Protein AF-0000000084337781 (afdb_homodimer)

InterPro domains:
  IPR001567 Peptidase M3A/M3B catalytic domain [PF01432] (416-600)
  IPR042088 Oligoendopeptidase F, C-terminal domain [G3DSA:1.10.1370.20] (251-633)

pLDDT: mean 91.05, std 14.24, range [20.52, 98.62]

Sequence (1266 aa):
MPSLNISLKKLYIIAACLLCLVTNNYAQQQFDPFEGNAPAFHANMVRYFKSPADELNSRKLLLDSVKTFQNDSVWTMANLLPHLNRYEKLLISLQKHYQYHRLLAYINNKDTLARKASNQTDEIQGELNSRVDKILLQPQFASLTDQQFSQYGVSKYKYLLKNTQQNAAHNLSPHDEKLANQLTGNMIDQLTDRYDNLMNEIKVTEISIDGKTYNWASYKPELAKTTDAKAHAVGLKAYYNAYYDAYSSHAEVFAATLIDITRQKNALAKLQGFTSTPERIYQRRLQLSETGVKQMLQQMTNHAGVLKAYKQLLMEQTQHTTGLSKVYSWDITAPAGYTWQSHTYAQARQLILKALAPLGDEYERNFANLLDPANGRLEIAGGPNRVTEFTSIGYSGIPIGLYMKTYDGGLKSTLVLAHEGGHAIHEQLMSDHATVPSYSSGPSFLFEAYAMFNELLMLDEMRKQASTPQAKAFFTKQFLDKLSLEVFTSAEEGTFEQGLYDGVATGKINTRRDIDSLYTGIMNQYDIYFAGEPQRRSEWINKRLVFDDPLYNVNYLYAILVSCKLYNMQHAYPKGFAMKYNVLLKNGFDAPAEDLLKKQMGFGLDNNALLNGTLQIMKDKTEELRHLYEKMKMPSLNISLKKLYIIAACLLCLVTNNYAQQQFDPFEGNAPAFHANMVRYFKSPADELNSRKLLLDSVKTFQNDSVWTMANLLPHLNRYEKLLISLQKHYQYHRLLAYINNKDTLARKASNQTDEIQGELNSRVDKILLQPQFASLTDQQFSQYGVSKYKYLLKNTQQNAAHNLSPHDEKLANQLTGNMIDQLTDRYDNLMNEIKVTEISIDGKTYNWASYKPELAKTTDAKAHAVGLKAYYNAYYDAYSSHAEVFAATLIDITRQKNALAKLQGFTSTPERIYQRRLQLSETGVKQMLQQMTNHAGVLKAYKQLLMEQTQHTTGLSKVYSWDITAPAGYTWQSHTYAQARQLILKALAPLGDEYERNFANLLDPANGRLEIAGGPNRVTEFTSIGYSGIPIGLYMKTYDGGLKSTLVLAHEGGHAIHEQLMSDHATVPSYSSGPSFLFEAYAMFNELLMLDEMRKQASTPQAKAFFTKQFLDKLSLEVFTSAEEGTFEQGLYDGVATGKINTRRDIDSLYTGIMNQYDIYFAGEPQRRSEWINKRLVFDDPLYNVNYLYAILVSCKLYNMQHAYPKGFAMKYNVLLKNGFDAPAEDLLKKQMGFGLDNNALLNGTLQIMKDKTEELRHLYEKMK

Structure (mmCIF, N/CA/C/O backbone):
data_AF-0000000084337781-model_v1
#
loop_
_entity.id
_entity.type
_entity.pdbx_description
1 polymer 'Peptidase M3A/M3B catalytic domain-containing protein'
#
loop_
_atom_site.group_PDB
_atom_site.id
_atom_site.type_symbol
_atom_site.label_atom_id
_atom_site.label_alt_id
_atom_site.label_comp_id
_atom_site.label_asym_id
_atom_site.label_entity_id
_atom_site.label_seq_id
_atom_site.pdbx_PDB_ins_code
_atom_site.Cartn_x
_atom_site.Cartn_y
_atom_site.Cartn_z
_atom_site.occupancy
_atom_site.B_iso_or_equiv
_atom_site.auth_seq_id
_atom_site.auth_comp_id
_atom_site.auth_asym_id
_atom_site.auth_atom_id
_atom_site.pdbx_PDB_model_num
ATOM 1 N N . MET A 1 1 ? -21.688 -16.906 -6.742 1 20.75 1 MET A N 1
ATOM 2 C CA . MET A 1 1 ? -21.844 -15.727 -5.891 1 20.75 1 MET A CA 1
ATOM 3 C C . MET A 1 1 ? -20.766 -14.68 -6.195 1 20.75 1 MET A C 1
ATOM 5 O O . MET A 1 1 ? -19.609 -15.023 -6.449 1 20.75 1 MET A O 1
ATOM 9 N N . PRO A 1 2 ? -21.203 -13.477 -6.594 1 23.69 2 PRO A N 1
ATOM 10 C CA . PRO A 1 2 ? -20.328 -12.539 -7.293 1 23.69 2 PRO A CA 1
ATOM 11 C C . PRO A 1 2 ? -19.172 -12.055 -6.426 1 23.69 2 PRO A C 1
ATOM 13 O O . PRO A 1 2 ? -19.391 -11.391 -5.406 1 23.69 2 PRO A O 1
ATOM 16 N N . SER A 1 3 ? -18.266 -12.852 -6.098 1 23.77 3 SER A N 1
ATOM 17 C CA . SER A 1 3 ? -16.953 -12.656 -5.508 1 23.77 3 SER A CA 1
ATOM 18 C C . SER A 1 3 ? -16.281 -11.398 -6.047 1 23.77 3 SER A C 1
ATOM 20 O O . SER A 1 3 ? -16.609 -10.938 -7.141 1 23.77 3 SER A O 1
ATOM 22 N N . LEU A 1 4 ? -16.016 -10.453 -5.148 1 27.64 4 LEU A N 1
ATOM 23 C CA . LEU A 1 4 ? -15.18 -9.312 -5.512 1 27.64 4 LEU A CA 1
ATOM 24 C C . LEU A 1 4 ? -14.359 -9.609 -6.762 1 27.64 4 LEU A C 1
ATOM 26 O O . LEU A 1 4 ? -13.555 -10.539 -6.773 1 27.64 4 LEU A O 1
ATOM 30 N N . ASN A 1 5 ? -14.969 -9.406 -7.879 1 25.16 5 ASN A N 1
ATOM 31 C CA . ASN A 1 5 ? -14.414 -9.469 -9.227 1 25.16 5 ASN A CA 1
ATOM 32 C C . ASN A 1 5 ? -13.078 -8.742 -9.32 1 25.16 5 ASN A C 1
ATOM 34 O O . ASN A 1 5 ? -13.047 -7.527 -9.531 1 25.16 5 ASN A O 1
ATOM 38 N N . ILE A 1 6 ? -12.32 -8.867 -8.297 1 28.2 6 ILE A N 1
ATOM 39 C CA . ILE A 1 6 ? -10.945 -8.531 -8.656 1 28.2 6 ILE A CA 1
ATOM 40 C C . ILE A 1 6 ? -10.68 -8.914 -10.109 1 28.2 6 ILE A C 1
ATOM 42 O O . ILE A 1 6 ? -10.984 -10.039 -10.523 1 28.2 6 ILE A O 1
ATOM 46 N N . SER A 1 7 ? -10.961 -7.906 -10.984 1 26.59 7 SER A N 1
ATOM 47 C CA . SER A 1 7 ? -10.516 -8.211 -12.336 1 26.59 7 SER A CA 1
ATOM 48 C C . SER A 1 7 ? -9.461 -9.312 -12.336 1 26.59 7 SER A C 1
ATOM 50 O O . SER A 1 7 ? -8.453 -9.219 -11.625 1 26.59 7 SER A O 1
ATOM 52 N N . LEU A 1 8 ? -9.969 -10.453 -12.375 1 24.88 8 LEU A N 1
ATOM 53 C CA . LEU A 1 8 ? -9.055 -11.539 -12.688 1 24.88 8 LEU A CA 1
ATOM 54 C C . LEU A 1 8 ? -8.016 -11.094 -13.711 1 24.88 8 LEU A C 1
ATOM 56 O O . LEU A 1 8 ? -8.305 -11.016 -14.906 1 24.88 8 LEU A O 1
ATOM 60 N N . LYS A 1 9 ? -7.438 -9.945 -13.508 1 31.98 9 LYS A N 1
ATOM 61 C CA . LYS A 1 9 ? -6.242 -10.086 -14.336 1 31.98 9 LYS A CA 1
ATOM 62 C C . LYS A 1 9 ? -5.844 -11.547 -14.484 1 31.98 9 LYS A C 1
ATOM 64 O O . LYS A 1 9 ? -5.723 -12.273 -13.492 1 31.98 9 LYS A O 1
ATOM 69 N N . LYS A 1 10 ? -6.293 -12.117 -15.562 1 30.36 10 LYS A N 1
ATOM 70 C CA . LYS A 1 10 ? -6 -13.422 -16.156 1 30.36 10 LYS A CA 1
ATOM 71 C C . LYS A 1 10 ? -4.676 -13.977 -15.633 1 30.36 10 LYS A C 1
ATOM 73 O O . LYS A 1 10 ? -3.613 -13.422 -15.906 1 30.36 10 LYS A O 1
ATOM 78 N N . LEU A 1 11 ? -4.898 -14.516 -14.422 1 30.19 11 LEU A N 1
ATOM 79 C CA . LEU A 1 11 ? -3.719 -15.242 -13.961 1 30.19 11 LEU A CA 1
ATOM 80 C C . LEU A 1 11 ? -3.191 -16.172 -15.047 1 30.19 11 LEU A C 1
ATOM 82 O O . LEU A 1 11 ? -3.859 -17.141 -15.414 1 30.19 11 LEU A O 1
ATOM 86 N N . TYR A 1 12 ? -2.814 -15.555 -15.961 1 30.5 12 TYR A N 1
ATOM 87 C CA . TYR A 1 12 ? -1.896 -16.328 -16.781 1 30.5 12 TYR A CA 1
ATOM 88 C C . TYR A 1 12 ? -0.953 -17.156 -15.93 1 30.5 12 TYR A C 1
ATOM 90 O O . TYR A 1 12 ? -0.155 -16.609 -15.164 1 30.5 12 TYR A O 1
ATOM 98 N N . ILE A 1 13 ? -1.613 -18.078 -15.461 1 30.97 13 ILE A N 1
ATOM 99 C CA . ILE A 1 13 ? -0.735 -18.984 -14.734 1 30.97 13 ILE A CA 1
ATOM 100 C C . ILE A 1 13 ? 0.46 -19.359 -15.609 1 30.97 13 ILE A C 1
ATOM 102 O O . ILE A 1 13 ? 0.304 -20.031 -16.625 1 30.97 13 ILE A O 1
ATOM 106 N N . ILE A 1 14 ? 1.254 -18.5 -15.742 1 31.75 14 ILE A N 1
ATOM 107 C CA . ILE A 1 14 ? 2.535 -18.938 -16.297 1 31.75 14 ILE A CA 1
ATOM 108 C C . ILE A 1 14 ? 3.102 -20.078 -15.445 1 31.75 14 ILE A C 1
ATOM 110 O O . ILE A 1 14 ? 3.344 -19.906 -14.25 1 31.75 14 ILE A O 1
ATOM 114 N N . ALA A 1 15 ? 2.707 -21.219 -15.727 1 32.66 15 ALA A N 1
ATOM 115 C CA . ALA A 1 15 ? 3.564 -22.281 -15.219 1 32.66 15 ALA A CA 1
ATOM 116 C C . ALA A 1 15 ? 5.008 -21.812 -15.094 1 32.66 15 ALA A C 1
ATOM 118 O O . ALA A 1 15 ? 5.629 -21.422 -16.078 1 32.66 15 ALA A O 1
ATOM 119 N N . ALA A 1 16 ? 5.27 -21.25 -14.047 1 31.64 16 ALA A N 1
ATOM 120 C CA . ALA A 1 16 ? 6.648 -20.859 -13.75 1 31.64 16 ALA A CA 1
ATOM 121 C C . ALA A 1 16 ? 7.605 -22.016 -14 1 31.64 16 ALA A C 1
ATOM 123 O O . ALA A 1 16 ? 7.766 -22.891 -13.148 1 31.64 16 ALA A O 1
ATOM 124 N N . CYS A 1 17 ? 7.578 -22.5 -15.094 1 30.45 17 CYS A N 1
ATOM 125 C CA . CYS A 1 17 ? 8.82 -23.219 -15.32 1 30.45 17 CYS A CA 1
ATOM 126 C C . CYS A 1 17 ? 10.023 -22.406 -14.867 1 30.45 17 CYS A C 1
ATOM 128 O O . CYS A 1 17 ? 10.172 -21.25 -15.25 1 30.45 17 CYS A O 1
ATOM 130 N N . LEU A 1 18 ? 10.477 -22.594 -13.734 1 30.67 18 LEU A N 1
ATOM 131 C CA . LEU A 1 18 ? 11.797 -22.094 -13.391 1 30.67 18 LEU A CA 1
ATOM 132 C C . LEU A 1 18 ? 12.68 -21.984 -14.625 1 30.67 18 LEU A C 1
ATOM 134 O O . LEU A 1 18 ? 13.016 -23 -15.242 1 30.67 18 LEU A O 1
ATOM 138 N N . LEU A 1 19 ? 12.57 -20.906 -15.227 1 30.03 19 LEU A N 1
ATOM 139 C CA . LEU A 1 19 ? 13.562 -20.625 -16.266 1 30.03 19 LEU A CA 1
ATOM 140 C C . LEU A 1 19 ? 14.977 -20.859 -15.742 1 30.03 19 LEU A C 1
ATOM 142 O O . LEU A 1 19 ? 15.484 -20.062 -14.938 1 30.03 19 LEU A O 1
ATOM 146 N N . CYS A 1 20 ? 15.312 -22.047 -15.422 1 29.16 20 CYS A N 1
ATOM 147 C CA . CYS A 1 20 ? 16.75 -22.188 -15.594 1 29.16 20 CYS A CA 1
ATOM 148 C C . CYS A 1 20 ? 17.234 -21.5 -16.859 1 29.16 20 CYS A C 1
ATOM 150 O O . CYS A 1 20 ? 16.688 -21.734 -17.938 1 29.16 20 CYS A O 1
ATOM 152 N N . LEU A 1 21 ? 17.781 -20.391 -16.656 1 30.28 21 LEU A N 1
ATOM 153 C CA . LEU A 1 21 ? 18.516 -19.688 -17.703 1 30.28 21 LEU A CA 1
ATOM 154 C C . LEU A 1 21 ? 19.312 -20.688 -18.547 1 30.28 21 LEU A C 1
ATOM 156 O O . LEU A 1 21 ? 20.469 -20.969 -18.266 1 30.28 21 LEU A O 1
ATOM 160 N N . VAL A 1 22 ? 18.797 -21.766 -18.891 1 29.7 22 VAL A N 1
ATOM 161 C CA . VAL A 1 22 ? 19.609 -22.406 -19.922 1 29.7 22 VAL A CA 1
ATOM 162 C C . VAL A 1 22 ? 19.734 -21.484 -21.141 1 29.7 22 VAL A C 1
ATOM 164 O O . VAL A 1 22 ? 18.734 -21.094 -21.734 1 29.7 22 VAL A O 1
ATOM 167 N N . THR A 1 23 ? 20.797 -20.703 -21.109 1 30.34 23 THR A N 1
ATOM 168 C CA . THR A 1 23 ? 21.266 -19.984 -22.281 1 30.34 23 THR A CA 1
ATOM 169 C C . THR A 1 23 ? 21.359 -20.922 -23.484 1 30.34 23 THR A C 1
ATOM 171 O O . THR A 1 23 ? 22.172 -21.844 -23.5 1 30.34 23 THR A O 1
ATOM 174 N N . ASN A 1 24 ? 20.438 -21.375 -24.047 1 29.73 24 ASN A N 1
ATOM 175 C CA . ASN A 1 24 ? 20.719 -22 -25.328 1 29.73 24 ASN A CA 1
ATOM 176 C C . ASN A 1 24 ? 21.422 -21.047 -26.281 1 29.73 24 ASN A C 1
ATOM 178 O O . ASN A 1 24 ? 20.859 -20 -26.656 1 29.73 24 ASN A O 1
ATOM 182 N N . ASN A 1 25 ? 22.781 -20.984 -26.328 1 30.98 25 ASN A N 1
ATOM 183 C CA . ASN A 1 25 ? 23.734 -20.328 -27.219 1 30.98 25 ASN A CA 1
ATOM 184 C C . ASN A 1 25 ? 23.25 -20.328 -28.656 1 30.98 25 ASN A C 1
ATOM 186 O O . ASN A 1 25 ? 23.344 -19.312 -29.344 1 30.98 25 ASN A O 1
ATOM 190 N N . TYR A 1 26 ? 23.703 -21.578 -29.5 1 29.5 26 TYR A N 1
ATOM 191 C CA . TYR A 1 26 ? 24.344 -21.641 -30.797 1 29.5 26 TYR A CA 1
ATOM 192 C C . TYR A 1 26 ? 23.406 -21.172 -31.906 1 29.5 26 TYR A C 1
ATOM 194 O O . TYR A 1 26 ? 22.188 -21.328 -31.797 1 29.5 26 TYR A O 1
ATOM 202 N N . ALA A 1 27 ? 23.969 -20.484 -32.906 1 33.84 27 ALA A N 1
ATOM 203 C CA . ALA A 1 27 ? 23.484 -20.203 -34.25 1 33.84 27 ALA A CA 1
ATOM 204 C C . ALA A 1 27 ? 22.922 -21.469 -34.906 1 33.84 27 ALA A C 1
ATOM 206 O O . ALA A 1 27 ? 23.516 -22 -35.844 1 33.84 27 ALA A O 1
ATOM 207 N N . GLN A 1 28 ? 22.859 -22.578 -34.312 1 34.28 28 GLN A N 1
ATOM 208 C CA . GLN A 1 28 ? 22.469 -23.75 -35.062 1 34.28 28 GLN A CA 1
ATOM 209 C C . GLN A 1 28 ? 21.266 -23.453 -35.969 1 34.28 28 GLN A C 1
ATOM 211 O O . GLN A 1 28 ? 20.375 -22.688 -35.562 1 34.28 28 GLN A O 1
ATOM 216 N N . GLN A 1 29 ? 21.25 -23.766 -37.219 1 43.25 29 GLN A N 1
ATOM 217 C CA . GLN A 1 29 ? 20.141 -23.828 -38.156 1 43.25 29 GLN A CA 1
ATOM 218 C C . GLN A 1 29 ? 18.828 -24.094 -37.438 1 43.25 29 GLN A C 1
ATOM 220 O O . GLN A 1 29 ? 18.719 -25.016 -36.625 1 43.25 29 GLN A O 1
ATOM 225 N N . GLN A 1 30 ? 17.922 -23.047 -37.156 1 63.91 30 GLN A N 1
ATOM 226 C CA . GLN A 1 30 ? 16.641 -22.984 -36.469 1 63.91 30 GLN A CA 1
ATOM 227 C C . GLN A 1 30 ? 15.844 -24.281 -36.625 1 63.91 30 GLN A C 1
ATOM 229 O O . GLN A 1 30 ? 15.492 -24.641 -37.75 1 63.91 30 GLN A O 1
ATOM 234 N N . PHE A 1 31 ? 16.078 -25.328 -35.812 1 87 31 PHE A N 1
ATOM 235 C CA . PHE A 1 31 ? 15.32 -26.578 -35.844 1 87 31 PHE A CA 1
ATOM 236 C C . PHE A 1 31 ? 13.836 -26.297 -36.062 1 87 31 PHE A C 1
ATOM 238 O O . PHE A 1 31 ? 13.242 -25.469 -35.375 1 87 31 PHE A O 1
ATOM 245 N N . ASP A 1 32 ? 13.422 -26.75 -37.188 1 93.06 32 ASP A N 1
ATOM 246 C CA . ASP A 1 32 ? 12 -26.625 -37.5 1 93.06 32 ASP A CA 1
ATOM 247 C C . ASP A 1 32 ? 11.242 -27.875 -37.062 1 93.06 32 ASP A C 1
ATOM 249 O O . ASP A 1 32 ? 11.258 -28.891 -37.75 1 93.06 32 ASP A O 1
ATOM 253 N N . PRO A 1 33 ? 10.586 -27.812 -35.969 1 95.88 33 PRO A N 1
ATOM 254 C CA . PRO A 1 33 ? 9.922 -29.016 -35.438 1 95.88 33 PRO A CA 1
ATOM 255 C C . PRO A 1 33 ? 8.727 -29.438 -36.281 1 95.88 33 PRO A C 1
ATOM 257 O O . PRO A 1 33 ? 8.203 -30.547 -36.125 1 95.88 33 PRO A O 1
ATOM 260 N N . PHE A 1 34 ? 8.375 -28.625 -37.25 1 96.31 34 PHE A N 1
ATOM 261 C CA . PHE A 1 34 ? 7.168 -28.906 -38.031 1 96.31 34 PHE A CA 1
ATOM 262 C C . PHE A 1 34 ? 7.523 -29.375 -39.438 1 96.31 34 PHE A C 1
ATOM 264 O O . PHE A 1 34 ? 6.641 -29.562 -40.281 1 96.31 34 PHE A O 1
ATOM 271 N N . GLU A 1 35 ? 8.688 -29.516 -39.719 1 94.56 35 GLU A N 1
ATOM 272 C CA . GLU A 1 35 ? 9.195 -30.062 -40.969 1 94.56 35 GLU A CA 1
ATOM 273 C C . GLU A 1 35 ? 8.602 -29.344 -42.188 1 94.56 35 GLU A C 1
ATOM 275 O O . GLU A 1 35 ? 8.148 -29.984 -43.125 1 94.56 35 GLU A O 1
ATOM 280 N N . GLY A 1 36 ? 8.531 -28.078 -42.062 1 93.38 36 GLY A N 1
ATOM 281 C CA . GLY A 1 36 ? 8.094 -27.234 -43.156 1 93.38 36 GLY A CA 1
ATOM 282 C C . GLY A 1 36 ? 6.586 -27.062 -43.219 1 93.38 36 GLY A C 1
ATOM 283 O O . GLY A 1 36 ? 6.066 -26.375 -44.094 1 93.38 36 GLY A O 1
ATOM 284 N N . ASN A 1 37 ? 5.832 -27.594 -42.281 1 94.88 37 ASN A N 1
ATOM 285 C CA . ASN A 1 37 ? 4.375 -27.562 -42.344 1 94.88 37 ASN A CA 1
ATOM 286 C C . ASN A 1 37 ? 3.799 -26.828 -41.125 1 94.88 37 ASN A C 1
ATOM 288 O O . ASN A 1 37 ? 2.871 -27.328 -40.469 1 94.88 37 ASN A O 1
ATOM 292 N N . ALA A 1 38 ? 4.359 -25.719 -40.75 1 94.19 38 ALA A N 1
ATOM 293 C CA . ALA A 1 38 ? 3.947 -24.938 -39.594 1 94.19 38 ALA A CA 1
ATOM 294 C C . ALA A 1 38 ? 2.482 -24.516 -39.719 1 94.19 38 ALA A C 1
ATOM 296 O O . ALA A 1 38 ? 1.759 -24.516 -38.719 1 94.19 38 ALA A O 1
ATOM 297 N N . PRO A 1 39 ? 1.953 -24.281 -40.875 1 94 39 PRO A N 1
ATOM 298 C CA . PRO A 1 39 ? 0.571 -23.812 -41 1 94 39 PRO A CA 1
ATOM 299 C C . PRO A 1 39 ? -0.448 -24.859 -40.531 1 94 39 PRO A C 1
ATOM 301 O O . PRO A 1 39 ? -1.556 -24.5 -40.125 1 94 39 PRO A O 1
ATOM 304 N N . ALA A 1 40 ? -0.081 -26.078 -40.562 1 95.75 40 ALA A N 1
ATOM 305 C CA . ALA A 1 40 ? -0.993 -27.156 -40.156 1 95.75 40 ALA A CA 1
ATOM 306 C C . ALA A 1 40 ? -1.222 -27.156 -38.656 1 95.75 40 ALA A C 1
ATOM 308 O O . ALA A 1 40 ? -2.143 -27.812 -38.156 1 95.75 40 ALA A O 1
ATOM 309 N N . PHE A 1 41 ? -0.467 -26.328 -37.969 1 97.44 41 PHE A N 1
ATOM 310 C CA . PHE A 1 41 ? -0.5 -26.406 -36.531 1 97.44 41 PHE A CA 1
ATOM 311 C C . PHE A 1 41 ? -1.131 -25.156 -35.938 1 97.44 41 PHE A C 1
ATOM 313 O O . PHE A 1 41 ? -0.755 -24.719 -34.844 1 97.44 41 PHE A O 1
ATOM 320 N N . HIS A 1 42 ? -1.974 -24.562 -36.719 1 96.62 42 HIS A N 1
ATOM 321 C CA . HIS A 1 42 ? -2.863 -23.516 -36.25 1 96.62 42 HIS A CA 1
ATOM 322 C C . HIS A 1 42 ? -4.277 -24.047 -36 1 96.62 42 HIS A C 1
ATOM 324 O O . HIS A 1 42 ? -4.762 -24.875 -36.781 1 96.62 42 HIS A O 1
ATOM 330 N N . ALA A 1 43 ? -4.875 -23.547 -34.969 1 96.81 43 ALA A N 1
ATOM 331 C CA . ALA A 1 43 ? -6.23 -23.984 -34.625 1 96.81 43 ALA A CA 1
ATOM 332 C C . ALA A 1 43 ? -7.227 -23.547 -35.719 1 96.81 43 ALA A C 1
ATOM 334 O O . ALA A 1 43 ? -7.113 -22.438 -36.25 1 96.81 43 ALA A O 1
ATOM 335 N N . ASN A 1 44 ? -8.148 -24.406 -35.969 1 97 44 ASN A N 1
ATOM 336 C CA . ASN A 1 44 ? -9.258 -24.062 -36.875 1 97 44 ASN A CA 1
ATOM 337 C C . ASN A 1 44 ? -10.375 -23.328 -36.125 1 97 44 ASN A C 1
ATOM 339 O O . ASN A 1 44 ? -11.188 -23.969 -35.438 1 97 44 ASN A O 1
ATOM 343 N N . MET A 1 45 ? -10.484 -22.062 -36.375 1 96.38 45 MET A N 1
ATOM 344 C CA . MET A 1 45 ? -11.414 -21.234 -35.625 1 96.38 45 MET A CA 1
ATOM 345 C C . MET A 1 45 ? -12.859 -21.531 -36 1 96.38 45 MET A C 1
ATOM 347 O O . MET A 1 45 ? -13.781 -21.203 -35.281 1 96.38 45 MET A O 1
ATOM 351 N N . VAL A 1 46 ? -13.031 -22.188 -37.062 1 97.19 46 VAL A N 1
ATOM 352 C CA . VAL A 1 46 ? -14.375 -22.484 -37.562 1 97.19 46 VAL A CA 1
ATOM 353 C C . VAL A 1 46 ? -15.031 -23.531 -36.656 1 97.19 46 VAL A C 1
ATOM 355 O O . VAL A 1 46 ? -16.25 -23.672 -36.656 1 97.19 46 VAL A O 1
ATOM 358 N N . ARG A 1 47 ? -14.188 -24.203 -35.875 1 96.75 47 ARG A N 1
ATOM 359 C CA . ARG A 1 47 ? -14.711 -25.156 -34.906 1 96.75 47 ARG A CA 1
ATOM 360 C C . ARG A 1 47 ? -15.578 -24.469 -33.875 1 96.75 47 ARG A C 1
ATOM 362 O O . ARG A 1 47 ? -16.469 -25.094 -33.281 1 96.75 47 ARG A O 1
ATOM 369 N N . TYR A 1 48 ? -15.367 -23.156 -33.719 1 97.38 48 TYR A N 1
ATOM 370 C CA . TYR A 1 48 ? -16.109 -22.391 -32.719 1 97.38 48 TYR A CA 1
ATOM 371 C C . TYR A 1 48 ? -17.297 -21.672 -33.344 1 97.38 48 TYR A C 1
ATOM 373 O O . TYR A 1 48 ? -18.438 -21.797 -32.906 1 97.38 48 TYR A O 1
ATOM 381 N N . PHE A 1 49 ? -16.906 -20.953 -34.375 1 97.94 49 PHE A N 1
ATOM 382 C CA . PHE A 1 49 ? -17.891 -20.203 -35.125 1 97.94 49 PHE A CA 1
ATOM 383 C C . PHE A 1 49 ? -17.547 -20.188 -36.625 1 97.94 49 PHE A C 1
ATOM 385 O O . PHE A 1 49 ? -16.375 -20.094 -36.969 1 97.94 49 PHE A O 1
ATOM 392 N N . LYS A 1 50 ? -18.531 -20.094 -37.438 1 97.62 50 LYS A N 1
ATOM 393 C CA . LYS A 1 50 ? -18.344 -20.172 -38.875 1 97.62 50 LYS A CA 1
ATOM 394 C C . LYS A 1 50 ? -17.547 -18.984 -39.406 1 97.62 50 LYS A C 1
ATOM 396 O O . LYS A 1 50 ? -16.812 -19.094 -40.375 1 97.62 50 LYS A O 1
ATOM 401 N N . SER A 1 51 ? -17.828 -17.844 -38.812 1 96.25 51 SER A N 1
ATOM 402 C CA . SER A 1 51 ? -17.156 -16.594 -39.188 1 96.25 51 SER A CA 1
ATOM 403 C C . SER A 1 51 ? -17.188 -15.602 -38.031 1 96.25 51 SER A C 1
ATOM 405 O O . SER A 1 51 ? -17.969 -15.773 -37.094 1 96.25 51 SER A O 1
ATOM 407 N N . PRO A 1 52 ? -16.266 -14.586 -38.094 1 95.62 52 PRO A N 1
ATOM 408 C CA . PRO A 1 52 ? -16.359 -13.531 -37.062 1 95.62 52 PRO A CA 1
ATOM 409 C C . PRO A 1 52 ? -17.75 -12.891 -37 1 95.62 52 PRO A C 1
ATOM 411 O O . PRO A 1 52 ? -18.219 -12.523 -35.938 1 95.62 52 PRO A O 1
ATOM 414 N N . ALA A 1 53 ? -18.375 -12.758 -38.125 1 96.25 53 ALA A N 1
ATOM 415 C CA . ALA A 1 53 ? -19.719 -12.195 -38.188 1 96.25 53 ALA A CA 1
ATOM 416 C C . ALA A 1 53 ? -20.719 -13.109 -37.469 1 96.25 53 ALA A C 1
ATOM 418 O O . ALA A 1 53 ? -21.609 -12.641 -36.75 1 96.25 53 ALA A O 1
ATOM 419 N N . ASP A 1 54 ? -20.594 -14.383 -37.719 1 97.62 54 ASP A N 1
ATOM 420 C CA . ASP A 1 54 ? -21.422 -15.367 -37.031 1 97.62 54 ASP A CA 1
ATOM 421 C C . ASP A 1 54 ? -21.219 -15.289 -35.531 1 97.62 54 ASP A C 1
ATOM 423 O O . ASP A 1 54 ? -22.172 -15.367 -34.75 1 97.62 54 ASP A O 1
ATOM 427 N N . GLU A 1 55 ? -19.953 -15.195 -35.125 1 98.12 55 GLU A N 1
ATOM 428 C CA . GLU A 1 55 ? -19.625 -15.055 -33.719 1 98.12 55 GLU A CA 1
ATOM 429 C C . GLU A 1 55 ? -20.297 -13.812 -33.125 1 98.12 55 GLU A C 1
ATOM 431 O O . GLU A 1 55 ? -20.938 -13.891 -32.062 1 98.12 55 GLU A O 1
ATOM 436 N N . LEU A 1 56 ? -20.172 -12.664 -33.75 1 96.44 56 LEU A N 1
ATOM 437 C CA . LEU A 1 56 ? -20.703 -11.398 -33.281 1 96.44 56 LEU A CA 1
ATOM 438 C C . LEU A 1 56 ? -22.219 -11.477 -33.125 1 96.44 56 LEU A C 1
ATOM 440 O O . LEU A 1 56 ? -22.766 -11.039 -32.094 1 96.44 56 LEU A O 1
ATOM 444 N N . ASN A 1 57 ? -22.875 -12.055 -34.094 1 96.94 57 ASN A N 1
ATOM 445 C CA . ASN A 1 57 ? -24.328 -12.18 -34.062 1 96.94 57 ASN A CA 1
ATOM 446 C C . ASN A 1 57 ? -24.781 -13.125 -32.938 1 96.94 57 ASN A C 1
ATOM 448 O O . ASN A 1 57 ? -25.734 -12.828 -32.25 1 96.94 57 ASN A O 1
ATOM 452 N N . SER A 1 58 ? -24.094 -14.188 -32.906 1 97.69 58 SER A N 1
ATOM 453 C CA . SER A 1 58 ? -24.438 -15.164 -31.891 1 97.69 58 SER A CA 1
ATOM 454 C C . SER A 1 58 ? -24.203 -14.594 -30.484 1 97.69 58 SER A C 1
ATOM 456 O O . SER A 1 58 ? -24.969 -14.883 -29.562 1 97.69 58 SER A O 1
ATOM 458 N N . ARG A 1 59 ? -23.141 -13.836 -30.266 1 97.62 59 ARG A N 1
ATOM 459 C CA . ARG A 1 59 ? -22.828 -13.242 -28.969 1 97.62 59 ARG A CA 1
ATOM 460 C C . ARG A 1 59 ? -23.891 -12.234 -28.578 1 97.62 59 ARG A C 1
ATOM 462 O O . ARG A 1 59 ? -24.312 -12.18 -27.406 1 97.62 59 ARG A O 1
ATOM 469 N N . LYS A 1 60 ? -24.359 -11.445 -29.484 1 96.19 60 LYS A N 1
ATOM 470 C CA . LYS A 1 60 ? -25.422 -10.484 -29.203 1 96.19 60 LYS A CA 1
ATOM 471 C C . LYS A 1 60 ? -26.672 -11.188 -28.719 1 96.19 60 LYS A C 1
ATOM 473 O O . LYS A 1 60 ? -27.281 -10.766 -27.734 1 96.19 60 LYS A O 1
ATOM 478 N N . LEU A 1 61 ? -27.016 -12.227 -29.438 1 97.31 61 LEU A N 1
ATOM 479 C CA . LEU A 1 61 ? -28.203 -12.992 -29.062 1 97.31 61 LEU A CA 1
ATOM 480 C C . LEU A 1 61 ? -28.016 -13.625 -27.688 1 97.31 61 LEU A C 1
ATOM 482 O O . LEU A 1 61 ? -28.969 -13.672 -26.891 1 97.31 61 LEU A O 1
ATOM 486 N N . LEU A 1 62 ? -26.844 -14.117 -27.469 1 97.94 62 LEU A N 1
ATOM 487 C CA . LEU A 1 62 ? -26.547 -14.734 -26.188 1 97.94 62 LEU A CA 1
ATOM 488 C C . LEU A 1 62 ? -26.672 -13.719 -25.047 1 97.94 62 LEU A C 1
ATOM 490 O O . LEU A 1 62 ? -27.25 -14.016 -24 1 97.94 62 LEU A O 1
ATOM 494 N N . LEU A 1 63 ? -26.109 -12.531 -25.234 1 96.19 63 LEU A N 1
ATOM 495 C CA . LEU A 1 63 ? -26.141 -11.5 -24.203 1 96.19 63 LEU A CA 1
ATOM 496 C C . LEU A 1 63 ? -27.562 -11.086 -23.875 1 96.19 63 LEU A C 1
ATOM 498 O O . LEU A 1 63 ? -27.906 -10.852 -22.719 1 96.19 63 LEU A O 1
ATOM 502 N N . ASP A 1 64 ? -28.391 -11.086 -24.875 1 95.75 64 ASP A N 1
ATOM 503 C CA . ASP A 1 64 ? -29.812 -10.812 -24.656 1 95.75 64 ASP A CA 1
ATOM 504 C C . ASP A 1 64 ? -30.469 -11.93 -23.859 1 95.75 64 ASP A C 1
ATOM 506 O O . ASP A 1 64 ? -31.297 -11.68 -22.984 1 95.75 64 ASP A O 1
ATOM 510 N N . SER A 1 65 ? -30.125 -13.055 -24.219 1 97 65 SER A N 1
ATOM 511 C CA . SER A 1 65 ? -30.672 -14.211 -23.531 1 97 65 SER A CA 1
ATOM 512 C C . SER A 1 65 ? -30.25 -14.227 -22.062 1 97 65 SER A C 1
ATOM 514 O O . SER A 1 65 ? -31.047 -14.594 -21.188 1 97 65 SER A O 1
ATOM 516 N N . VAL A 1 66 ? -29 -13.93 -21.797 1 97.5 66 VAL A N 1
ATOM 517 C CA . VAL A 1 66 ? -28.484 -13.883 -20.422 1 97.5 66 VAL A CA 1
ATOM 518 C C . VAL A 1 66 ? -29.234 -12.805 -19.641 1 97.5 66 VAL A C 1
ATOM 520 O O . VAL A 1 66 ? -29.641 -13.031 -18.5 1 97.5 66 VAL A O 1
ATOM 523 N N . LYS A 1 67 ? -29.453 -11.656 -20.234 1 95.06 67 LYS A N 1
ATOM 524 C CA . LYS A 1 67 ? -30.188 -10.562 -19.594 1 95.06 67 LYS A CA 1
ATOM 525 C C . LYS A 1 67 ? -31.609 -10.984 -19.234 1 95.06 67 LYS A C 1
ATOM 527 O O . LYS A 1 67 ? -32.094 -10.695 -18.141 1 95.06 67 LYS A O 1
ATOM 532 N N . THR A 1 68 ? -32.219 -11.656 -20.141 1 96.12 68 THR A N 1
ATOM 533 C CA . THR A 1 68 ? -33.562 -12.156 -19.922 1 96.12 68 THR A CA 1
ATOM 534 C C . THR A 1 68 ? -33.594 -13.141 -18.75 1 96.12 68 THR A C 1
ATOM 536 O O . THR A 1 68 ? -34.5 -13.078 -17.906 1 96.12 68 THR A O 1
ATOM 539 N N . PHE A 1 69 ? -32.625 -13.969 -18.734 1 96.88 69 PHE A N 1
ATOM 540 C CA . PHE A 1 69 ? -32.531 -14.945 -17.656 1 96.88 69 PHE A CA 1
ATOM 541 C C . PHE A 1 69 ? -32.312 -14.258 -16.312 1 96.88 69 PHE A C 1
ATOM 543 O O . PHE A 1 69 ? -32.938 -14.617 -15.312 1 96.88 69 PHE A O 1
ATOM 550 N N . GLN A 1 70 ? -31.469 -13.273 -16.266 1 93.56 70 GLN A N 1
ATOM 551 C CA . GLN A 1 70 ? -31.125 -12.562 -15.039 1 93.56 70 GLN A CA 1
ATOM 552 C C . GLN A 1 70 ? -32.344 -11.789 -14.5 1 93.56 70 GLN A C 1
ATOM 554 O O . GLN A 1 70 ? -32.469 -11.609 -13.289 1 93.56 70 GLN A O 1
ATOM 559 N N . ASN A 1 71 ? -33.188 -11.391 -15.398 1 92.19 71 ASN A N 1
ATOM 560 C CA . ASN A 1 71 ? -34.344 -10.594 -15.016 1 92.19 71 ASN A CA 1
ATOM 561 C C . ASN A 1 71 ? -35.531 -11.477 -14.633 1 92.19 71 ASN A C 1
ATOM 563 O O . ASN A 1 71 ? -36.562 -10.977 -14.148 1 92.19 71 ASN A O 1
ATOM 567 N N . ASP A 1 72 ? -35.375 -12.703 -14.906 1 91.81 72 ASP A N 1
ATOM 568 C CA . ASP A 1 72 ? -36.406 -13.641 -14.523 1 91.81 72 ASP A CA 1
ATOM 569 C C . ASP A 1 72 ? -36.5 -13.781 -13 1 91.81 72 ASP A C 1
ATOM 571 O O . ASP A 1 72 ? -35.625 -14.391 -12.383 1 91.81 72 ASP A O 1
ATOM 575 N N . SER A 1 73 ? -37.531 -13.312 -12.391 1 86.19 73 SER A N 1
ATOM 576 C CA . SER A 1 73 ? -37.688 -13.305 -10.938 1 86.19 73 SER A CA 1
ATOM 577 C C . SER A 1 73 ? -38.594 -14.422 -10.469 1 86.19 73 SER A C 1
ATOM 579 O O . SER A 1 73 ? -38.844 -14.586 -9.266 1 86.19 73 SER A O 1
ATOM 581 N N . VAL A 1 74 ? -39.094 -15.203 -11.391 1 91.06 74 VAL A N 1
ATOM 582 C CA . VAL A 1 74 ? -40.062 -16.219 -11.023 1 91.06 74 VAL A CA 1
ATOM 583 C C . VAL A 1 74 ? -39.375 -17.578 -10.93 1 91.06 74 VAL A C 1
ATOM 585 O O . VAL A 1 74 ? -39.375 -18.344 -11.898 1 91.06 74 VAL A O 1
ATOM 588 N N . TRP A 1 75 ? -38.75 -17.953 -9.867 1 94.25 75 TRP A N 1
ATOM 589 C CA . TRP A 1 75 ? -38.125 -19.25 -9.586 1 94.25 75 TRP A CA 1
ATOM 590 C C . TRP A 1 75 ? -38.938 -20 -8.531 1 94.25 75 TRP A C 1
ATOM 592 O O . TRP A 1 75 ? -39.188 -19.5 -7.441 1 94.25 75 TRP A O 1
ATOM 602 N N . THR A 1 76 ? -39.438 -21.125 -8.938 1 92.88 76 THR A N 1
ATOM 603 C CA . THR A 1 76 ? -40.188 -22.031 -8.055 1 92.88 76 THR A CA 1
ATOM 604 C C . THR A 1 76 ? -39.562 -23.422 -8.078 1 92.88 76 THR A C 1
ATOM 606 O O . THR A 1 76 ? -38.688 -23.719 -8.906 1 92.88 76 THR A O 1
ATOM 609 N N . MET A 1 77 ? -40.062 -24.281 -7.195 1 91.81 77 MET A N 1
ATOM 610 C CA . MET A 1 77 ? -39.594 -25.656 -7.184 1 91.81 77 MET A CA 1
ATOM 611 C C . MET A 1 77 ? -39.938 -26.375 -8.484 1 91.81 77 MET A C 1
ATOM 613 O O . MET A 1 77 ? -39.156 -27.172 -9 1 91.81 77 MET A O 1
ATOM 617 N N . ALA A 1 78 ? -41 -26.016 -9.039 1 91.81 78 ALA A N 1
ATOM 618 C CA . ALA A 1 78 ? -41.5 -26.688 -10.234 1 91.81 78 ALA A CA 1
ATOM 619 C C . ALA A 1 78 ? -40.656 -26.344 -11.453 1 91.81 78 ALA A C 1
ATOM 621 O O . ALA A 1 78 ? -40.5 -27.156 -12.367 1 91.81 78 ALA A O 1
ATOM 622 N N . ASN A 1 79 ? -40.094 -25.234 -11.438 1 95.19 79 ASN A N 1
ATOM 623 C CA . ASN A 1 79 ? -39.312 -24.844 -12.617 1 95.19 79 ASN A CA 1
ATOM 624 C C . ASN A 1 79 ? -37.812 -24.766 -12.32 1 95.19 79 ASN A C 1
ATOM 626 O O . ASN A 1 79 ? -37.062 -24.188 -13.102 1 95.19 79 ASN A O 1
ATOM 630 N N . LEU A 1 80 ? -37.438 -25.328 -11.219 1 95.75 80 LEU A N 1
ATOM 631 C CA . LEU A 1 80 ? -36.031 -25.266 -10.844 1 95.75 80 LEU A CA 1
ATOM 632 C C . LEU A 1 80 ? -35.156 -26 -11.859 1 95.75 80 LEU A C 1
ATOM 634 O O . LEU A 1 80 ? -34.125 -25.484 -12.305 1 95.75 80 LEU A O 1
ATOM 638 N N . LEU A 1 81 ? -35.562 -27.125 -12.234 1 95.94 81 LEU A N 1
ATOM 639 C CA . LEU A 1 81 ? -34.781 -27.938 -13.164 1 95.94 81 LEU A CA 1
ATOM 640 C C . LEU A 1 81 ? -34.656 -27.234 -14.516 1 95.94 81 LEU A C 1
ATOM 642 O O . LEU A 1 81 ? -33.562 -27.078 -15.039 1 95.94 81 LEU A O 1
ATOM 646 N N . PRO A 1 82 ? -35.719 -26.75 -15.117 1 96.56 82 PRO A N 1
ATOM 647 C CA . PRO A 1 82 ? -35.562 -26.047 -16.391 1 96.56 82 PRO A CA 1
ATOM 648 C C . PRO A 1 82 ? -34.656 -24.797 -16.297 1 96.56 82 PRO A C 1
ATOM 650 O O . PRO A 1 82 ? -33.938 -24.484 -17.234 1 96.56 82 PRO A O 1
ATOM 653 N N . HIS A 1 83 ? -34.781 -24.141 -15.172 1 97.06 83 HIS A N 1
ATOM 654 C CA . HIS A 1 83 ? -33.938 -22.953 -14.992 1 97.06 83 HIS A CA 1
ATOM 655 C C . HIS A 1 83 ? -32.469 -23.328 -14.875 1 97.06 83 HIS A C 1
ATOM 657 O O . HIS A 1 83 ? -31.609 -22.672 -15.461 1 97.06 83 HIS A O 1
ATOM 663 N N . LEU A 1 84 ? -32.188 -24.406 -14.164 1 96.81 84 LEU A N 1
ATOM 664 C CA . LEU A 1 84 ? -30.812 -24.844 -14.023 1 96.81 84 LEU A CA 1
ATOM 665 C C . LEU A 1 84 ? -30.266 -25.375 -15.344 1 96.81 84 LEU A C 1
ATOM 667 O O . LEU A 1 84 ? -29.094 -25.141 -15.672 1 96.81 84 LEU A O 1
ATOM 671 N N . ASN A 1 85 ? -31.125 -26.031 -16.062 1 96.38 85 ASN A N 1
ATOM 672 C CA . ASN A 1 85 ? -30.734 -26.484 -17.406 1 96.38 85 ASN A CA 1
ATOM 673 C C . ASN A 1 85 ? -30.406 -25.297 -18.312 1 96.38 85 ASN A C 1
ATOM 675 O O . ASN A 1 85 ? -29.422 -25.344 -19.062 1 96.38 85 ASN A O 1
ATOM 679 N N . ARG A 1 86 ? -31.219 -24.344 -18.203 1 97.12 86 ARG A N 1
ATOM 680 C CA . ARG A 1 86 ? -30.984 -23.156 -19 1 97.12 86 ARG A CA 1
ATOM 681 C C . ARG A 1 86 ? -29.703 -22.438 -18.562 1 97.12 86 ARG A C 1
ATOM 683 O O . ARG A 1 86 ? -28.938 -21.969 -19.406 1 97.12 86 ARG A O 1
ATOM 690 N N . TYR A 1 87 ? -29.5 -22.375 -17.281 1 96.94 87 TYR A N 1
ATOM 691 C CA . TYR A 1 87 ? -28.281 -21.797 -16.734 1 96.94 87 TYR A CA 1
ATOM 692 C C . TYR A 1 87 ? -27.047 -22.484 -17.312 1 96.94 87 TYR A C 1
ATOM 694 O O . TYR A 1 87 ? -26.125 -21.828 -17.781 1 96.94 87 TYR A O 1
ATOM 702 N N . GLU A 1 88 ? -27.078 -23.75 -17.391 1 96.5 88 GLU A N 1
ATOM 703 C CA . GLU A 1 88 ? -25.969 -24.531 -17.906 1 96.5 88 GLU A CA 1
ATOM 704 C C . GLU A 1 88 ? -25.75 -24.266 -19.391 1 96.5 88 GLU A C 1
ATOM 706 O O . GLU A 1 88 ? -24.594 -24.188 -19.844 1 96.5 88 GLU A O 1
ATOM 711 N N . LYS A 1 89 ? -26.781 -24.172 -20.109 1 96.81 89 LYS A N 1
ATOM 712 C CA . LYS A 1 89 ? -26.672 -23.875 -21.531 1 96.81 89 LYS A CA 1
ATOM 713 C C . LYS A 1 89 ? -26.047 -22.516 -21.766 1 96.81 89 LYS A C 1
ATOM 715 O O . LYS A 1 89 ? -25.25 -22.328 -22.703 1 96.81 89 LYS A O 1
ATOM 720 N N . LEU A 1 90 ? -26.453 -21.594 -20.953 1 97.88 90 LEU A N 1
ATOM 721 C CA . LEU A 1 90 ? -25.891 -20.266 -21.047 1 97.88 90 LEU A CA 1
ATOM 722 C C . LEU A 1 90 ? -24.406 -20.281 -20.719 1 97.88 90 LEU A C 1
ATOM 724 O O . LEU A 1 90 ? -23.609 -19.609 -21.375 1 97.88 90 LEU A O 1
ATOM 728 N N . LEU A 1 91 ? -24.016 -21.047 -19.703 1 96.56 91 LEU A N 1
ATOM 729 C CA . LEU A 1 91 ? -22.609 -21.141 -19.312 1 96.56 91 LEU A CA 1
ATOM 730 C C . LEU A 1 91 ? -21.781 -21.703 -20.469 1 96.56 91 LEU A C 1
ATOM 732 O O . LEU A 1 91 ? -20.703 -21.172 -20.766 1 96.56 91 LEU A O 1
ATOM 736 N N . ILE A 1 92 ? -22.281 -22.688 -21.078 1 97 92 ILE A N 1
ATOM 737 C CA . ILE A 1 92 ? -21.578 -23.312 -22.172 1 97 92 ILE A CA 1
ATOM 738 C C . ILE A 1 92 ? -21.391 -22.312 -23.312 1 97 92 ILE A C 1
ATOM 740 O O . ILE A 1 92 ? -20.297 -22.188 -23.875 1 97 92 ILE A O 1
ATOM 744 N N . SER A 1 93 ? -22.438 -21.625 -23.594 1 97.81 93 SER A N 1
ATOM 745 C CA . SER A 1 93 ? -22.391 -20.656 -24.688 1 97.81 93 SER A CA 1
ATOM 746 C C . SER A 1 93 ? -21.422 -19.516 -24.359 1 97.81 93 SER A C 1
ATOM 748 O O . SER A 1 93 ? -20.672 -19.062 -25.219 1 97.81 93 SER A O 1
ATOM 750 N N . LEU A 1 94 ? -21.5 -19.031 -23.188 1 97.75 94 LEU A N 1
ATOM 751 C CA . LEU A 1 94 ? -20.578 -17.984 -22.766 1 97.75 94 LEU A CA 1
ATOM 752 C C . LEU A 1 94 ? -19.141 -18.438 -22.859 1 97.75 94 LEU A C 1
ATOM 754 O O . LEU A 1 94 ? -18.281 -17.703 -23.344 1 97.75 94 LEU A O 1
ATOM 758 N N . GLN A 1 95 ? -18.922 -19.641 -22.453 1 97 95 GLN A N 1
ATOM 759 C CA . GLN A 1 95 ? -17.562 -20.172 -22.453 1 97 95 GLN A CA 1
ATOM 760 C C . GLN A 1 95 ? -17.062 -20.375 -23.891 1 97 95 GLN A C 1
ATOM 762 O O . GLN A 1 95 ? -15.875 -20.219 -24.156 1 97 95 GLN A O 1
ATOM 767 N N . LYS A 1 96 ? -17.938 -20.734 -24.75 1 97.75 96 LYS A N 1
ATOM 768 C CA . LYS A 1 96 ? -17.547 -20.859 -26.156 1 97.75 96 LYS A CA 1
ATOM 769 C C . LYS A 1 96 ? -17.031 -19.531 -26.703 1 97.75 96 LYS A C 1
ATOM 771 O O . LYS A 1 96 ? -15.977 -19.5 -27.344 1 97.75 96 LYS A O 1
ATOM 776 N N . HIS A 1 97 ? -17.734 -18.484 -26.422 1 98.25 97 HIS A N 1
ATOM 777 C CA . HIS A 1 97 ? -17.312 -17.156 -26.844 1 98.25 97 HIS A CA 1
ATOM 778 C C . HIS A 1 97 ? -16.031 -16.734 -26.141 1 98.25 97 HIS A C 1
ATOM 780 O O . HIS A 1 97 ? -15.117 -16.172 -26.766 1 98.25 97 HIS A O 1
ATOM 786 N N . TYR A 1 98 ? -15.992 -16.953 -24.875 1 96.94 98 TYR A N 1
ATOM 787 C CA . TYR A 1 98 ? -14.82 -16.594 -24.094 1 96.94 98 TYR A CA 1
ATOM 788 C C . TYR A 1 98 ? -13.562 -17.25 -24.641 1 96.94 98 TYR A C 1
ATOM 790 O O . TYR A 1 98 ? -12.555 -16.594 -24.891 1 96.94 98 TYR A O 1
ATOM 798 N N . GLN A 1 99 ? -13.641 -18.531 -24.859 1 96.62 99 GLN A N 1
ATOM 799 C CA . GLN A 1 99 ? -12.477 -19.297 -25.328 1 96.62 99 GLN A CA 1
ATOM 800 C C . GLN A 1 99 ? -12.078 -18.891 -26.734 1 96.62 99 GLN A C 1
ATOM 802 O O . GLN A 1 99 ? -10.891 -18.828 -27.062 1 96.62 99 GLN A O 1
ATOM 807 N N . TYR A 1 100 ? -13.039 -18.625 -27.516 1 97.62 100 TYR A N 1
ATOM 808 C CA . TYR A 1 100 ? -12.781 -18.141 -28.875 1 97.62 100 TYR A CA 1
ATOM 809 C C . TYR A 1 100 ? -11.977 -16.859 -28.844 1 97.62 100 TYR A C 1
ATOM 811 O O . TYR A 1 100 ? -10.938 -16.75 -29.5 1 97.62 100 TYR A O 1
ATOM 819 N N . HIS A 1 101 ? -12.398 -15.945 -28.047 1 97.69 101 HIS A N 1
ATOM 820 C CA . HIS A 1 101 ? -11.742 -14.648 -28 1 97.69 101 HIS A CA 1
ATOM 821 C C . HIS A 1 101 ? -10.422 -14.719 -27.234 1 97.69 101 HIS A C 1
ATOM 823 O O . HIS A 1 101 ? -9.469 -14.008 -27.562 1 97.69 101 HIS A O 1
ATOM 829 N N . ARG A 1 102 ? -10.383 -15.523 -26.281 1 95.44 102 ARG A N 1
ATOM 830 C CA . ARG A 1 102 ? -9.117 -15.734 -25.578 1 95.44 102 ARG A CA 1
ATOM 831 C C . ARG A 1 102 ? -8.055 -16.266 -26.531 1 95.44 102 ARG A C 1
ATOM 833 O O . ARG A 1 102 ? -6.906 -15.812 -26.516 1 95.44 102 ARG A O 1
ATOM 840 N N . LEU A 1 103 ? -8.43 -17.203 -27.328 1 96.69 103 LEU A N 1
ATOM 841 C CA . LEU A 1 103 ? -7.492 -17.766 -28.281 1 96.69 103 LEU A CA 1
ATOM 842 C C . LEU A 1 103 ? -7.023 -16.719 -29.281 1 96.69 103 LEU A C 1
ATOM 844 O O . LEU A 1 103 ? -5.832 -16.625 -29.578 1 96.69 103 LEU A O 1
ATOM 848 N N . LEU A 1 104 ? -7.941 -15.914 -29.734 1 96.88 104 LEU A N 1
ATOM 849 C CA . LEU A 1 104 ? -7.586 -14.844 -30.641 1 96.88 104 LEU A CA 1
ATOM 850 C C . LEU A 1 104 ? -6.613 -13.867 -29.984 1 96.88 104 LEU A C 1
ATOM 852 O O . LEU A 1 104 ? -5.641 -13.438 -30.609 1 96.88 104 LEU A O 1
ATOM 856 N N . ALA A 1 105 ? -6.91 -13.602 -28.812 1 95.25 105 ALA A N 1
ATOM 857 C CA . ALA A 1 105 ? -6.047 -12.672 -28.094 1 95.25 105 ALA A CA 1
ATOM 858 C C . ALA A 1 105 ? -4.668 -13.281 -27.844 1 95.25 105 ALA A C 1
ATOM 860 O O . ALA A 1 105 ? -3.66 -12.57 -27.828 1 95.25 105 ALA A O 1
ATOM 861 N N . TYR A 1 106 ? -4.605 -14.555 -27.641 1 94.69 106 TYR A N 1
ATOM 862 C CA . TYR A 1 106 ? -3.342 -15.234 -27.391 1 94.69 106 TYR A CA 1
ATOM 863 C C . TYR A 1 106 ? -2.512 -15.328 -28.656 1 94.69 106 TYR A C 1
ATOM 865 O O . TYR A 1 106 ? -1.285 -15.203 -28.625 1 94.69 106 TYR A O 1
ATOM 873 N N . ILE A 1 107 ? -3.178 -15.469 -29.75 1 96.06 107 ILE A N 1
ATOM 874 C CA . ILE A 1 107 ? -2.521 -15.547 -31.062 1 96.06 107 ILE A CA 1
ATOM 875 C C . ILE A 1 107 ? -1.912 -14.188 -31.406 1 96.06 107 ILE A C 1
ATOM 877 O O . ILE A 1 107 ? -0.811 -14.117 -31.953 1 96.06 107 ILE A O 1
ATOM 881 N N . ASN A 1 108 ? -2.648 -13.188 -31.094 1 95.12 108 ASN A N 1
ATOM 882 C CA . ASN A 1 108 ? -2.189 -11.82 -31.297 1 95.12 108 ASN A CA 1
ATOM 883 C C . ASN A 1 108 ? -2.484 -10.945 -30.078 1 95.12 108 ASN A C 1
ATOM 885 O O . ASN A 1 108 ? -3.6 -10.445 -29.922 1 95.12 108 ASN A O 1
ATOM 889 N N . ASN A 1 109 ? -1.482 -10.68 -29.328 1 91.31 109 ASN A N 1
ATOM 890 C CA . ASN A 1 109 ? -1.666 -9.977 -28.062 1 91.31 109 ASN A CA 1
ATOM 891 C C . ASN A 1 109 ? -1.988 -8.5 -28.281 1 91.31 109 ASN A C 1
ATOM 893 O O . ASN A 1 109 ? -2.287 -7.777 -27.328 1 91.31 109 ASN A O 1
ATOM 897 N N . LYS A 1 110 ? -2.018 -7.988 -29.578 1 91.88 110 LYS A N 1
ATOM 898 C CA . LYS A 1 110 ? -2.377 -6.609 -29.891 1 91.88 110 LYS A CA 1
ATOM 899 C C . LYS A 1 110 ? -3.852 -6.504 -30.281 1 91.88 110 LYS A C 1
ATOM 901 O O . LYS A 1 110 ? -4.363 -5.402 -30.5 1 91.88 110 LYS A O 1
ATOM 906 N N . ASP A 1 111 ? -4.434 -7.664 -30.312 1 94.62 111 ASP A N 1
ATOM 907 C CA . ASP A 1 111 ? -5.859 -7.676 -30.625 1 94.62 111 ASP A CA 1
ATOM 908 C C . ASP A 1 111 ? -6.695 -7.223 -29.422 1 94.62 111 ASP A C 1
ATOM 910 O O . ASP A 1 111 ? -7.262 -8.055 -28.719 1 94.62 111 ASP A O 1
ATOM 914 N N . THR A 1 112 ? -6.883 -5.953 -29.266 1 91.44 112 THR A N 1
ATOM 915 C CA . THR A 1 112 ? -7.57 -5.363 -28.125 1 91.44 112 THR A CA 1
ATOM 916 C C . THR A 1 112 ? -9.062 -5.668 -28.172 1 91.44 112 THR A C 1
ATOM 918 O O . THR A 1 112 ? -9.719 -5.754 -27.125 1 91.44 112 THR A O 1
ATOM 921 N N . LEU A 1 113 ? -9.555 -5.789 -29.328 1 92.75 113 LEU A N 1
ATOM 922 C CA . LEU A 1 113 ? -10.977 -6.094 -29.453 1 92.75 113 LEU A CA 1
ATOM 923 C C . LEU A 1 113 ? -11.281 -7.492 -28.922 1 92.75 113 LEU A C 1
ATOM 925 O O . LEU A 1 113 ? -12.273 -7.688 -28.219 1 92.75 113 LEU A O 1
ATOM 929 N N . ALA A 1 114 ? -10.43 -8.453 -29.281 1 95.25 114 ALA A N 1
ATOM 930 C CA . ALA A 1 114 ? -10.594 -9.812 -28.766 1 95.25 114 ALA A CA 1
ATOM 931 C C . ALA A 1 114 ? -10.469 -9.844 -27.25 1 95.25 114 ALA A C 1
ATOM 933 O O . ALA A 1 114 ? -11.234 -10.523 -26.562 1 95.25 114 ALA A O 1
ATOM 934 N N . ARG A 1 115 ? -9.539 -9.188 -26.797 1 93.19 115 ARG A N 1
ATOM 935 C CA . ARG A 1 115 ? -9.344 -9.125 -25.359 1 93.19 115 ARG A CA 1
ATOM 936 C C . ARG A 1 115 ? -10.555 -8.516 -24.656 1 93.19 115 ARG A C 1
ATOM 938 O O . ARG A 1 115 ? -11 -9.016 -23.625 1 93.19 115 ARG A O 1
ATOM 945 N N . LYS A 1 116 ? -11.039 -7.426 -25.188 1 90.69 116 LYS A N 1
ATOM 946 C CA . LYS A 1 116 ? -12.219 -6.77 -24.625 1 90.69 116 LYS A CA 1
ATOM 947 C C . LYS A 1 116 ? -13.422 -7.703 -24.625 1 90.69 116 LYS A C 1
ATOM 949 O O . LYS A 1 116 ? -14.164 -7.766 -23.641 1 90.69 116 LYS A O 1
ATOM 954 N N . ALA A 1 117 ? -13.57 -8.352 -25.672 1 94 117 ALA A N 1
ATOM 955 C CA . ALA A 1 117 ? -14.695 -9.273 -25.781 1 94 117 ALA A CA 1
ATOM 956 C C . ALA A 1 117 ? -14.57 -10.422 -24.781 1 94 117 ALA A C 1
ATOM 958 O O . ALA A 1 117 ? -15.555 -10.828 -24.156 1 94 117 ALA A O 1
ATOM 959 N N . SER A 1 118 ? -13.406 -10.961 -24.703 1 94.44 118 SER A N 1
ATOM 960 C CA . SER A 1 118 ? -13.164 -12.039 -23.734 1 94.44 118 SER A CA 1
ATOM 961 C C . SER A 1 118 ? -13.445 -11.57 -22.312 1 94.44 118 SER A C 1
ATOM 963 O O . SER A 1 118 ? -14.117 -12.266 -21.547 1 94.44 118 SER A O 1
ATOM 965 N N . ASN A 1 119 ? -13 -10.438 -22.047 1 88.5 119 ASN A N 1
ATOM 966 C CA . ASN A 1 119 ? -13.219 -9.875 -20.703 1 88.5 119 ASN A CA 1
ATOM 967 C C . ASN A 1 119 ? -14.695 -9.633 -20.438 1 88.5 119 ASN A C 1
ATOM 969 O O . ASN A 1 119 ? -15.18 -9.914 -19.344 1 88.5 119 ASN A O 1
ATOM 973 N N . GLN A 1 120 ? -15.289 -9.07 -21.375 1 89.94 120 GLN A N 1
ATOM 974 C CA . GLN A 1 120 ? -16.719 -8.797 -21.219 1 89.94 120 GLN A CA 1
ATOM 975 C C . GLN A 1 120 ? -17.5 -10.086 -20.969 1 89.94 120 GLN A C 1
ATOM 977 O O . GLN A 1 120 ? -18.375 -10.125 -20.109 1 89.94 120 GLN A O 1
ATOM 982 N N . THR A 1 121 ? -17.188 -11.055 -21.703 1 94.38 121 THR A N 1
ATOM 983 C CA . THR A 1 121 ? -17.891 -12.328 -21.562 1 94.38 121 THR A CA 1
ATOM 984 C C . THR A 1 121 ? -17.609 -12.938 -20.188 1 94.38 121 THR A C 1
ATOM 986 O O . THR A 1 121 ? -18.5 -13.516 -19.562 1 94.38 121 THR A O 1
ATOM 989 N N . ASP A 1 122 ? -16.438 -12.836 -19.766 1 90.88 122 ASP A N 1
ATOM 990 C CA . ASP A 1 122 ? -16.062 -13.336 -18.453 1 90.88 122 ASP A CA 1
ATOM 991 C C . ASP A 1 122 ? -16.812 -12.602 -17.359 1 90.88 122 ASP A C 1
ATOM 993 O O . ASP A 1 122 ? -17.297 -13.219 -16.391 1 90.88 122 ASP A O 1
ATOM 997 N N . GLU A 1 123 ? -16.953 -11.336 -17.516 1 86.69 123 GLU A N 1
ATOM 998 C CA . GLU A 1 123 ? -17.688 -10.516 -16.562 1 86.69 123 GLU A CA 1
ATOM 999 C C . GLU A 1 123 ? -19.156 -10.898 -16.5 1 86.69 123 GLU A C 1
ATOM 1001 O O . GLU A 1 123 ? -19.734 -11.016 -15.422 1 86.69 123 GLU A O 1
ATOM 1006 N N . ILE A 1 124 ? -19.656 -11.062 -17.609 1 92.69 124 ILE A N 1
ATOM 1007 C CA . ILE A 1 124 ? -21.078 -11.414 -17.719 1 92.69 124 ILE A CA 1
ATOM 1008 C C . ILE A 1 124 ? -21.312 -12.781 -17.094 1 92.69 124 ILE A C 1
ATOM 1010 O O . ILE A 1 124 ? -22.328 -13 -16.422 1 92.69 124 ILE A O 1
ATOM 1014 N N . GLN A 1 125 ? -20.422 -13.688 -17.312 1 94.62 125 GLN A N 1
ATOM 1015 C CA . GLN A 1 125 ? -20.531 -15 -16.672 1 94.62 125 GLN A CA 1
ATOM 1016 C C . GLN A 1 125 ? -20.484 -14.875 -15.156 1 94.62 125 GLN A C 1
ATOM 1018 O O . GLN A 1 125 ? -21.25 -15.547 -14.453 1 94.62 125 GLN A O 1
ATOM 1023 N N . GLY A 1 126 ? -19.609 -14.094 -14.664 1 88.88 126 GLY A N 1
ATOM 1024 C CA . GLY A 1 126 ? -19.531 -13.852 -13.234 1 88.88 126 GLY A CA 1
ATOM 1025 C C . GLY A 1 126 ? -20.844 -13.328 -12.656 1 88.88 126 GLY A C 1
ATOM 1026 O O . GLY A 1 126 ? -21.297 -13.789 -11.609 1 88.88 126 GLY A O 1
ATOM 1027 N N . GLU A 1 127 ? -21.422 -12.414 -13.367 1 87.56 127 GLU A N 1
ATOM 1028 C CA . GLU A 1 127 ? -22.703 -11.852 -12.938 1 87.56 127 GLU A CA 1
ATOM 1029 C C . GLU A 1 127 ? -23.797 -12.906 -12.945 1 87.56 127 GLU A C 1
ATOM 1031 O O . GLU A 1 127 ? -24.625 -12.953 -12.031 1 87.56 127 GLU A O 1
ATOM 1036 N N . LEU A 1 128 ? -23.766 -13.625 -13.961 1 93.94 128 LEU A N 1
ATOM 1037 C CA . LEU A 1 128 ? -24.734 -14.703 -14.078 1 93.94 128 LEU A CA 1
ATOM 1038 C C . LEU A 1 128 ? -24.609 -15.68 -12.914 1 93.94 128 LEU A C 1
ATOM 1040 O O . LEU A 1 128 ? -25.609 -16.047 -12.297 1 93.94 128 LEU A O 1
ATOM 1044 N N . ASN A 1 129 ? -23.406 -16.109 -12.625 1 92.38 129 ASN A N 1
ATOM 1045 C CA . ASN A 1 129 ? -23.156 -17.016 -11.508 1 92.38 129 ASN A CA 1
ATOM 1046 C C . ASN A 1 129 ? -23.641 -16.406 -10.188 1 92.38 129 ASN A C 1
ATOM 1048 O O . ASN A 1 129 ? -24.281 -17.094 -9.391 1 92.38 129 ASN A O 1
ATOM 1052 N N . SER A 1 130 ? -23.359 -15.164 -10.031 1 87.62 130 SER A N 1
ATOM 1053 C CA . SER A 1 130 ? -23.766 -14.477 -8.805 1 87.62 130 SER A CA 1
ATOM 1054 C C . SER A 1 130 ? -25.281 -14.445 -8.664 1 87.62 130 SER A C 1
ATOM 1056 O O . SER A 1 130 ? -25.797 -14.633 -7.562 1 87.62 130 SER A O 1
ATOM 1058 N N . ARG A 1 131 ? -25.922 -14.18 -9.719 1 90.94 131 ARG A N 1
ATOM 1059 C CA . ARG A 1 131 ? -27.391 -14.141 -9.711 1 90.94 131 ARG A CA 1
ATOM 1060 C C . ARG A 1 131 ? -27.969 -15.492 -9.328 1 90.94 131 ARG A C 1
ATOM 1062 O O . ARG A 1 131 ? -28.875 -15.57 -8.492 1 90.94 131 ARG A O 1
ATOM 1069 N N . VAL A 1 132 ? -27.453 -16.453 -9.883 1 94.12 132 VAL A N 1
ATOM 1070 C CA . VAL A 1 132 ? -27.953 -17.797 -9.617 1 94.12 132 VAL A CA 1
ATOM 1071 C C . VAL A 1 132 ? -27.656 -18.203 -8.18 1 94.12 132 VAL A C 1
ATOM 1073 O O . VAL A 1 132 ? -28.5 -18.766 -7.488 1 94.12 132 VAL A O 1
ATOM 1076 N N . ASP A 1 133 ? -26.469 -17.953 -7.727 1 91.5 133 ASP A N 1
ATOM 1077 C CA . ASP A 1 133 ? -26.109 -18.219 -6.34 1 91.5 133 ASP A CA 1
ATOM 1078 C C . ASP A 1 133 ? -27.094 -17.562 -5.375 1 91.5 133 ASP A C 1
ATOM 1080 O O . ASP A 1 133 ? -27.547 -18.203 -4.418 1 91.5 133 ASP A O 1
ATOM 1084 N N . LYS A 1 134 ? -27.438 -16.344 -5.66 1 89.19 134 LYS A N 1
ATOM 1085 C CA . LYS A 1 134 ? -28.375 -15.625 -4.805 1 89.19 134 LYS A CA 1
ATOM 1086 C C . LYS A 1 134 ? -29.734 -16.297 -4.77 1 89.19 134 LYS A C 1
ATOM 1088 O O . LYS A 1 134 ? -30.375 -16.391 -3.717 1 89.19 134 LYS A O 1
ATOM 1093 N N . ILE A 1 135 ? -30.156 -16.734 -5.859 1 93.25 135 ILE A N 1
ATOM 1094 C CA . ILE A 1 135 ? -31.438 -17.406 -5.953 1 93.25 135 ILE A CA 1
ATOM 1095 C C . ILE A 1 135 ? -31.391 -18.719 -5.18 1 93.25 135 ILE A C 1
ATOM 1097 O O . ILE A 1 135 ? -32.281 -19.016 -4.391 1 93.25 135 ILE A O 1
ATOM 1101 N N . LEU A 1 136 ? -30.297 -19.438 -5.375 1 94.06 136 LEU A N 1
ATOM 1102 C CA . LEU A 1 136 ? -30.172 -20.766 -4.766 1 94.06 136 LEU A CA 1
ATOM 1103 C C . LEU A 1 136 ? -30.047 -20.656 -3.252 1 94.06 136 LEU A C 1
ATOM 1105 O O . LEU A 1 136 ? -30.266 -21.625 -2.533 1 94.06 136 LEU A O 1
ATOM 1109 N N . LEU A 1 137 ? -29.734 -19.516 -2.744 1 92.69 137 LEU A N 1
ATOM 1110 C CA . LEU A 1 137 ? -29.578 -19.297 -1.31 1 92.69 137 LEU A CA 1
ATOM 1111 C C . LEU A 1 137 ? -30.922 -18.984 -0.657 1 92.69 137 LEU A C 1
ATOM 1113 O O . LEU A 1 137 ? -31.031 -18.953 0.571 1 92.69 137 LEU A O 1
ATOM 1117 N N . GLN A 1 138 ? -31.922 -18.766 -1.456 1 91.75 138 GLN A N 1
ATOM 1118 C CA . GLN A 1 138 ? -33.25 -18.547 -0.893 1 91.75 138 GLN A CA 1
ATOM 1119 C C . GLN A 1 138 ? -33.719 -19.766 -0.102 1 91.75 138 GLN A C 1
ATOM 1121 O O . GLN A 1 138 ? -33.438 -20.906 -0.48 1 91.75 138 GLN A O 1
ATOM 1126 N N . PRO A 1 139 ? -34.531 -19.562 0.973 1 90.19 139 PRO A N 1
ATOM 1127 C CA . PRO A 1 139 ? -34.906 -20.641 1.897 1 90.19 139 PRO A CA 1
ATOM 1128 C C . PRO A 1 139 ? -35.562 -21.812 1.193 1 90.19 139 PRO A C 1
ATOM 1130 O O . PRO A 1 139 ? -35.344 -22.969 1.552 1 90.19 139 PRO A O 1
ATOM 1133 N N . GLN A 1 140 ? -36.281 -21.531 0.186 1 90.62 140 GLN A N 1
ATOM 1134 C CA . GLN A 1 140 ? -37.031 -22.594 -0.488 1 90.62 140 GLN A CA 1
ATOM 1135 C C . GLN A 1 140 ? -36.094 -23.547 -1.22 1 90.62 140 GLN A C 1
ATOM 1137 O O . GLN A 1 140 ? -36.406 -24.719 -1.414 1 90.62 140 GLN A O 1
ATOM 1142 N N . PHE A 1 141 ? -34.938 -23.094 -1.63 1 92.31 141 PHE A N 1
ATOM 1143 C CA . PHE A 1 141 ? -33.969 -23.922 -2.354 1 92.31 141 PHE A CA 1
ATOM 1144 C C . PHE A 1 141 ? -32.875 -24.406 -1.428 1 92.31 141 PHE A C 1
ATOM 1146 O O . PHE A 1 141 ? -32.375 -25.516 -1.581 1 92.31 141 PHE A O 1
ATOM 1153 N N . ALA A 1 142 ? -32.531 -23.625 -0.428 1 88.12 142 ALA A N 1
ATOM 1154 C CA . ALA A 1 142 ? -31.438 -23.906 0.477 1 88.12 142 ALA A CA 1
ATOM 1155 C C . ALA A 1 142 ? -31.766 -25.078 1.399 1 88.12 142 ALA A C 1
ATOM 1157 O O . ALA A 1 142 ? -30.859 -25.734 1.914 1 88.12 142 ALA A O 1
ATOM 1158 N N . SER A 1 143 ? -33.031 -25.359 1.508 1 88.69 143 SER A N 1
ATOM 1159 C CA . SER A 1 143 ? -33.438 -26.375 2.484 1 88.69 143 SER A CA 1
ATOM 1160 C C . SER A 1 143 ? -33.938 -27.641 1.799 1 88.69 143 SER A C 1
ATOM 1162 O O . SER A 1 143 ? -34.688 -28.422 2.398 1 88.69 143 SER A O 1
ATOM 1164 N N . LEU A 1 144 ? -33.469 -27.812 0.61 1 91.62 144 LEU A N 1
ATOM 1165 C CA . LEU A 1 144 ? -33.938 -28.984 -0.128 1 91.62 144 LEU A CA 1
ATOM 1166 C C . LEU A 1 144 ? -33.438 -30.266 0.506 1 91.62 144 LEU A C 1
ATOM 1168 O O . LEU A 1 144 ? -32.25 -30.359 0.841 1 91.62 144 LEU A O 1
ATOM 1172 N N . THR A 1 145 ? -34.312 -31.266 0.657 1 91.12 145 THR A N 1
ATOM 1173 C CA . THR A 1 145 ? -33.969 -32.594 1.154 1 91.12 145 THR A CA 1
ATOM 1174 C C . THR A 1 145 ? -33.562 -33.5 0.003 1 91.12 145 THR A C 1
ATOM 1176 O O . THR A 1 145 ? -33.844 -33.219 -1.16 1 91.12 145 THR A O 1
ATOM 1179 N N . ASP A 1 146 ? -32.969 -34.594 0.312 1 90.81 146 ASP A N 1
ATOM 1180 C CA . ASP A 1 146 ? -32.594 -35.594 -0.702 1 90.81 146 ASP A CA 1
ATOM 1181 C C . ASP A 1 146 ? -33.844 -36.062 -1.478 1 90.81 146 ASP A C 1
ATOM 1183 O O . ASP A 1 146 ? -33.781 -36.281 -2.691 1 90.81 146 ASP A O 1
ATOM 1187 N N . GLN A 1 147 ? -34.844 -36.188 -0.758 1 92.56 147 GLN A N 1
ATOM 1188 C CA . GLN A 1 147 ? -36.094 -36.625 -1.388 1 92.56 147 GLN A CA 1
ATOM 1189 C C . GLN A 1 147 ? -36.594 -35.562 -2.377 1 92.56 147 GLN A C 1
ATOM 1191 O O . GLN A 1 147 ? -37.062 -35.906 -3.469 1 92.56 147 GLN A O 1
ATOM 1196 N N . GLN A 1 148 ? -36.469 -34.375 -2.008 1 91.81 148 GLN A N 1
ATOM 1197 C CA . GLN A 1 148 ? -36.938 -33.312 -2.861 1 91.81 148 GLN A CA 1
ATOM 1198 C C . GLN A 1 148 ? -36.062 -33.156 -4.102 1 91.81 148 GLN A C 1
ATOM 1200 O O . GLN A 1 148 ? -36.562 -32.844 -5.188 1 91.81 148 GLN A O 1
ATOM 1205 N N . PHE A 1 149 ? -34.781 -33.375 -3.938 1 93.19 149 PHE A N 1
ATOM 1206 C CA . PHE A 1 149 ? -33.875 -33.344 -5.09 1 93.19 149 PHE A CA 1
ATOM 1207 C C . PHE A 1 149 ? -34.312 -34.375 -6.141 1 93.19 149 PHE A C 1
ATOM 1209 O O . PHE A 1 149 ? -34.344 -34.062 -7.332 1 93.19 149 PHE A O 1
ATOM 1216 N N . SER A 1 150 ? -34.656 -35.469 -5.637 1 93.75 150 SER A N 1
ATOM 1217 C CA . SER A 1 150 ? -35.094 -36.562 -6.523 1 93.75 150 SER A CA 1
ATOM 1218 C C . SER A 1 150 ? -36.469 -36.25 -7.102 1 93.75 150 SER A C 1
ATOM 1220 O O . SER A 1 150 ? -36.688 -36.469 -8.289 1 93.75 150 SER A O 1
ATOM 1222 N N . GLN A 1 151 ? -37.281 -35.781 -6.281 1 93.69 151 GLN A N 1
ATOM 1223 C CA . GLN A 1 151 ? -38.656 -35.5 -6.668 1 93.69 151 GLN A CA 1
ATOM 1224 C C . GLN A 1 151 ? -38.719 -34.5 -7.797 1 93.69 151 GLN A C 1
ATOM 1226 O O . GLN A 1 151 ? -39.531 -34.625 -8.719 1 93.69 151 GLN A O 1
ATOM 1231 N N . TYR A 1 152 ? -37.906 -33.562 -7.727 1 93.5 152 TYR A N 1
ATOM 1232 C CA . TYR A 1 152 ? -38 -32.469 -8.688 1 93.5 152 TYR A CA 1
ATOM 1233 C C . TYR A 1 152 ? -36.938 -32.656 -9.789 1 93.5 152 TYR A C 1
ATOM 1235 O O . TYR A 1 152 ? -36.75 -31.766 -10.625 1 93.5 152 TYR A O 1
ATOM 1243 N N . GLY A 1 153 ? -36.188 -33.781 -9.766 1 93.25 153 GLY A N 1
ATOM 1244 C CA . GLY A 1 153 ? -35.25 -34.125 -10.828 1 93.25 153 GLY A CA 1
ATOM 1245 C C . GLY A 1 153 ? -34 -33.281 -10.82 1 93.25 153 GLY A C 1
ATOM 1246 O O . GLY A 1 153 ? -33.375 -33.094 -11.859 1 93.25 153 GLY A O 1
ATOM 1247 N N . VAL A 1 154 ? -33.625 -32.75 -9.703 1 95.12 154 VAL A N 1
ATOM 1248 C CA . VAL A 1 154 ? -32.5 -31.828 -9.656 1 95.12 154 VAL A CA 1
ATOM 1249 C C . VAL A 1 154 ? -31.344 -32.469 -8.867 1 95.12 154 VAL A C 1
ATOM 1251 O O . VAL A 1 154 ? -30.484 -31.781 -8.328 1 95.12 154 VAL A O 1
ATOM 1254 N N . SER A 1 155 ? -31.25 -33.781 -8.859 1 94.31 155 SER A N 1
ATOM 1255 C CA . SER A 1 155 ? -30.25 -34.531 -8.07 1 94.31 155 SER A CA 1
ATOM 1256 C C . SER A 1 155 ? -28.844 -34.219 -8.555 1 94.31 155 SER A C 1
ATOM 1258 O O . SER A 1 155 ? -27.906 -34.156 -7.758 1 94.31 155 SER A O 1
ATOM 1260 N N . LYS A 1 156 ? -28.656 -34.031 -9.812 1 93.81 156 LYS A N 1
ATOM 1261 C CA . LYS A 1 156 ? -27.328 -33.812 -10.359 1 93.81 156 LYS A CA 1
ATOM 1262 C C . LYS A 1 156 ? -26.766 -32.469 -9.914 1 93.81 156 LYS A C 1
ATOM 1264 O O . LYS A 1 156 ? -25.562 -32.219 -10.047 1 93.81 156 LYS A O 1
ATOM 1269 N N . TYR A 1 157 ? -27.609 -31.625 -9.32 1 95.38 157 TYR A N 1
ATOM 1270 C CA . TYR A 1 157 ? -27.172 -30.281 -8.914 1 95.38 157 TYR A CA 1
ATOM 1271 C C . TYR A 1 157 ? -26.984 -30.219 -7.406 1 95.38 157 TYR A C 1
ATOM 1273 O O . TYR A 1 157 ? -26.812 -29.125 -6.848 1 95.38 157 TYR A O 1
ATOM 1281 N N . LYS A 1 158 ? -27.031 -31.328 -6.762 1 94.19 158 LYS A N 1
ATOM 1282 C CA . LYS A 1 158 ? -26.938 -31.359 -5.305 1 94.19 158 LYS A CA 1
ATOM 1283 C C . LYS A 1 158 ? -25.641 -30.688 -4.836 1 94.19 158 LYS A C 1
ATOM 1285 O O . LYS A 1 158 ? -25.656 -29.891 -3.891 1 94.19 158 LYS A O 1
ATOM 1290 N N . TYR A 1 159 ? -24.531 -31 -5.438 1 94.12 159 TYR A N 1
ATOM 1291 C CA . TYR A 1 159 ? -23.25 -30.438 -5.023 1 94.12 159 TYR A CA 1
ATOM 1292 C C . TYR A 1 159 ? -23.188 -28.938 -5.305 1 94.12 159 TYR A C 1
ATOM 1294 O O . TYR A 1 159 ? -22.594 -28.188 -4.539 1 94.12 159 TYR A O 1
ATOM 1302 N N . LEU A 1 160 ? -23.781 -28.5 -6.379 1 94.25 160 LEU A N 1
ATOM 1303 C CA . LEU A 1 160 ? -23.828 -27.078 -6.695 1 94.25 160 LEU A CA 1
ATOM 1304 C C . LEU A 1 160 ? -24.531 -26.297 -5.582 1 94.25 160 LEU A C 1
ATOM 1306 O O . LEU A 1 160 ? -24.031 -25.266 -5.148 1 94.25 160 LEU A O 1
ATOM 1310 N N . LEU A 1 161 ? -25.656 -26.797 -5.18 1 93.12 161 LEU A N 1
ATOM 1311 C CA . LEU A 1 161 ? -26.406 -26.141 -4.117 1 93.12 161 LEU A CA 1
ATOM 1312 C C . LEU A 1 161 ? -25.625 -26.156 -2.809 1 93.12 161 LEU A C 1
ATOM 1314 O O . LEU A 1 161 ? -25.562 -25.156 -2.098 1 93.12 161 LEU A O 1
ATOM 1318 N N . LYS A 1 162 ? -25.062 -27.312 -2.523 1 90.5 162 LYS A N 1
ATOM 1319 C CA . LYS A 1 162 ? -24.281 -27.422 -1.297 1 90.5 162 LYS A CA 1
ATOM 1320 C C . LYS A 1 162 ? -23.109 -26.453 -1.292 1 90.5 162 LYS A C 1
ATOM 1322 O O . LYS A 1 162 ? -22.844 -25.797 -0.285 1 90.5 162 LYS A O 1
ATOM 1327 N N . ASN A 1 163 ? -22.406 -26.422 -2.326 1 90.56 163 ASN A N 1
ATOM 1328 C CA . ASN A 1 163 ? -21.266 -25.531 -2.453 1 90.56 163 ASN A CA 1
ATOM 1329 C C . ASN A 1 163 ? -21.672 -24.062 -2.342 1 90.56 163 ASN A C 1
ATOM 1331 O O . ASN A 1 163 ? -20.969 -23.266 -1.731 1 90.56 163 ASN A O 1
ATOM 1335 N N . THR A 1 164 ? -22.75 -23.703 -2.957 1 91.44 164 THR A N 1
ATOM 1336 C CA . THR A 1 164 ? -23.281 -22.344 -2.885 1 91.44 164 THR A CA 1
ATOM 1337 C C . THR A 1 164 ? -23.578 -21.953 -1.439 1 91.44 164 THR A C 1
ATOM 1339 O O . THR A 1 164 ? -23.234 -20.844 -1.01 1 91.44 164 THR A O 1
ATOM 1342 N N . GLN A 1 165 ? -24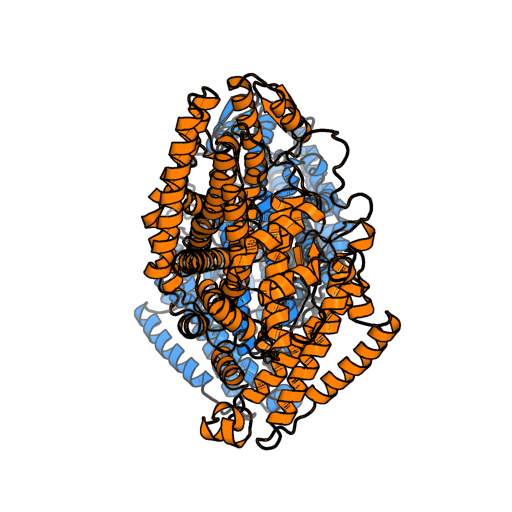.141 -22.828 -0.74 1 89.62 165 GLN A N 1
ATOM 1343 C CA . GLN A 1 165 ? -24.484 -22.578 0.658 1 89.62 165 GLN A CA 1
ATOM 1344 C C . GLN A 1 165 ? -23.219 -22.406 1.506 1 89.62 165 GLN A C 1
ATOM 1346 O O . GLN A 1 165 ? -23.156 -21.516 2.348 1 89.62 165 GLN A O 1
ATOM 1351 N N . GLN A 1 166 ? -22.281 -23.234 1.254 1 87.38 166 GLN A N 1
ATOM 1352 C CA . GLN A 1 166 ? -21.047 -23.203 2.021 1 87.38 166 GLN A CA 1
ATOM 1353 C C . GLN A 1 166 ? -20.281 -21.906 1.768 1 87.38 166 GLN A C 1
ATOM 1355 O O . GLN A 1 166 ? -19.703 -21.328 2.689 1 87.38 166 GLN A O 1
ATOM 1360 N N . ASN A 1 167 ? -20.359 -21.438 0.625 1 89.25 167 ASN A N 1
ATOM 1361 C CA . ASN A 1 167 ? -19.594 -20.25 0.243 1 89.25 167 ASN A CA 1
ATOM 1362 C C . ASN A 1 167 ? -20.312 -18.969 0.661 1 89.25 167 ASN A C 1
ATOM 1364 O O . ASN A 1 167 ? -19.672 -17.922 0.771 1 89.25 167 ASN A O 1
ATOM 1368 N N . ALA A 1 168 ? -21.578 -19.047 0.879 1 88.62 168 ALA A N 1
ATOM 1369 C CA . ALA A 1 168 ? -22.391 -17.875 1.161 1 88.62 168 ALA A CA 1
ATOM 1370 C C . ALA A 1 168 ? -21.938 -17.172 2.439 1 88.62 168 ALA A C 1
ATOM 1372 O O . ALA A 1 168 ? -22 -15.945 2.545 1 88.62 168 ALA A O 1
ATOM 1373 N N . ALA A 1 169 ? -21.469 -17.969 3.334 1 88 169 ALA A N 1
ATOM 1374 C CA . ALA A 1 169 ? -21.062 -17.422 4.625 1 88 169 ALA A CA 1
ATOM 1375 C C . ALA A 1 169 ? -19.859 -16.5 4.465 1 88 169 ALA A C 1
ATOM 1377 O O . ALA A 1 169 ? -19.578 -15.672 5.34 1 88 169 ALA A O 1
ATOM 1378 N N . HIS A 1 170 ? -19.188 -16.578 3.389 1 92.5 170 HIS A N 1
ATOM 1379 C CA . HIS A 1 170 ? -17.953 -15.828 3.197 1 92.5 170 HIS A CA 1
ATOM 1380 C C . HIS A 1 170 ? -18.109 -14.805 2.076 1 92.5 170 HIS A C 1
ATOM 1382 O O . HIS A 1 170 ? -17.125 -14.172 1.672 1 92.5 170 HIS A O 1
ATOM 1388 N N . ASN A 1 171 ? -19.281 -14.711 1.567 1 89.5 171 ASN A N 1
ATOM 1389 C CA . ASN A 1 171 ? -19.5 -13.758 0.485 1 89.5 171 ASN A CA 1
ATOM 1390 C C . ASN A 1 171 ? -19.922 -12.391 1.019 1 89.5 171 ASN A C 1
ATOM 1392 O O . ASN A 1 171 ? -20.688 -12.305 1.985 1 89.5 171 ASN A O 1
ATOM 1396 N N . LEU A 1 172 ? -19.422 -11.336 0.397 1 88.94 172 LEU A N 1
ATOM 1397 C CA . LEU A 1 172 ? -19.859 -9.977 0.708 1 88.94 172 LEU A CA 1
ATOM 1398 C C . LEU A 1 172 ? -21.125 -9.617 -0.048 1 88.94 172 LEU A C 1
ATOM 1400 O O . LEU A 1 172 ? -21.422 -10.195 -1.098 1 88.94 172 LEU A O 1
ATOM 1404 N N . SER A 1 173 ? -21.906 -8.688 0.579 1 86.25 173 SER A N 1
ATOM 1405 C CA . SER A 1 173 ? -23 -8.117 -0.194 1 86.25 173 SER A CA 1
ATOM 1406 C C . SER A 1 173 ? -22.484 -7.402 -1.44 1 86.25 173 SER A C 1
ATOM 1408 O O . SER A 1 173 ? -21.328 -7.012 -1.499 1 86.25 173 SER A O 1
ATOM 1410 N N . PRO A 1 174 ? -23.312 -7.352 -2.438 1 82.5 174 PRO A N 1
ATOM 1411 C CA . PRO A 1 174 ? -22.875 -6.637 -3.639 1 82.5 174 PRO A CA 1
ATOM 1412 C C . PRO A 1 174 ? -22.359 -5.23 -3.332 1 82.5 174 PRO A C 1
ATOM 1414 O O . PRO A 1 174 ? -21.375 -4.789 -3.932 1 82.5 174 PRO A O 1
ATOM 1417 N N . HIS A 1 175 ? -23.016 -4.633 -2.418 1 88.69 175 HIS A N 1
ATOM 1418 C CA . HIS A 1 175 ? -22.609 -3.295 -2.008 1 88.69 175 HIS A CA 1
ATOM 1419 C C . HIS A 1 175 ? -21.219 -3.32 -1.38 1 88.69 175 HIS A C 1
ATOM 1421 O O . HIS A 1 175 ? -20.344 -2.525 -1.75 1 88.69 175 HIS A O 1
ATOM 1427 N N . ASP A 1 176 ? -21.031 -4.246 -0.48 1 90.81 176 ASP A N 1
ATOM 1428 C CA . ASP A 1 176 ? -19.734 -4.34 0.204 1 90.81 176 ASP A CA 1
ATOM 1429 C C . ASP A 1 176 ? -18.641 -4.746 -0.763 1 90.81 176 ASP A C 1
ATOM 1431 O O . ASP A 1 176 ? -17.5 -4.293 -0.636 1 90.81 176 ASP A O 1
ATOM 1435 N N . GLU A 1 177 ? -18.984 -5.539 -1.711 1 89.38 177 GLU A N 1
ATOM 1436 C CA . GLU A 1 177 ? -18.016 -5.949 -2.725 1 89.38 177 GLU A CA 1
ATOM 1437 C C . GLU A 1 177 ? -17.562 -4.758 -3.561 1 89.38 177 GLU A C 1
ATOM 1439 O O . GLU A 1 177 ? -16.375 -4.617 -3.852 1 89.38 177 GLU A O 1
ATOM 1444 N N . LYS A 1 178 ? -18.5 -4.031 -3.936 1 88.31 178 LYS A N 1
ATOM 1445 C CA . LYS A 1 178 ? -18.188 -2.84 -4.719 1 88.31 178 LYS A CA 1
ATOM 1446 C C . LYS A 1 178 ? -17.281 -1.896 -3.934 1 88.31 178 LYS A C 1
ATOM 1448 O O . LYS A 1 178 ? -16.281 -1.388 -4.469 1 88.31 178 LYS A O 1
ATOM 1453 N N . LEU A 1 179 ? -17.641 -1.703 -2.691 1 92.31 179 LEU A N 1
ATOM 1454 C CA . LEU A 1 179 ? -16.844 -0.828 -1.836 1 92.31 179 LEU A CA 1
ATOM 1455 C C . LEU A 1 179 ? -15.438 -1.391 -1.636 1 92.31 179 LEU A C 1
ATOM 1457 O O . LEU A 1 179 ? -14.445 -0.658 -1.733 1 92.31 179 LEU A O 1
ATOM 1461 N N . ALA A 1 180 ? -15.328 -2.639 -1.391 1 92.69 180 ALA A N 1
ATOM 1462 C CA . ALA A 1 180 ? -14.039 -3.295 -1.192 1 92.69 180 ALA A CA 1
ATOM 1463 C C . ALA A 1 180 ? -13.172 -3.184 -2.441 1 92.69 180 ALA A C 1
ATOM 1465 O O . ALA A 1 180 ? -11.961 -2.955 -2.346 1 92.69 180 ALA A O 1
ATOM 1466 N N . ASN A 1 181 ? -13.742 -3.336 -3.572 1 89.69 181 ASN A N 1
ATOM 1467 C CA . ASN A 1 181 ? -13 -3.229 -4.824 1 89.69 181 ASN A CA 1
ATOM 1468 C C . ASN A 1 181 ? -12.477 -1.813 -5.043 1 89.69 181 ASN A C 1
ATOM 1470 O O . ASN A 1 181 ? -11.352 -1.631 -5.52 1 89.69 181 ASN A O 1
ATOM 1474 N N . GLN A 1 182 ? -13.25 -0.888 -4.707 1 89.12 182 GLN A N 1
ATOM 1475 C CA . GLN A 1 182 ? -12.867 0.51 -4.879 1 89.12 182 GLN A CA 1
ATOM 1476 C C . GLN A 1 182 ? -11.711 0.883 -3.949 1 89.12 182 GLN A C 1
ATOM 1478 O O . GLN A 1 182 ? -10.828 1.654 -4.328 1 89.12 182 GLN A O 1
ATOM 1483 N N . LEU A 1 183 ? -11.711 0.327 -2.795 1 92.06 183 LEU A N 1
ATOM 1484 C CA . LEU A 1 183 ? -10.75 0.735 -1.776 1 92.06 183 LEU A CA 1
ATOM 1485 C C . LEU A 1 183 ? -9.508 -0.148 -1.815 1 92.06 183 LEU A C 1
ATOM 1487 O O . LEU A 1 183 ? -8.391 0.341 -1.651 1 92.06 183 LEU A O 1
ATOM 1491 N N . THR A 1 184 ? -9.688 -1.434 -2.023 1 89.25 184 THR A N 1
ATOM 1492 C CA . THR A 1 184 ? -8.594 -2.383 -1.853 1 89.25 184 THR A CA 1
ATOM 1493 C C . THR A 1 184 ? -8.242 -3.049 -3.18 1 89.25 184 THR A C 1
ATOM 1495 O O . THR A 1 184 ? -7.07 -3.27 -3.48 1 89.25 184 THR A O 1
ATOM 1498 N N . GLY A 1 185 ? -9.203 -3.381 -4.02 1 83.56 185 GLY A N 1
ATOM 1499 C CA . GLY A 1 185 ? -8.938 -4.047 -5.285 1 83.56 185 GLY A CA 1
ATOM 1500 C C . GLY A 1 185 ? -8.031 -3.25 -6.203 1 83.56 185 GLY A C 1
ATOM 1501 O O . GLY A 1 185 ? -7.027 -3.771 -6.699 1 83.56 185 GLY A O 1
ATOM 1502 N N . ASN A 1 186 ? -8.297 -2.096 -6.344 1 84.12 186 ASN A N 1
ATOM 1503 C CA . ASN A 1 186 ? -7.492 -1.202 -7.172 1 84.12 186 ASN A CA 1
ATOM 1504 C C . ASN A 1 186 ? -6.082 -1.037 -6.609 1 84.12 186 ASN A C 1
ATOM 1506 O O . ASN A 1 186 ? -5.109 -0.987 -7.367 1 84.12 186 ASN A O 1
ATOM 1510 N N . MET A 1 187 ? -6.031 -1.011 -5.316 1 91.5 187 MET A N 1
ATOM 1511 C CA . MET A 1 187 ? -4.73 -0.863 -4.668 1 91.5 187 MET A CA 1
ATOM 1512 C C . MET A 1 187 ? -3.857 -2.09 -4.914 1 91.5 187 MET A C 1
ATOM 1514 O O . MET A 1 187 ? -2.682 -1.96 -5.254 1 91.5 187 MET A O 1
ATOM 1518 N N . ILE A 1 188 ? -4.379 -3.254 -4.781 1 93.5 188 ILE A N 1
ATOM 1519 C CA . ILE A 1 188 ? -3.633 -4.488 -5 1 93.5 188 ILE A CA 1
ATOM 1520 C C . ILE A 1 188 ? -3.133 -4.539 -6.441 1 93.5 188 ILE A C 1
ATOM 1522 O O . ILE A 1 188 ? -1.979 -4.895 -6.691 1 93.5 188 ILE A O 1
ATOM 1526 N N . ASP A 1 189 ? -3.957 -4.156 -7.379 1 90.31 189 ASP A N 1
ATOM 1527 C CA . ASP A 1 189 ? -3.568 -4.121 -8.789 1 90.31 189 ASP A CA 1
ATOM 1528 C C . ASP A 1 189 ? -2.391 -3.176 -9.008 1 90.31 189 ASP A C 1
ATOM 1530 O O . ASP A 1 189 ? -1.443 -3.512 -9.719 1 90.31 189 ASP A O 1
ATOM 1534 N N . GLN A 1 190 ? -2.461 -2.102 -8.398 1 91.31 190 GLN A N 1
ATOM 1535 C CA . GLN A 1 190 ? -1.405 -1.106 -8.562 1 91.31 190 GLN A CA 1
ATOM 1536 C C . GLN A 1 190 ? -0.097 -1.588 -7.938 1 91.31 190 GLN A C 1
ATOM 1538 O O . GLN A 1 190 ? 0.984 -1.315 -8.469 1 91.31 190 GLN A O 1
ATOM 1543 N N . LEU A 1 191 ? -0.191 -2.213 -6.797 1 96.06 191 LEU A N 1
ATOM 1544 C CA . LEU A 1 191 ? 0.997 -2.773 -6.164 1 96.06 191 LEU A CA 1
ATOM 1545 C C . LEU A 1 191 ? 1.623 -3.854 -7.039 1 96.06 191 LEU A C 1
ATOM 1547 O O . LEU A 1 191 ? 2.846 -3.896 -7.199 1 96.06 191 LEU A O 1
ATOM 1551 N N . THR A 1 192 ? 0.823 -4.66 -7.637 1 94.56 192 THR A N 1
ATOM 1552 C CA . THR A 1 192 ? 1.308 -5.688 -8.547 1 94.56 192 THR A CA 1
ATOM 1553 C C . THR A 1 192 ? 1.929 -5.062 -9.789 1 94.56 192 THR A C 1
ATOM 1555 O O . THR A 1 192 ? 2.973 -5.516 -10.266 1 94.56 192 THR A O 1
ATOM 1558 N N . ASP A 1 193 ? 1.334 -4.008 -10.305 1 91.94 193 ASP A N 1
ATOM 1559 C CA . ASP A 1 193 ? 1.894 -3.271 -11.43 1 91.94 193 ASP A CA 1
ATOM 1560 C C . ASP A 1 193 ? 3.264 -2.691 -11.086 1 91.94 193 ASP A C 1
ATOM 1562 O O . ASP A 1 193 ? 4.176 -2.701 -11.914 1 91.94 193 ASP A O 1
ATOM 1566 N N . ARG A 1 194 ? 3.346 -2.162 -9.898 1 94.88 194 ARG A N 1
ATOM 1567 C CA . ARG A 1 194 ? 4.641 -1.643 -9.461 1 94.88 194 ARG A CA 1
ATOM 1568 C C . ARG A 1 194 ? 5.715 -2.723 -9.531 1 94.88 194 ARG A C 1
ATOM 1570 O O . ARG A 1 194 ? 6.816 -2.479 -10.031 1 94.88 194 ARG A O 1
ATOM 1577 N N . TYR A 1 195 ? 5.375 -3.883 -9 1 96.94 195 TYR A N 1
ATOM 1578 C CA . TYR A 1 195 ? 6.309 -5.004 -9.07 1 96.94 195 TYR A CA 1
ATOM 1579 C C . TYR A 1 195 ? 6.715 -5.277 -10.516 1 96.94 195 TYR A C 1
ATOM 1581 O O . TYR A 1 195 ? 7.902 -5.32 -10.836 1 96.94 195 TYR A O 1
ATOM 1589 N N . ASP A 1 196 ? 5.781 -5.41 -11.375 1 93.06 196 ASP A N 1
ATOM 1590 C CA . ASP A 1 196 ? 6.043 -5.746 -12.773 1 93.06 196 ASP A CA 1
ATOM 1591 C C . ASP A 1 196 ? 6.887 -4.668 -13.453 1 93.06 196 ASP A C 1
ATOM 1593 O O . ASP A 1 196 ? 7.844 -4.977 -14.164 1 93.06 196 ASP A O 1
ATOM 1597 N N . ASN A 1 197 ? 6.516 -3.451 -13.172 1 91.5 197 ASN A N 1
ATOM 1598 C CA . ASN A 1 197 ? 7.234 -2.344 -13.789 1 91.5 197 ASN A CA 1
ATOM 1599 C C . ASN A 1 197 ? 8.688 -2.287 -13.32 1 91.5 197 ASN A C 1
ATOM 1601 O O . ASN A 1 197 ? 9.594 -2.078 -14.125 1 91.5 197 ASN A O 1
ATOM 1605 N N . LEU A 1 198 ? 8.852 -2.479 -12.039 1 93.94 198 LEU A N 1
ATOM 1606 C CA . LEU A 1 198 ? 10.203 -2.441 -11.5 1 93.94 198 LEU A CA 1
ATOM 1607 C C . LEU A 1 198 ? 11.031 -3.609 -12.023 1 93.94 198 LEU A C 1
ATOM 1609 O O . LEU A 1 198 ? 12.203 -3.438 -12.375 1 93.94 198 LEU A O 1
ATOM 1613 N N . MET A 1 199 ? 10.438 -4.781 -12.086 1 93.62 199 MET A N 1
ATOM 1614 C CA . MET A 1 199 ? 11.117 -5.949 -12.648 1 93.62 199 MET A CA 1
ATOM 1615 C C . MET A 1 199 ? 11.547 -5.688 -14.086 1 93.62 199 MET A C 1
ATOM 1617 O O . MET A 1 199 ? 12.641 -6.086 -14.492 1 93.62 199 MET A O 1
ATOM 1621 N N . ASN A 1 200 ? 10.766 -5.008 -14.805 1 89.69 200 ASN A N 1
ATOM 1622 C CA . ASN A 1 200 ? 11.062 -4.707 -16.203 1 89.69 200 ASN A CA 1
ATOM 1623 C C . ASN A 1 200 ? 12.148 -3.643 -16.328 1 89.69 200 ASN A C 1
ATOM 1625 O O . ASN A 1 200 ? 12.891 -3.623 -17.312 1 89.69 200 ASN A O 1
ATOM 1629 N N . GLU A 1 201 ? 12.203 -2.828 -15.367 1 90.25 201 GLU A N 1
ATOM 1630 C CA . GLU A 1 201 ? 13.148 -1.716 -15.414 1 90.25 201 GLU A CA 1
ATOM 1631 C C . GLU A 1 201 ? 14.547 -2.16 -15 1 90.25 201 GLU A C 1
ATOM 1633 O O . GLU A 1 201 ? 15.547 -1.601 -15.461 1 90.25 201 GLU A O 1
ATOM 1638 N N . ILE A 1 202 ? 14.633 -3.062 -14.133 1 91.88 202 ILE A N 1
ATOM 1639 C CA . ILE A 1 202 ? 15.93 -3.531 -13.641 1 91.88 202 ILE A CA 1
ATOM 1640 C C . ILE A 1 202 ? 16.703 -4.191 -14.781 1 91.88 202 ILE A C 1
ATOM 1642 O O . ILE A 1 202 ? 16.188 -5.078 -15.461 1 91.88 202 ILE A O 1
ATOM 1646 N N . LYS A 1 203 ? 17.875 -3.633 -15.023 1 88 203 LYS A N 1
ATOM 1647 C CA . LYS A 1 203 ? 18.781 -4.176 -16.031 1 88 203 LYS A CA 1
ATOM 1648 C C . LYS A 1 203 ? 20.172 -4.434 -15.453 1 88 203 LYS A C 1
ATOM 1650 O O . LYS A 1 203 ? 20.688 -3.625 -14.68 1 88 203 LYS A O 1
ATOM 1655 N N . VAL A 1 204 ? 20.531 -5.637 -15.609 1 88.38 204 VAL A N 1
ATOM 1656 C CA . VAL A 1 204 ? 21.922 -5.93 -15.312 1 88.38 204 VAL A CA 1
ATOM 1657 C C . VAL A 1 204 ? 22.781 -5.641 -16.547 1 88.38 204 VAL A C 1
ATOM 1659 O O . VAL A 1 204 ? 22.656 -6.312 -17.562 1 88.38 204 VAL A O 1
ATOM 1662 N N . THR A 1 205 ? 23.641 -4.656 -16.438 1 84.75 205 THR A N 1
ATOM 1663 C CA . THR A 1 205 ? 24.328 -4.234 -17.656 1 84.75 205 THR A CA 1
ATOM 1664 C C . THR A 1 205 ? 25.797 -4.602 -17.609 1 84.75 205 THR A C 1
ATOM 1666 O O . THR A 1 205 ? 26.422 -4.812 -18.656 1 84.75 205 THR A O 1
ATOM 1669 N N . GLU A 1 206 ? 26.281 -4.68 -16.391 1 90.44 206 GLU A N 1
ATOM 1670 C CA . GLU A 1 206 ? 27.719 -4.871 -16.312 1 90.44 206 GLU A CA 1
ATOM 1671 C C . GLU A 1 206 ? 28.094 -5.891 -15.242 1 90.44 206 GLU A C 1
ATOM 1673 O O . GLU A 1 206 ? 27.328 -6.121 -14.305 1 90.44 206 GLU A O 1
ATOM 1678 N N . ILE A 1 207 ? 29.125 -6.559 -15.547 1 91.38 207 ILE A N 1
ATOM 1679 C CA . ILE A 1 207 ? 29.766 -7.492 -14.625 1 91.38 207 ILE A CA 1
ATOM 1680 C C . ILE A 1 207 ? 31.219 -7.074 -14.391 1 91.38 207 ILE A C 1
ATOM 1682 O O . ILE A 1 207 ? 31.906 -6.641 -15.32 1 91.38 207 ILE A O 1
ATOM 1686 N N . SER A 1 208 ? 31.609 -7.078 -13.203 1 87.94 208 SER A N 1
ATOM 1687 C CA . SER A 1 208 ? 33 -6.758 -12.883 1 87.94 208 SER A CA 1
ATOM 1688 C C . SER A 1 208 ? 33.75 -7.996 -12.422 1 87.94 208 SER A C 1
ATOM 1690 O O . SER A 1 208 ? 33.375 -8.656 -11.461 1 87.94 208 SER A O 1
ATOM 1692 N N . ILE A 1 209 ? 34.781 -8.383 -13.094 1 88.38 209 ILE A N 1
ATOM 1693 C CA . ILE A 1 209 ? 35.656 -9.492 -12.75 1 88.38 209 ILE A CA 1
ATOM 1694 C C . ILE A 1 209 ? 37.094 -9 -12.672 1 88.38 209 ILE A C 1
ATOM 1696 O O . ILE A 1 209 ? 37.688 -8.578 -13.68 1 88.38 209 ILE A O 1
ATOM 1700 N N . ASP A 1 210 ? 37.688 -9.078 -11.492 1 83.25 210 ASP A N 1
ATOM 1701 C CA . ASP A 1 210 ? 39.062 -8.68 -11.25 1 83.25 210 ASP A CA 1
ATOM 1702 C C . ASP A 1 210 ? 39.344 -7.277 -11.781 1 83.25 210 ASP A C 1
ATOM 1704 O O . ASP A 1 210 ? 40.281 -7.066 -12.523 1 83.25 210 ASP A O 1
ATOM 1708 N N . GLY A 1 211 ? 38.438 -6.379 -11.547 1 83.38 211 GLY A N 1
ATOM 1709 C CA . GLY A 1 211 ? 38.594 -4.977 -11.891 1 83.38 211 GLY A CA 1
ATOM 1710 C C . GLY A 1 211 ? 38.219 -4.652 -13.32 1 83.38 211 GLY A C 1
ATOM 1711 O O . GLY A 1 211 ? 38.219 -3.488 -13.719 1 83.38 211 GLY A O 1
ATOM 1712 N N . LYS A 1 212 ? 37.969 -5.656 -14.148 1 89.06 212 LYS A N 1
ATOM 1713 C CA . LYS A 1 212 ? 37.531 -5.449 -15.523 1 89.06 212 LYS A CA 1
ATOM 1714 C C . LYS A 1 212 ? 36 -5.566 -15.633 1 89.06 212 LYS A C 1
ATOM 1716 O O . LYS A 1 212 ? 35.375 -6.422 -14.992 1 89.06 212 LYS A O 1
ATOM 1721 N N . THR A 1 213 ? 35.406 -4.656 -16.453 1 91.88 213 THR A N 1
ATOM 1722 C CA . THR A 1 213 ? 33.969 -4.609 -16.641 1 91.88 213 THR A CA 1
ATOM 1723 C C . THR A 1 213 ? 33.562 -5.293 -17.938 1 91.88 213 THR A C 1
ATOM 1725 O O . THR A 1 213 ? 34.188 -5.047 -18.984 1 91.88 213 THR A O 1
ATOM 1728 N N . TYR A 1 214 ? 32.656 -6.234 -17.875 1 91.62 214 TYR A N 1
ATOM 1729 C CA . TYR A 1 214 ? 32.094 -6.926 -19.031 1 91.62 214 TYR A CA 1
ATOM 1730 C C . TYR A 1 214 ? 30.625 -6.613 -19.188 1 91.62 214 TYR A C 1
ATOM 1732 O O . TYR A 1 214 ? 29.953 -6.258 -18.234 1 91.62 214 TYR A O 1
ATOM 1740 N N . ASN A 1 215 ? 30.266 -6.73 -20.438 1 91.69 215 ASN A N 1
ATOM 1741 C CA . ASN A 1 215 ? 28.844 -6.625 -20.688 1 91.69 215 ASN A CA 1
ATOM 1742 C C . ASN A 1 215 ? 28.094 -7.879 -20.234 1 91.69 215 ASN A C 1
ATOM 1744 O O . ASN A 1 215 ? 28.484 -9 -20.594 1 91.69 215 ASN A O 1
ATOM 1748 N N . TRP A 1 216 ? 27.047 -7.73 -19.5 1 89.88 216 TRP A N 1
ATOM 1749 C CA . TRP A 1 216 ? 26.297 -8.828 -18.891 1 89.88 216 TRP A CA 1
ATOM 1750 C C . TRP A 1 216 ? 25.719 -9.75 -19.969 1 89.88 216 TRP A C 1
ATOM 1752 O O . TRP A 1 216 ? 25.891 -10.977 -19.891 1 89.88 216 TRP A O 1
ATOM 1762 N N . ALA A 1 217 ? 25.109 -9.25 -20.984 1 83.69 217 ALA A N 1
ATOM 1763 C CA . ALA A 1 217 ? 24.391 -10.031 -21.984 1 83.69 217 ALA A CA 1
ATOM 1764 C C . ALA A 1 217 ? 25.359 -10.852 -22.844 1 83.69 217 ALA A C 1
ATOM 1766 O O . ALA A 1 217 ? 25.047 -11.984 -23.219 1 83.69 217 ALA A O 1
ATOM 1767 N N . SER A 1 218 ? 26.547 -10.328 -23.047 1 86 218 SER A N 1
ATOM 1768 C CA . SER A 1 218 ? 27.469 -11 -23.938 1 86 218 SER A CA 1
ATOM 1769 C C . SER A 1 218 ? 28.422 -11.922 -23.172 1 86 218 SER A C 1
ATOM 1771 O O . SER A 1 218 ? 29.109 -12.75 -23.766 1 86 218 SER A O 1
ATOM 1773 N N . TYR A 1 219 ? 28.344 -11.781 -21.891 1 86.44 219 TYR A N 1
ATOM 1774 C CA . TYR A 1 219 ? 29.359 -12.508 -21.125 1 86.44 219 TYR A CA 1
ATOM 1775 C C . TYR A 1 219 ? 28.984 -13.977 -21 1 86.44 219 TYR A C 1
ATOM 1777 O O . TYR A 1 219 ? 29.875 -14.844 -21.031 1 86.44 219 TYR A O 1
ATOM 1785 N N . LYS A 1 220 ? 27.781 -14.344 -20.859 1 82.38 220 LYS A N 1
ATOM 1786 C CA . LYS A 1 220 ? 27.391 -15.734 -20.625 1 82.38 220 LYS A CA 1
ATOM 1787 C C . LYS A 1 220 ? 27.766 -16.609 -21.812 1 82.38 220 LYS A C 1
ATOM 1789 O O . LYS A 1 220 ? 28.375 -17.656 -21.641 1 82.38 220 LYS A O 1
ATOM 1794 N N . PRO A 1 221 ? 27.453 -16.109 -23.016 1 80.12 221 PRO A N 1
ATOM 1795 C CA . PRO A 1 221 ? 27.938 -16.875 -24.156 1 80.12 221 PRO A CA 1
ATOM 1796 C C . PRO A 1 221 ? 29.469 -17.031 -24.172 1 80.12 221 PRO A C 1
ATOM 1798 O O . PRO A 1 221 ? 29.984 -18.062 -24.562 1 80.12 221 PRO A O 1
ATOM 1801 N N . GLU A 1 222 ? 30.094 -16.031 -23.766 1 82.56 222 GLU A N 1
ATOM 1802 C CA . GLU A 1 222 ? 31.547 -16.094 -23.688 1 82.56 222 GLU A CA 1
ATOM 1803 C C . GLU A 1 222 ? 32 -17.094 -22.641 1 82.56 222 GLU A C 1
ATOM 1805 O O . GLU A 1 222 ? 32.969 -17.828 -22.859 1 82.56 222 GLU A O 1
ATOM 1810 N N . LEU A 1 223 ? 31.328 -17.109 -21.609 1 85.56 223 LEU A N 1
ATOM 1811 C CA . LEU A 1 223 ? 31.641 -18.031 -20.531 1 85.56 223 LEU A CA 1
ATOM 1812 C C . LEU A 1 223 ? 31.469 -19.484 -21 1 85.56 223 LEU A C 1
ATOM 1814 O O . LEU A 1 223 ? 32.219 -20.359 -20.594 1 85.56 223 LEU A O 1
ATOM 1818 N N . ALA A 1 224 ? 30.484 -19.734 -21.766 1 79.25 224 ALA A N 1
ATOM 1819 C CA . ALA A 1 224 ? 30.188 -21.078 -22.266 1 79.25 224 ALA A CA 1
ATOM 1820 C C . ALA A 1 224 ? 31.344 -21.625 -23.094 1 79.25 224 ALA A C 1
ATOM 1822 O O . ALA A 1 224 ? 31.484 -22.844 -23.25 1 79.25 224 ALA A O 1
ATOM 1823 N N . LYS A 1 225 ? 32.219 -20.766 -23.547 1 80.31 225 LYS A N 1
ATOM 1824 C CA . LYS A 1 225 ? 33.344 -21.172 -24.422 1 80.31 225 LYS A CA 1
ATOM 1825 C C . LYS A 1 225 ? 34.562 -21.5 -23.594 1 80.31 225 LYS A C 1
ATOM 1827 O O . LYS A 1 225 ? 35.5 -22.125 -24.094 1 80.31 225 LYS A O 1
ATOM 1832 N N . THR A 1 226 ? 34.469 -21.156 -22.422 1 84.44 226 THR A N 1
ATOM 1833 C CA . THR A 1 226 ? 35.625 -21.375 -21.578 1 84.44 226 THR A CA 1
ATOM 1834 C C . THR A 1 226 ? 35.781 -22.859 -21.25 1 84.44 226 THR A C 1
ATOM 1836 O O . THR A 1 226 ? 34.844 -23.516 -20.781 1 84.44 226 THR A O 1
ATOM 1839 N N . THR A 1 227 ? 37.031 -23.375 -21.469 1 81.5 227 THR A N 1
ATOM 1840 C CA . THR A 1 227 ? 37.312 -24.781 -21.203 1 81.5 227 THR A CA 1
ATOM 1841 C C . THR A 1 227 ? 38 -24.969 -19.859 1 81.5 227 THR A C 1
ATOM 1843 O O . THR A 1 227 ? 38.062 -26.078 -19.328 1 81.5 227 THR A O 1
ATOM 1846 N N . ASP A 1 228 ? 38.406 -23.891 -19.344 1 85 228 ASP A N 1
ATOM 1847 C CA . ASP A 1 228 ? 39.031 -23.922 -18.016 1 85 228 ASP A CA 1
ATOM 1848 C C . ASP A 1 228 ? 37.938 -23.891 -16.922 1 85 228 ASP A C 1
ATOM 1850 O O . ASP A 1 228 ? 37.281 -22.875 -16.734 1 85 228 ASP A O 1
ATOM 1854 N N . ALA A 1 229 ? 37.938 -24.984 -16.203 1 83.31 229 ALA A N 1
ATOM 1855 C CA . ALA A 1 229 ? 36.844 -25.141 -15.219 1 83.31 229 ALA A CA 1
ATOM 1856 C C . ALA A 1 229 ? 36.938 -24.078 -14.133 1 83.31 229 ALA A C 1
ATOM 1858 O O . ALA A 1 229 ? 35.906 -23.578 -13.664 1 83.31 229 ALA A O 1
ATOM 1859 N N . LYS A 1 230 ? 38.094 -23.688 -13.719 1 84.62 230 LYS A N 1
ATOM 1860 C CA . LYS A 1 230 ? 38.25 -22.688 -12.672 1 84.62 230 LYS A CA 1
ATOM 1861 C C . LYS A 1 230 ? 37.844 -21.297 -13.156 1 84.62 230 LYS A C 1
ATOM 1863 O O . LYS A 1 230 ? 37.156 -20.562 -12.453 1 84.62 230 LYS A O 1
ATOM 1868 N N . ALA A 1 231 ? 38.281 -21.047 -14.328 1 87.12 231 ALA A N 1
ATOM 1869 C CA . ALA A 1 231 ? 37.906 -19.75 -14.922 1 87.12 231 ALA A CA 1
ATOM 1870 C C . ALA A 1 231 ? 36.406 -19.672 -15.164 1 87.12 231 ALA A C 1
ATOM 1872 O O . ALA A 1 231 ? 35.812 -18.609 -14.969 1 87.12 231 ALA A O 1
ATOM 1873 N N . HIS A 1 232 ? 35.875 -20.766 -15.555 1 87.56 232 HIS A N 1
ATOM 1874 C CA . HIS A 1 232 ? 34.438 -20.828 -15.781 1 87.56 232 HIS A CA 1
ATOM 1875 C C . HIS A 1 232 ? 33.656 -20.578 -14.484 1 87.56 232 HIS A C 1
ATOM 1877 O O . HIS A 1 232 ? 32.688 -19.812 -14.469 1 87.56 232 HIS A O 1
ATOM 1883 N N . ALA A 1 233 ? 34.219 -21.094 -13.453 1 88.69 233 ALA A N 1
ATOM 1884 C CA . ALA A 1 233 ? 33.562 -20.969 -12.156 1 88.69 233 ALA A CA 1
ATOM 1885 C C . ALA A 1 233 ? 33.625 -19.547 -11.641 1 88.69 233 ALA A C 1
ATOM 1887 O O . ALA A 1 233 ? 32.656 -19.031 -11.086 1 88.69 233 ALA A O 1
ATOM 1888 N N . VAL A 1 234 ? 34.719 -18.922 -11.789 1 90 234 VAL A N 1
ATOM 1889 C CA . VAL A 1 234 ? 34.875 -17.547 -11.367 1 90 234 VAL A CA 1
ATOM 1890 C C . VAL A 1 234 ? 33.938 -16.641 -12.164 1 90 234 VAL A C 1
ATOM 1892 O O . VAL A 1 234 ? 33.312 -15.75 -11.602 1 90 234 VAL A O 1
ATOM 1895 N N . GLY A 1 235 ? 33.906 -16.891 -13.414 1 90.69 235 GLY A N 1
ATOM 1896 C CA . GLY A 1 235 ? 33 -16.125 -14.273 1 90.69 235 GLY A CA 1
ATOM 1897 C C . GLY A 1 235 ? 31.547 -16.297 -13.914 1 90.69 235 GLY A C 1
ATOM 1898 O O . GLY A 1 235 ? 30.781 -15.32 -13.875 1 90.69 235 GLY A O 1
ATOM 1899 N N . LEU A 1 236 ? 31.141 -17.516 -13.664 1 90.94 236 LEU A N 1
ATOM 1900 C CA . LEU A 1 236 ? 29.766 -17.812 -13.312 1 90.94 236 LEU A CA 1
ATOM 1901 C C . LEU A 1 236 ? 29.375 -17.125 -12.008 1 90.94 236 LEU A C 1
ATOM 1903 O O . LEU A 1 236 ? 28.281 -16.562 -11.891 1 90.94 236 LEU A O 1
ATOM 1907 N N . LYS A 1 237 ? 30.281 -17.156 -11.109 1 91.62 237 LYS A N 1
ATOM 1908 C CA . LYS A 1 237 ? 30.031 -16.5 -9.828 1 91.62 237 LYS A CA 1
ATOM 1909 C C . LYS A 1 237 ? 29.828 -14.992 -10.008 1 91.62 237 LYS A C 1
ATOM 1911 O O . LYS A 1 237 ? 28.891 -14.414 -9.453 1 91.62 237 LYS A O 1
ATOM 1916 N N . ALA A 1 238 ? 30.672 -14.383 -10.773 1 92.5 238 ALA A N 1
ATOM 1917 C CA . ALA A 1 238 ? 30.562 -12.953 -11.039 1 92.5 238 ALA A CA 1
ATOM 1918 C C . ALA A 1 238 ? 29.25 -12.641 -11.75 1 92.5 238 ALA A C 1
ATOM 1920 O O . ALA A 1 238 ? 28.594 -11.625 -11.453 1 92.5 238 ALA A O 1
ATOM 1921 N N . TYR A 1 239 ? 28.953 -13.516 -12.617 1 92.25 239 TYR A N 1
ATOM 1922 C CA . TYR A 1 239 ? 27.734 -13.352 -13.391 1 92.25 239 TYR A CA 1
ATOM 1923 C C . TYR A 1 239 ? 26.5 -13.375 -12.477 1 92.25 239 TYR A C 1
ATOM 1925 O O . TYR A 1 239 ? 25.672 -12.469 -12.523 1 92.25 239 TYR A O 1
ATOM 1933 N N . TYR A 1 240 ? 26.438 -14.312 -11.633 1 92 240 TYR A N 1
ATOM 1934 C CA . TYR A 1 240 ? 25.266 -14.469 -10.781 1 92 240 TYR A CA 1
ATOM 1935 C C . TYR A 1 240 ? 25.25 -13.445 -9.656 1 92 240 TYR A C 1
ATOM 1937 O O . TYR A 1 240 ? 24.203 -12.984 -9.227 1 92 240 TYR A O 1
ATOM 1945 N N . ASN A 1 241 ? 26.406 -13.055 -9.211 1 92.5 241 ASN A N 1
ATOM 1946 C CA . ASN A 1 241 ? 26.484 -11.977 -8.234 1 92.5 241 ASN A CA 1
ATOM 1947 C C . ASN A 1 241 ? 25.906 -10.672 -8.789 1 92.5 241 ASN A C 1
ATOM 1949 O O . ASN A 1 241 ? 25.141 -9.984 -8.109 1 92.5 241 ASN A O 1
ATOM 1953 N N . ALA A 1 242 ? 26.312 -10.375 -10 1 93.44 242 ALA A N 1
ATOM 1954 C CA . ALA A 1 242 ? 25.797 -9.172 -10.648 1 93.44 242 ALA A CA 1
ATOM 1955 C C . ALA A 1 242 ? 24.266 -9.242 -10.781 1 93.44 242 ALA A C 1
ATOM 1957 O O . ALA A 1 242 ? 23.578 -8.242 -10.562 1 93.44 242 ALA A O 1
ATOM 1958 N N . TYR A 1 243 ? 23.781 -10.422 -11.086 1 92.62 243 TYR A N 1
ATOM 1959 C CA . TYR A 1 243 ? 22.359 -10.664 -11.234 1 92.62 243 TYR A CA 1
ATOM 1960 C C . TYR A 1 243 ? 21.625 -10.414 -9.922 1 92.62 243 TYR A C 1
ATOM 1962 O O . TYR A 1 243 ? 20.672 -9.625 -9.875 1 92.62 243 TYR A O 1
ATOM 1970 N N . TYR A 1 244 ? 22.047 -10.984 -8.852 1 94 244 TYR A N 1
ATOM 1971 C CA . TYR A 1 244 ? 21.375 -10.852 -7.562 1 94 244 TYR A CA 1
ATOM 1972 C C . TYR A 1 244 ? 21.516 -9.438 -7.016 1 94 244 TYR A C 1
ATOM 1974 O O . TYR A 1 244 ? 20.578 -8.914 -6.406 1 94 244 TYR A O 1
ATOM 1982 N N . ASP A 1 245 ? 22.625 -8.828 -7.289 1 93.31 245 ASP A N 1
ATOM 1983 C CA . ASP A 1 245 ? 22.875 -7.477 -6.801 1 93.31 245 ASP A CA 1
ATOM 1984 C C . ASP A 1 245 ? 21.922 -6.473 -7.457 1 93.31 245 ASP A C 1
ATOM 1986 O O . ASP A 1 245 ? 21.469 -5.523 -6.812 1 93.31 245 ASP A O 1
ATOM 1990 N N . ALA A 1 246 ? 21.688 -6.68 -8.695 1 93.69 246 ALA A N 1
ATOM 1991 C CA . ALA A 1 246 ? 20.812 -5.77 -9.422 1 93.69 246 ALA A CA 1
ATOM 1992 C C . ALA A 1 246 ? 19.422 -5.727 -8.789 1 93.69 246 ALA A C 1
ATOM 1994 O O . ALA A 1 246 ? 18.844 -4.652 -8.617 1 93.69 246 ALA A O 1
ATOM 1995 N N . TYR A 1 247 ? 18.922 -6.824 -8.367 1 94.19 247 TYR A N 1
ATOM 1996 C CA . TYR A 1 247 ? 17.594 -6.875 -7.762 1 94.19 247 TYR A CA 1
ATOM 1997 C C . TYR A 1 247 ? 17.641 -6.43 -6.305 1 94.19 247 TYR A C 1
ATOM 1999 O O . TYR A 1 247 ? 16.734 -5.734 -5.832 1 94.19 247 TYR A O 1
ATOM 2007 N N . SER A 1 248 ? 18.719 -6.734 -5.629 1 94.06 248 SER A N 1
ATOM 2008 C CA . SER A 1 248 ? 18.859 -6.41 -4.215 1 94.06 248 SER A CA 1
ATOM 2009 C C . SER A 1 248 ? 18.906 -4.898 -3.998 1 94.06 248 SER A C 1
ATOM 2011 O O . SER A 1 248 ? 18.5 -4.406 -2.943 1 94.06 248 SER A O 1
ATOM 2013 N N . SER A 1 249 ? 19.344 -4.191 -5.023 1 93.5 249 SER A N 1
ATOM 2014 C CA . SER A 1 249 ? 19.422 -2.736 -4.93 1 93.5 249 SER A CA 1
ATOM 2015 C C . SER A 1 249 ? 18.031 -2.109 -4.828 1 93.5 249 SER A C 1
ATOM 2017 O O . SER A 1 249 ? 17.906 -0.947 -4.438 1 93.5 249 SER A O 1
ATOM 2019 N N . HIS A 1 250 ? 17.031 -2.857 -5.113 1 96 250 HIS A N 1
ATOM 2020 C CA . HIS A 1 250 ? 15.641 -2.395 -5.051 1 96 250 HIS A CA 1
ATOM 2021 C C . HIS A 1 250 ? 14.844 -3.18 -4.012 1 96 250 HIS A C 1
ATOM 2023 O O . HIS A 1 250 ? 13.609 -3.129 -4.004 1 96 250 HIS A O 1
ATOM 2029 N N . ALA A 1 251 ? 15.523 -3.906 -3.125 1 96.81 251 ALA A N 1
ATOM 2030 C CA . ALA A 1 251 ? 14.859 -4.879 -2.26 1 96.81 251 ALA A CA 1
ATOM 2031 C C . ALA A 1 251 ? 13.922 -4.188 -1.276 1 96.81 251 ALA A C 1
ATOM 2033 O O . ALA A 1 251 ? 12.891 -4.75 -0.895 1 96.81 251 ALA A O 1
ATOM 2034 N N . GLU A 1 252 ? 14.266 -2.945 -0.924 1 96.38 252 GLU A N 1
ATOM 2035 C CA . GLU A 1 252 ? 13.43 -2.242 0.049 1 96.38 252 GLU A CA 1
ATOM 2036 C C . GLU A 1 252 ? 12.039 -1.973 -0.509 1 96.38 252 GLU A C 1
ATOM 2038 O O . GLU A 1 252 ? 11.039 -2.188 0.177 1 96.38 252 GLU A O 1
ATOM 2043 N N . VAL A 1 253 ? 11.984 -1.538 -1.743 1 97.56 253 VAL A N 1
ATOM 2044 C CA . VAL A 1 253 ? 10.688 -1.211 -2.33 1 97.56 253 VAL A CA 1
ATOM 2045 C C . VAL A 1 253 ? 9.945 -2.496 -2.68 1 97.56 253 VAL A C 1
ATOM 2047 O O . VAL A 1 253 ? 8.719 -2.557 -2.57 1 97.56 253 VAL A O 1
ATOM 2050 N N . PHE A 1 254 ? 10.633 -3.582 -3.096 1 98.12 254 PHE A N 1
ATOM 2051 C CA . PHE A 1 254 ? 9.984 -4.867 -3.334 1 98.12 254 PHE A CA 1
ATOM 2052 C C . PHE A 1 254 ? 9.375 -5.414 -2.047 1 98.12 254 PHE A C 1
ATOM 2054 O O . PHE A 1 254 ? 8.25 -5.914 -2.049 1 98.12 254 PHE A O 1
ATOM 2061 N N . ALA A 1 255 ? 10.18 -5.289 -0.98 1 98.44 255 ALA A N 1
ATOM 2062 C CA . ALA A 1 255 ? 9.695 -5.77 0.31 1 98.44 255 ALA A CA 1
ATOM 2063 C C . ALA A 1 255 ? 8.461 -4.992 0.757 1 98.44 255 ALA A C 1
ATOM 2065 O O . ALA A 1 255 ? 7.465 -5.582 1.187 1 98.44 255 ALA A O 1
ATOM 2066 N N . ALA A 1 256 ? 8.531 -3.676 0.654 1 97.88 256 ALA A N 1
ATOM 2067 C CA . ALA A 1 256 ? 7.383 -2.844 1.013 1 97.88 256 ALA A CA 1
ATOM 2068 C C . ALA A 1 256 ? 6.156 -3.219 0.19 1 97.88 256 ALA A C 1
ATOM 2070 O O . ALA A 1 256 ? 5.051 -3.33 0.728 1 97.88 256 ALA A O 1
ATOM 2071 N N . THR A 1 257 ? 6.348 -3.416 -1.105 1 98.19 257 THR A N 1
ATOM 2072 C CA . THR A 1 257 ? 5.266 -3.787 -2.01 1 98.19 257 THR A CA 1
ATOM 2073 C C . THR A 1 257 ? 4.645 -5.117 -1.594 1 98.19 257 THR A C 1
ATOM 2075 O O . THR A 1 257 ? 3.422 -5.238 -1.511 1 98.19 257 THR A O 1
ATOM 2078 N N . LEU A 1 258 ? 5.473 -6.07 -1.331 1 98.56 258 LEU A N 1
ATOM 2079 C CA . LEU A 1 258 ? 5 -7.395 -0.95 1 98.56 258 LEU A CA 1
ATOM 2080 C C . LEU A 1 258 ? 4.254 -7.348 0.378 1 98.56 258 LEU A C 1
ATOM 2082 O O . LEU A 1 258 ? 3.193 -7.961 0.522 1 98.56 258 LEU A O 1
ATOM 2086 N N . ILE A 1 259 ? 4.766 -6.629 1.343 1 98.19 259 ILE A N 1
ATOM 2087 C CA . ILE A 1 259 ? 4.133 -6.473 2.646 1 98.19 259 ILE A CA 1
ATOM 2088 C C . ILE A 1 259 ? 2.76 -5.82 2.479 1 98.19 259 ILE A C 1
ATOM 2090 O O . ILE A 1 259 ? 1.78 -6.258 3.088 1 98.19 259 ILE A O 1
ATOM 2094 N N . ASP A 1 260 ? 2.709 -4.832 1.646 1 97.62 260 ASP A N 1
ATOM 2095 C CA . ASP A 1 260 ? 1.453 -4.113 1.447 1 97.62 260 ASP A CA 1
ATOM 2096 C C . ASP A 1 260 ? 0.423 -4.988 0.742 1 97.62 260 ASP A C 1
ATOM 2098 O O . ASP A 1 260 ? -0.763 -4.957 1.077 1 97.62 260 ASP A O 1
ATOM 2102 N N . ILE A 1 261 ? 0.833 -5.777 -0.261 1 97.62 261 ILE A N 1
ATOM 2103 C CA . ILE A 1 261 ? -0.062 -6.742 -0.89 1 97.62 261 ILE A CA 1
ATOM 2104 C C . ILE A 1 261 ? -0.611 -7.699 0.166 1 97.62 261 ILE A C 1
ATOM 2106 O O . ILE A 1 261 ? -1.819 -7.938 0.226 1 97.62 261 ILE A O 1
ATOM 2110 N N . THR A 1 262 ? 0.274 -8.188 1 1 97.88 262 THR A N 1
ATOM 2111 C CA . THR A 1 262 ? -0.087 -9.148 2.033 1 97.88 262 THR A CA 1
ATOM 2112 C C . THR A 1 262 ? -1.092 -8.547 3.01 1 97.88 262 THR A C 1
ATOM 2114 O O . THR A 1 262 ? -2.092 -9.18 3.352 1 97.88 262 THR A O 1
ATOM 2117 N N . ARG A 1 263 ? -0.877 -7.301 3.402 1 96.19 263 ARG A N 1
ATOM 2118 C CA . ARG A 1 263 ? -1.768 -6.621 4.336 1 96.19 263 ARG A CA 1
ATOM 2119 C C . ARG A 1 263 ? -3.15 -6.418 3.727 1 96.19 263 ARG A C 1
ATOM 2121 O O . ARG A 1 263 ? -4.164 -6.672 4.379 1 96.19 263 ARG A O 1
ATOM 2128 N N . GLN A 1 264 ? -3.15 -5.973 2.486 1 96.06 264 GLN A N 1
ATOM 2129 C CA . GLN A 1 264 ? -4.414 -5.711 1.805 1 96.06 264 GLN A CA 1
ATOM 2130 C C . GLN A 1 264 ? -5.211 -6.996 1.613 1 96.06 264 GLN A C 1
ATOM 2132 O O . GLN A 1 264 ? -6.426 -7.02 1.837 1 96.06 264 GLN A O 1
ATOM 2137 N N . LYS A 1 265 ? -4.539 -8 1.243 1 96.44 265 LYS A N 1
ATOM 2138 C CA . LYS A 1 265 ? -5.223 -9.266 1.029 1 96.44 265 LYS A CA 1
ATOM 2139 C C . LYS A 1 265 ? -5.746 -9.844 2.346 1 96.44 265 LYS A C 1
ATOM 2141 O O . LYS A 1 265 ? -6.844 -10.398 2.395 1 96.44 265 LYS A O 1
ATOM 2146 N N . ASN A 1 266 ? -4.984 -9.695 3.436 1 96.25 266 ASN A N 1
ATOM 2147 C CA . ASN A 1 266 ? -5.461 -10.133 4.746 1 96.25 266 ASN A CA 1
ATOM 2148 C C . ASN A 1 266 ? -6.684 -9.344 5.191 1 96.25 266 ASN A C 1
ATOM 2150 O O . ASN A 1 266 ? -7.621 -9.906 5.758 1 96.25 266 ASN A O 1
ATOM 2154 N N . ALA A 1 267 ? -6.672 -8.055 4.949 1 94.44 267 ALA A N 1
ATOM 2155 C CA . ALA A 1 267 ? -7.82 -7.23 5.309 1 94.44 267 ALA A CA 1
ATOM 2156 C C . ALA A 1 267 ? -9.07 -7.68 4.555 1 94.44 267 ALA A C 1
ATOM 2158 O O . ALA A 1 267 ? -10.148 -7.785 5.145 1 94.44 267 ALA A O 1
ATOM 2159 N N . LEU A 1 268 ? -8.945 -7.961 3.309 1 94.25 268 LEU A N 1
ATOM 2160 C CA . LEU A 1 268 ? -10.062 -8.422 2.492 1 94.25 268 LEU A CA 1
ATOM 2161 C C . LEU A 1 268 ? -10.555 -9.781 2.965 1 94.25 268 LEU A C 1
ATOM 2163 O O . LEU A 1 268 ? -11.766 -10.016 3.051 1 94.25 268 LEU A O 1
ATOM 2167 N N . ALA A 1 269 ? -9.578 -10.688 3.229 1 96.25 269 ALA A N 1
ATOM 2168 C CA . ALA A 1 269 ? -9.953 -12.016 3.713 1 96.25 269 ALA A CA 1
ATOM 2169 C C . ALA A 1 269 ? -10.758 -11.922 5.012 1 96.25 269 ALA A C 1
ATOM 2171 O O . ALA A 1 269 ? -11.773 -12.602 5.172 1 96.25 269 ALA A O 1
ATOM 2172 N N . LYS A 1 270 ? -10.352 -11.047 5.844 1 95 270 LYS A N 1
ATOM 2173 C CA . LYS A 1 270 ? -11.047 -10.867 7.117 1 95 270 LYS A CA 1
ATOM 2174 C C . LYS A 1 270 ? -12.445 -10.289 6.91 1 95 270 LYS A C 1
ATOM 2176 O O . LYS A 1 270 ? -13.391 -10.688 7.582 1 95 270 LYS A O 1
ATOM 2181 N N . LEU A 1 271 ? -12.516 -9.352 6.008 1 93.5 271 LEU A N 1
ATOM 2182 C CA . LEU A 1 271 ? -13.82 -8.789 5.676 1 93.5 271 LEU A CA 1
ATOM 2183 C C . LEU A 1 271 ? -14.773 -9.867 5.18 1 93.5 271 LEU A C 1
ATOM 2185 O O . LEU A 1 271 ? -15.977 -9.805 5.426 1 93.5 271 LEU A O 1
ATOM 2189 N N . GLN A 1 272 ? -14.227 -10.898 4.551 1 94.44 272 GLN A N 1
ATOM 2190 C CA . GLN A 1 272 ? -15.016 -11.992 4 1 94.44 272 GLN A CA 1
ATOM 2191 C C . GLN A 1 272 ? -15.273 -13.07 5.051 1 94.44 272 GLN A C 1
ATOM 2193 O O . GLN A 1 272 ? -15.828 -14.125 4.742 1 94.44 272 GLN A O 1
ATOM 2198 N N . GLY A 1 273 ? -14.789 -12.867 6.266 1 94.62 273 GLY A N 1
ATOM 2199 C CA . GLY A 1 273 ? -15.086 -13.766 7.367 1 94.62 273 GLY A CA 1
ATOM 2200 C C . GLY A 1 273 ? -14.023 -14.828 7.574 1 94.62 273 GLY A C 1
ATOM 2201 O O . GLY A 1 273 ? -14.219 -15.766 8.344 1 94.62 273 GLY A O 1
ATOM 2202 N N . PHE A 1 274 ? -12.906 -14.695 6.836 1 96.69 274 PHE A N 1
ATOM 2203 C CA . PHE A 1 274 ? -11.781 -15.594 7.066 1 96.69 274 PHE A CA 1
ATOM 2204 C C . PHE A 1 274 ? -10.82 -15.008 8.094 1 96.69 274 PHE A C 1
ATOM 2206 O O . PHE A 1 274 ? -10.859 -13.805 8.367 1 96.69 274 PHE A O 1
ATOM 2213 N N . THR A 1 275 ? -9.992 -15.867 8.609 1 96.12 275 THR A N 1
ATOM 2214 C CA . THR A 1 275 ? -9.023 -15.383 9.586 1 96.12 275 THR A CA 1
ATOM 2215 C C . THR A 1 275 ? -7.77 -14.867 8.891 1 96.12 275 THR A C 1
ATOM 2217 O O . THR A 1 275 ? -7.027 -14.055 9.445 1 96.12 275 THR A O 1
ATOM 2220 N N . SER A 1 276 ? -7.52 -15.391 7.668 1 96.94 276 SER A N 1
ATOM 2221 C CA . SER A 1 276 ? -6.309 -15.047 6.93 1 96.94 276 SER A CA 1
ATOM 2222 C C . SER A 1 276 ? -6.484 -15.289 5.434 1 96.94 276 SER A C 1
ATOM 2224 O O . SER A 1 276 ? -7.422 -15.969 5.016 1 96.94 276 SER A O 1
ATOM 2226 N N . THR A 1 277 ? -5.617 -14.711 4.699 1 97.81 277 THR A N 1
ATOM 2227 C CA . THR A 1 277 ? -5.605 -14.961 3.26 1 97.81 277 THR A CA 1
ATOM 2228 C C . THR A 1 277 ? -5.305 -16.422 2.963 1 97.81 277 THR A C 1
ATOM 2230 O O . THR A 1 277 ? -5.957 -17.047 2.117 1 97.81 277 THR A O 1
ATOM 2233 N N . PRO A 1 278 ? -4.293 -17.031 3.658 1 98.31 278 PRO A N 1
ATOM 2234 C CA . PRO A 1 278 ? -4.066 -18.453 3.414 1 98.31 278 PRO A CA 1
ATOM 2235 C C . PRO A 1 278 ? -5.316 -19.297 3.662 1 98.31 278 PRO A C 1
ATOM 2237 O O . PRO A 1 278 ? -5.656 -20.156 2.842 1 98.31 278 PRO A O 1
ATOM 2240 N N . GLU A 1 279 ? -6.023 -19 4.707 1 97.88 279 GLU A N 1
ATOM 2241 C CA . GLU A 1 279 ? -7.25 -19.75 4.961 1 97.88 279 GLU A CA 1
ATOM 2242 C C . GLU A 1 279 ? -8.227 -19.609 3.799 1 97.88 279 GLU A C 1
ATOM 2244 O O . GLU A 1 279 ? -8.797 -20.594 3.334 1 97.88 279 GLU A O 1
ATOM 2249 N N . ARG A 1 280 ? -8.383 -18.406 3.35 1 97.12 280 ARG A N 1
ATOM 2250 C CA . ARG A 1 280 ? -9.297 -18.141 2.244 1 97.12 280 ARG A CA 1
ATOM 2251 C C . ARG A 1 280 ? -8.875 -18.906 0.991 1 97.12 280 ARG A C 1
ATOM 2253 O O . ARG A 1 280 ? -9.688 -19.594 0.372 1 97.12 280 ARG A O 1
ATOM 2260 N N . ILE A 1 281 ? -7.633 -18.844 0.631 1 97 281 ILE A N 1
ATOM 2261 C CA . ILE A 1 281 ? -7.133 -19.406 -0.623 1 97 281 ILE A CA 1
ATOM 2262 C C . ILE A 1 281 ? -7.156 -20.922 -0.556 1 97 281 ILE A C 1
ATOM 2264 O O . ILE A 1 281 ? -7.617 -21.594 -1.489 1 97 281 ILE A O 1
ATOM 2268 N N . TYR A 1 282 ? -6.688 -21.469 0.57 1 96.69 282 TYR A N 1
ATOM 2269 C CA . TYR A 1 282 ? -6.648 -22.922 0.702 1 96.69 282 TYR A CA 1
ATOM 2270 C C . TYR A 1 282 ? -8.055 -23.516 0.684 1 96.69 282 TYR A C 1
ATOM 2272 O O . TYR A 1 282 ? -8.289 -24.562 0.07 1 96.69 282 TYR A O 1
ATOM 2280 N N . GLN A 1 283 ? -8.93 -22.797 1.282 1 94.44 283 GLN A N 1
ATOM 2281 C CA . GLN A 1 283 ? -10.297 -23.281 1.31 1 94.44 283 GLN A CA 1
ATOM 2282 C C . GLN A 1 283 ? -10.969 -23.125 -0.053 1 94.44 283 GLN A C 1
ATOM 2284 O O . GLN A 1 283 ? -11.562 -24.078 -0.571 1 94.44 283 GLN A O 1
ATOM 2289 N N . ARG A 1 284 ? -10.82 -22.016 -0.623 1 91.56 284 ARG A N 1
ATOM 2290 C CA . ARG A 1 284 ? -11.586 -21.703 -1.823 1 91.56 284 ARG A CA 1
ATOM 2291 C C . ARG A 1 284 ? -10.961 -22.359 -3.057 1 91.56 284 ARG A C 1
ATOM 2293 O O . ARG A 1 284 ? -11.68 -22.828 -3.947 1 91.56 284 ARG A O 1
ATOM 2300 N N . ARG A 1 285 ? -9.703 -22.422 -3.094 1 91.12 285 ARG A N 1
ATOM 2301 C CA . ARG A 1 285 ? -9.031 -22.875 -4.309 1 91.12 285 ARG A CA 1
ATOM 2302 C C . ARG A 1 285 ? -8.656 -24.344 -4.215 1 91.12 285 ARG A C 1
ATOM 2304 O O . ARG A 1 285 ? -8.641 -25.047 -5.227 1 91.12 285 ARG A O 1
ATOM 2311 N N . LEU A 1 286 ? -8.383 -24.75 -2.959 1 94.38 286 LEU A N 1
ATOM 2312 C CA . LEU A 1 286 ? -7.797 -26.078 -2.826 1 94.38 286 LEU A CA 1
ATOM 2313 C C . LEU A 1 286 ? -8.719 -27 -2.033 1 94.38 286 LEU A C 1
ATOM 2315 O O . LEU A 1 286 ? -8.523 -28.219 -2.025 1 94.38 286 LEU A O 1
ATOM 2319 N N . GLN A 1 287 ? -9.719 -26.438 -1.38 1 94.19 287 GLN A N 1
ATOM 2320 C CA . GLN A 1 287 ? -10.602 -27.203 -0.505 1 94.19 287 GLN A CA 1
ATOM 2321 C C . GLN A 1 287 ? -9.812 -27.891 0.609 1 94.19 287 GLN A C 1
ATOM 2323 O O . GLN A 1 287 ? -10.078 -29.047 0.934 1 94.19 287 GLN A O 1
ATOM 2328 N N . LEU A 1 288 ? -8.812 -27.125 1.104 1 94.94 288 LEU A N 1
ATOM 2329 C CA . LEU A 1 288 ? -7.98 -27.594 2.209 1 94.94 288 LEU A CA 1
ATOM 2330 C C . LEU A 1 288 ? -8.047 -26.625 3.385 1 94.94 288 LEU A C 1
ATOM 2332 O O . LEU A 1 288 ? -8.336 -25.438 3.201 1 94.94 288 LEU A O 1
ATOM 2336 N N . SER A 1 289 ? -7.84 -27.188 4.59 1 95.19 289 SER A N 1
ATOM 2337 C CA . SER A 1 289 ? -7.75 -26.312 5.754 1 95.19 289 SER A CA 1
ATOM 2338 C C . SER A 1 289 ? -6.352 -25.719 5.898 1 95.19 289 SER A C 1
ATOM 2340 O O . SER A 1 289 ? -5.363 -26.359 5.535 1 95.19 289 SER A O 1
ATOM 2342 N N . GLU A 1 290 ? -6.285 -24.531 6.375 1 96.94 290 GLU A N 1
ATOM 2343 C CA . GLU A 1 290 ? -4.98 -23.922 6.625 1 96.94 290 GLU A CA 1
ATOM 2344 C C . GLU A 1 290 ? -4.152 -24.766 7.586 1 96.94 290 GLU A C 1
ATOM 2346 O O . GLU A 1 290 ? -2.943 -24.922 7.395 1 96.94 290 GLU A O 1
ATOM 2351 N N . THR A 1 291 ? -4.801 -25.312 8.594 1 96.62 291 THR A N 1
ATOM 2352 C CA . THR A 1 291 ? -4.117 -26.156 9.562 1 96.62 291 THR A CA 1
ATOM 2353 C C . THR A 1 291 ? -3.492 -27.359 8.867 1 96.62 291 THR A C 1
ATOM 2355 O O . THR A 1 291 ? -2.348 -27.734 9.156 1 96.62 291 THR A O 1
ATOM 2358 N N . GLY A 1 292 ? -4.27 -27.969 7.984 1 95.5 292 GLY A N 1
ATOM 2359 C CA . GLY A 1 292 ? -3.754 -29.109 7.246 1 95.5 292 GLY A CA 1
ATOM 2360 C C . GLY A 1 292 ? -2.561 -28.766 6.371 1 95.5 292 GLY A C 1
ATOM 2361 O O . GLY A 1 292 ? -1.58 -29.516 6.332 1 95.5 292 GLY A O 1
ATOM 2362 N N . VAL A 1 293 ? -2.59 -27.609 5.695 1 96.94 293 VAL A N 1
ATOM 2363 C CA . VAL A 1 293 ? -1.504 -27.188 4.82 1 96.94 293 VAL A CA 1
ATOM 2364 C C . VAL A 1 293 ? -0.262 -26.875 5.652 1 96.94 293 VAL A C 1
ATOM 2366 O O . VAL A 1 293 ? 0.85 -27.266 5.293 1 96.94 293 VAL A O 1
ATOM 2369 N N . LYS A 1 294 ? -0.455 -26.219 6.793 1 97.19 294 LYS A N 1
ATOM 2370 C CA . LYS A 1 294 ? 0.662 -25.906 7.684 1 97.19 294 LYS A CA 1
ATOM 2371 C C . LYS A 1 294 ? 1.348 -27.188 8.156 1 97.19 294 LYS A C 1
ATOM 2373 O O . LYS A 1 294 ? 2.576 -27.25 8.234 1 97.19 294 LYS A O 1
ATOM 2378 N N . GLN A 1 295 ? 0.588 -28.172 8.43 1 97 295 GLN A N 1
ATOM 2379 C CA . GLN A 1 295 ? 1.145 -29.453 8.844 1 97 295 GLN A CA 1
ATOM 2380 C C . GLN A 1 295 ? 1.944 -30.109 7.715 1 97 295 GLN A C 1
ATOM 2382 O O . GLN A 1 295 ? 3.02 -30.656 7.949 1 97 295 GLN A O 1
ATOM 2387 N N . MET A 1 296 ? 1.409 -30.062 6.531 1 96.81 296 MET A N 1
ATOM 2388 C CA . MET A 1 296 ? 2.121 -30.594 5.375 1 96.81 296 MET A CA 1
ATOM 2389 C C . MET A 1 296 ? 3.459 -29.891 5.188 1 96.81 296 MET A C 1
ATOM 2391 O O . MET A 1 296 ? 4.488 -30.531 4.988 1 96.81 296 MET A O 1
ATOM 2395 N N . LEU A 1 297 ? 3.453 -28.594 5.258 1 97.38 297 LEU A N 1
ATOM 2396 C CA . LEU A 1 297 ? 4.668 -27.797 5.066 1 97.38 297 LEU A CA 1
ATOM 2397 C C . LEU A 1 297 ? 5.695 -28.125 6.145 1 97.38 297 LEU A C 1
ATOM 2399 O O . LEU A 1 297 ? 6.891 -28.219 5.859 1 97.38 297 LEU A O 1
ATOM 2403 N N . GLN A 1 298 ? 5.25 -28.312 7.336 1 96.81 298 GLN A N 1
ATOM 2404 C CA . GLN A 1 298 ? 6.145 -28.688 8.422 1 96.81 298 GLN A CA 1
ATOM 2405 C C . GLN A 1 298 ? 6.746 -30.078 8.18 1 96.81 298 GLN A C 1
ATOM 2407 O O . GLN A 1 298 ? 7.938 -30.281 8.406 1 96.81 298 GLN A O 1
ATOM 2412 N N . GLN A 1 299 ? 5.934 -30.969 7.77 1 96.69 299 GLN A N 1
ATOM 2413 C CA . GLN A 1 299 ? 6.43 -32.312 7.453 1 96.69 299 GLN A CA 1
ATOM 2414 C C . GLN A 1 299 ? 7.465 -32.25 6.332 1 96.69 299 GLN A C 1
ATOM 2416 O O . GLN A 1 299 ? 8.477 -32.969 6.383 1 96.69 299 GLN A O 1
ATOM 2421 N N . MET A 1 300 ? 7.172 -31.469 5.375 1 96.94 300 MET A N 1
ATOM 2422 C CA . MET A 1 300 ? 8.109 -31.328 4.266 1 96.94 300 MET A CA 1
ATOM 2423 C C . MET A 1 300 ? 9.469 -30.828 4.762 1 96.94 300 MET A C 1
ATOM 2425 O O . MET A 1 300 ? 10.508 -31.297 4.297 1 96.94 300 MET A O 1
ATOM 2429 N N . THR A 1 301 ? 9.422 -29.891 5.676 1 96.44 301 THR A N 1
ATOM 2430 C CA . THR A 1 301 ? 10.664 -29.391 6.258 1 96.44 301 THR A CA 1
ATOM 2431 C C . THR A 1 301 ? 11.422 -30.5 6.965 1 96.44 301 THR A C 1
ATOM 2433 O O . THR A 1 301 ? 12.641 -30.594 6.848 1 96.44 301 THR A O 1
ATOM 2436 N N . ASN A 1 302 ? 10.727 -31.406 7.602 1 96.12 302 ASN A N 1
ATOM 2437 C CA . ASN A 1 302 ? 11.328 -32.531 8.312 1 96.12 302 ASN A CA 1
ATOM 2438 C C . ASN A 1 302 ? 11.977 -33.5 7.355 1 96.12 302 ASN A C 1
ATOM 2440 O O . ASN A 1 302 ? 12.914 -34.219 7.734 1 96.12 302 ASN A O 1
ATOM 2444 N N . HIS A 1 303 ? 11.484 -33.5 6.168 1 97.25 303 HIS A N 1
ATOM 2445 C CA . HIS A 1 303 ? 12 -34.469 5.195 1 97.25 303 HIS A CA 1
ATOM 2446 C C . HIS A 1 303 ? 12.93 -33.781 4.191 1 97.25 303 HIS A C 1
ATOM 2448 O O . HIS A 1 303 ? 13.188 -34.312 3.115 1 97.25 303 HIS A O 1
ATOM 2454 N N . ALA A 1 304 ? 13.414 -32.625 4.555 1 97.81 304 ALA A N 1
ATOM 2455 C CA . ALA A 1 304 ? 14.297 -31.875 3.672 1 97.81 304 ALA A CA 1
ATOM 2456 C C . ALA A 1 304 ? 15.547 -32.656 3.322 1 97.81 304 ALA A C 1
ATOM 2458 O O . ALA A 1 304 ? 16.203 -32.375 2.314 1 97.81 304 ALA A O 1
ATOM 2459 N N . GLY A 1 305 ? 15.875 -33.656 4.18 1 97.81 305 GLY A N 1
ATOM 2460 C CA . GLY A 1 305 ? 17.047 -34.5 3.949 1 97.81 305 GLY A CA 1
ATOM 2461 C C . GLY A 1 305 ? 16.984 -35.219 2.625 1 97.81 305 GLY A C 1
ATOM 2462 O O . GLY A 1 305 ? 18.031 -35.5 2.025 1 97.81 305 GLY A O 1
ATOM 2463 N N . VAL A 1 306 ? 15.805 -35.5 2.123 1 98.38 306 VAL A N 1
ATOM 2464 C CA . VAL A 1 306 ? 15.641 -36.219 0.85 1 98.38 306 VAL A CA 1
ATOM 2465 C C . VAL A 1 306 ? 16.141 -35.312 -0.29 1 98.38 306 VAL A C 1
ATOM 2467 O O . VAL A 1 306 ? 16.875 -35.781 -1.172 1 98.38 306 VAL A O 1
ATOM 2470 N N . LEU A 1 307 ? 15.758 -34.031 -0.312 1 98.25 307 LEU A N 1
ATOM 2471 C CA . LEU A 1 307 ? 16.25 -33.094 -1.303 1 98.25 307 LEU A CA 1
ATOM 2472 C C . LEU A 1 307 ? 17.766 -32.906 -1.171 1 98.25 307 LEU A C 1
ATOM 2474 O O . LEU A 1 307 ? 18.484 -32.875 -2.174 1 98.25 307 LEU A O 1
ATOM 2478 N N . LYS A 1 308 ? 18.234 -32.781 0.049 1 98.06 308 LYS A N 1
ATOM 2479 C CA . LYS A 1 308 ? 19.656 -32.562 0.301 1 98.06 308 LYS A CA 1
ATOM 2480 C C . LYS A 1 308 ? 20.5 -33.719 -0.225 1 98.06 308 LYS A C 1
ATOM 2482 O O . LYS A 1 308 ? 21.594 -33.5 -0.755 1 98.06 308 LYS A O 1
ATOM 2487 N N . ALA A 1 309 ? 20.031 -34.906 -0.069 1 98.25 309 ALA A N 1
ATOM 2488 C CA . ALA A 1 309 ? 20.75 -36.062 -0.584 1 98.25 309 ALA A CA 1
ATOM 2489 C C . ALA A 1 309 ? 20.891 -36 -2.102 1 98.25 309 ALA A C 1
ATOM 2491 O O . ALA A 1 309 ? 21.953 -36.281 -2.641 1 98.25 309 ALA A O 1
ATOM 2492 N N . TYR A 1 310 ? 19.875 -35.625 -2.773 1 97.38 310 TYR A N 1
ATOM 2493 C CA . TYR A 1 310 ? 19.938 -35.469 -4.223 1 97.38 310 TYR A CA 1
ATOM 2494 C C . TYR A 1 310 ? 20.906 -34.344 -4.613 1 97.38 310 TYR A C 1
ATOM 2496 O O . TYR A 1 310 ? 21.734 -34.531 -5.504 1 97.38 310 TYR A O 1
ATOM 2504 N N . LYS A 1 311 ? 20.812 -33.219 -3.887 1 96.38 311 LYS A N 1
ATOM 2505 C CA . LYS A 1 311 ? 21.703 -32.094 -4.176 1 96.38 311 LYS A CA 1
ATOM 2506 C C . LYS A 1 311 ? 23.156 -32.469 -3.898 1 96.38 311 LYS A C 1
ATOM 2508 O O . LYS A 1 311 ? 24.062 -32.031 -4.621 1 96.38 311 LYS A O 1
ATOM 2513 N N . GLN A 1 312 ? 23.391 -33.219 -2.893 1 96.44 312 GLN A N 1
ATOM 2514 C CA . GLN A 1 312 ? 24.734 -33.688 -2.58 1 96.44 312 GLN A CA 1
ATOM 2515 C C . GLN A 1 312 ? 25.281 -34.562 -3.701 1 96.44 312 GLN A C 1
ATOM 2517 O O . GLN A 1 312 ? 26.453 -34.469 -4.066 1 96.44 312 GLN A O 1
ATOM 2522 N N . LEU A 1 313 ? 24.438 -35.438 -4.188 1 96.19 313 LEU A N 1
ATOM 2523 C CA . LEU A 1 313 ? 24.844 -36.281 -5.309 1 96.19 313 LEU A CA 1
ATOM 2524 C C . LEU A 1 313 ? 25.266 -35.438 -6.5 1 96.19 313 LEU A C 1
ATOM 2526 O O . LEU A 1 313 ? 26.281 -35.688 -7.133 1 96.19 313 LEU A O 1
ATOM 2530 N N . LEU A 1 314 ? 24.5 -34.406 -6.809 1 94.81 314 LEU A N 1
ATOM 2531 C CA . LEU A 1 314 ? 24.812 -33.5 -7.922 1 94.81 314 LEU A CA 1
ATOM 2532 C C . LEU A 1 314 ? 26.125 -32.781 -7.672 1 94.81 314 LEU A C 1
ATOM 2534 O O . LEU A 1 314 ? 26.938 -32.594 -8.594 1 94.81 314 LEU A O 1
ATOM 2538 N N . MET A 1 315 ? 26.297 -32.344 -6.445 1 94.38 315 MET A N 1
ATOM 2539 C CA . MET A 1 315 ? 27.531 -31.656 -6.066 1 94.38 315 MET A CA 1
ATOM 2540 C C . MET A 1 315 ? 28.734 -32.562 -6.266 1 94.38 315 MET A C 1
ATOM 2542 O O . MET A 1 315 ? 29.734 -32.125 -6.844 1 94.38 315 MET A O 1
ATOM 2546 N N . GLU A 1 316 ? 28.656 -33.75 -5.844 1 93.44 316 GLU A N 1
ATOM 2547 C CA . GLU A 1 316 ? 29.75 -34.719 -5.969 1 93.44 316 GLU A CA 1
ATOM 2548 C C . GLU A 1 316 ? 30.047 -35.031 -7.434 1 93.44 316 GLU A C 1
ATOM 2550 O O . GLU A 1 316 ? 31.203 -35.094 -7.832 1 93.44 316 GLU A O 1
ATOM 2555 N N . GLN A 1 317 ? 29.016 -35.219 -8.141 1 92.12 317 GLN A N 1
ATOM 2556 C CA . GLN A 1 317 ? 29.203 -35.469 -9.562 1 92.12 317 GLN A CA 1
ATOM 2557 C C . GLN A 1 317 ? 29.859 -34.281 -10.258 1 92.12 317 GLN A C 1
ATOM 2559 O O . GLN A 1 317 ? 30.734 -34.469 -11.109 1 92.12 317 GLN A O 1
ATOM 2564 N N . THR A 1 318 ? 29.469 -33.094 -9.922 1 91.19 318 THR A N 1
ATOM 2565 C CA . THR A 1 318 ? 30.062 -31.875 -10.484 1 91.19 318 THR A CA 1
ATOM 2566 C C . THR A 1 318 ? 31.531 -31.75 -10.094 1 91.19 318 THR A C 1
ATOM 2568 O O . THR A 1 318 ? 32.375 -31.422 -10.93 1 91.19 318 THR A O 1
ATOM 2571 N N . GLN A 1 319 ? 31.797 -32.062 -8.859 1 91.06 319 GLN A N 1
ATOM 2572 C CA . GLN A 1 319 ? 33.188 -32.031 -8.406 1 91.06 319 GLN A CA 1
ATOM 2573 C C . GLN A 1 319 ? 34.031 -33.031 -9.195 1 91.06 319 GLN A C 1
ATOM 2575 O O . GLN A 1 319 ? 35.125 -32.719 -9.617 1 91.06 319 GLN A O 1
ATOM 2580 N N . HIS A 1 320 ? 33.469 -34.094 -9.359 1 88.75 320 HIS A N 1
ATOM 2581 C CA . HIS A 1 320 ? 34.188 -35.156 -10.055 1 88.75 320 HIS A CA 1
ATOM 2582 C C . HIS A 1 320 ? 34.469 -34.781 -11.508 1 88.75 320 HIS A C 1
ATOM 2584 O O . HIS A 1 320 ? 35.562 -35 -12.016 1 88.75 320 HIS A O 1
ATOM 2590 N N . THR A 1 321 ? 33.469 -34.219 -12.156 1 85.19 321 THR A N 1
ATOM 2591 C CA . THR A 1 321 ? 33.562 -34 -13.594 1 85.19 321 THR A CA 1
ATOM 2592 C C . THR A 1 321 ? 34.344 -32.688 -13.883 1 85.19 321 THR A C 1
ATOM 2594 O O . THR A 1 321 ? 34.969 -32.562 -14.938 1 85.19 321 THR A O 1
ATOM 2597 N N . THR A 1 322 ? 34.375 -31.719 -12.945 1 85.38 322 THR A N 1
ATOM 2598 C CA . THR A 1 322 ? 34.969 -30.422 -13.227 1 85.38 322 THR A CA 1
ATOM 2599 C C . THR A 1 322 ? 36.25 -30.234 -12.453 1 85.38 322 THR A C 1
ATOM 2601 O O . THR A 1 322 ? 37.062 -29.344 -12.781 1 85.38 322 THR A O 1
ATOM 2604 N N . GLY A 1 323 ? 36.438 -30.906 -11.375 1 88.06 323 GLY A N 1
ATOM 2605 C CA . GLY A 1 323 ? 37.594 -30.75 -10.523 1 88.06 323 GLY A CA 1
ATOM 2606 C C . GLY A 1 323 ? 37.5 -29.562 -9.578 1 88.06 323 GLY A C 1
ATOM 2607 O O . GLY A 1 323 ? 38.469 -29.234 -8.883 1 88.06 323 GLY A O 1
ATOM 2608 N N . LEU A 1 324 ? 36.344 -29.016 -9.477 1 91 324 LEU A N 1
ATOM 2609 C CA . LEU A 1 324 ? 36.156 -27.875 -8.594 1 91 324 LEU A CA 1
ATOM 2610 C C . LEU A 1 324 ? 36.219 -28.297 -7.129 1 91 324 LEU A C 1
ATOM 2612 O O . LEU A 1 324 ? 35.656 -29.344 -6.758 1 91 324 LEU A O 1
ATOM 2616 N N . SER A 1 325 ? 36.906 -27.438 -6.309 1 90.06 325 SER A N 1
ATOM 2617 C CA . SER A 1 325 ? 37 -27.734 -4.879 1 90.06 325 SER A CA 1
ATOM 2618 C C . SER A 1 325 ? 35.719 -27.281 -4.156 1 90.06 325 SER A C 1
ATOM 2620 O O . SER A 1 325 ? 35.344 -27.859 -3.143 1 90.06 325 SER A O 1
ATOM 2622 N N . LYS A 1 326 ? 35.094 -26.203 -4.625 1 90.25 326 LYS A N 1
ATOM 2623 C CA . LYS A 1 326 ? 33.844 -25.688 -4.098 1 90.25 326 LYS A CA 1
ATOM 2624 C C . LYS A 1 326 ? 32.812 -25.562 -5.199 1 90.25 326 LYS A C 1
ATOM 2626 O O . LYS A 1 326 ? 33.094 -25.016 -6.273 1 90.25 326 LYS A O 1
ATOM 2631 N N . VAL A 1 327 ? 31.672 -26.172 -4.961 1 92.62 327 VAL A N 1
ATOM 2632 C CA . VAL A 1 327 ? 30.578 -26.141 -5.938 1 92.62 327 VAL A CA 1
ATOM 2633 C C . VAL A 1 327 ? 29.438 -25.281 -5.406 1 92.62 327 VAL A C 1
ATOM 2635 O O . VAL A 1 327 ? 29 -25.469 -4.27 1 92.62 327 VAL A O 1
ATOM 2638 N N . TYR A 1 328 ? 29.047 -24.281 -6.242 1 93.25 328 TYR A N 1
ATOM 2639 C CA . TYR A 1 328 ? 27.875 -23.469 -5.941 1 93.25 328 TYR A CA 1
ATOM 2640 C C . TYR A 1 328 ? 26.656 -23.938 -6.75 1 93.25 328 TYR A C 1
ATOM 2642 O O . TYR A 1 328 ? 26.797 -24.766 -7.656 1 93.25 328 TYR A O 1
ATOM 2650 N N . SER A 1 329 ? 25.5 -23.406 -6.367 1 92.69 329 SER A N 1
ATOM 2651 C CA . SER A 1 329 ? 24.25 -23.828 -7.016 1 92.69 329 SER A CA 1
ATOM 2652 C C . SER A 1 329 ? 24.297 -23.562 -8.516 1 92.69 329 SER A C 1
ATOM 2654 O O . SER A 1 329 ? 23.719 -24.312 -9.305 1 92.69 329 SER A O 1
ATOM 2656 N N . TRP A 1 330 ? 25.016 -22.562 -8.938 1 89.75 330 TRP A N 1
ATOM 2657 C CA . TRP A 1 330 ? 25.031 -22.188 -10.344 1 89.75 330 TRP A CA 1
ATOM 2658 C C . TRP A 1 330 ? 26.047 -23.016 -11.125 1 89.75 330 TRP A C 1
ATOM 2660 O O . TRP A 1 330 ? 26.094 -22.969 -12.352 1 89.75 330 TRP A O 1
ATOM 2670 N N . ASP A 1 331 ? 26.812 -23.906 -10.469 1 89.31 331 ASP A N 1
ATOM 2671 C CA . ASP A 1 331 ? 27.797 -24.766 -11.117 1 89.31 331 ASP A CA 1
ATOM 2672 C C . ASP A 1 331 ? 27.172 -26.078 -11.57 1 89.31 331 ASP A C 1
ATOM 2674 O O . ASP A 1 331 ? 27.75 -26.828 -12.367 1 89.31 331 ASP A O 1
ATOM 2678 N N . ILE A 1 332 ? 25.938 -26.438 -11.023 1 84.75 332 ILE A N 1
ATOM 2679 C CA . ILE A 1 332 ? 25.328 -27.75 -11.188 1 84.75 332 ILE A CA 1
ATOM 2680 C C . ILE A 1 332 ? 24.719 -27.859 -12.586 1 84.75 332 ILE A C 1
ATOM 2682 O O . ILE A 1 332 ? 24.344 -28.953 -13.023 1 84.75 332 ILE A O 1
ATOM 2686 N N . THR A 1 333 ? 24.922 -27.078 -13.555 1 65.81 333 THR A N 1
ATOM 2687 C CA . THR A 1 333 ? 24.156 -27.031 -14.797 1 65.81 333 THR A CA 1
ATOM 2688 C C . THR A 1 333 ? 24.875 -27.797 -15.898 1 65.81 333 THR A C 1
ATOM 2690 O O . THR A 1 333 ? 24.328 -28 -16.984 1 65.81 333 THR A O 1
ATOM 2693 N N . ALA A 1 334 ? 25.938 -28.531 -15.688 1 58.28 334 ALA A N 1
ATOM 2694 C CA . ALA A 1 334 ? 26.703 -29.016 -16.828 1 58.28 334 ALA A CA 1
ATOM 2695 C C . ALA A 1 334 ? 26.219 -30.406 -17.266 1 58.28 334 ALA A C 1
ATOM 2697 O O . ALA A 1 334 ? 25.906 -31.25 -16.438 1 58.28 334 ALA A O 1
ATOM 2698 N N . PRO A 1 335 ? 25.969 -30.438 -18.641 1 60.22 335 PRO A N 1
ATOM 2699 C CA . PRO A 1 335 ? 25.516 -31.734 -19.172 1 60.22 335 PRO A CA 1
ATOM 2700 C C . PRO A 1 335 ? 26.516 -32.844 -18.906 1 60.22 335 PRO A C 1
ATOM 2702 O O . PRO A 1 335 ? 27.719 -32.625 -18.938 1 60.22 335 PRO A O 1
ATOM 2705 N N . ALA A 1 336 ? 26.016 -33.938 -18.328 1 62.97 336 ALA A N 1
ATOM 2706 C CA . ALA A 1 336 ? 26.828 -35.125 -18.016 1 62.97 336 ALA A CA 1
ATOM 2707 C C . ALA A 1 336 ? 27.047 -35.969 -19.266 1 62.97 336 ALA A C 1
ATOM 2709 O O . ALA A 1 336 ? 26.969 -37.188 -19.203 1 62.97 336 ALA A O 1
ATOM 2710 N N . GLY A 1 337 ? 27.203 -35.312 -20.406 1 74 337 GLY A N 1
ATOM 2711 C CA . GLY A 1 337 ? 27.578 -36.125 -21.562 1 74 337 GLY A CA 1
ATOM 2712 C C . GLY A 1 337 ? 26.406 -36.438 -22.469 1 74 337 GLY A C 1
ATOM 2713 O O . GLY A 1 337 ? 26.562 -37.156 -23.469 1 74 337 GLY A O 1
ATOM 2714 N N . TYR A 1 338 ? 25.188 -36.25 -22.141 1 84.69 338 TYR A N 1
ATOM 2715 C CA . TYR A 1 338 ? 24.016 -36.438 -22.984 1 84.69 338 TYR A CA 1
ATOM 2716 C C . TYR A 1 338 ? 23.234 -35.125 -23.141 1 84.69 338 TYR A C 1
ATOM 2718 O O . TYR A 1 338 ? 23.062 -34.375 -22.172 1 84.69 338 TYR A O 1
ATOM 2726 N N . THR A 1 339 ? 22.875 -34.906 -24.438 1 85.06 339 THR A N 1
ATOM 2727 C CA . THR A 1 339 ? 22.047 -33.75 -24.719 1 85.06 339 THR A CA 1
ATOM 2728 C C . THR A 1 339 ? 20.797 -34.156 -25.484 1 85.06 339 THR A C 1
ATOM 2730 O O . THR A 1 339 ? 20.859 -34.969 -26.406 1 85.06 339 THR A O 1
ATOM 2733 N N . TRP A 1 340 ? 19.672 -33.688 -25 1 89.12 340 TRP A N 1
ATOM 2734 C CA . TRP A 1 340 ? 18.422 -33.906 -25.703 1 89.12 340 TRP A CA 1
ATOM 2735 C C . TRP A 1 340 ? 18.5 -33.406 -27.141 1 89.12 340 TRP A C 1
ATOM 2737 O O . TRP A 1 340 ? 18.953 -32.312 -27.406 1 89.12 340 TRP A O 1
ATOM 2747 N N . GLN A 1 341 ? 18.203 -34.344 -28 1 88.44 341 GLN A N 1
ATOM 2748 C CA . GLN A 1 341 ? 18.078 -33.938 -29.391 1 88.44 341 GLN A CA 1
ATOM 2749 C C . GLN A 1 341 ? 16.641 -33.469 -29.703 1 88.44 341 GLN A C 1
ATOM 2751 O O . GLN A 1 341 ? 15.68 -34.156 -29.359 1 88.44 341 GLN A O 1
ATOM 2756 N N . SER A 1 342 ? 16.547 -32.312 -30.344 1 93.56 342 SER A N 1
ATOM 2757 C CA . SER A 1 342 ? 15.227 -31.75 -30.672 1 93.56 342 SER A CA 1
ATOM 2758 C C . SER A 1 342 ? 14.398 -32.75 -31.469 1 93.56 342 SER A C 1
ATOM 2760 O O . SER A 1 342 ? 14.906 -33.406 -32.375 1 93.56 342 SER A O 1
ATOM 2762 N N . HIS A 1 343 ? 13.148 -32.812 -31.062 1 94.44 343 HIS A N 1
ATOM 2763 C CA . HIS A 1 343 ? 12.211 -33.719 -31.734 1 94.44 343 HIS A CA 1
ATOM 2764 C C . HIS A 1 343 ? 11.312 -32.938 -32.688 1 94.44 343 HIS A C 1
ATOM 2766 O O . HIS A 1 343 ? 10.859 -31.844 -32.375 1 94.44 343 HIS A O 1
ATOM 2772 N N . THR A 1 344 ? 11.18 -33.562 -33.875 1 96.06 344 THR A N 1
ATOM 2773 C CA . THR A 1 344 ? 10.078 -33.094 -34.688 1 96.06 344 THR A CA 1
ATOM 2774 C C . THR A 1 344 ? 8.742 -33.344 -34 1 96.06 344 THR A C 1
ATOM 2776 O O . THR A 1 344 ? 8.664 -34.125 -33.031 1 96.06 344 THR A O 1
ATOM 2779 N N . TYR A 1 345 ? 7.793 -32.688 -34.5 1 97.12 345 TYR A N 1
ATOM 2780 C CA . TYR A 1 345 ? 6.473 -32.875 -33.938 1 97.12 345 TYR A CA 1
ATOM 2781 C C . TYR A 1 345 ? 6.035 -34.312 -34.031 1 97.12 345 TYR A C 1
ATOM 2783 O O . TYR A 1 345 ? 5.453 -34.875 -33.094 1 97.12 345 TYR A O 1
ATOM 2791 N N . ALA A 1 346 ? 6.348 -34.938 -35.125 1 96.88 346 ALA A N 1
ATOM 2792 C CA . ALA A 1 346 ? 5.965 -36.312 -35.344 1 96.88 346 ALA A CA 1
ATOM 2793 C C . ALA A 1 346 ? 6.625 -37.219 -34.312 1 96.88 346 ALA A C 1
ATOM 2795 O O . ALA A 1 346 ? 5.988 -38.156 -33.781 1 96.88 346 ALA A O 1
ATOM 2796 N N . GLN A 1 347 ? 7.844 -36.969 -34.062 1 96.31 347 GLN A N 1
ATOM 2797 C CA . GLN A 1 347 ? 8.57 -37.75 -33.062 1 96.31 347 GLN A CA 1
ATOM 2798 C C . GLN A 1 347 ? 7.996 -37.531 -31.656 1 96.31 347 GLN A C 1
ATOM 2800 O O . GLN A 1 347 ? 7.852 -38.469 -30.891 1 96.31 347 GLN A O 1
ATOM 2805 N N . ALA A 1 348 ? 7.707 -36.281 -31.391 1 97.5 348 ALA A N 1
ATOM 2806 C CA . ALA A 1 348 ? 7.133 -35.938 -30.094 1 97.5 348 ALA A CA 1
ATOM 2807 C C . ALA A 1 348 ? 5.773 -36.594 -29.906 1 97.5 348 ALA A C 1
ATOM 2809 O O . ALA A 1 348 ? 5.477 -37.125 -28.828 1 97.5 348 ALA A O 1
ATOM 2810 N N . ARG A 1 349 ? 4.984 -36.5 -30.938 1 97.88 349 ARG A N 1
ATOM 2811 C CA . ARG A 1 349 ? 3.668 -37.125 -30.906 1 97.88 349 ARG A CA 1
ATOM 2812 C C . ARG A 1 349 ? 3.783 -38.625 -30.594 1 97.88 349 ARG A C 1
ATOM 2814 O O . ARG A 1 349 ? 3.064 -39.125 -29.734 1 97.88 349 ARG A O 1
ATOM 2821 N N . GLN A 1 350 ? 4.668 -39.312 -31.219 1 97.69 350 GLN A N 1
ATOM 2822 C CA . GLN A 1 350 ? 4.863 -40.719 -31 1 97.69 350 GLN A CA 1
ATOM 2823 C C . GLN A 1 350 ? 5.32 -41 -29.578 1 97.69 350 GLN A C 1
ATOM 2825 O O . GLN A 1 350 ? 4.828 -41.938 -28.922 1 97.69 350 GLN A O 1
ATOM 2830 N N . LEU A 1 351 ? 6.203 -40.219 -29.156 1 97.44 351 LEU A N 1
ATOM 2831 C CA . LEU A 1 351 ? 6.734 -40.406 -27.812 1 97.44 351 LEU A CA 1
ATOM 2832 C C . LEU A 1 351 ? 5.637 -40.188 -26.766 1 97.44 351 LEU A C 1
ATOM 2834 O O . LEU A 1 351 ? 5.531 -40.969 -25.812 1 97.44 351 LEU A O 1
ATOM 2838 N N . ILE A 1 352 ? 4.82 -39.188 -26.953 1 98.56 352 ILE A N 1
ATOM 2839 C CA . ILE A 1 352 ? 3.752 -38.844 -26 1 98.56 352 ILE A CA 1
ATOM 2840 C C . ILE A 1 352 ? 2.742 -40 -25.969 1 98.56 352 ILE A C 1
ATOM 2842 O O . ILE A 1 352 ? 2.371 -40.469 -24.891 1 98.56 352 ILE A O 1
ATOM 2846 N N . LEU A 1 353 ? 2.365 -40.469 -27.125 1 98.5 353 LEU A N 1
ATOM 2847 C CA . LEU A 1 353 ? 1.355 -41.5 -27.172 1 98.5 353 LEU A CA 1
ATOM 2848 C C . LEU A 1 353 ? 1.881 -42.812 -26.562 1 98.5 353 LEU A C 1
ATOM 2850 O O . LEU A 1 353 ? 1.145 -43.5 -25.875 1 98.5 353 LEU A O 1
ATOM 2854 N N . LYS A 1 354 ? 3.117 -43.062 -26.812 1 98 354 LYS A N 1
ATOM 2855 C CA . LYS A 1 354 ? 3.721 -44.25 -26.203 1 98 354 LYS A CA 1
ATOM 2856 C C . LYS A 1 354 ? 3.762 -44.125 -24.672 1 98 354 LYS A C 1
ATOM 2858 O O . LYS A 1 354 ? 3.457 -45.094 -23.969 1 98 354 LYS A O 1
ATOM 2863 N N . ALA A 1 355 ? 4.117 -43 -24.219 1 98.19 355 ALA A N 1
ATOM 2864 C CA . ALA A 1 355 ? 4.254 -42.75 -22.781 1 98.19 355 ALA A CA 1
ATOM 2865 C C . ALA A 1 355 ? 2.9 -42.812 -22.078 1 98.19 355 ALA A C 1
ATOM 2867 O O . ALA A 1 355 ? 2.822 -43.188 -20.906 1 98.19 355 ALA A O 1
ATOM 2868 N N . LEU A 1 356 ? 1.792 -42.531 -22.781 1 98.25 356 LEU A N 1
ATOM 2869 C CA . LEU A 1 356 ? 0.476 -42.406 -22.156 1 98.25 356 LEU A CA 1
ATOM 2870 C C . LEU A 1 356 ? -0.337 -43.688 -22.391 1 98.25 356 LEU A C 1
ATOM 2872 O O . LEU A 1 356 ? -1.466 -43.781 -21.906 1 98.25 356 LEU A O 1
ATOM 2876 N N . ALA A 1 357 ? 0.253 -44.625 -23.031 1 96.62 357 ALA A N 1
ATOM 2877 C CA . ALA A 1 357 ? -0.414 -45.875 -23.344 1 96.62 357 ALA A CA 1
ATOM 2878 C C . ALA A 1 357 ? -0.947 -46.562 -22.062 1 96.62 357 ALA A C 1
ATOM 2880 O O . ALA A 1 357 ? -2.029 -47.156 -22.078 1 96.62 357 ALA A O 1
ATOM 2881 N N . PRO A 1 358 ? -0.283 -46.438 -20.969 1 96.75 358 PRO A N 1
ATOM 2882 C CA . PRO A 1 358 ? -0.765 -47.094 -19.734 1 96.75 358 PRO A CA 1
ATOM 2883 C C . PRO A 1 358 ? -2.08 -46.469 -19.234 1 96.75 358 PRO A C 1
ATOM 2885 O O . PRO A 1 358 ? -2.719 -47.031 -18.344 1 96.75 358 PRO A O 1
ATOM 2888 N N . LEU A 1 359 ? -2.527 -45.406 -19.812 1 97.94 359 LEU A N 1
ATOM 2889 C CA . LEU A 1 359 ? -3.75 -44.75 -19.359 1 97.94 359 LEU A CA 1
ATOM 2890 C C . LEU A 1 359 ? -4.961 -45.281 -20.109 1 97.94 359 LEU A C 1
ATOM 2892 O O . LEU A 1 359 ? -6.09 -44.844 -19.875 1 97.94 359 LEU A O 1
ATOM 2896 N N . GLY A 1 360 ? -4.73 -46.219 -21.047 1 96.69 360 GLY A N 1
ATOM 2897 C CA . GLY A 1 360 ? -5.816 -46.938 -21.688 1 96.69 360 GLY A CA 1
ATOM 2898 C C . GLY A 1 360 ? -6.117 -46.438 -23.078 1 96.69 360 GLY A C 1
ATOM 2899 O O . GLY A 1 360 ? -5.77 -45.312 -23.438 1 96.69 360 GLY A O 1
ATOM 2900 N N . ASP A 1 361 ? -6.887 -47.25 -23.781 1 96.06 361 ASP A N 1
ATOM 2901 C CA . ASP A 1 361 ? -7.152 -47.031 -25.203 1 96.06 361 ASP A CA 1
ATOM 2902 C C . ASP A 1 361 ? -7.953 -45.75 -25.422 1 96.06 361 ASP A C 1
ATOM 2904 O O . ASP A 1 361 ? -7.691 -45 -26.375 1 96.06 361 ASP A O 1
ATOM 2908 N N . GLU A 1 362 ? -8.805 -45.531 -24.578 1 95.94 362 GLU A N 1
ATOM 2909 C CA . GLU A 1 362 ? -9.641 -44.344 -24.766 1 95.94 362 GLU A CA 1
ATOM 2910 C C . GLU A 1 362 ? -8.828 -43.062 -24.609 1 95.94 362 GLU A C 1
ATOM 2912 O O . GLU A 1 362 ? -8.945 -42.156 -25.422 1 95.94 362 GLU A O 1
ATOM 2917 N N . TYR A 1 363 ? -8.039 -43.031 -23.516 1 97.75 363 TYR A N 1
ATOM 2918 C CA . TYR A 1 363 ? -7.203 -41.875 -23.281 1 97.75 363 TYR A CA 1
ATOM 2919 C C . TYR A 1 363 ? -6.23 -41.656 -24.422 1 97.75 363 TYR A C 1
ATOM 2921 O O . TYR A 1 363 ? -6.078 -40.531 -24.922 1 97.75 363 TYR A O 1
ATOM 2929 N N . GLU A 1 364 ? -5.617 -42.719 -24.859 1 97.19 364 GLU A N 1
ATOM 2930 C CA . GLU A 1 364 ? -4.645 -42.656 -25.953 1 97.19 364 GLU A CA 1
ATOM 2931 C C . GLU A 1 364 ? -5.297 -42.188 -27.25 1 97.19 364 GLU A C 1
ATOM 2933 O O . GLU A 1 364 ? -4.738 -41.344 -27.969 1 97.19 364 GLU A O 1
ATOM 2938 N N . ARG A 1 365 ? -6.441 -42.688 -27.531 1 97.31 365 ARG A N 1
ATOM 2939 C CA . ARG A 1 365 ? -7.145 -42.312 -28.75 1 97.31 365 ARG A CA 1
ATOM 2940 C C . ARG A 1 365 ? -7.516 -40.844 -28.766 1 97.31 365 ARG A C 1
ATOM 2942 O O . ARG A 1 365 ? -7.352 -40.156 -29.766 1 97.31 365 ARG A O 1
ATOM 2949 N N . ASN A 1 366 ? -8 -40.438 -27.688 1 97.69 366 ASN A N 1
ATOM 2950 C CA . ASN A 1 366 ? -8.367 -39.031 -27.594 1 97.69 366 ASN A CA 1
ATOM 2951 C C . ASN A 1 366 ? -7.137 -38.125 -27.703 1 97.69 366 ASN A C 1
ATOM 2953 O O . ASN A 1 366 ? -7.195 -37.094 -28.344 1 97.69 366 ASN A O 1
ATOM 2957 N N . PHE A 1 367 ? -6.062 -38.531 -27.031 1 98.5 367 PHE A N 1
ATOM 2958 C CA . PHE A 1 367 ? -4.836 -37.75 -27.109 1 98.5 367 PHE A CA 1
ATOM 2959 C C . PHE A 1 367 ? -4.285 -37.75 -28.531 1 98.5 367 PHE A C 1
ATOM 2961 O O . PHE A 1 367 ? -3.801 -36.719 -29 1 98.5 367 PHE A O 1
ATOM 2968 N N . ALA A 1 368 ? -4.395 -38.875 -29.188 1 98.44 368 ALA A N 1
ATOM 2969 C CA . ALA A 1 368 ? -3.961 -38.969 -30.578 1 98.44 368 ALA A CA 1
ATOM 2970 C C . ALA A 1 368 ? -4.766 -38.031 -31.469 1 98.44 368 ALA A C 1
ATOM 2972 O O . ALA A 1 368 ? -4.211 -37.375 -32.344 1 98.44 368 ALA A O 1
ATOM 2973 N N . ASN A 1 369 ? -5.996 -38 -31.219 1 98 369 ASN A N 1
ATOM 2974 C CA . ASN A 1 369 ? -6.863 -37.094 -31.969 1 98 369 ASN A CA 1
ATOM 2975 C C . ASN A 1 369 ? -6.52 -35.625 -31.719 1 98 369 ASN A C 1
ATOM 2977 O O . ASN A 1 369 ? -6.555 -34.812 -32.656 1 98 369 ASN A O 1
ATOM 2981 N N . LEU A 1 370 ? -6.227 -35.312 -30.469 1 98.25 370 LEU A N 1
ATOM 2982 C CA . LEU A 1 370 ? -5.828 -33.969 -30.109 1 98.25 370 LEU A CA 1
ATOM 2983 C C . LEU A 1 370 ? -4.551 -33.562 -30.844 1 98.25 370 LEU A C 1
ATOM 2985 O O . LEU A 1 370 ? -4.438 -32.438 -31.328 1 98.25 370 LEU A O 1
ATOM 2989 N N . LEU A 1 371 ? -3.613 -34.5 -30.984 1 98.31 371 LEU A N 1
ATOM 2990 C CA . LEU A 1 371 ? -2.285 -34.219 -31.5 1 98.31 371 LEU A CA 1
ATOM 2991 C C . LEU A 1 371 ? -2.264 -34.312 -33.031 1 98.31 371 LEU A C 1
ATOM 2993 O O . LEU A 1 371 ? -1.238 -34.031 -33.656 1 98.31 371 LEU A O 1
ATOM 2997 N N . ASP A 1 372 ? -3.324 -34.688 -33.625 1 98.06 372 ASP A N 1
ATOM 2998 C CA . ASP A 1 372 ? -3.4 -34.719 -35.062 1 98.06 372 ASP A CA 1
ATOM 2999 C C . ASP A 1 372 ? -3.686 -33.312 -35.625 1 98.06 372 ASP A C 1
ATOM 3001 O O . ASP A 1 372 ? -4.793 -32.812 -35.5 1 98.06 372 ASP A O 1
ATOM 3005 N N . PRO A 1 373 ? -2.707 -32.75 -36.344 1 97.06 373 PRO A N 1
ATOM 3006 C CA . PRO A 1 373 ? -2.893 -31.391 -36.812 1 97.06 373 PRO A CA 1
ATOM 3007 C C . PRO A 1 373 ? -4.086 -31.25 -37.75 1 97.06 373 PRO A C 1
ATOM 3009 O O . PRO A 1 373 ? -4.664 -30.172 -37.875 1 97.06 373 PRO A O 1
ATOM 3012 N N . ALA A 1 374 ? -4.477 -32.312 -38.344 1 96.81 374 ALA A N 1
ATOM 3013 C CA . ALA A 1 374 ? -5.598 -32.281 -39.281 1 96.81 374 ALA A CA 1
ATOM 3014 C C . ALA A 1 374 ? -6.902 -31.953 -38.562 1 96.81 374 ALA A C 1
ATOM 3016 O O . ALA A 1 374 ? -7.871 -31.516 -39.188 1 96.81 374 ALA A O 1
ATOM 3017 N N . ASN A 1 375 ? -6.941 -32.125 -37.312 1 97.44 375 ASN A N 1
ATOM 3018 C CA . ASN A 1 375 ? -8.172 -31.938 -36.562 1 97.44 375 ASN A CA 1
ATOM 3019 C C . ASN A 1 375 ? -8.328 -30.484 -36.125 1 97.44 375 ASN A C 1
ATOM 3021 O O . ASN A 1 375 ? -9.352 -30.094 -35.562 1 97.44 375 ASN A O 1
ATOM 3025 N N . GLY A 1 376 ? -7.332 -29.656 -36.281 1 97.38 376 GLY A N 1
ATOM 3026 C CA . GLY A 1 376 ? -7.438 -28.219 -36.062 1 97.38 376 GLY A CA 1
ATOM 3027 C C . GLY A 1 376 ? -7.531 -27.844 -34.594 1 97.38 376 GLY A C 1
ATOM 3028 O O . GLY A 1 376 ? -8.18 -26.844 -34.25 1 97.38 376 GLY A O 1
ATOM 3029 N N . ARG A 1 377 ? -6.895 -28.625 -33.688 1 97.94 377 ARG A N 1
ATOM 3030 C CA . ARG A 1 377 ? -7.055 -28.406 -32.25 1 97.94 377 ARG A CA 1
ATOM 3031 C C . ARG A 1 377 ? -5.793 -27.812 -31.656 1 97.94 377 ARG A C 1
ATOM 3033 O O . ARG A 1 377 ? -5.77 -27.484 -30.469 1 97.94 377 ARG A O 1
ATOM 3040 N N . LEU A 1 378 ? -4.742 -27.641 -32.5 1 98 378 LEU A N 1
ATOM 3041 C CA . LEU A 1 378 ? -3.445 -27.172 -32.031 1 98 378 LEU A CA 1
ATOM 3042 C C . LEU A 1 378 ? -3.174 -25.75 -32.5 1 98 378 LEU A C 1
ATOM 3044 O O . LEU A 1 378 ? -3.406 -25.406 -33.656 1 98 378 LEU A O 1
ATOM 3048 N N . GLU A 1 379 ? -2.826 -24.906 -31.594 1 97.94 379 GLU A N 1
ATOM 3049 C CA . GLU A 1 379 ? -2.256 -23.594 -31.859 1 97.94 379 GLU A CA 1
ATOM 3050 C C . GLU A 1 379 ? -0.861 -23.453 -31.266 1 97.94 379 GLU A C 1
ATOM 3052 O O . GLU A 1 379 ? -0.697 -22.859 -30.203 1 97.94 379 GLU A O 1
ATOM 3057 N N . ILE A 1 380 ? 0.21 -23.984 -32.062 1 97.38 380 ILE A N 1
ATOM 3058 C CA . ILE A 1 380 ? 1.499 -24.156 -31.391 1 97.38 380 ILE A CA 1
ATOM 3059 C C . ILE A 1 380 ? 2.621 -23.719 -32.344 1 97.38 380 ILE A C 1
ATOM 3061 O O . ILE A 1 380 ? 3.801 -23.812 -31.984 1 97.38 380 ILE A O 1
ATOM 3065 N N . ALA A 1 381 ? 2.385 -23.281 -33.625 1 93.69 381 ALA A N 1
ATOM 3066 C CA . ALA A 1 381 ? 3.389 -22.969 -34.656 1 93.69 381 ALA A CA 1
ATOM 3067 C C . ALA A 1 381 ? 4.023 -21.609 -34.406 1 93.69 381 ALA A C 1
ATOM 3069 O O . ALA A 1 381 ? 4.969 -21.219 -35.094 1 93.69 381 ALA A O 1
ATOM 3070 N N . GLY A 1 382 ? 3.703 -20.859 -33.406 1 88.44 382 GLY A N 1
ATOM 3071 C CA . GLY A 1 382 ? 4.301 -19.578 -33.094 1 88.44 382 GLY A CA 1
ATOM 3072 C C . GLY A 1 382 ? 3.779 -18.438 -33.969 1 88.44 382 GLY A C 1
ATOM 3073 O O . GLY A 1 382 ? 2.752 -18.594 -34.625 1 88.44 382 GLY A O 1
ATOM 3074 N N . GLY A 1 383 ? 4.438 -17.328 -33.938 1 87.56 383 GLY A N 1
ATOM 3075 C CA . GLY A 1 383 ? 4.047 -16.125 -34.656 1 87.56 383 GLY A CA 1
ATOM 3076 C C . GLY A 1 383 ? 4.367 -14.859 -33.875 1 87.56 383 GLY A C 1
ATOM 3077 O O . GLY A 1 383 ? 4.832 -14.914 -32.75 1 87.56 383 GLY A O 1
ATOM 3078 N N . PRO A 1 384 ? 4.215 -13.836 -34.625 1 90.75 384 PRO A N 1
ATOM 3079 C CA . PRO A 1 384 ? 4.504 -12.555 -33.969 1 90.75 384 PRO A CA 1
ATOM 3080 C C . PRO A 1 384 ? 3.443 -12.164 -32.969 1 90.75 384 PRO A C 1
ATOM 3082 O O . PRO A 1 384 ? 2.289 -12.586 -33.062 1 90.75 384 PRO A O 1
ATOM 3085 N N . ASN A 1 385 ? 3.791 -11.438 -32 1 92.19 385 ASN A N 1
ATOM 3086 C CA . ASN A 1 385 ? 2.91 -10.781 -31.031 1 92.19 385 ASN A CA 1
ATOM 3087 C C . ASN A 1 385 ? 2.051 -11.797 -30.281 1 92.19 385 ASN A C 1
ATOM 3089 O O . ASN A 1 385 ? 0.872 -11.547 -30.031 1 92.19 385 ASN A O 1
ATOM 3093 N N . ARG A 1 386 ? 2.498 -12.992 -30.047 1 93.5 386 ARG A N 1
ATOM 3094 C CA . ARG A 1 386 ? 1.762 -14.023 -29.328 1 93.5 386 ARG A CA 1
ATOM 3095 C C . ARG A 1 386 ? 1.9 -13.844 -27.828 1 93.5 386 ARG A C 1
ATOM 3097 O O . ARG A 1 386 ? 2.92 -13.344 -27.344 1 93.5 386 ARG A O 1
ATOM 3104 N N . VAL A 1 387 ? 0.88 -14.172 -27.141 1 90.06 387 VAL A N 1
ATOM 3105 C CA . VAL A 1 387 ? 0.971 -14.219 -25.688 1 90.06 387 VAL A CA 1
ATOM 3106 C C . VAL A 1 387 ? 1.913 -15.336 -25.266 1 90.06 387 VAL A C 1
ATOM 3108 O O . VAL A 1 387 ? 1.878 -16.438 -25.828 1 90.06 387 VAL A O 1
ATOM 3111 N N . THR A 1 388 ? 2.797 -15.039 -24.344 1 86.31 388 THR A N 1
ATOM 3112 C CA . THR A 1 388 ? 3.736 -16.031 -23.812 1 86.31 388 THR A CA 1
ATOM 3113 C C . THR A 1 388 ? 3.078 -16.891 -22.75 1 86.31 388 THR A C 1
ATOM 3115 O O . THR A 1 388 ? 3.244 -16.641 -21.547 1 86.31 388 THR A O 1
ATOM 3118 N N . GLU A 1 389 ? 2.318 -17.859 -23.156 1 87.31 389 GLU A N 1
ATOM 3119 C CA . GLU A 1 389 ? 1.591 -18.766 -22.266 1 87.31 389 GLU A CA 1
ATOM 3120 C C . GLU A 1 389 ? 1.434 -20.141 -22.906 1 87.31 389 GLU A C 1
ATOM 3122 O O . GLU A 1 389 ? 1.744 -20.328 -24.094 1 87.31 389 GLU A O 1
ATOM 3127 N N . PHE A 1 390 ? 1.136 -21.047 -22.125 1 93.31 390 PHE A N 1
ATOM 3128 C CA . PHE A 1 390 ? 0.704 -22.375 -22.516 1 93.31 390 PHE A CA 1
ATOM 3129 C C . PHE A 1 390 ? -0.578 -22.766 -21.781 1 93.31 390 PHE A C 1
ATOM 3131 O O . PHE A 1 390 ? -0.726 -22.5 -20.594 1 93.31 390 PHE A O 1
ATOM 3138 N N . THR A 1 391 ? -1.481 -23.188 -22.562 1 94.62 391 THR A N 1
ATOM 3139 C CA . THR A 1 391 ? -2.748 -23.5 -21.906 1 94.62 391 THR A CA 1
ATOM 3140 C C . THR A 1 391 ? -3.598 -24.406 -22.781 1 94.62 391 THR A C 1
ATOM 3142 O O . THR A 1 391 ? -3.383 -24.484 -24 1 94.62 391 THR A O 1
ATOM 3145 N N . SER A 1 392 ? -4.469 -25.141 -22.172 1 95.31 392 SER A N 1
ATOM 3146 C CA . SER A 1 392 ? -5.566 -25.766 -22.891 1 95.31 392 SER A CA 1
ATOM 3147 C C . SER A 1 392 ? -6.68 -24.766 -23.203 1 95.31 392 SER A C 1
ATOM 3149 O O . SER A 1 392 ? -6.777 -23.719 -22.547 1 95.31 392 SER A O 1
ATOM 3151 N N . ILE A 1 393 ? -7.363 -25.047 -24.203 1 92.69 393 ILE A N 1
ATOM 3152 C CA . ILE A 1 393 ? -8.555 -24.297 -24.594 1 92.69 393 ILE A CA 1
ATOM 3153 C C . ILE A 1 393 ? -9.773 -25.219 -24.562 1 92.69 393 ILE A C 1
ATOM 3155 O O . ILE A 1 393 ? -9.875 -26.156 -25.359 1 92.69 393 ILE A O 1
ATOM 3159 N N . GLY A 1 394 ? -10.602 -24.938 -23.594 1 90.25 394 GLY A N 1
ATOM 3160 C CA . GLY A 1 394 ? -11.75 -25.828 -23.594 1 90.25 394 GLY A CA 1
ATOM 3161 C C . GLY A 1 394 ? -12.648 -25.641 -22.375 1 90.25 394 GLY A C 1
ATOM 3162 O O . GLY A 1 394 ? -12.328 -24.859 -21.484 1 90.25 394 GLY A O 1
ATOM 3163 N N . TYR A 1 395 ? -13.695 -26.125 -22.453 1 91.81 395 TYR A N 1
ATOM 3164 C CA . TYR A 1 395 ? -14.789 -26.234 -21.5 1 91.81 395 TYR A CA 1
ATOM 3165 C C . TYR A 1 395 ? -15.789 -27.297 -21.922 1 91.81 395 TYR A C 1
ATOM 3167 O O . TYR A 1 395 ? -15.93 -27.594 -23.109 1 91.81 395 TYR A O 1
ATOM 3175 N N . SER A 1 396 ? -16.422 -27.938 -20.969 1 90.44 396 SER A N 1
ATOM 3176 C CA . SER A 1 396 ? -17.422 -28.938 -21.328 1 90.44 396 SER A CA 1
ATOM 3177 C C . SER A 1 396 ? -18.438 -28.375 -22.328 1 90.44 396 SER A C 1
ATOM 3179 O O . SER A 1 396 ? -19.031 -27.312 -22.078 1 90.44 396 SER A O 1
ATOM 3181 N N . GLY A 1 397 ? -18.562 -29.047 -23.406 1 92.69 397 GLY A N 1
ATOM 3182 C CA . GLY A 1 397 ? -19.594 -28.688 -24.375 1 92.69 397 GLY A CA 1
ATOM 3183 C C . GLY A 1 397 ? -19.062 -27.812 -25.5 1 92.69 397 GLY A C 1
ATOM 3184 O O . GLY A 1 397 ? -19.812 -27.453 -26.406 1 92.69 397 GLY A O 1
ATOM 3185 N N . ILE A 1 398 ? -17.844 -27.516 -25.453 1 95.19 398 ILE A N 1
ATOM 3186 C CA . ILE A 1 398 ? -17.312 -26.688 -26.531 1 95.19 398 ILE A CA 1
ATOM 3187 C C . ILE A 1 398 ? -16.078 -27.344 -27.125 1 95.19 398 ILE A C 1
ATOM 3189 O O . ILE A 1 398 ? -15.555 -28.312 -26.578 1 95.19 398 ILE A O 1
ATOM 3193 N N . PRO A 1 399 ? -15.594 -26.797 -28.266 1 95.5 399 PRO A N 1
ATOM 3194 C CA . PRO A 1 399 ? -14.406 -27.391 -28.875 1 95.5 399 PRO A CA 1
ATOM 3195 C C . PRO A 1 399 ? -13.172 -27.328 -27.984 1 95.5 399 PRO A C 1
ATOM 3197 O O . PRO A 1 399 ? -12.961 -26.312 -27.297 1 95.5 399 PRO A O 1
ATOM 3200 N N . ILE A 1 400 ? -12.43 -28.453 -28.062 1 96.25 400 ILE A N 1
ATOM 3201 C CA . ILE A 1 400 ? -11.258 -28.594 -27.203 1 96.25 400 ILE A CA 1
ATOM 3202 C C . ILE A 1 400 ? -9.992 -28.422 -28.047 1 96.25 400 ILE A C 1
ATOM 3204 O O . ILE A 1 400 ? -9.93 -28.859 -29.188 1 96.25 400 ILE A O 1
ATOM 3208 N N . GLY A 1 401 ? -9.047 -27.719 -27.484 1 96.56 401 GLY A N 1
ATOM 3209 C CA . GLY A 1 401 ? -7.742 -27.531 -28.109 1 96.56 401 GLY A CA 1
ATOM 3210 C C . GLY A 1 401 ? -6.668 -27.109 -27.125 1 96.56 401 GLY A C 1
ATOM 3211 O O . GLY A 1 401 ? -6.84 -27.25 -25.922 1 96.56 401 GLY A O 1
ATOM 3212 N N . LEU A 1 402 ? -5.496 -26.797 -27.672 1 96.88 402 LEU A N 1
ATOM 3213 C CA . LEU A 1 402 ? -4.434 -26.297 -26.797 1 96.88 402 LEU A CA 1
ATOM 3214 C C . LEU A 1 402 ? -3.623 -25.219 -27.516 1 96.88 402 LEU A C 1
ATOM 3216 O O . LEU A 1 402 ? -3.594 -25.156 -28.734 1 96.88 402 LEU A O 1
ATOM 3220 N N . TYR A 1 403 ? -3.107 -24.312 -26.766 1 97.56 403 TYR A N 1
ATOM 3221 C CA . TYR A 1 403 ? -2.289 -23.188 -27.203 1 97.56 403 TYR A CA 1
ATOM 3222 C C . TYR A 1 403 ? -0.912 -23.219 -26.547 1 97.56 403 TYR A C 1
ATOM 3224 O O . TYR A 1 403 ? -0.796 -23.438 -25.344 1 97.56 403 TYR A O 1
ATOM 3232 N N . MET A 1 404 ? 0.073 -23.141 -27.312 1 96.31 404 MET A N 1
ATOM 3233 C CA . MET A 1 404 ? 1.436 -22.859 -26.875 1 96.31 404 MET A CA 1
ATOM 3234 C C . MET A 1 404 ? 2.008 -21.656 -27.625 1 96.31 404 MET A C 1
ATOM 3236 O O . MET A 1 404 ? 1.785 -21.516 -28.828 1 96.31 404 MET A O 1
ATOM 3240 N N . LYS A 1 405 ? 2.705 -20.859 -26.906 1 94.12 405 LYS A N 1
ATOM 3241 C CA . LYS A 1 405 ? 3.367 -19.766 -27.641 1 94.12 405 LYS A CA 1
ATOM 3242 C C . LYS A 1 405 ? 4.094 -20.297 -28.875 1 94.12 405 LYS A C 1
ATOM 3244 O O . LYS A 1 405 ? 4.035 -19.688 -29.938 1 94.12 405 LYS A O 1
ATOM 3249 N N . THR A 1 406 ? 4.855 -21.359 -28.625 1 92.88 406 THR A N 1
ATOM 3250 C CA . THR A 1 406 ? 5.516 -22.078 -29.703 1 92.88 406 THR A CA 1
ATOM 3251 C C . THR A 1 406 ? 5.973 -23.469 -29.234 1 92.88 406 THR A C 1
ATOM 3253 O O . THR A 1 406 ? 6.184 -23.688 -28.047 1 92.88 406 THR A O 1
ATOM 3256 N N . TYR A 1 407 ? 5.902 -24.359 -30.094 1 95.75 407 TYR A N 1
ATOM 3257 C CA . TYR A 1 407 ? 6.602 -25.625 -29.906 1 95.75 407 TYR A CA 1
ATOM 3258 C C . TYR A 1 407 ? 7.953 -25.609 -30.609 1 95.75 407 TYR A C 1
ATOM 3260 O O . TYR A 1 407 ? 8.023 -25.406 -31.828 1 95.75 407 TYR A O 1
ATOM 3268 N N . ASP A 1 408 ? 9.062 -25.969 -29.922 1 93.75 408 ASP A N 1
ATOM 3269 C CA . ASP A 1 408 ? 10.383 -25.766 -30.5 1 93.75 408 ASP A CA 1
ATOM 3270 C C . ASP A 1 408 ? 11.148 -27.094 -30.578 1 93.75 408 ASP A C 1
ATOM 3272 O O . ASP A 1 408 ? 12.32 -27.109 -30.984 1 93.75 408 ASP A O 1
ATOM 3276 N N . GLY A 1 409 ? 10.562 -28.125 -30.125 1 95.38 409 GLY A N 1
ATOM 3277 C CA . GLY A 1 409 ? 11.203 -29.438 -30.219 1 95.38 409 GLY A CA 1
ATOM 3278 C C . GLY A 1 409 ? 12.047 -29.766 -29 1 95.38 409 GLY A C 1
ATOM 3279 O O . GLY A 1 409 ? 12.492 -30.906 -28.844 1 95.38 409 GLY A O 1
ATOM 3280 N N . GLY A 1 410 ? 12.188 -28.812 -28.141 1 94.5 410 GLY A N 1
ATOM 3281 C CA . GLY A 1 410 ? 12.961 -29.062 -26.938 1 94.5 410 GLY A CA 1
ATOM 3282 C C . GLY A 1 410 ? 12.234 -29.953 -25.938 1 94.5 410 GLY A C 1
ATOM 3283 O O . GLY A 1 410 ? 11.031 -30.188 -26.078 1 94.5 410 GLY A O 1
ATOM 3284 N N . LEU A 1 411 ? 12.945 -30.469 -24.984 1 94.75 411 LEU A N 1
ATOM 3285 C CA . LEU A 1 411 ? 12.375 -31.359 -23.969 1 94.75 411 LEU A CA 1
ATOM 3286 C C . LEU A 1 411 ? 11.266 -30.656 -23.203 1 94.75 411 LEU A C 1
ATOM 3288 O O . LEU A 1 411 ? 10.188 -31.219 -23 1 94.75 411 LEU A O 1
ATOM 3292 N N . LYS A 1 412 ? 11.57 -29.469 -22.828 1 94.06 412 LYS A N 1
ATOM 3293 C CA . LYS A 1 412 ? 10.578 -28.719 -22.062 1 94.06 412 LYS A CA 1
ATOM 3294 C C . LYS A 1 412 ? 9.297 -28.516 -22.875 1 94.06 412 LYS A C 1
ATOM 3296 O O . LYS A 1 412 ? 8.195 -28.688 -22.359 1 94.06 412 LYS A O 1
ATOM 3301 N N . SER A 1 413 ? 9.469 -28.125 -24.047 1 95.38 413 SER A N 1
ATOM 3302 C CA . SER A 1 413 ? 8.32 -27.906 -24.906 1 95.38 413 SER A CA 1
ATOM 3303 C C . SER A 1 413 ? 7.516 -29.188 -25.109 1 95.38 413 SER A C 1
ATOM 3305 O O . SER A 1 413 ? 6.289 -29.141 -25.188 1 95.38 413 SER A O 1
ATOM 3307 N N . THR A 1 414 ? 8.203 -30.266 -25.172 1 97.12 414 THR A N 1
ATOM 3308 C CA . THR A 1 414 ? 7.547 -31.562 -25.344 1 97.12 414 THR A CA 1
ATOM 3309 C C . THR A 1 414 ? 6.77 -31.938 -24.094 1 97.12 414 THR A C 1
ATOM 3311 O O . THR A 1 414 ? 5.645 -32.438 -24.188 1 97.12 414 THR A O 1
ATOM 3314 N N . LEU A 1 415 ? 7.359 -31.719 -23.016 1 97.69 415 LEU A N 1
ATOM 3315 C CA . LEU A 1 415 ? 6.668 -31.984 -21.75 1 97.69 415 LEU A CA 1
ATOM 3316 C C . LEU A 1 415 ? 5.449 -31.078 -21.594 1 97.69 415 LEU A C 1
ATOM 3318 O O . LEU A 1 415 ? 4.398 -31.531 -21.125 1 97.69 415 LEU A O 1
ATOM 3322 N N . VAL A 1 416 ? 5.582 -29.844 -22.016 1 97.38 416 VAL A N 1
ATOM 3323 C CA . VAL A 1 416 ? 4.484 -28.891 -21.938 1 97.38 416 VAL A CA 1
ATOM 3324 C C . VAL A 1 416 ? 3.346 -29.328 -22.859 1 97.38 416 VAL A C 1
ATOM 3326 O O . VAL A 1 416 ? 2.17 -29.219 -22.5 1 97.38 416 VAL A O 1
ATOM 3329 N N . LEU A 1 417 ? 3.703 -29.766 -23.969 1 97.88 417 LEU A N 1
ATOM 3330 C CA . LEU A 1 417 ? 2.701 -30.281 -24.891 1 97.88 417 LEU A CA 1
ATOM 3331 C C . LEU A 1 417 ? 1.894 -31.406 -24.266 1 97.88 417 LEU A C 1
ATOM 3333 O O . LEU A 1 417 ? 0.666 -31.422 -24.375 1 97.88 417 LEU A O 1
ATOM 3337 N N . ALA A 1 418 ? 2.574 -32.312 -23.641 1 98.38 418 ALA A N 1
ATOM 3338 C CA . ALA A 1 418 ? 1.904 -33.438 -22.953 1 98.38 418 ALA A CA 1
ATOM 3339 C C . ALA A 1 418 ? 1.065 -32.906 -21.781 1 98.38 418 ALA A C 1
ATOM 3341 O O . ALA A 1 418 ? -0.034 -33.406 -21.531 1 98.38 418 ALA A O 1
ATOM 3342 N N . HIS A 1 419 ? 1.548 -31.969 -21.078 1 98.31 419 HIS A N 1
ATOM 3343 C CA . HIS A 1 419 ? 0.875 -31.359 -19.938 1 98.31 419 HIS A CA 1
ATOM 3344 C C . HIS A 1 419 ? -0.415 -30.672 -20.359 1 98.31 419 HIS A C 1
ATOM 3346 O O . HIS A 1 419 ? -1.494 -30.984 -19.859 1 98.31 419 HIS A O 1
ATOM 3352 N N . GLU A 1 420 ? -0.306 -29.766 -21.328 1 98.12 420 GLU A N 1
ATOM 3353 C CA . GLU A 1 420 ? -1.476 -29.031 -21.797 1 98.12 420 GLU A CA 1
ATOM 3354 C C . GLU A 1 420 ? -2.471 -29.969 -22.484 1 98.12 420 GLU A C 1
ATOM 3356 O O . GLU A 1 420 ? -3.682 -29.75 -22.422 1 98.12 420 GLU A O 1
ATOM 3361 N N . GLY A 1 421 ? -1.896 -30.906 -23.172 1 98.25 421 GLY A N 1
ATOM 3362 C CA . GLY A 1 421 ? -2.777 -31.922 -23.719 1 98.25 421 GLY A CA 1
ATOM 3363 C C . GLY A 1 421 ? -3.557 -32.656 -22.641 1 98.25 421 GLY A C 1
ATOM 3364 O O . GLY A 1 421 ? -4.703 -33.062 -22.875 1 98.25 421 GLY A O 1
ATOM 3365 N N . GLY A 1 422 ? -2.928 -32.906 -21.531 1 98.06 422 GLY A N 1
ATOM 3366 C CA . GLY A 1 422 ? -3.621 -33.531 -20.406 1 98.06 422 GLY A CA 1
ATOM 3367 C C . GLY A 1 422 ? -4.824 -32.719 -19.938 1 98.06 422 GLY A C 1
ATOM 3368 O O . GLY A 1 422 ? -5.887 -33.281 -19.672 1 98.06 422 GLY A O 1
ATOM 3369 N N . HIS A 1 423 ? -4.676 -31.438 -19.812 1 97.44 423 HIS A N 1
ATOM 3370 C CA . HIS A 1 423 ? -5.809 -30.578 -19.5 1 97.44 423 HIS A CA 1
ATOM 3371 C C . HIS A 1 423 ? -6.91 -30.703 -20.547 1 97.44 423 HIS A C 1
ATOM 3373 O O . HIS A 1 423 ? -8.086 -30.844 -20.203 1 97.44 423 HIS A O 1
ATOM 3379 N N . ALA A 1 424 ? -6.52 -30.672 -21.766 1 97.69 424 ALA A N 1
ATOM 3380 C CA . ALA A 1 424 ? -7.469 -30.719 -22.875 1 97.69 424 ALA A CA 1
ATOM 3381 C C . ALA A 1 424 ? -8.258 -32.031 -22.859 1 97.69 424 ALA A C 1
ATOM 3383 O O . ALA A 1 424 ? -9.477 -32.031 -23.016 1 97.69 424 ALA A O 1
ATOM 3384 N N . ILE A 1 425 ? -7.559 -33.094 -22.703 1 97.69 425 ILE A N 1
ATOM 3385 C CA . ILE A 1 425 ? -8.211 -34.406 -22.719 1 97.69 425 ILE A CA 1
ATOM 3386 C C . ILE A 1 425 ? -9.141 -34.531 -21.516 1 97.69 425 ILE A C 1
ATOM 3388 O O . ILE A 1 425 ? -10.227 -35.094 -21.625 1 97.69 425 ILE A O 1
ATOM 3392 N N . HIS A 1 426 ? -8.695 -34.062 -20.344 1 97.12 426 HIS A N 1
ATOM 3393 C CA . HIS A 1 426 ? -9.578 -34.031 -19.188 1 97.12 426 HIS A CA 1
ATOM 3394 C C . HIS A 1 426 ? -10.875 -33.281 -19.484 1 97.12 426 HIS A C 1
ATOM 3396 O O . HIS A 1 426 ? -11.961 -33.781 -19.188 1 97.12 426 HIS A O 1
ATOM 3402 N N . GLU A 1 427 ? -10.797 -32.156 -20.109 1 96.5 427 GLU A N 1
ATOM 3403 C CA . GLU A 1 427 ? -11.961 -31.344 -20.484 1 96.5 427 GLU A CA 1
ATOM 3404 C C . GLU A 1 427 ? -12.828 -32.094 -21.5 1 96.5 427 GLU A C 1
ATOM 3406 O O . GLU A 1 427 ? -14.062 -32.062 -21.406 1 96.5 427 GLU A O 1
ATOM 3411 N N . GLN A 1 428 ? -12.188 -32.781 -22.406 1 96.19 428 GLN A N 1
ATOM 3412 C CA . GLN A 1 428 ? -12.898 -33.531 -23.406 1 96.19 428 GLN A CA 1
ATOM 3413 C C . GLN A 1 428 ? -13.672 -34.688 -22.766 1 96.19 428 GLN A C 1
ATOM 3415 O O . GLN A 1 428 ? -14.836 -34.938 -23.094 1 96.19 428 GLN A O 1
ATOM 3420 N N . LEU A 1 429 ? -13.008 -35.312 -21.891 1 96.88 429 LEU A N 1
ATOM 3421 C CA . LEU A 1 429 ? -13.633 -36.469 -21.234 1 96.88 429 LEU A CA 1
ATOM 3422 C C . LEU A 1 429 ? -14.836 -36.031 -20.406 1 96.88 429 LEU A C 1
ATOM 3424 O O . LEU A 1 429 ? -15.867 -36.688 -20.391 1 96.88 429 LEU A O 1
ATOM 3428 N N . MET A 1 430 ? -14.734 -34.969 -19.734 1 96.06 430 MET A N 1
ATOM 3429 C CA . MET A 1 430 ? -15.875 -34.406 -19.016 1 96.06 430 MET A CA 1
ATOM 3430 C C . MET A 1 430 ? -17 -34.062 -19.969 1 96.06 430 MET A C 1
ATOM 3432 O O . MET A 1 430 ? -18.172 -34.281 -19.672 1 96.06 430 MET A O 1
ATOM 3436 N N . SER A 1 431 ? -16.625 -33.469 -21.047 1 94.81 431 SER A N 1
ATOM 3437 C CA . SER A 1 431 ? -17.609 -33.062 -22.062 1 94.81 431 SER A CA 1
ATOM 3438 C C . SER A 1 431 ? -18.344 -34.312 -22.609 1 94.81 431 SER A C 1
ATOM 3440 O O . SER A 1 431 ? -19.578 -34.312 -22.703 1 94.81 431 SER A O 1
ATOM 3442 N N . ASP A 1 432 ? -17.609 -35.281 -22.953 1 94.62 432 ASP A N 1
ATOM 3443 C CA . ASP A 1 432 ? -18.172 -36.5 -23.531 1 94.62 432 ASP A CA 1
ATOM 3444 C C . ASP A 1 432 ? -19.094 -37.219 -22.547 1 94.62 432 ASP A C 1
ATOM 3446 O O . ASP A 1 432 ? -20.047 -37.875 -22.938 1 94.62 432 ASP A O 1
ATOM 3450 N N . HIS A 1 433 ? -18.766 -37.031 -21.328 1 93.56 433 HIS A N 1
ATOM 3451 C CA . HIS A 1 433 ? -19.562 -37.656 -20.297 1 93.56 433 HIS A CA 1
ATOM 3452 C C . HIS A 1 433 ? -20.734 -36.781 -19.891 1 93.56 433 HIS A C 1
ATOM 3454 O O . HIS A 1 433 ? -21.469 -37.094 -18.953 1 93.56 433 HIS A O 1
ATOM 3460 N N . ALA A 1 434 ? -20.891 -35.656 -20.531 1 87.94 434 ALA A N 1
ATOM 3461 C CA . ALA A 1 434 ? -21.969 -34.719 -20.297 1 87.94 434 ALA A CA 1
ATOM 3462 C C . ALA A 1 434 ? -22 -34.281 -18.828 1 87.94 434 ALA A C 1
ATOM 3464 O O . ALA A 1 434 ? -23.078 -34.25 -18.219 1 87.94 434 ALA A O 1
ATOM 3465 N N . THR A 1 435 ? -20.875 -34.094 -18.281 1 88.12 435 THR A N 1
ATOM 3466 C CA . THR A 1 435 ? -20.75 -33.531 -16.922 1 88.12 435 THR A CA 1
ATOM 3467 C C . THR A 1 435 ? -21.469 -32.188 -16.812 1 88.12 435 THR A C 1
ATOM 3469 O O . THR A 1 435 ? -21.453 -31.406 -17.75 1 88.12 435 THR A O 1
ATOM 3472 N N . VAL A 1 436 ? -22.094 -32.062 -15.641 1 90.44 436 VAL A N 1
ATOM 3473 C CA . VAL A 1 436 ? -22.688 -30.75 -15.375 1 90.44 436 VAL A CA 1
ATOM 3474 C C . VAL A 1 436 ? -21.641 -29.656 -15.57 1 90.44 436 VAL A C 1
ATOM 3476 O O . VAL A 1 436 ? -20.562 -29.703 -14.984 1 90.44 436 VAL A O 1
ATOM 3479 N N . PRO A 1 437 ? -21.938 -28.672 -16.375 1 91.44 437 PRO A N 1
ATOM 3480 C CA . PRO A 1 437 ? -20.953 -27.625 -16.703 1 91.44 437 PRO A CA 1
ATOM 3481 C C . PRO A 1 437 ? -20.375 -26.938 -15.469 1 91.44 437 PRO A C 1
ATOM 3483 O O . PRO A 1 437 ? -19.172 -26.641 -15.43 1 91.44 437 PRO A O 1
ATOM 3486 N N . SER A 1 438 ? -21.141 -26.828 -14.461 1 91.75 438 SER A N 1
ATOM 3487 C CA . SER A 1 438 ? -20.656 -26.203 -13.234 1 91.75 438 SER A CA 1
ATOM 3488 C C . SER A 1 438 ? -19.625 -27.062 -12.539 1 91.75 438 SER A C 1
ATOM 3490 O O . SER A 1 438 ? -18.906 -26.594 -11.648 1 91.75 438 SER A O 1
ATOM 3492 N N . TYR A 1 439 ? -19.547 -28.312 -12.977 1 93.5 439 TYR A N 1
ATOM 3493 C CA . TYR A 1 439 ? -18.594 -29.234 -12.367 1 93.5 439 TYR A CA 1
ATOM 3494 C C . TYR A 1 439 ? -17.375 -29.422 -13.242 1 93.5 439 TYR A C 1
ATOM 3496 O O . TYR A 1 439 ? -16.531 -30.281 -12.977 1 93.5 439 TYR A O 1
ATOM 3504 N N . SER A 1 440 ? -17.234 -28.547 -14.242 1 91.88 440 SER A N 1
ATOM 3505 C CA . SER A 1 440 ? -16.094 -28.625 -15.148 1 91.88 440 SER A CA 1
ATOM 3506 C C . SER A 1 4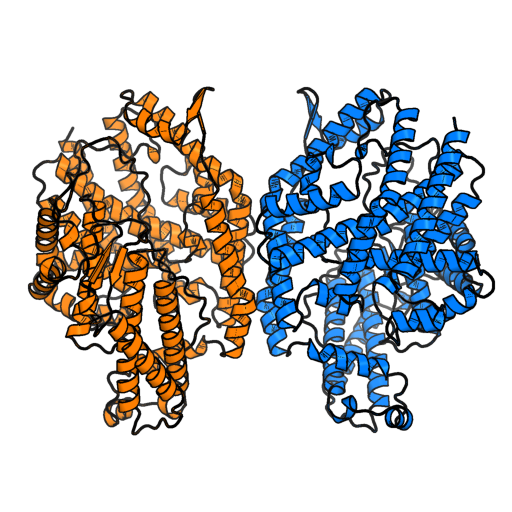40 ? -14.844 -28.031 -14.523 1 91.88 440 SER A C 1
ATOM 3508 O O . SER A 1 440 ? -13.734 -28.25 -15.008 1 91.88 440 SER A O 1
ATOM 3510 N N . SER A 1 441 ? -15.102 -27.344 -13.516 1 88.5 441 SER A N 1
ATOM 3511 C CA . SER A 1 441 ? -13.977 -26.766 -12.781 1 88.5 441 SER A CA 1
ATOM 3512 C C . SER A 1 441 ? -13.969 -27.25 -11.328 1 88.5 441 SER A C 1
ATOM 3514 O O . SER A 1 441 ? -15.031 -27.453 -10.734 1 88.5 441 SER A O 1
ATOM 3516 N N . GLY A 1 442 ? -12.867 -27.484 -10.844 1 89.88 442 GLY A N 1
ATOM 3517 C CA . GLY A 1 442 ? -12.648 -27.906 -9.469 1 89.88 442 GLY A CA 1
ATOM 3518 C C . GLY A 1 442 ? -11.367 -27.344 -8.875 1 89.88 442 GLY A C 1
ATOM 3519 O O . GLY A 1 442 ? -10.836 -26.328 -9.359 1 89.88 442 GLY A O 1
ATOM 3520 N N . PRO A 1 443 ? -10.953 -27.922 -7.777 1 92.88 443 PRO A N 1
ATOM 3521 C CA . PRO A 1 443 ? -9.703 -27.438 -7.195 1 92.88 443 PRO A CA 1
ATOM 3522 C C . PRO A 1 443 ? -8.539 -27.453 -8.188 1 92.88 443 PRO A C 1
ATOM 3524 O O . PRO A 1 443 ? -8.336 -28.453 -8.883 1 92.88 443 PRO A O 1
ATOM 3527 N N . SER A 1 444 ? -7.824 -26.469 -8.164 1 92.19 444 SER A N 1
ATOM 3528 C CA . SER A 1 444 ? -6.785 -26.25 -9.164 1 92.19 444 SER A CA 1
ATOM 3529 C C . SER A 1 444 ? -5.699 -27.328 -9.07 1 92.19 444 SER A C 1
ATOM 3531 O O . SER A 1 444 ? -5.148 -27.75 -10.094 1 92.19 444 SER A O 1
ATOM 3533 N N . PHE A 1 445 ? -5.41 -27.766 -7.848 1 96 445 PHE A N 1
ATOM 3534 C CA . PHE A 1 445 ? -4.316 -28.719 -7.711 1 96 445 PHE A CA 1
ATOM 3535 C C . PHE A 1 445 ? -4.672 -30.062 -8.352 1 96 445 PHE A C 1
ATOM 3537 O O . PHE A 1 445 ? -3.797 -30.766 -8.844 1 96 445 PHE A O 1
ATOM 3544 N N . LEU A 1 446 ? -5.965 -30.438 -8.383 1 95.94 446 LEU A N 1
ATOM 3545 C CA . LEU A 1 446 ? -6.355 -31.688 -9.008 1 95.94 446 LEU A CA 1
ATOM 3546 C C . LEU A 1 446 ? -6.27 -31.594 -10.523 1 95.94 446 LEU A C 1
ATOM 3548 O O . LEU A 1 446 ? -5.844 -32.531 -11.195 1 95.94 446 LEU A O 1
ATOM 3552 N N . PHE A 1 447 ? -6.699 -30.469 -10.961 1 93.44 447 PHE A N 1
ATOM 3553 C CA . PHE A 1 447 ? -6.578 -30.203 -12.391 1 93.44 447 PHE A CA 1
ATOM 3554 C C . PHE A 1 447 ? -5.117 -30.25 -12.828 1 93.44 447 PHE A C 1
ATOM 3556 O O . PHE A 1 447 ? -4.789 -30.859 -13.852 1 93.44 447 PHE A O 1
ATOM 3563 N N . GLU A 1 448 ? -4.215 -29.781 -12.055 1 96.44 448 GLU A N 1
ATOM 3564 C CA . GLU A 1 448 ? -2.779 -29.766 -12.312 1 96.44 448 GLU A CA 1
ATOM 3565 C C . GLU A 1 448 ? -2.18 -31.172 -12.141 1 96.44 448 GLU A C 1
ATOM 3567 O O . GLU A 1 448 ? -1.285 -31.562 -12.891 1 96.44 448 GLU A O 1
ATOM 3572 N N . ALA A 1 449 ? -2.715 -31.844 -11.195 1 97.81 449 ALA A N 1
ATOM 3573 C CA . ALA A 1 449 ? -2.178 -33.156 -10.883 1 97.81 449 ALA A CA 1
ATOM 3574 C C . ALA A 1 449 ? -2.283 -34.094 -12.086 1 97.81 449 ALA A C 1
ATOM 3576 O O . ALA A 1 449 ? -1.333 -34.812 -12.414 1 97.81 449 ALA A O 1
ATOM 3577 N N . TYR A 1 450 ? -3.422 -34.031 -12.719 1 97.88 450 TYR A N 1
ATOM 3578 C CA . TYR A 1 450 ? -3.668 -34.938 -13.844 1 97.88 450 TYR A CA 1
ATOM 3579 C C . TYR A 1 450 ? -2.729 -34.625 -15.008 1 97.88 450 TYR A C 1
ATOM 3581 O O . TYR A 1 450 ? -2.221 -35.531 -15.664 1 97.88 450 TYR A O 1
ATOM 3589 N N . ALA A 1 451 ? -2.449 -33.406 -15.203 1 97.88 451 ALA A N 1
ATOM 3590 C CA . ALA A 1 451 ? -1.543 -32.969 -16.266 1 97.88 451 ALA A CA 1
ATOM 3591 C C . ALA A 1 451 ? -0.095 -33.312 -15.914 1 97.88 451 ALA A C 1
ATOM 3593 O O . ALA A 1 451 ? 0.671 -33.75 -16.766 1 97.88 451 ALA A O 1
ATOM 3594 N N . MET A 1 452 ? 0.296 -33.094 -14.688 1 98.12 452 MET A N 1
ATOM 3595 C CA . MET A 1 452 ? 1.656 -33.375 -14.242 1 98.12 452 MET A CA 1
ATOM 3596 C C . MET A 1 452 ? 1.942 -34.875 -14.297 1 98.12 452 MET A C 1
ATOM 3598 O O . MET A 1 452 ? 3.076 -35.281 -14.547 1 98.12 452 MET A O 1
ATOM 3602 N N . PHE A 1 453 ? 0.906 -35.688 -14.07 1 98.44 453 PHE A N 1
ATOM 3603 C CA . PHE A 1 453 ? 1.043 -37.125 -14.172 1 98.44 453 PHE A CA 1
ATOM 3604 C C . PHE A 1 453 ? 1.527 -37.531 -15.562 1 98.44 453 PHE A C 1
ATOM 3606 O O . PHE A 1 453 ? 2.371 -38.406 -15.695 1 98.44 453 PHE A O 1
ATOM 3613 N N . ASN A 1 454 ? 1.052 -36.812 -16.609 1 98.62 454 ASN A N 1
ATOM 3614 C CA . ASN A 1 454 ? 1.535 -37.062 -17.969 1 98.62 454 ASN A CA 1
ATOM 3615 C C . ASN A 1 454 ? 3.037 -36.812 -18.078 1 98.62 454 ASN A C 1
ATOM 3617 O O . ASN A 1 454 ? 3.746 -37.562 -18.734 1 98.62 454 ASN A O 1
ATOM 3621 N N . GLU A 1 455 ? 3.508 -35.812 -17.453 1 98.5 455 GLU A N 1
ATOM 3622 C CA . GLU A 1 455 ? 4.93 -35.469 -17.516 1 98.5 455 GLU A CA 1
ATOM 3623 C C . GLU A 1 455 ? 5.77 -36.562 -16.859 1 98.5 455 GLU A C 1
ATOM 3625 O O . GLU A 1 455 ? 6.828 -36.938 -17.375 1 98.5 455 GLU A O 1
ATOM 3630 N N . LEU A 1 456 ? 5.289 -37.094 -15.742 1 98.31 456 LEU A N 1
ATOM 3631 C CA . LEU A 1 456 ? 6.016 -38.156 -15.062 1 98.31 456 LEU A CA 1
ATOM 3632 C C . LEU A 1 456 ? 6.078 -39.406 -15.922 1 98.31 456 LEU A C 1
ATOM 3634 O O . LEU A 1 456 ? 7.129 -40.031 -16.016 1 98.31 456 LEU A O 1
ATOM 3638 N N . LEU A 1 457 ? 4.984 -39.719 -16.547 1 98.44 457 LEU A N 1
ATOM 3639 C CA . LEU A 1 457 ? 4.953 -40.875 -17.422 1 98.44 457 LEU A CA 1
ATOM 3640 C C . LEU A 1 457 ? 5.887 -40.688 -18.609 1 98.44 457 LEU A C 1
ATOM 3642 O O . LEU A 1 457 ? 6.555 -41.656 -19.047 1 98.44 457 LEU A O 1
ATOM 3646 N N . MET A 1 458 ? 5.969 -39.5 -19.125 1 98.31 458 MET A N 1
ATOM 3647 C CA . MET A 1 458 ? 6.848 -39.219 -20.25 1 98.31 458 MET A CA 1
ATOM 3648 C C . MET A 1 458 ? 8.312 -39.406 -19.859 1 98.31 458 MET A C 1
ATOM 3650 O O . MET A 1 458 ? 9.078 -40.031 -20.578 1 98.31 458 MET A O 1
ATOM 3654 N N . LEU A 1 459 ? 8.672 -38.812 -18.766 1 97.62 459 LEU A N 1
ATOM 3655 C CA . LEU A 1 459 ? 10.055 -38.938 -18.312 1 97.62 459 LEU A CA 1
ATOM 3656 C C . LEU A 1 459 ? 10.43 -40.375 -18.031 1 97.62 459 LEU A C 1
ATOM 3658 O O . LEU A 1 459 ? 11.547 -40.812 -18.328 1 97.62 459 LEU A O 1
ATOM 3662 N N . ASP A 1 460 ? 9.492 -41.094 -17.453 1 96.25 460 ASP A N 1
ATOM 3663 C CA . ASP A 1 460 ? 9.695 -42.5 -17.188 1 96.25 460 ASP A CA 1
ATOM 3664 C C . ASP A 1 460 ? 9.906 -43.281 -18.484 1 96.25 460 ASP A C 1
ATOM 3666 O O . ASP A 1 460 ? 10.812 -44.094 -18.594 1 96.25 460 ASP A O 1
ATOM 3670 N N . GLU A 1 461 ? 9.109 -43.062 -19.469 1 96.88 461 GLU A N 1
ATOM 3671 C CA . GLU A 1 461 ? 9.195 -43.719 -20.766 1 96.88 461 GLU A CA 1
ATOM 3672 C C . GLU A 1 461 ? 10.508 -43.406 -21.469 1 96.88 461 GLU A C 1
ATOM 3674 O O . GLU A 1 461 ? 11.141 -44.281 -22.062 1 96.88 461 GLU A O 1
ATOM 3679 N N . MET A 1 462 ? 10.906 -42.188 -21.406 1 96.75 462 MET A N 1
ATOM 3680 C CA . MET A 1 462 ? 12.148 -41.781 -22.031 1 96.75 462 MET A CA 1
ATOM 3681 C C . MET A 1 462 ? 13.344 -42.469 -21.391 1 96.75 462 MET A C 1
ATOM 3683 O O . MET A 1 462 ? 14.273 -42.906 -22.078 1 96.75 462 MET A O 1
ATOM 3687 N N . ARG A 1 463 ? 13.32 -42.562 -20.109 1 96.38 463 ARG A N 1
ATOM 3688 C CA . ARG A 1 463 ? 14.383 -43.281 -19.422 1 96.38 463 ARG A CA 1
ATOM 3689 C C . ARG A 1 463 ? 14.414 -44.75 -19.828 1 96.38 463 ARG A C 1
ATOM 3691 O O . ARG A 1 463 ? 15.492 -45.312 -20.047 1 96.38 463 ARG A O 1
ATOM 3698 N N . LYS A 1 464 ? 13.273 -45.344 -19.953 1 95.5 464 LYS A N 1
ATOM 3699 C CA . LYS A 1 464 ? 13.156 -46.75 -20.328 1 95.5 464 LYS A CA 1
ATOM 3700 C C . LYS A 1 464 ? 13.711 -46.969 -21.734 1 95.5 464 LYS A C 1
ATOM 3702 O O . LYS A 1 464 ? 14.344 -48 -22 1 95.5 464 LYS A O 1
ATOM 3707 N N . GLN A 1 465 ? 13.547 -46.031 -22.562 1 94.69 465 GLN A N 1
ATOM 3708 C CA . GLN A 1 465 ? 13.945 -46.188 -23.953 1 94.69 465 GLN A CA 1
ATOM 3709 C C . GLN A 1 465 ? 15.43 -45.875 -24.141 1 94.69 465 GLN A C 1
ATOM 3711 O O . GLN A 1 465 ? 16.016 -46.219 -25.156 1 94.69 465 GLN A O 1
ATOM 3716 N N . ALA A 1 466 ? 15.961 -45.219 -23.156 1 94.88 466 ALA A N 1
ATOM 3717 C CA . ALA A 1 466 ? 17.375 -44.875 -23.266 1 94.88 466 ALA A CA 1
ATOM 3718 C C . ALA A 1 466 ? 18.266 -46.094 -23.266 1 94.88 466 ALA A C 1
ATOM 3720 O O . ALA A 1 466 ? 18.016 -47.062 -22.516 1 94.88 466 ALA A O 1
ATOM 3721 N N . SER A 1 467 ? 19.297 -46.062 -24.172 1 92.5 467 SER A N 1
ATOM 3722 C CA . SER A 1 467 ? 20.109 -47.25 -24.359 1 92.5 467 SER A CA 1
ATOM 3723 C C . SER A 1 467 ? 21.484 -47.094 -23.688 1 92.5 467 SER A C 1
ATOM 3725 O O . SER A 1 467 ? 22.172 -48.062 -23.422 1 92.5 467 SER A O 1
ATOM 3727 N N . THR A 1 468 ? 21.859 -45.812 -23.469 1 93.44 468 THR A N 1
ATOM 3728 C CA . THR A 1 468 ? 23.156 -45.562 -22.859 1 93.44 468 THR A CA 1
ATOM 3729 C C . THR A 1 468 ? 23.016 -45.125 -21.406 1 93.44 468 THR A C 1
ATOM 3731 O O . THR A 1 468 ? 22 -44.531 -21.031 1 93.44 468 THR A O 1
ATOM 3734 N N . PRO A 1 469 ? 24.031 -45.438 -20.641 1 92.94 469 PRO A N 1
ATOM 3735 C CA . PRO A 1 469 ? 23.984 -44.938 -19.25 1 92.94 469 PRO A CA 1
ATOM 3736 C C . PRO A 1 469 ? 23.891 -43.438 -19.172 1 92.94 469 PRO A C 1
ATOM 3738 O O . PRO A 1 469 ? 23.234 -42.906 -18.266 1 92.94 469 PRO A O 1
ATOM 3741 N N . GLN A 1 470 ? 24.5 -42.781 -20.141 1 92.88 470 GLN A N 1
ATOM 3742 C CA . GLN A 1 470 ? 24.453 -41.312 -20.141 1 92.88 470 GLN A CA 1
ATOM 3743 C C . GLN A 1 470 ? 23.031 -40.812 -20.375 1 92.88 470 GLN A C 1
ATOM 3745 O O . GLN A 1 470 ? 22.578 -39.875 -19.703 1 92.88 470 GLN A O 1
ATOM 3750 N N . ALA A 1 471 ? 22.344 -41.469 -21.266 1 93.81 471 ALA A N 1
ATOM 3751 C CA . ALA A 1 471 ? 20.969 -41.062 -21.578 1 93.81 471 ALA A CA 1
ATOM 3752 C C . ALA A 1 471 ? 20.047 -41.406 -20.406 1 93.81 471 ALA A C 1
ATOM 3754 O O . ALA A 1 471 ? 19.156 -40.594 -20.062 1 93.81 471 ALA A O 1
ATOM 3755 N N . LYS A 1 472 ? 20.281 -42.531 -19.812 1 95.25 472 LYS A N 1
ATOM 3756 C CA . LYS A 1 472 ? 19.484 -42.938 -18.656 1 95.25 472 LYS A CA 1
ATOM 3757 C C . LYS A 1 472 ? 19.688 -41.969 -17.5 1 95.25 472 LYS A C 1
ATOM 3759 O O . LYS A 1 472 ? 18.719 -41.594 -16.828 1 95.25 472 LYS A O 1
ATOM 3764 N N . ALA A 1 473 ? 20.969 -41.594 -17.266 1 94.69 473 ALA A N 1
ATOM 3765 C CA . ALA A 1 473 ? 21.266 -40.625 -16.203 1 94.69 473 ALA A CA 1
ATOM 3766 C C . ALA A 1 473 ? 20.609 -39.281 -16.469 1 94.69 473 ALA A C 1
ATOM 3768 O O . ALA A 1 473 ? 20.094 -38.656 -15.547 1 94.69 473 ALA A O 1
ATOM 3769 N N . PHE A 1 474 ? 20.594 -38.875 -17.734 1 94 474 PHE A N 1
ATOM 3770 C CA . PHE A 1 474 ? 20 -37.625 -18.109 1 94 474 PHE A CA 1
ATOM 3771 C C . PHE A 1 474 ? 18.5 -37.594 -17.781 1 94 474 PHE A C 1
ATOM 3773 O O . PHE A 1 474 ? 18.016 -36.656 -17.141 1 94 474 PHE A O 1
ATOM 3780 N N . PHE A 1 475 ? 17.781 -38.562 -18.141 1 95.38 475 PHE A N 1
ATOM 3781 C CA . PHE A 1 475 ? 16.344 -38.594 -17.953 1 95.38 475 PHE A CA 1
ATOM 3782 C C . PHE A 1 475 ? 15.984 -38.844 -16.5 1 95.38 475 PHE A C 1
ATOM 3784 O O . PHE A 1 475 ? 14.984 -38.312 -16 1 95.38 475 PHE A O 1
ATOM 3791 N N . THR A 1 476 ? 16.812 -39.656 -15.812 1 96.25 476 THR A N 1
ATOM 3792 C CA . THR A 1 476 ? 16.609 -39.812 -14.383 1 96.25 476 THR A CA 1
ATOM 3793 C C . THR A 1 476 ? 16.797 -38.5 -13.648 1 96.25 476 THR A C 1
ATOM 3795 O O . THR A 1 476 ? 16.016 -38.156 -12.758 1 96.25 476 THR A O 1
ATOM 3798 N N . LYS A 1 477 ? 17.766 -37.75 -14.055 1 95.44 477 LYS A N 1
ATOM 3799 C CA . LYS A 1 477 ? 18 -36.438 -13.461 1 95.44 477 LYS A CA 1
ATOM 3800 C C . LYS A 1 477 ? 16.844 -35.469 -13.758 1 95.44 477 LYS A C 1
ATOM 3802 O O . LYS A 1 477 ? 16.422 -34.719 -12.891 1 95.44 477 LYS A O 1
ATOM 3807 N N . GLN A 1 478 ? 16.312 -35.562 -15 1 94.81 478 GLN A N 1
ATOM 3808 C CA . GLN A 1 478 ? 15.188 -34.719 -15.352 1 94.81 478 GLN A CA 1
ATOM 3809 C C . GLN A 1 478 ? 13.977 -35 -14.469 1 94.81 478 GLN A C 1
ATOM 3811 O O . GLN A 1 478 ? 13.25 -34.094 -14.07 1 94.81 478 GLN A O 1
ATOM 3816 N N . PHE A 1 479 ? 13.773 -36.281 -14.227 1 96.88 479 PHE A N 1
ATOM 3817 C CA . PHE A 1 479 ? 12.695 -36.688 -13.344 1 96.88 479 PHE A CA 1
ATOM 3818 C C . PHE A 1 479 ? 12.898 -36.156 -11.93 1 96.88 479 PHE A C 1
ATOM 3820 O O . PHE A 1 479 ? 11.977 -35.594 -11.336 1 96.88 479 PHE A O 1
ATOM 3827 N N . LEU A 1 480 ? 14.117 -36.25 -11.484 1 96.94 480 LEU A N 1
ATOM 3828 C CA . LEU A 1 480 ? 14.461 -35.781 -10.141 1 96.94 480 LEU A CA 1
ATOM 3829 C C . LEU A 1 480 ? 14.406 -34.281 -10.055 1 96.94 480 LEU A C 1
ATOM 3831 O O . LEU A 1 480 ? 14 -33.719 -9.031 1 96.94 480 LEU A O 1
ATOM 3835 N N . ASP A 1 481 ? 14.812 -33.625 -11.109 1 95.38 481 ASP A N 1
ATOM 3836 C CA . ASP A 1 481 ? 14.719 -32.156 -11.148 1 95.38 481 ASP A CA 1
ATOM 3837 C C . ASP A 1 481 ? 13.266 -31.688 -11.055 1 95.38 481 ASP A C 1
ATOM 3839 O O . ASP A 1 481 ? 12.969 -30.703 -10.383 1 95.38 481 ASP A O 1
ATOM 3843 N N . LYS A 1 482 ? 12.43 -32.375 -11.703 1 96.25 482 LYS A N 1
ATOM 3844 C CA . LYS A 1 482 ? 11.008 -32.062 -11.641 1 96.25 482 LYS A CA 1
ATOM 3845 C C . LYS A 1 482 ? 10.469 -32.25 -10.219 1 96.25 482 LYS A C 1
ATOM 3847 O O . LYS A 1 482 ? 9.766 -31.375 -9.703 1 96.25 482 LYS A O 1
ATOM 3852 N N . LEU A 1 483 ? 10.812 -33.344 -9.633 1 97.5 483 LEU A N 1
ATOM 3853 C CA . LEU A 1 483 ? 10.352 -33.594 -8.273 1 97.5 483 LEU A CA 1
ATOM 3854 C C . LEU A 1 483 ? 10.953 -32.562 -7.312 1 97.5 483 LEU A C 1
ATOM 3856 O O . LEU A 1 483 ? 10.273 -32.062 -6.406 1 97.5 483 LEU A O 1
ATOM 3860 N N . SER A 1 484 ? 12.242 -32.281 -7.523 1 96.75 484 SER A N 1
ATOM 3861 C CA . SER A 1 484 ? 12.891 -31.266 -6.699 1 96.75 484 SER A CA 1
ATOM 3862 C C . SER A 1 484 ? 12.148 -29.938 -6.777 1 96.75 484 SER A C 1
ATOM 3864 O O . SER A 1 484 ? 11.922 -29.281 -5.754 1 96.75 484 SER A O 1
ATOM 3866 N N . LEU A 1 485 ? 11.75 -29.578 -7.926 1 95.69 485 LEU A N 1
ATOM 3867 C CA . LEU A 1 485 ? 11.07 -28.312 -8.164 1 95.69 485 LEU A CA 1
ATOM 3868 C C . LEU A 1 485 ? 9.648 -28.344 -7.602 1 95.69 485 LEU A C 1
ATOM 3870 O O . LEU A 1 485 ? 9.281 -27.516 -6.777 1 95.69 485 LEU A O 1
ATOM 3874 N N . GLU A 1 486 ? 8.891 -29.344 -7.965 1 97.12 486 GLU A N 1
ATOM 3875 C CA . GLU A 1 486 ? 7.457 -29.328 -7.695 1 97.12 486 GLU A CA 1
ATOM 3876 C C . GLU A 1 486 ? 7.164 -29.766 -6.258 1 97.12 486 GLU A C 1
ATOM 3878 O O . GLU A 1 486 ? 6.156 -29.344 -5.68 1 97.12 486 GLU A O 1
ATOM 3883 N N . VAL A 1 487 ? 8.039 -30.562 -5.703 1 97.56 487 VAL A N 1
ATOM 3884 C CA . VAL A 1 487 ? 7.797 -31.016 -4.336 1 97.56 487 VAL A CA 1
ATOM 3885 C C . VAL A 1 487 ? 8.453 -30.047 -3.352 1 97.56 487 VAL A C 1
ATOM 3887 O O . VAL A 1 487 ? 7.773 -29.422 -2.545 1 97.56 487 VAL A O 1
ATOM 3890 N N . PHE A 1 488 ? 9.727 -29.891 -3.508 1 97.75 488 PHE A N 1
ATOM 3891 C CA . PHE A 1 488 ? 10.453 -29.234 -2.436 1 97.75 488 PHE A CA 1
ATOM 3892 C C . PHE A 1 488 ? 10.508 -27.719 -2.668 1 97.75 488 PHE A C 1
ATOM 3894 O O . PHE A 1 488 ? 10.391 -26.938 -1.725 1 97.75 488 PHE A O 1
ATOM 3901 N N . THR A 1 489 ? 10.688 -27.266 -3.896 1 96.94 489 THR A N 1
ATOM 3902 C CA . THR A 1 489 ? 10.633 -25.828 -4.121 1 96.94 489 THR A CA 1
ATOM 3903 C C . THR A 1 489 ? 9.242 -25.281 -3.783 1 96.94 489 THR A C 1
ATOM 3905 O O . THR A 1 489 ? 9.117 -24.219 -3.176 1 96.94 489 THR A O 1
ATOM 3908 N N . SER A 1 490 ? 8.242 -26.031 -4.184 1 97.25 490 SER A N 1
ATOM 3909 C CA . SER A 1 490 ? 6.883 -25.625 -3.83 1 97.25 490 SER A CA 1
ATOM 3910 C C . SER A 1 490 ? 6.695 -25.578 -2.318 1 97.25 490 SER A C 1
ATOM 3912 O O . SER A 1 490 ? 6.047 -24.656 -1.799 1 97.25 490 SER A O 1
ATOM 3914 N N . ALA A 1 491 ? 7.25 -26.516 -1.624 1 97.5 491 ALA A N 1
ATOM 3915 C CA . ALA A 1 491 ? 7.152 -26.547 -0.167 1 97.5 491 ALA A CA 1
ATOM 3916 C C . ALA A 1 491 ? 7.91 -25.375 0.453 1 97.5 491 ALA A C 1
ATOM 3918 O O . ALA A 1 491 ? 7.426 -24.75 1.397 1 97.5 491 ALA A O 1
ATOM 3919 N N . GLU A 1 492 ? 9.086 -25.125 -0.067 1 97.62 492 GLU A N 1
ATOM 3920 C CA . GLU A 1 492 ? 9.883 -23.984 0.374 1 97.62 492 GLU A CA 1
ATOM 3921 C C . GLU A 1 492 ? 9.117 -22.672 0.204 1 97.62 492 GLU A C 1
ATOM 3923 O O . GLU A 1 492 ? 9 -21.891 1.147 1 97.62 492 GLU A O 1
ATOM 3928 N N . GLU A 1 493 ? 8.602 -22.531 -0.972 1 97.38 493 GLU A N 1
ATOM 3929 C CA . GLU A 1 493 ? 7.895 -21.281 -1.284 1 97.38 493 GLU A CA 1
ATOM 3930 C C . GLU A 1 493 ? 6.566 -21.203 -0.54 1 97.38 493 GLU A C 1
ATOM 3932 O O . GLU A 1 493 ? 6.148 -20.125 -0.118 1 97.38 493 GLU A O 1
ATOM 3937 N N . GLY A 1 494 ? 5.902 -22.375 -0.422 1 97.94 494 GLY A N 1
ATOM 3938 C CA . GLY A 1 494 ? 4.699 -22.406 0.398 1 97.94 494 GLY A CA 1
ATOM 3939 C C . GLY A 1 494 ? 4.957 -22.016 1.843 1 97.94 494 GLY A C 1
ATOM 3940 O O . GLY A 1 494 ? 4.172 -21.281 2.441 1 97.94 494 GLY A O 1
ATOM 3941 N N . THR A 1 495 ? 6.062 -22.469 2.41 1 98.19 495 THR A N 1
ATOM 3942 C CA . THR A 1 495 ? 6.453 -22.141 3.777 1 98.19 495 THR A CA 1
ATOM 3943 C C . THR A 1 495 ? 6.781 -20.656 3.906 1 98.19 495 THR A C 1
ATOM 3945 O O . THR A 1 495 ? 6.414 -20.016 4.891 1 98.19 495 THR A O 1
ATOM 3948 N N . PHE A 1 496 ? 7.438 -20.203 2.908 1 98.25 496 PHE A N 1
ATOM 3949 C CA . PHE A 1 496 ? 7.785 -18.781 2.885 1 98.25 496 PHE A CA 1
ATOM 3950 C C . PHE A 1 496 ? 6.527 -17.922 2.879 1 98.25 496 PHE A C 1
ATOM 3952 O O . PHE A 1 496 ? 6.398 -17 3.686 1 98.25 496 PHE A O 1
ATOM 3959 N N . GLU A 1 497 ? 5.59 -18.234 1.973 1 98.38 497 GLU A N 1
ATOM 3960 C CA . GLU A 1 497 ? 4.371 -17.438 1.847 1 98.38 497 GLU A CA 1
ATOM 3961 C C . GLU A 1 497 ? 3.52 -17.531 3.109 1 98.38 497 GLU A C 1
ATOM 3963 O O . GLU A 1 497 ? 3.006 -16.516 3.594 1 98.38 497 GLU A O 1
ATOM 3968 N N . GLN A 1 498 ? 3.406 -18.766 3.629 1 98.19 498 GLN A N 1
ATOM 3969 C CA . GLN A 1 498 ? 2.686 -18.922 4.887 1 98.19 498 GLN A CA 1
ATOM 3970 C C . GLN A 1 498 ? 3.311 -18.062 5.988 1 98.19 498 GLN A C 1
ATOM 3972 O O . GLN A 1 498 ? 2.602 -17.391 6.727 1 98.19 498 GLN A O 1
ATOM 3977 N N . GLY A 1 499 ? 4.621 -18.156 6.102 1 98.25 499 GLY A N 1
ATOM 3978 C CA . GLY A 1 499 ? 5.332 -17.359 7.098 1 98.25 499 GLY A CA 1
ATOM 3979 C C . GLY A 1 499 ? 5.176 -15.867 6.902 1 98.25 499 GLY A C 1
ATOM 3980 O O . GLY A 1 499 ? 5.07 -15.117 7.875 1 98.25 499 GLY A O 1
ATOM 3981 N N . LEU A 1 500 ? 5.191 -15.445 5.641 1 98.62 500 LEU A N 1
ATOM 3982 C CA . LEU A 1 500 ? 5.02 -14.031 5.312 1 98.62 500 LEU A CA 1
ATOM 3983 C C . LEU A 1 500 ? 3.66 -13.523 5.781 1 98.62 500 LEU A C 1
ATOM 3985 O O . LEU A 1 500 ? 3.576 -12.5 6.465 1 98.62 500 LEU A O 1
ATOM 3989 N N . TYR A 1 501 ? 2.576 -14.227 5.434 1 98.5 501 TYR A N 1
ATOM 3990 C CA . TYR A 1 501 ? 1.225 -13.812 5.797 1 98.5 501 TYR A CA 1
ATOM 3991 C C . TYR A 1 501 ? 1.033 -13.844 7.309 1 98.5 501 TYR A C 1
ATOM 3993 O O . TYR A 1 501 ? 0.438 -12.93 7.883 1 98.5 501 TYR A O 1
ATOM 4001 N N . ASP A 1 502 ? 1.594 -14.875 8.008 1 97.94 502 ASP A N 1
ATOM 4002 C CA . ASP A 1 502 ? 1.538 -14.93 9.469 1 97.94 502 ASP A CA 1
ATOM 4003 C C . ASP A 1 502 ? 2.305 -13.773 10.094 1 97.94 502 ASP A C 1
ATOM 4005 O O . ASP A 1 502 ? 1.824 -13.141 11.047 1 97.94 502 ASP A O 1
ATOM 4009 N N . GLY A 1 503 ? 3.488 -13.586 9.562 1 98.19 503 GLY A N 1
ATOM 4010 C CA . GLY A 1 503 ? 4.352 -12.555 10.117 1 98.19 503 GLY A CA 1
ATOM 4011 C C . GLY A 1 503 ? 3.783 -11.156 9.969 1 98.19 503 GLY A C 1
ATOM 4012 O O . GLY A 1 503 ? 3.867 -10.344 10.891 1 98.19 503 GLY A O 1
ATOM 4013 N N . VAL A 1 504 ? 3.213 -10.844 8.797 1 97.25 504 VAL A N 1
ATOM 4014 C CA . VAL A 1 504 ? 2.609 -9.531 8.578 1 97.25 504 VAL A CA 1
ATOM 4015 C C . VAL A 1 504 ? 1.387 -9.367 9.477 1 97.25 504 VAL A C 1
ATOM 4017 O O . VAL A 1 504 ? 1.186 -8.312 10.078 1 97.25 504 VAL A O 1
ATOM 4020 N N . ALA A 1 505 ? 0.561 -10.422 9.633 1 95.75 505 ALA A N 1
ATOM 4021 C CA . ALA A 1 505 ? -0.645 -10.383 10.453 1 95.75 505 ALA A CA 1
ATOM 4022 C C . ALA A 1 505 ? -0.299 -10.125 11.922 1 95.75 505 ALA A C 1
ATOM 4024 O O . ALA A 1 505 ? -1.042 -9.445 12.625 1 95.75 505 ALA A O 1
ATOM 4025 N N . THR A 1 506 ? 0.852 -10.672 12.398 1 95.56 506 THR A N 1
ATOM 4026 C CA . THR A 1 506 ? 1.222 -10.562 13.805 1 95.56 506 THR A CA 1
ATOM 4027 C C . THR A 1 506 ? 2.137 -9.359 14.023 1 95.56 506 THR A C 1
ATOM 4029 O O . THR A 1 506 ? 2.541 -9.086 15.156 1 95.56 506 THR A O 1
ATOM 4032 N N . GLY A 1 507 ? 2.566 -8.68 12.969 1 93.62 507 GLY A N 1
ATOM 4033 C CA . GLY A 1 507 ? 3.418 -7.508 13.078 1 93.62 507 GLY A CA 1
ATOM 4034 C C . GLY A 1 507 ? 4.895 -7.848 13.18 1 93.62 507 GLY A C 1
ATOM 4035 O O . GLY A 1 507 ? 5.715 -6.98 13.484 1 93.62 507 GLY A O 1
ATOM 4036 N N . LYS A 1 508 ? 5.266 -9.023 12.922 1 96.12 508 LYS A N 1
ATOM 4037 C CA . LYS A 1 508 ? 6.656 -9.461 13.008 1 96.12 508 LYS A CA 1
ATOM 4038 C C . LYS A 1 508 ? 7.426 -9.117 11.734 1 96.12 508 LYS A C 1
ATOM 4040 O O . LYS A 1 508 ? 8.656 -9.055 11.742 1 96.12 508 LYS A O 1
ATOM 4045 N N . ILE A 1 509 ? 6.75 -9.016 10.617 1 97.62 509 ILE A N 1
ATOM 4046 C CA . ILE A 1 509 ? 7.371 -8.656 9.344 1 97.62 509 ILE A CA 1
ATOM 4047 C C . ILE A 1 509 ? 6.926 -7.258 8.93 1 97.62 509 ILE A C 1
ATOM 4049 O O . ILE A 1 509 ? 5.746 -7.031 8.648 1 97.62 509 ILE A O 1
ATOM 4053 N N . ASN A 1 510 ? 7.91 -6.332 8.914 1 95 510 ASN A N 1
ATOM 4054 C CA . ASN A 1 510 ? 7.602 -4.945 8.578 1 95 510 ASN A CA 1
ATOM 4055 C C . ASN A 1 510 ? 8.617 -4.363 7.602 1 95 510 ASN A C 1
ATOM 4057 O O . ASN A 1 510 ? 8.391 -3.303 7.02 1 95 510 ASN A O 1
ATOM 4061 N N . THR A 1 511 ? 9.742 -5.066 7.418 1 95.19 511 THR A N 1
ATOM 4062 C CA . THR A 1 511 ? 10.836 -4.512 6.625 1 95.19 511 THR A CA 1
ATOM 4063 C C . THR A 1 511 ? 11.438 -5.574 5.715 1 95.19 511 THR A C 1
ATOM 4065 O O . THR A 1 511 ? 11.102 -6.758 5.828 1 95.19 511 THR A O 1
ATOM 4068 N N . ARG A 1 512 ? 12.352 -5.152 4.816 1 96.81 512 ARG A N 1
ATOM 4069 C CA . ARG A 1 512 ? 13.133 -6.059 3.979 1 96.81 512 ARG A CA 1
ATOM 4070 C C . ARG A 1 512 ? 13.938 -7.035 4.828 1 96.81 512 ARG A C 1
ATOM 4072 O O . ARG A 1 512 ? 14.016 -8.227 4.512 1 96.81 512 ARG A O 1
ATOM 4079 N N . ARG A 1 513 ? 14.531 -6.523 5.922 1 96.62 513 ARG A N 1
ATOM 4080 C CA . ARG A 1 513 ? 15.344 -7.359 6.801 1 96.62 513 ARG A CA 1
ATOM 4081 C C . ARG A 1 513 ? 14.523 -8.516 7.367 1 96.62 513 ARG A C 1
ATOM 4083 O O . ARG A 1 513 ? 15.016 -9.641 7.461 1 96.62 513 ARG A O 1
ATOM 4090 N N . ASP A 1 514 ? 13.258 -8.211 7.715 1 98.19 514 ASP A N 1
ATOM 4091 C CA . ASP A 1 514 ? 12.375 -9.25 8.25 1 98.19 514 ASP A CA 1
ATOM 4092 C C . ASP A 1 514 ? 12.102 -10.328 7.203 1 98.19 514 ASP A C 1
ATOM 4094 O O . ASP A 1 514 ? 12.141 -11.523 7.508 1 98.19 514 ASP A O 1
ATOM 4098 N N . ILE A 1 515 ? 11.883 -9.953 5.945 1 98.62 515 ILE A N 1
ATOM 4099 C CA . ILE A 1 515 ? 11.578 -10.898 4.883 1 98.62 515 ILE A CA 1
ATOM 4100 C C . ILE A 1 515 ? 12.82 -11.719 4.547 1 98.62 515 ILE A C 1
ATOM 4102 O O . ILE A 1 515 ? 12.742 -12.945 4.395 1 98.62 515 ILE A O 1
ATOM 4106 N N . ASP A 1 516 ? 13.977 -11.031 4.465 1 98.38 516 ASP A N 1
ATOM 4107 C CA . ASP A 1 516 ? 15.242 -11.727 4.215 1 98.38 516 ASP A CA 1
ATOM 4108 C C . ASP A 1 516 ? 15.5 -12.789 5.281 1 98.38 516 ASP A C 1
ATOM 4110 O O . ASP A 1 516 ? 15.945 -13.891 4.965 1 98.38 516 ASP A O 1
ATOM 4114 N N . SER A 1 517 ? 15.203 -12.398 6.484 1 98.38 517 SER A N 1
ATOM 4115 C CA . SER A 1 517 ? 15.438 -13.32 7.59 1 98.38 517 SER A CA 1
ATOM 4116 C C . SER A 1 517 ? 14.523 -14.539 7.496 1 98.38 517 SER A C 1
ATOM 4118 O O . SER A 1 517 ? 14.969 -15.672 7.699 1 98.38 517 SER A O 1
ATOM 4120 N N . LEU A 1 518 ? 13.281 -14.312 7.191 1 98.56 518 LEU A N 1
ATOM 4121 C CA . LEU A 1 518 ? 12.336 -15.414 7.008 1 98.56 518 LEU A CA 1
ATOM 4122 C C . LEU A 1 518 ? 12.789 -16.328 5.875 1 98.56 518 LEU A C 1
ATOM 4124 O O . LEU A 1 518 ? 12.859 -17.547 6.047 1 98.56 518 LEU A O 1
ATOM 4128 N N . TYR A 1 519 ? 13.133 -15.742 4.738 1 98.31 519 TYR A N 1
ATOM 4129 C CA . TYR A 1 519 ? 13.523 -16.5 3.555 1 98.31 519 TYR A CA 1
ATOM 4130 C C . TYR A 1 519 ? 14.797 -17.297 3.816 1 98.31 519 TYR A C 1
ATOM 4132 O O . TYR A 1 519 ? 14.859 -18.484 3.504 1 98.31 519 TYR A O 1
ATOM 4140 N N . THR A 1 520 ? 15.766 -16.656 4.445 1 98.12 520 THR A N 1
ATOM 4141 C CA . THR A 1 520 ? 17.031 -17.297 4.754 1 98.12 520 THR A CA 1
ATOM 4142 C C . THR A 1 520 ? 16.828 -18.484 5.688 1 98.12 520 THR A C 1
ATOM 4144 O O . THR A 1 520 ? 17.422 -19.547 5.477 1 98.12 520 THR A O 1
ATOM 4147 N N . GLY A 1 521 ? 16.016 -18.281 6.688 1 97.88 521 GLY A N 1
ATOM 4148 C CA . GLY A 1 521 ? 15.734 -19.359 7.617 1 97.88 521 GLY A CA 1
ATOM 4149 C C . GLY A 1 521 ? 15.141 -20.594 6.949 1 97.88 521 GLY A C 1
ATOM 4150 O O . GLY A 1 521 ? 15.516 -21.719 7.262 1 97.88 521 GLY A O 1
ATOM 4151 N N . ILE A 1 522 ? 14.336 -20.422 5.977 1 98.12 522 ILE A N 1
ATOM 4152 C CA . ILE A 1 522 ? 13.648 -21.5 5.293 1 98.12 522 ILE A CA 1
ATOM 4153 C C . ILE A 1 522 ? 14.602 -22.172 4.293 1 98.12 522 ILE A C 1
ATOM 4155 O O . ILE A 1 522 ? 14.734 -23.391 4.27 1 98.12 522 ILE A O 1
ATOM 4159 N N . MET A 1 523 ? 15.273 -21.328 3.48 1 97.56 523 MET A N 1
ATOM 4160 C CA . MET A 1 523 ? 16.172 -21.859 2.455 1 97.56 523 MET A CA 1
ATOM 4161 C C . MET A 1 523 ? 17.281 -22.703 3.082 1 97.56 523 MET A C 1
ATOM 4163 O O . MET A 1 523 ? 17.688 -23.719 2.521 1 97.56 523 MET A O 1
ATOM 4167 N N . ASN A 1 524 ? 17.734 -22.297 4.227 1 97.31 524 ASN A N 1
ATOM 4168 C CA . ASN A 1 524 ? 18.828 -23 4.891 1 97.31 524 ASN A CA 1
ATOM 4169 C C . ASN A 1 524 ? 18.391 -24.391 5.332 1 97.31 524 ASN A C 1
ATOM 4171 O O . ASN A 1 524 ? 19.234 -25.281 5.531 1 97.31 524 ASN A O 1
ATOM 4175 N N . GLN A 1 525 ? 17.125 -24.609 5.449 1 97.12 525 GLN A N 1
ATOM 4176 C CA . GLN A 1 525 ? 16.625 -25.922 5.832 1 97.12 525 GLN A CA 1
ATOM 4177 C C . GLN A 1 525 ? 16.594 -26.875 4.637 1 97.12 525 GLN A C 1
ATOM 4179 O O . GLN A 1 525 ? 16.703 -28.094 4.797 1 97.12 525 GLN A O 1
ATOM 4184 N N . TYR A 1 526 ? 16.5 -26.344 3.418 1 96.88 526 TYR A N 1
ATOM 4185 C CA . TYR A 1 526 ? 16.281 -27.156 2.236 1 96.88 526 TYR A CA 1
ATOM 4186 C C . TYR A 1 526 ? 17.516 -27.188 1.349 1 96.88 526 TYR A C 1
ATOM 4188 O O . TYR A 1 526 ? 17.891 -28.234 0.803 1 96.88 526 TYR A O 1
ATOM 4196 N N . ASP A 1 527 ? 18.156 -26.047 1.153 1 96.38 527 ASP A N 1
ATOM 4197 C CA . ASP A 1 527 ? 19.156 -25.844 0.124 1 96.38 527 ASP A CA 1
ATOM 4198 C C . ASP A 1 527 ? 20.562 -25.891 0.719 1 96.38 527 ASP A C 1
ATOM 4200 O O . ASP A 1 527 ? 20.969 -25 1.463 1 96.38 527 ASP A O 1
ATOM 4204 N N . ILE A 1 528 ? 21.391 -26.828 0.341 1 96.06 528 ILE A N 1
ATOM 4205 C CA . ILE A 1 528 ? 22.703 -27.047 0.942 1 96.06 528 ILE A CA 1
ATOM 4206 C C . ILE A 1 528 ? 23.672 -25.969 0.479 1 96.06 528 ILE A C 1
ATOM 4208 O O . ILE A 1 528 ? 24.734 -25.797 1.07 1 96.06 528 ILE A O 1
ATOM 4212 N N . TYR A 1 529 ? 23.312 -25.219 -0.569 1 95.06 529 TYR A N 1
ATOM 4213 C CA . TYR A 1 529 ? 24.219 -24.219 -1.12 1 95.06 529 TYR A CA 1
ATOM 4214 C C . TYR A 1 529 ? 24 -22.859 -0.47 1 95.06 529 TYR A C 1
ATOM 4216 O O . TYR A 1 529 ? 24.859 -21.984 -0.54 1 95.06 529 TYR A O 1
ATOM 4224 N N . PHE A 1 530 ? 22.859 -22.625 0.099 1 96.5 530 PHE A N 1
ATOM 4225 C CA . PHE A 1 530 ? 22.328 -21.297 0.4 1 96.5 530 PHE A CA 1
ATOM 4226 C C . PHE A 1 530 ? 23.219 -20.578 1.407 1 96.5 530 PHE A C 1
ATOM 4228 O O . PHE A 1 530 ? 23.516 -19.391 1.247 1 96.5 530 PHE A O 1
ATOM 4235 N N . ALA A 1 531 ? 23.734 -21.25 2.402 1 95.25 531 ALA A N 1
ATOM 4236 C CA . ALA A 1 531 ? 24.562 -20.641 3.436 1 95.25 531 ALA A CA 1
ATOM 4237 C C . ALA A 1 531 ? 25.828 -20.047 2.84 1 95.25 531 ALA A C 1
ATOM 4239 O O . ALA A 1 531 ? 26.344 -19.031 3.332 1 95.25 531 ALA A O 1
ATOM 4240 N N . GLY A 1 532 ? 26.328 -20.656 1.744 1 95.19 532 GLY A N 1
ATOM 4241 C CA . GLY A 1 532 ? 27.531 -20.172 1.084 1 95.19 532 GLY A CA 1
ATOM 4242 C C . GLY A 1 532 ? 27.25 -19.141 0.006 1 95.19 532 GLY A C 1
ATOM 4243 O O . GLY A 1 532 ? 28.172 -18.641 -0.629 1 95.19 532 GLY A O 1
ATOM 4244 N N . GLU A 1 533 ? 25.969 -18.828 -0.19 1 96.31 533 GLU A N 1
ATOM 4245 C CA . GLU A 1 533 ? 25.562 -17.891 -1.235 1 96.31 533 GLU A CA 1
ATOM 4246 C C . GLU A 1 533 ? 24.703 -16.766 -0.665 1 96.31 533 GLU A C 1
ATOM 4248 O O . GLU A 1 533 ? 23.531 -16.609 -1.053 1 96.31 533 GLU A O 1
ATOM 4253 N N . PRO A 1 534 ? 25.297 -15.891 0.159 1 94.56 534 PRO A N 1
ATOM 4254 C CA . PRO A 1 534 ? 24.5 -14.891 0.881 1 94.56 534 PRO A CA 1
ATOM 4255 C C . PRO A 1 534 ? 23.828 -13.883 -0.05 1 94.56 534 PRO A C 1
ATOM 4257 O O . PRO A 1 534 ? 22.844 -13.25 0.329 1 94.56 534 PRO A O 1
ATOM 4260 N N . GLN A 1 535 ? 24.359 -13.734 -1.312 1 94.06 535 GLN A N 1
ATOM 4261 C CA . GLN A 1 535 ? 23.75 -12.812 -2.273 1 94.06 535 GLN A CA 1
ATOM 4262 C C . GLN A 1 535 ? 22.344 -13.258 -2.646 1 94.06 535 GLN A C 1
ATOM 4264 O O . GLN A 1 535 ? 21.578 -12.484 -3.223 1 94.06 535 GLN A O 1
ATOM 4269 N N . ARG A 1 536 ? 21.922 -14.477 -2.254 1 96.44 536 ARG A N 1
ATOM 4270 C CA . ARG A 1 536 ? 20.625 -15.031 -2.604 1 96.44 536 ARG A CA 1
ATOM 4271 C C . ARG A 1 536 ? 19.578 -14.703 -1.536 1 96.44 536 ARG A C 1
ATOM 4273 O O . ARG A 1 536 ? 18.422 -15.078 -1.661 1 96.44 536 ARG A O 1
ATOM 4280 N N . ARG A 1 537 ? 19.922 -13.922 -0.534 1 96.31 537 ARG A N 1
ATOM 4281 C CA . ARG A 1 537 ? 19.047 -13.688 0.613 1 96.31 537 ARG A CA 1
ATOM 4282 C C . ARG A 1 537 ? 17.75 -13.016 0.186 1 96.31 537 ARG A C 1
ATOM 4284 O O . ARG A 1 537 ? 16.719 -13.195 0.831 1 96.31 537 ARG A O 1
ATOM 4291 N N . SER A 1 538 ? 17.828 -12.203 -0.959 1 97 538 SER A N 1
ATOM 4292 C CA . SER A 1 538 ? 16.625 -11.523 -1.441 1 97 538 SER A CA 1
ATOM 4293 C C . SER A 1 538 ? 16.109 -12.172 -2.721 1 97 538 SER A C 1
ATOM 4295 O O . SER A 1 538 ? 15.438 -11.516 -3.525 1 97 538 SER A O 1
ATOM 4297 N N . GLU A 1 539 ? 16.359 -13.453 -2.924 1 96.44 539 GLU A N 1
ATOM 4298 C CA . GLU A 1 539 ? 15.938 -14.172 -4.121 1 96.44 539 GLU A CA 1
ATOM 4299 C C . GLU A 1 539 ? 14.422 -14.234 -4.215 1 96.44 539 GLU A C 1
ATOM 4301 O O . GLU A 1 539 ? 13.867 -14.477 -5.293 1 96.44 539 GLU A O 1
ATOM 4306 N N . TRP A 1 540 ? 13.719 -13.969 -3.104 1 97.56 540 TRP A N 1
ATOM 4307 C CA . TRP A 1 540 ? 12.258 -13.938 -3.084 1 97.56 540 TRP A CA 1
ATOM 4308 C C . TRP A 1 540 ? 11.719 -12.883 -4.039 1 97.56 540 TRP A C 1
ATOM 4310 O O . TRP A 1 540 ? 10.594 -12.984 -4.52 1 97.56 540 TRP A O 1
ATOM 4320 N N . ILE A 1 541 ? 12.484 -11.875 -4.426 1 97.62 541 ILE A N 1
ATOM 4321 C CA . ILE A 1 541 ? 12.109 -10.812 -5.348 1 97.62 541 ILE A CA 1
ATOM 4322 C C . ILE A 1 541 ? 11.758 -11.406 -6.707 1 97.62 541 ILE A C 1
ATOM 4324 O O . ILE A 1 541 ? 10.828 -10.945 -7.375 1 97.62 541 ILE A O 1
ATOM 4328 N N . ASN A 1 542 ? 12.406 -12.469 -7.051 1 94.38 542 ASN A N 1
ATOM 4329 C CA . ASN A 1 542 ? 12.266 -13.039 -8.391 1 94.38 542 ASN A CA 1
ATOM 4330 C C . ASN A 1 542 ? 11.148 -14.078 -8.445 1 94.38 542 ASN A C 1
ATOM 4332 O O . ASN A 1 542 ? 10.922 -14.688 -9.492 1 94.38 542 ASN A O 1
ATOM 4336 N N . LYS A 1 543 ? 10.5 -14.281 -7.406 1 95.19 543 LYS A N 1
ATOM 4337 C CA . LYS A 1 543 ? 9.352 -15.195 -7.363 1 95.19 543 LYS A CA 1
ATOM 4338 C C . LYS A 1 543 ? 8.047 -14.453 -7.637 1 95.19 543 LYS A C 1
ATOM 4340 O O . LYS A 1 543 ? 7.312 -14.117 -6.707 1 95.19 543 LYS A O 1
ATOM 4345 N N . ARG A 1 544 ? 7.738 -14.32 -8.82 1 93.75 544 ARG A N 1
ATOM 4346 C CA . ARG A 1 544 ? 6.664 -13.453 -9.297 1 93.75 544 ARG A CA 1
ATOM 4347 C C . ARG A 1 544 ? 5.328 -13.844 -8.672 1 93.75 544 ARG A C 1
ATOM 4349 O O . ARG A 1 544 ? 4.516 -12.977 -8.352 1 93.75 544 ARG A O 1
ATOM 4356 N N . LEU A 1 545 ? 5.086 -15.094 -8.406 1 93.94 545 LEU A N 1
ATOM 4357 C CA . LEU A 1 545 ? 3.789 -15.57 -7.934 1 93.94 545 LEU A CA 1
ATOM 4358 C C . LEU A 1 545 ? 3.514 -15.086 -6.516 1 93.94 545 LEU A C 1
ATOM 4360 O O . LEU A 1 545 ? 2.354 -14.938 -6.121 1 93.94 545 LEU A O 1
ATOM 4364 N N . VAL A 1 546 ? 4.586 -14.828 -5.809 1 96.38 546 VAL A N 1
ATOM 4365 C CA . VAL A 1 546 ? 4.395 -14.359 -4.441 1 96.38 546 VAL A CA 1
ATOM 4366 C C . VAL A 1 546 ? 3.738 -12.984 -4.453 1 96.38 546 VAL A C 1
ATOM 4368 O O . VAL A 1 546 ? 3.07 -12.594 -3.494 1 96.38 546 VAL A O 1
ATOM 4371 N N . PHE A 1 547 ? 3.875 -12.25 -5.598 1 96.31 547 PHE A N 1
ATOM 4372 C CA . PHE A 1 547 ? 3.297 -10.922 -5.754 1 96.31 547 PHE A CA 1
ATOM 4373 C C . PHE A 1 547 ? 1.981 -10.984 -6.52 1 96.31 547 PHE A C 1
ATOM 4375 O O . PHE A 1 547 ? 0.983 -10.398 -6.102 1 96.31 547 PHE A O 1
ATOM 4382 N N . ASP A 1 548 ? 1.911 -11.836 -7.602 1 91.88 548 ASP A N 1
ATOM 4383 C CA . ASP A 1 548 ? 0.838 -11.789 -8.586 1 91.88 548 ASP A CA 1
ATOM 4384 C C . ASP A 1 548 ? -0.311 -12.711 -8.195 1 91.88 548 ASP A C 1
ATOM 4386 O O . ASP A 1 548 ? -1.48 -12.383 -8.398 1 91.88 548 ASP A O 1
ATOM 4390 N N . ASP A 1 549 ? 0.039 -13.867 -7.758 1 92.38 549 ASP A N 1
ATOM 4391 C CA . ASP A 1 549 ? -0.922 -14.891 -7.367 1 92.38 549 ASP A CA 1
ATOM 4392 C C . ASP A 1 549 ? -0.432 -15.664 -6.145 1 92.38 549 ASP A C 1
ATOM 4394 O O . ASP A 1 549 ? -0.112 -16.844 -6.238 1 92.38 549 ASP A O 1
ATOM 4398 N N . PRO A 1 550 ? -0.492 -15 -5.078 1 93.75 550 PRO A N 1
ATOM 4399 C CA . PRO A 1 550 ? 0.103 -15.562 -3.865 1 93.75 550 PRO A CA 1
ATOM 4400 C C . PRO A 1 550 ? -0.516 -16.906 -3.477 1 93.75 550 PRO A C 1
ATOM 4402 O O . PRO A 1 550 ? -1.699 -17.141 -3.732 1 93.75 550 PRO A O 1
ATOM 4405 N N . LEU A 1 551 ? 0.31 -17.781 -2.945 1 94.31 551 LEU A N 1
ATOM 4406 C CA . LEU A 1 551 ? -0.027 -19.062 -2.338 1 94.31 551 LEU A CA 1
ATOM 4407 C C . LEU A 1 551 ? -0.373 -20.094 -3.406 1 94.31 551 LEU A C 1
ATOM 4409 O O . LEU A 1 551 ? -0.997 -21.125 -3.109 1 94.31 551 LEU A O 1
ATOM 4413 N N . TYR A 1 552 ? -0.02 -19.797 -4.605 1 93.44 552 TYR A N 1
ATOM 4414 C CA . TYR A 1 552 ? -0.248 -20.734 -5.695 1 93.44 552 TYR A CA 1
ATOM 4415 C C . TYR A 1 552 ? 0.72 -21.922 -5.605 1 93.44 552 TYR A C 1
ATOM 4417 O O . TYR A 1 552 ? 0.455 -22.984 -6.152 1 93.44 552 TYR A O 1
ATOM 4425 N N . ASN A 1 553 ? 1.85 -21.75 -4.93 1 94.56 553 ASN A N 1
ATOM 4426 C CA . ASN A 1 553 ? 2.861 -22.797 -4.84 1 94.56 553 ASN A CA 1
ATOM 4427 C C . ASN A 1 553 ? 2.35 -24 -4.059 1 94.56 553 ASN A C 1
ATOM 4429 O O . ASN A 1 553 ? 2.727 -25.141 -4.344 1 94.56 553 ASN A O 1
ATOM 4433 N N . VAL A 1 554 ? 1.494 -23.797 -3.174 1 96.56 554 VAL A N 1
ATOM 4434 C CA . VAL A 1 554 ? 0.877 -24.906 -2.455 1 96.56 554 VAL A CA 1
ATOM 4435 C C . VAL A 1 554 ? -0.009 -25.703 -3.404 1 96.56 554 VAL A C 1
ATOM 4437 O O . VAL A 1 554 ? -0.126 -26.922 -3.271 1 96.56 554 VAL A O 1
ATOM 4440 N N . ASN A 1 555 ? -0.57 -25 -4.312 1 96.19 555 ASN A N 1
ATOM 4441 C CA . ASN A 1 555 ? -1.312 -25.688 -5.367 1 96.19 555 ASN A CA 1
ATOM 4442 C C . ASN A 1 555 ? -0.439 -26.688 -6.102 1 96.19 555 ASN A C 1
ATOM 4444 O O . ASN A 1 555 ? -0.836 -27.844 -6.285 1 96.19 555 ASN A O 1
ATOM 4448 N N . TYR A 1 556 ? 0.77 -26.312 -6.422 1 96.31 556 TYR A N 1
ATOM 4449 C CA . TYR A 1 556 ? 1.692 -27.188 -7.137 1 96.31 556 TYR A CA 1
ATOM 4450 C C . TYR A 1 556 ? 2.162 -28.328 -6.242 1 96.31 556 TYR A C 1
ATOM 4452 O O . TYR A 1 556 ? 2.354 -29.453 -6.707 1 96.31 556 TYR A O 1
ATOM 4460 N N . LEU A 1 557 ? 2.33 -28.031 -5 1 97.44 557 LEU A N 1
ATOM 4461 C CA . LEU A 1 557 ? 2.764 -29.062 -4.062 1 97.44 557 LEU A CA 1
ATOM 4462 C C . LEU A 1 557 ? 1.756 -30.203 -4.008 1 97.44 557 LEU A C 1
ATOM 4464 O O . LEU A 1 557 ? 2.119 -31.359 -4.207 1 97.44 557 LEU A O 1
ATOM 4468 N N . TYR A 1 558 ? 0.535 -29.859 -3.814 1 97.25 558 TYR A N 1
ATOM 4469 C CA . TYR A 1 558 ? -0.478 -30.891 -3.721 1 97.25 558 TYR A CA 1
ATOM 4470 C C . TYR A 1 558 ? -0.699 -31.562 -5.07 1 97.25 558 TYR A C 1
ATOM 4472 O O . TYR A 1 558 ? -0.982 -32.75 -5.137 1 97.25 558 TYR A O 1
ATOM 4480 N N . ALA A 1 559 ? -0.551 -30.812 -6.102 1 97.75 559 ALA A N 1
ATOM 4481 C CA . ALA A 1 559 ? -0.691 -31.391 -7.438 1 97.75 559 ALA A CA 1
ATOM 4482 C C . ALA A 1 559 ? 0.338 -32.5 -7.672 1 97.75 559 ALA A C 1
ATOM 4484 O O . ALA A 1 559 ? -0.013 -33.594 -8.086 1 97.75 559 ALA A O 1
ATOM 4485 N N . ILE A 1 560 ? 1.587 -32.219 -7.336 1 98.12 560 ILE A N 1
ATOM 4486 C CA . ILE A 1 560 ? 2.645 -33.188 -7.617 1 98.12 560 ILE A CA 1
ATOM 4487 C C . ILE A 1 560 ? 2.523 -34.375 -6.664 1 98.12 560 ILE A C 1
ATOM 4489 O O . ILE A 1 560 ? 2.826 -35.5 -7.039 1 98.12 560 ILE A O 1
ATOM 4493 N N . LEU A 1 561 ? 2.066 -34.156 -5.465 1 98 561 LEU A N 1
ATOM 4494 C CA . LEU A 1 561 ? 1.87 -35.25 -4.523 1 98 561 LEU A CA 1
ATOM 4495 C C . LEU A 1 561 ? 0.802 -36.219 -5.023 1 98 561 LEU A C 1
ATOM 4497 O O . LEU A 1 561 ? 0.987 -37.438 -4.977 1 98 561 LEU A O 1
ATOM 4501 N N . VAL A 1 562 ? -0.26 -35.656 -5.504 1 97.81 562 VAL A N 1
ATOM 4502 C CA . VAL A 1 562 ? -1.314 -36.5 -6.066 1 97.81 562 VAL A CA 1
ATOM 4503 C C . VAL A 1 562 ? -0.803 -37.188 -7.328 1 97.81 562 VAL A C 1
ATOM 4505 O O . VAL A 1 562 ? -1.062 -38.375 -7.539 1 97.81 562 VAL A O 1
ATOM 4508 N N . SER A 1 563 ? -0.065 -36.5 -8.133 1 98 563 SER A N 1
ATOM 4509 C CA . SER A 1 563 ? 0.505 -37.062 -9.344 1 98 563 SER A CA 1
ATOM 4510 C C . SER A 1 563 ? 1.396 -38.281 -9.023 1 98 563 SER A C 1
ATOM 4512 O O . SER A 1 563 ? 1.341 -39.281 -9.695 1 98 563 SER A O 1
ATOM 4514 N N . CYS A 1 564 ? 2.221 -38.125 -8.008 1 98 564 CYS A N 1
ATOM 4515 C CA . CYS A 1 564 ? 3.121 -39.188 -7.602 1 98 564 CYS A CA 1
ATOM 4516 C C . CYS A 1 564 ? 2.34 -40.375 -7.066 1 98 564 CYS A C 1
ATOM 4518 O O . CYS A 1 564 ? 2.729 -41.531 -7.277 1 98 564 CYS A O 1
ATOM 4520 N N . LYS A 1 565 ? 1.276 -40.094 -6.363 1 97.25 565 LYS A N 1
ATOM 4521 C CA . LYS A 1 565 ? 0.416 -41.188 -5.898 1 97.25 565 LYS A CA 1
ATOM 4522 C C . LYS A 1 565 ? -0.18 -41.938 -7.074 1 97.25 565 LYS A C 1
ATOM 4524 O O . LYS A 1 565 ? -0.209 -43.188 -7.066 1 97.25 565 LYS A O 1
ATOM 4529 N N . LEU A 1 566 ? -0.652 -41.25 -8.047 1 97.56 566 LEU A N 1
ATOM 4530 C CA . LEU A 1 566 ? -1.186 -41.875 -9.258 1 97.56 566 LEU A CA 1
ATOM 4531 C C . LEU A 1 566 ? -0.104 -42.688 -9.977 1 97.56 566 LEU A C 1
ATOM 4533 O O . LEU A 1 566 ? -0.355 -43.812 -10.445 1 97.56 566 LEU A O 1
ATOM 4537 N N . TYR A 1 567 ? 1.104 -42.094 -10.07 1 97.69 567 TYR A N 1
ATOM 4538 C CA . TYR A 1 567 ? 2.248 -42.75 -10.688 1 97.69 567 TYR A CA 1
ATOM 4539 C C . TYR A 1 567 ? 2.539 -44.094 -10.008 1 97.69 567 TYR A C 1
ATOM 4541 O O . TYR A 1 567 ? 2.713 -45.125 -10.68 1 97.69 567 TYR A O 1
ATOM 4549 N N . ASN A 1 568 ? 2.523 -44.094 -8.688 1 96.19 568 ASN A N 1
ATOM 4550 C CA . ASN A 1 568 ? 2.764 -45.312 -7.922 1 96.19 568 ASN A CA 1
ATOM 4551 C C . ASN A 1 568 ? 1.661 -46.344 -8.148 1 96.19 568 ASN A C 1
ATOM 4553 O O . ASN A 1 568 ? 1.94 -47.531 -8.297 1 96.19 568 ASN A O 1
ATOM 4557 N N . MET A 1 569 ? 0.457 -45.875 -8.148 1 95.94 569 MET A N 1
ATOM 4558 C CA . MET A 1 569 ? -0.679 -46.781 -8.336 1 95.94 569 MET A CA 1
ATOM 4559 C C . MET A 1 569 ? -0.647 -47.438 -9.719 1 95.94 569 MET A C 1
ATOM 4561 O O . MET A 1 569 ? -0.905 -48.625 -9.852 1 95.94 569 MET A O 1
ATOM 4565 N N . GLN A 1 570 ? -0.33 -46.625 -10.695 1 96.94 570 GLN A N 1
ATOM 4566 C CA . GLN A 1 570 ? -0.262 -47.156 -12.055 1 96.94 570 GLN A CA 1
ATOM 4567 C C . GLN A 1 570 ? 0.802 -48.219 -12.18 1 96.94 570 GLN A C 1
ATOM 4569 O O . GLN A 1 570 ? 0.598 -49.219 -12.875 1 96.94 570 GLN A O 1
ATOM 4574 N N . HIS A 1 571 ? 1.93 -48.094 -11.539 1 94.25 571 HIS A N 1
ATOM 4575 C CA . HIS A 1 571 ? 3.02 -49.062 -11.609 1 94.25 571 HIS A CA 1
ATOM 4576 C C . HIS A 1 571 ? 2.713 -50.312 -10.773 1 94.25 571 HIS A C 1
ATOM 4578 O O . HIS A 1 571 ? 3.059 -51.438 -11.164 1 94.25 571 HIS A O 1
ATOM 4584 N N . ALA A 1 572 ? 2.023 -50.094 -9.711 1 93.69 572 ALA A N 1
ATOM 4585 C CA . ALA A 1 572 ? 1.737 -51.188 -8.797 1 93.69 572 ALA A CA 1
ATOM 4586 C C . ALA A 1 572 ? 0.577 -52.031 -9.305 1 93.69 572 ALA A C 1
ATOM 4588 O O . ALA A 1 572 ? 0.572 -53.281 -9.141 1 93.69 572 ALA A O 1
ATOM 4589 N N . TYR A 1 573 ? -0.349 -51.312 -9.875 1 92.88 573 TYR A N 1
ATOM 4590 C CA . TYR A 1 573 ? -1.557 -52 -10.32 1 92.88 573 TYR A CA 1
ATOM 4591 C C . TYR A 1 573 ? -1.947 -51.531 -11.727 1 92.88 573 TYR A C 1
ATOM 4593 O O . TYR A 1 573 ? -3.006 -50.938 -11.922 1 92.88 573 TYR A O 1
ATOM 4601 N N . PRO A 1 574 ? -1.252 -51.969 -12.633 1 91 574 PRO A N 1
ATOM 4602 C CA . PRO A 1 574 ? -1.502 -51.5 -13.992 1 91 574 PRO A CA 1
ATOM 4603 C C . PRO A 1 574 ? -2.838 -51.969 -14.555 1 91 574 PRO A C 1
ATOM 4605 O O . PRO A 1 574 ? -3.48 -51.25 -15.328 1 91 574 PRO A O 1
ATOM 4608 N N . LYS A 1 575 ? -3.168 -53.188 -13.977 1 89.19 575 LYS A N 1
ATOM 4609 C CA . LYS A 1 575 ? -4.441 -53.719 -14.453 1 89.19 575 LYS A CA 1
ATOM 4610 C C . LYS A 1 575 ? -5.617 -52.969 -13.852 1 89.19 575 LYS A C 1
ATOM 4612 O O . LYS A 1 575 ? -5.723 -52.844 -12.633 1 89.19 575 LYS A O 1
ATOM 4617 N N . GLY A 1 576 ? -6.34 -52.312 -14.57 1 92.06 576 GLY A N 1
ATOM 4618 C CA . GLY A 1 576 ? -7.543 -51.625 -14.133 1 92.06 576 GLY A CA 1
ATOM 4619 C C . GLY A 1 576 ? -7.324 -50.156 -13.867 1 92.06 576 GLY A C 1
ATOM 4620 O O . GLY A 1 576 ? -8.289 -49.406 -13.742 1 92.06 576 GLY A O 1
ATOM 4621 N N . PHE A 1 577 ? -6.039 -49.75 -13.633 1 96.88 577 PHE A N 1
ATOM 4622 C CA . PHE A 1 577 ? -5.738 -48.375 -13.336 1 96.88 577 PHE A CA 1
ATOM 4623 C C . PHE A 1 577 ? -6.387 -47.438 -14.359 1 96.88 577 PHE A C 1
ATOM 4625 O O . PHE A 1 577 ? -7.023 -46.438 -14 1 96.88 577 PHE A O 1
ATOM 4632 N N . ALA A 1 578 ? -6.238 -47.781 -15.57 1 97.06 578 ALA A N 1
ATOM 4633 C CA . ALA A 1 578 ? -6.719 -46.938 -16.656 1 97.06 578 ALA A CA 1
ATOM 4634 C C . ALA A 1 578 ? -8.219 -46.719 -16.562 1 97.06 578 ALA A C 1
ATOM 4636 O O . ALA A 1 578 ? -8.703 -45.594 -16.766 1 97.06 578 ALA A O 1
ATOM 4637 N N . MET A 1 579 ? -8.906 -47.75 -16.25 1 96.19 579 MET A N 1
ATOM 4638 C CA . MET A 1 579 ? -10.359 -47.625 -16.156 1 96.19 579 MET A CA 1
ATOM 4639 C C . MET A 1 579 ? -10.766 -46.688 -15.031 1 96.19 579 MET A C 1
ATOM 4641 O O . MET A 1 579 ? -11.578 -45.781 -15.242 1 96.19 579 MET A O 1
ATOM 4645 N N . LYS A 1 580 ? -10.188 -46.906 -13.891 1 96.81 580 LYS A N 1
ATOM 4646 C CA . LYS A 1 580 ? -10.508 -46.062 -12.742 1 96.81 580 LYS A CA 1
ATOM 4647 C C . LYS A 1 580 ? -10.117 -44.625 -13 1 96.81 580 LYS A C 1
ATOM 4649 O O . LYS A 1 580 ? -10.867 -43.688 -12.648 1 96.81 580 LYS A O 1
ATOM 4654 N N . TYR A 1 581 ? -8.945 -44.5 -13.547 1 97.69 581 TYR A N 1
ATOM 4655 C CA . TYR A 1 581 ? -8.438 -43.156 -13.828 1 97.69 581 TYR A CA 1
ATOM 4656 C C . TYR A 1 581 ? -9.336 -42.438 -14.812 1 97.69 581 TYR A C 1
ATOM 4658 O O . TYR A 1 581 ? -9.641 -41.25 -14.633 1 97.69 581 TYR A O 1
ATOM 4666 N N . ASN A 1 582 ? -9.781 -43.094 -15.836 1 97.38 582 ASN A N 1
ATOM 4667 C CA . ASN A 1 582 ? -10.656 -42.469 -16.828 1 97.38 582 ASN A CA 1
ATOM 4668 C C . ASN A 1 582 ? -12.023 -42.125 -16.25 1 97.38 582 ASN A C 1
ATOM 4670 O O . ASN A 1 582 ? -12.625 -41.125 -16.609 1 97.38 582 ASN A O 1
ATOM 4674 N N . VAL A 1 583 ? -12.492 -42.969 -15.344 1 97.06 583 VAL A N 1
ATOM 4675 C CA . VAL A 1 583 ? -13.742 -42.656 -14.656 1 97.06 583 VAL A CA 1
ATOM 4676 C C . VAL A 1 583 ? -13.586 -41.375 -13.836 1 97.06 583 VAL A C 1
ATOM 4678 O O . VAL A 1 583 ? -14.477 -40.531 -13.812 1 97.06 583 VAL A O 1
ATOM 4681 N N . LEU A 1 584 ? -12.461 -41.281 -13.125 1 97.25 584 LEU A N 1
ATOM 4682 C CA . LEU A 1 584 ? -12.164 -40.094 -12.344 1 97.25 584 LEU A CA 1
ATOM 4683 C C . LEU A 1 584 ? -12.188 -38.844 -13.227 1 97.25 584 LEU A C 1
ATOM 4685 O O . LEU A 1 584 ? -12.828 -37.844 -12.883 1 97.25 584 LEU A O 1
ATOM 4689 N N . LEU A 1 585 ? -11.539 -38.875 -14.398 1 97.25 585 LEU A N 1
ATOM 4690 C CA . LEU A 1 585 ? -11.445 -37.719 -15.305 1 97.25 585 LEU A CA 1
ATOM 4691 C C . LEU A 1 585 ? -12.812 -37.375 -15.875 1 97.25 585 LEU A C 1
ATOM 4693 O O . LEU A 1 585 ? -13.172 -36.188 -15.945 1 97.25 585 LEU A O 1
ATOM 4697 N N . LYS A 1 586 ? -13.609 -38.344 -16.188 1 96.25 586 LYS A N 1
ATOM 4698 C CA . LYS A 1 586 ? -14.922 -38.156 -16.797 1 96.25 586 LYS A CA 1
ATOM 4699 C C . LYS A 1 586 ? -15.906 -37.562 -15.789 1 96.25 586 LYS A C 1
ATOM 4701 O O . LYS A 1 586 ? -16.797 -36.781 -16.172 1 96.25 586 LYS A O 1
ATOM 4706 N N . ASN A 1 587 ? -15.734 -37.938 -14.625 1 94.62 587 ASN A N 1
ATOM 4707 C CA . ASN A 1 587 ? -16.672 -37.594 -13.57 1 94.62 587 ASN A CA 1
ATOM 4708 C C . ASN A 1 587 ? -16.75 -36.062 -13.375 1 94.62 587 ASN A C 1
ATOM 4710 O O . ASN A 1 587 ? -17.797 -35.531 -13.023 1 94.62 587 ASN A O 1
ATOM 4714 N N . GLY A 1 588 ? -15.609 -35.438 -13.578 1 94.38 588 GLY A N 1
ATOM 4715 C CA . GLY A 1 588 ? -15.547 -34 -13.242 1 94.38 588 GLY A CA 1
ATOM 4716 C C . GLY A 1 588 ? -15.5 -33.75 -11.75 1 94.38 588 GLY A C 1
ATOM 4717 O O . GLY A 1 588 ? -15.023 -34.594 -10.984 1 94.38 588 GLY A O 1
ATOM 4718 N N . PHE A 1 589 ? -15.945 -32.531 -11.297 1 95.31 589 PHE A N 1
ATOM 4719 C CA . PHE A 1 589 ? -15.766 -32.125 -9.914 1 95.31 589 PHE A CA 1
ATOM 4720 C C . PHE A 1 589 ? -17.109 -31.938 -9.211 1 95.31 589 PHE A C 1
ATOM 4722 O O . PHE A 1 589 ? -17.453 -30.844 -8.773 1 95.31 589 PHE A O 1
ATOM 4729 N N . ASP A 1 590 ? -17.781 -33.094 -9.031 1 94.94 590 ASP A N 1
ATOM 4730 C CA . ASP A 1 590 ? -19.141 -33.062 -8.477 1 94.94 590 ASP A CA 1
ATOM 4731 C C . ASP A 1 590 ? -19.125 -33.375 -6.98 1 94.94 590 ASP A C 1
ATOM 4733 O O . ASP A 1 590 ? -20.156 -33.719 -6.402 1 94.94 590 ASP A O 1
ATOM 4737 N N . ALA A 1 591 ? -17.953 -33.375 -6.406 1 94.56 591 ALA A N 1
ATOM 4738 C CA . ALA A 1 591 ? -17.734 -33.594 -4.977 1 94.56 591 ALA A CA 1
ATOM 4739 C C . ALA A 1 591 ? -16.422 -32.969 -4.531 1 94.56 591 ALA A C 1
ATOM 4741 O O . ALA A 1 591 ? -15.602 -32.562 -5.367 1 94.56 591 ALA A O 1
ATOM 4742 N N . PRO A 1 592 ? -16.234 -32.875 -3.172 1 93.94 592 PRO A N 1
ATOM 4743 C CA . PRO A 1 592 ? -14.922 -32.406 -2.711 1 93.94 592 PRO A CA 1
ATOM 4744 C C . PRO A 1 592 ? -13.789 -33.312 -3.203 1 93.94 592 PRO A C 1
ATOM 4746 O O . PRO A 1 592 ? -13.969 -34.5 -3.361 1 93.94 592 PRO A O 1
ATOM 4749 N N . ALA A 1 593 ? -12.68 -32.719 -3.381 1 94.88 593 ALA A N 1
ATOM 4750 C CA . ALA A 1 593 ? -11.523 -33.406 -3.943 1 94.88 593 ALA A CA 1
ATOM 4751 C C . ALA A 1 593 ? -11.219 -34.688 -3.186 1 94.88 593 ALA A C 1
ATOM 4753 O O . ALA A 1 593 ? -10.969 -35.719 -3.795 1 94.88 593 ALA A O 1
ATOM 4754 N N . GLU A 1 594 ? -11.219 -34.625 -1.877 1 94.69 594 GLU A N 1
ATOM 4755 C CA . GLU A 1 594 ? -10.922 -35.812 -1.053 1 94.69 594 GLU A CA 1
ATOM 4756 C C . GLU A 1 594 ? -11.906 -36.938 -1.324 1 94.69 594 GLU A C 1
ATOM 4758 O O . GLU A 1 594 ? -11.5 -38.094 -1.456 1 94.69 594 GLU A O 1
ATOM 4763 N N . ASP A 1 595 ? -13.133 -36.562 -1.455 1 95.56 595 ASP A N 1
ATOM 4764 C CA . ASP A 1 595 ? -14.172 -37.562 -1.688 1 95.56 595 ASP A CA 1
ATOM 4765 C C . ASP A 1 595 ? -14.055 -38.188 -3.086 1 95.56 595 ASP A C 1
ATOM 4767 O O . ASP A 1 595 ? -14.258 -39.375 -3.27 1 95.56 595 ASP A O 1
ATOM 4771 N N . LEU A 1 596 ? -13.758 -37.344 -4.023 1 95.94 596 LEU A N 1
ATOM 4772 C CA . LEU A 1 596 ? -13.602 -37.812 -5.398 1 95.94 596 LEU A CA 1
ATOM 4773 C C . LEU A 1 596 ? -12.469 -38.812 -5.5 1 95.94 596 LEU A C 1
ATOM 4775 O O . LEU A 1 596 ? -12.633 -39.875 -6.105 1 95.94 596 LEU A O 1
ATOM 4779 N N . LEU A 1 597 ? -11.336 -38.531 -4.914 1 96.69 597 LEU A N 1
ATOM 4780 C CA . LEU A 1 597 ? -10.164 -39.406 -4.965 1 96.69 597 LEU A CA 1
ATOM 4781 C C . LEU A 1 597 ? -10.422 -40.719 -4.203 1 96.69 597 LEU A C 1
ATOM 4783 O O . LEU A 1 597 ? -10.047 -41.781 -4.668 1 96.69 597 LEU A O 1
ATOM 4787 N N . LYS A 1 598 ? -11.102 -40.594 -3.066 1 96.19 598 LYS A N 1
ATOM 4788 C CA . LYS A 1 598 ? -11.414 -41.812 -2.287 1 96.19 598 LYS A CA 1
ATOM 4789 C C . LYS A 1 598 ? -12.359 -42.719 -3.055 1 96.19 598 LYS A C 1
ATOM 4791 O O . LYS A 1 598 ? -12.148 -43.938 -3.105 1 96.19 598 LYS A O 1
ATOM 4796 N N . LYS A 1 599 ? -13.305 -42.094 -3.605 1 96.62 599 LYS A N 1
ATOM 4797 C CA . LYS A 1 599 ? -14.328 -42.875 -4.297 1 96.62 599 LYS A CA 1
ATOM 4798 C C . LYS A 1 599 ? -13.766 -43.531 -5.543 1 96.62 599 LYS A C 1
ATOM 4800 O O . LYS A 1 599 ? -14.031 -44.719 -5.797 1 96.62 599 LYS A O 1
ATOM 4805 N N . GLN A 1 600 ? -12.992 -42.812 -6.328 1 96.06 600 GLN A N 1
ATOM 4806 C CA . GLN A 1 600 ? -12.625 -43.281 -7.652 1 96.06 600 GLN A CA 1
ATOM 4807 C C . GLN A 1 600 ? -11.281 -44 -7.625 1 96.06 600 GLN A C 1
ATOM 4809 O O . GLN A 1 600 ? -11.023 -44.906 -8.438 1 96.06 600 GLN A O 1
ATOM 4814 N N . MET A 1 601 ? -10.414 -43.625 -6.727 1 96.06 601 MET A N 1
ATOM 4815 C CA . MET A 1 601 ? -9.047 -44.156 -6.793 1 96.06 601 MET A CA 1
ATOM 4816 C C . MET A 1 601 ? -8.672 -44.844 -5.496 1 96.06 601 MET A C 1
ATOM 4818 O O . MET A 1 601 ? -7.633 -45.531 -5.422 1 96.06 601 MET A O 1
ATOM 4822 N N . GLY A 1 602 ? -9.445 -44.656 -4.43 1 94.69 602 GLY A N 1
ATOM 4823 C CA . GLY A 1 602 ? -9.242 -45.406 -3.211 1 94.69 602 GLY A CA 1
ATOM 4824 C C . GLY A 1 602 ? -8.258 -44.781 -2.258 1 94.69 602 GLY A C 1
ATOM 4825 O O . GLY A 1 602 ? -7.746 -45.406 -1.345 1 94.69 602 GLY A O 1
ATOM 4826 N N . PHE A 1 603 ? -7.934 -43.469 -2.436 1 93.94 603 PHE A N 1
ATOM 4827 C CA . PHE A 1 603 ? -7.066 -42.781 -1.496 1 93.94 603 PHE A CA 1
ATOM 4828 C C . PHE A 1 603 ? -7.555 -41.344 -1.269 1 93.94 603 PHE A C 1
ATOM 4830 O O . PHE A 1 603 ? -8.328 -40.812 -2.068 1 93.94 603 PHE A O 1
ATOM 4837 N N . GLY A 1 604 ? -7.184 -40.812 -0.12 1 92.69 604 GLY A N 1
ATOM 4838 C CA . GLY A 1 604 ? -7.547 -39.469 0.218 1 92.69 604 GLY A CA 1
ATOM 4839 C C . GLY A 1 604 ? -6.371 -38.5 0.194 1 92.69 604 GLY A C 1
ATOM 4840 O O . GLY A 1 604 ? -5.359 -38.781 -0.462 1 92.69 604 GLY A O 1
ATOM 4841 N N . LEU A 1 605 ? -6.559 -37.406 0.798 1 92.5 605 LEU A N 1
ATOM 4842 C CA . LEU A 1 605 ? -5.547 -36.344 0.801 1 92.5 605 LEU A CA 1
ATOM 4843 C C . LEU A 1 605 ? -4.781 -36.312 2.121 1 92.5 605 LEU A C 1
ATOM 4845 O O . LEU A 1 605 ? -4.277 -35.281 2.539 1 92.5 605 LEU A O 1
ATOM 4849 N N . ASP A 1 606 ? -4.762 -37.469 2.65 1 88.31 606 ASP A N 1
ATOM 4850 C CA . ASP A 1 606 ? -3.977 -37.656 3.871 1 88.31 606 ASP A CA 1
ATOM 4851 C C . ASP A 1 606 ? -2.5 -37.344 3.619 1 88.31 606 ASP A C 1
ATOM 4853 O O . ASP A 1 606 ? -1.909 -37.875 2.676 1 88.31 606 ASP A O 1
ATOM 4857 N N . ASN A 1 607 ? -1.886 -36.625 4.523 1 84.25 607 ASN A N 1
ATOM 4858 C CA . ASN A 1 607 ? -0.511 -36.156 4.336 1 84.25 607 ASN A CA 1
ATOM 4859 C C . ASN A 1 607 ? 0.458 -37.344 4.246 1 84.25 607 ASN A C 1
ATOM 4861 O O . ASN A 1 607 ? 1.265 -37.406 3.318 1 84.25 607 ASN A O 1
ATOM 4865 N N . ASN A 1 608 ? 0.358 -38.188 5.129 1 86 608 ASN A N 1
ATOM 4866 C CA . ASN A 1 608 ? 1.316 -39.281 5.191 1 86 608 ASN A CA 1
ATOM 4867 C C . ASN A 1 608 ? 1.231 -40.156 3.953 1 86 608 ASN A C 1
ATOM 4869 O O . ASN A 1 608 ? 2.258 -40.562 3.404 1 86 608 ASN A O 1
ATOM 4873 N N . ALA A 1 609 ? 0.038 -40.406 3.551 1 85.06 609 ALA A N 1
ATOM 4874 C CA . ALA A 1 609 ? -0.142 -41.281 2.385 1 85.06 609 ALA A CA 1
ATOM 4875 C C . ALA A 1 609 ? 0.408 -40.594 1.124 1 85.06 609 ALA A C 1
ATOM 4877 O O . ALA A 1 609 ? 1.029 -41.281 0.289 1 85.06 609 ALA A O 1
ATOM 4878 N N . LEU A 1 610 ? 0.189 -39.406 0.998 1 92.06 610 LEU A N 1
ATOM 4879 C CA . LEU A 1 610 ? 0.646 -38.656 -0.176 1 92.06 610 LEU A CA 1
ATOM 4880 C C . LEU A 1 610 ? 2.158 -38.469 -0.142 1 92.06 610 LEU A C 1
ATOM 4882 O O . LEU A 1 610 ? 2.834 -38.656 -1.157 1 92.06 610 LEU A O 1
ATOM 4886 N N . LEU A 1 611 ? 2.689 -38.219 0.989 1 94.19 611 LEU A N 1
ATOM 4887 C CA . LEU A 1 611 ? 4.09 -37.844 1.136 1 94.19 611 LEU A CA 1
ATOM 4888 C C . LEU A 1 611 ? 5 -39.062 1.033 1 94.19 611 LEU A C 1
ATOM 4890 O O . LEU A 1 611 ? 6.023 -39.031 0.348 1 94.19 611 LEU A O 1
ATOM 4894 N N . ASN A 1 612 ? 4.645 -40.125 1.648 1 92.19 612 ASN A N 1
ATOM 4895 C CA . ASN A 1 612 ? 5.531 -41.281 1.738 1 92.19 612 ASN A CA 1
ATOM 4896 C C . ASN A 1 612 ? 5.852 -41.844 0.359 1 92.19 612 ASN A C 1
ATOM 4898 O O . ASN A 1 612 ? 7.012 -42.125 0.056 1 92.19 612 ASN A O 1
ATOM 4902 N N . GLY A 1 613 ? 4.828 -41.969 -0.401 1 92.88 613 GLY A N 1
ATOM 4903 C CA . GLY A 1 613 ? 5.062 -42.469 -1.741 1 92.88 613 GLY A CA 1
ATOM 4904 C C . GLY A 1 613 ? 5.957 -41.562 -2.576 1 92.88 613 GLY A C 1
ATOM 4905 O O . GLY A 1 613 ? 6.84 -42.062 -3.287 1 92.88 613 GLY A O 1
ATOM 4906 N N . THR A 1 614 ? 5.758 -40.312 -2.471 1 97.19 614 THR A N 1
ATOM 4907 C CA . THR A 1 614 ? 6.52 -39.344 -3.23 1 97.19 614 THR A CA 1
ATOM 4908 C C . THR A 1 614 ? 7.977 -39.312 -2.785 1 97.19 614 THR A C 1
ATOM 4910 O O . THR A 1 614 ? 8.883 -39.312 -3.619 1 97.19 614 THR A O 1
ATOM 4913 N N . LEU A 1 615 ? 8.227 -39.344 -1.493 1 97.69 615 LEU A N 1
ATOM 4914 C CA . LEU A 1 615 ? 9.586 -39.344 -0.952 1 97.69 615 LEU A CA 1
ATOM 4915 C C . LEU A 1 615 ? 10.336 -40.625 -1.352 1 97.69 615 LEU A C 1
ATOM 4917 O O . LEU A 1 615 ? 11.531 -40.562 -1.658 1 97.69 615 LEU A O 1
ATOM 4921 N N . GLN A 1 616 ? 9.602 -41.688 -1.35 1 96.94 616 GLN A N 1
ATOM 4922 C CA . GLN A 1 616 ? 10.234 -42.938 -1.731 1 96.94 616 GLN A CA 1
ATOM 4923 C C . GLN A 1 616 ? 10.641 -42.938 -3.205 1 96.94 616 GLN A C 1
ATOM 4925 O O . GLN A 1 616 ? 11.703 -43.438 -3.566 1 96.94 616 GLN A O 1
ATOM 4930 N N . ILE A 1 617 ? 9.789 -42.375 -4.047 1 97.56 617 ILE A N 1
ATOM 4931 C CA . ILE A 1 617 ? 10.148 -42.25 -5.457 1 97.56 617 ILE A CA 1
ATOM 4932 C C . ILE A 1 617 ? 11.445 -41.469 -5.594 1 97.56 617 ILE A C 1
ATOM 4934 O O . ILE A 1 617 ? 12.344 -41.844 -6.336 1 97.56 617 ILE A O 1
ATOM 4938 N N . MET A 1 618 ? 11.555 -40.375 -4.918 1 98.19 618 MET A N 1
ATOM 4939 C CA . MET A 1 618 ? 12.727 -39.5 -5.031 1 98.19 618 MET A CA 1
ATOM 4940 C C . MET A 1 618 ? 13.977 -40.219 -4.508 1 98.19 618 MET A C 1
ATOM 4942 O O . MET A 1 618 ? 15.047 -40.156 -5.117 1 98.19 618 MET A O 1
ATOM 4946 N N . LYS A 1 619 ? 13.836 -40.938 -3.4 1 98.12 619 LYS A N 1
ATOM 4947 C CA . LYS A 1 619 ? 14.961 -41.688 -2.85 1 98.12 619 LYS A CA 1
ATOM 4948 C C . LYS A 1 619 ? 15.438 -42.781 -3.826 1 98.12 619 LYS A C 1
ATOM 4950 O O . LYS A 1 619 ? 16.641 -42.906 -4.074 1 98.12 619 LYS A O 1
ATOM 4955 N N . ASP A 1 620 ? 14.508 -43.5 -4.355 1 98.06 620 ASP A N 1
ATOM 4956 C CA . ASP A 1 620 ? 14.844 -44.562 -5.281 1 98.06 620 ASP A CA 1
ATOM 4957 C C . ASP A 1 620 ? 15.523 -44.031 -6.535 1 98.06 620 ASP A C 1
ATOM 4959 O O . ASP A 1 620 ? 16.531 -44.594 -6.992 1 98.06 620 ASP A O 1
ATOM 4963 N N . LYS A 1 621 ? 15.008 -43 -7.047 1 98.12 621 LYS A N 1
ATOM 4964 C CA . LYS A 1 621 ? 15.57 -42.438 -8.273 1 98.12 621 LYS A CA 1
ATOM 4965 C C . LYS A 1 621 ? 16.922 -41.781 -8 1 98.12 621 LYS A C 1
ATOM 4967 O O . LYS A 1 621 ? 17.781 -41.75 -8.875 1 98.12 621 LYS A O 1
ATOM 4972 N N . THR A 1 622 ? 17.094 -41.188 -6.852 1 98.25 622 THR A N 1
ATOM 4973 C CA . THR A 1 622 ? 18.391 -40.656 -6.477 1 98.25 622 THR A CA 1
ATOM 4974 C C . THR A 1 622 ? 19.438 -41.781 -6.426 1 98.25 622 THR A C 1
ATOM 4976 O O . THR A 1 622 ? 20.547 -41.594 -6.938 1 98.25 622 THR A O 1
ATOM 4979 N N . GLU A 1 623 ? 19.078 -42.875 -5.871 1 98.31 623 GLU A N 1
ATOM 4980 C CA . GLU A 1 623 ? 19.984 -44.031 -5.824 1 98.31 623 GLU A CA 1
ATOM 4981 C C . GLU A 1 623 ? 20.266 -44.562 -7.227 1 98.31 623 GLU A C 1
ATOM 4983 O O . GLU A 1 623 ? 21.391 -44.969 -7.523 1 98.31 623 GLU A O 1
ATOM 4988 N N . GLU A 1 624 ? 19.266 -44.625 -7.957 1 97.81 624 GLU A N 1
ATOM 4989 C CA . GLU A 1 624 ? 19.453 -45.031 -9.344 1 97.81 624 GLU A CA 1
ATOM 4990 C C . GLU A 1 624 ? 20.453 -44.125 -10.062 1 97.81 624 GLU A C 1
ATOM 4992 O O . GLU A 1 624 ? 21.344 -44.594 -10.766 1 97.81 624 GLU A O 1
ATOM 4997 N N . LEU A 1 625 ? 20.281 -42.844 -9.898 1 96.75 625 LEU A N 1
ATOM 4998 C CA . LEU A 1 625 ? 21.172 -41.875 -10.531 1 96.75 625 LEU A CA 1
ATOM 4999 C C . LEU A 1 625 ? 22.594 -42.062 -10.031 1 96.75 625 LEU A C 1
ATOM 5001 O O . LEU A 1 625 ? 23.547 -41.969 -10.812 1 96.75 625 LEU A O 1
ATOM 5005 N N . ARG A 1 626 ? 22.734 -42.312 -8.766 1 97 626 ARG A N 1
ATOM 5006 C CA . ARG A 1 626 ? 24.047 -42.562 -8.195 1 97 626 ARG A CA 1
ATOM 5007 C C . ARG A 1 626 ? 24.734 -43.75 -8.891 1 97 626 ARG A C 1
ATOM 5009 O O . ARG A 1 626 ? 25.906 -43.656 -9.258 1 97 626 ARG A O 1
ATOM 5016 N N . HIS A 1 627 ? 24.031 -44.781 -9.07 1 97.25 627 HIS A N 1
ATOM 5017 C CA . HIS A 1 627 ? 24.578 -45.969 -9.719 1 97.25 627 HIS A CA 1
ATOM 5018 C C . HIS A 1 627 ? 24.953 -45.656 -11.172 1 97.25 627 HIS A C 1
ATOM 5020 O O . HIS A 1 627 ? 25.984 -46.156 -11.656 1 97.25 627 HIS A O 1
ATOM 5026 N N . LEU A 1 628 ? 24.109 -44.906 -11.805 1 95.44 628 LEU A N 1
ATOM 5027 C CA . LEU A 1 628 ? 24.391 -44.562 -13.195 1 95.44 628 LEU A CA 1
ATOM 5028 C C . LEU A 1 628 ? 25.656 -43.719 -13.289 1 95.44 628 LEU A C 1
ATOM 5030 O O . LEU A 1 628 ? 26.484 -43.906 -14.188 1 95.44 628 LEU A O 1
ATOM 5034 N N . TYR A 1 629 ? 25.828 -42.812 -12.359 1 93.38 629 TYR A N 1
ATOM 5035 C CA . TYR A 1 629 ? 27.031 -42 -12.336 1 93.38 629 TYR A CA 1
ATOM 5036 C C . TYR A 1 629 ? 28.266 -42.844 -12.078 1 93.38 629 TYR A C 1
ATOM 5038 O O . TYR A 1 629 ? 29.328 -42.594 -12.656 1 93.38 629 TYR A O 1
ATOM 5046 N N . GLU A 1 630 ? 28.188 -43.875 -11.281 1 93.56 630 GLU A N 1
ATOM 5047 C CA . GLU A 1 630 ? 29.297 -44.75 -11 1 93.56 630 GLU A CA 1
ATOM 5048 C C . GLU A 1 630 ? 29.688 -45.562 -12.227 1 93.56 630 GLU A C 1
ATOM 5050 O O . GLU A 1 630 ? 30.859 -45.812 -12.477 1 93.56 630 GLU A O 1
ATOM 5055 N N . LYS A 1 631 ? 28.719 -45.906 -12.961 1 91.75 631 LYS A N 1
ATOM 5056 C CA . LYS A 1 631 ? 28.969 -46.688 -14.172 1 91.75 631 LYS A CA 1
ATOM 5057 C C . LYS A 1 631 ? 29.641 -45.844 -15.25 1 91.75 631 LYS A C 1
ATOM 5059 O O . LYS A 1 631 ? 30.312 -46.375 -16.141 1 91.75 631 LYS A O 1
ATO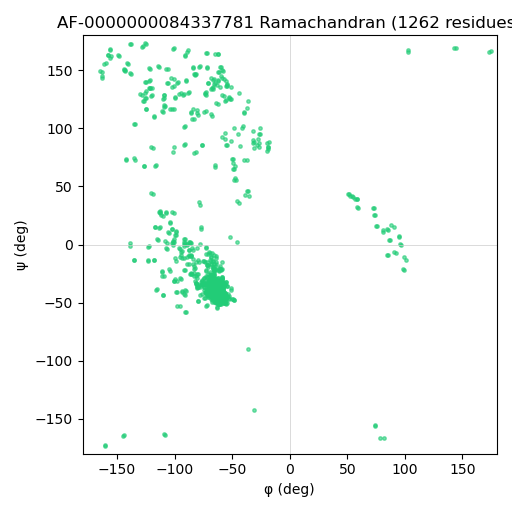M 5064 N N . MET A 1 632 ? 29.453 -44.625 -15.211 1 88.31 632 MET A N 1
ATOM 5065 C CA . MET A 1 632 ? 30.016 -43.75 -16.219 1 88.31 632 MET A CA 1
ATOM 5066 C C . MET A 1 632 ? 31.453 -43.375 -15.875 1 88.31 632 MET A C 1
ATOM 5068 O O . MET A 1 632 ? 32.156 -42.75 -16.688 1 88.31 632 MET A O 1
ATOM 5072 N N . LYS A 1 633 ? 31.859 -43.656 -14.664 1 81 633 LYS A N 1
ATOM 5073 C CA . LYS A 1 633 ? 33.25 -43.438 -14.273 1 81 633 LYS A CA 1
ATOM 5074 C C . LYS A 1 633 ? 34.156 -44.531 -14.797 1 81 633 LYS A C 1
ATOM 5076 O O . LYS A 1 633 ? 35.281 -44.281 -15.227 1 81 633 LYS A O 1
ATOM 5081 N N . MET B 1 1 ? -21.281 14.07 12.656 1 20.52 1 MET B N 1
ATOM 5082 C CA . MET B 1 1 ? -21.531 12.805 11.984 1 20.52 1 MET B CA 1
ATOM 5083 C C . MET B 1 1 ? -20.281 11.93 11.977 1 20.52 1 MET B C 1
ATOM 5085 O O . MET B 1 1 ? -19.172 12.43 11.836 1 20.52 1 MET B O 1
ATOM 5089 N N . PRO B 1 2 ? -20.406 10.688 12.523 1 23.48 2 PRO B N 1
ATOM 5090 C CA . PRO B 1 2 ? -19.203 9.93 12.898 1 23.48 2 PRO B CA 1
ATOM 5091 C C . PRO B 1 2 ? -18.344 9.562 11.695 1 23.48 2 PRO B C 1
ATOM 5093 O O . PRO B 1 2 ? -18.766 8.805 10.828 1 23.48 2 PRO B O 1
ATOM 5096 N N . SER B 1 3 ? -17.766 10.445 11.031 1 23.69 3 SER B N 1
ATOM 5097 C CA . SER B 1 3 ? -16.703 10.43 10.031 1 23.69 3 SER B CA 1
ATOM 5098 C C . SER B 1 3 ? -15.656 9.367 10.352 1 23.69 3 SER B C 1
ATOM 5100 O O . SER B 1 3 ? -15.531 8.938 11.5 1 23.69 3 SER B O 1
ATOM 5102 N N . LEU B 1 4 ? -15.43 8.453 9.398 1 27.98 4 LEU B N 1
ATOM 5103 C CA . LEU B 1 4 ? -14.336 7.496 9.516 1 27.98 4 LEU B CA 1
ATOM 5104 C C . LEU B 1 4 ? -13.305 7.973 10.531 1 27.98 4 LEU B C 1
ATOM 5106 O O . LEU B 1 4 ? -12.703 9.039 10.359 1 27.98 4 LEU B O 1
ATOM 5110 N N . ASN B 1 5 ? -13.555 7.738 11.773 1 24.75 5 ASN B N 1
ATOM 5111 C CA . ASN B 1 5 ? -12.664 7.93 12.914 1 24.75 5 ASN B CA 1
ATOM 5112 C C . ASN B 1 5 ? -11.258 7.418 12.625 1 24.75 5 ASN B C 1
ATOM 5114 O O . ASN B 1 5 ? -10.977 6.23 12.805 1 24.75 5 ASN B O 1
ATOM 5118 N N . ILE B 1 6 ? -10.867 7.602 11.414 1 28.56 6 ILE B N 1
ATOM 5119 C CA . ILE B 1 6 ? -9.406 7.516 11.367 1 28.56 6 ILE B CA 1
ATOM 5120 C C . ILE B 1 6 ? -8.812 8.008 12.68 1 28.56 6 ILE B C 1
ATOM 5122 O O . ILE B 1 6 ? -9.156 9.094 13.156 1 28.56 6 ILE B O 1
ATOM 5126 N N . SER B 1 7 ? -8.695 7.008 13.633 1 26.77 7 SER B N 1
ATOM 5127 C CA . SER B 1 7 ? -7.938 7.445 14.805 1 26.77 7 SER B CA 1
ATOM 5128 C C . SER B 1 7 ? -7.109 8.688 14.492 1 26.77 7 SER B C 1
ATOM 5130 O O . SER B 1 7 ? -6.332 8.695 13.531 1 26.77 7 SER B O 1
ATOM 5132 N N . LEU B 1 8 ? -7.754 9.727 14.68 1 24.7 8 LEU B N 1
ATOM 5133 C CA . LEU B 1 8 ? -6.945 10.938 14.727 1 24.7 8 LEU B CA 1
ATOM 5134 C C . LEU B 1 8 ? -5.609 10.672 15.414 1 24.7 8 LEU B C 1
ATOM 5136 O O . LEU B 1 8 ? -5.543 10.602 16.641 1 24.7 8 LEU B O 1
ATOM 5140 N N . LYS B 1 9 ? -4.961 9.609 15.055 1 32.16 9 LYS B N 1
ATOM 5141 C CA . LYS B 1 9 ? -3.623 9.969 15.516 1 32.16 9 LYS B CA 1
ATOM 5142 C C . LYS B 1 9 ? -3.438 11.484 15.539 1 32.16 9 LYS B C 1
ATOM 5144 O O . LYS B 1 9 ? -3.604 12.148 14.516 1 32.16 9 LYS B O 1
ATOM 5149 N N . LYS B 1 10 ? -3.885 12.055 16.641 1 30.75 10 LYS B N 1
ATOM 5150 C CA . LYS B 1 10 ? -3.684 13.43 17.078 1 30.75 10 LYS B CA 1
ATOM 5151 C C . LYS B 1 10 ? -2.496 14.07 16.359 1 30.75 10 LYS B C 1
ATOM 5153 O O . LYS B 1 10 ? -1.355 13.633 16.531 1 30.75 10 LYS B O 1
ATOM 5158 N N . LEU B 1 11 ? -2.934 14.523 15.195 1 30.83 11 LEU B N 1
ATOM 5159 C CA . LEU B 1 11 ? -1.946 15.336 14.492 1 30.83 11 LEU B CA 1
ATOM 5160 C C . LEU B 1 11 ? -1.327 16.375 15.422 1 30.83 11 LEU B C 1
ATOM 5162 O O . LEU B 1 11 ? -2.018 17.266 15.898 1 30.83 11 LEU B O 1
ATOM 5166 N N . TYR B 1 12 ? -0.671 15.844 16.25 1 30.86 12 TYR B N 1
ATOM 5167 C CA . TYR B 1 12 ? 0.313 16.75 16.828 1 30.86 12 TYR B CA 1
ATOM 5168 C C . TYR B 1 12 ? 0.89 17.688 15.773 1 30.86 12 TYR B C 1
ATOM 5170 O O . TYR B 1 12 ? 1.538 17.234 14.82 1 30.86 12 TYR B O 1
ATOM 5178 N N . ILE B 1 13 ? 0.018 18.484 15.523 1 31.09 13 ILE B N 1
ATOM 5179 C CA . ILE B 1 13 ? 0.541 19.484 14.602 1 31.09 13 ILE B CA 1
ATOM 5180 C C . ILE B 1 13 ? 1.88 20.016 15.117 1 31.09 13 ILE B C 1
ATOM 5182 O O . ILE B 1 13 ? 1.937 20.672 16.156 1 31.09 13 ILE B O 1
ATOM 5186 N N . ILE B 1 14 ? 2.775 19.266 15 1 32 14 ILE B N 1
ATOM 5187 C CA . ILE B 1 14 ? 4.102 19.844 15.188 1 32 14 ILE B CA 1
ATOM 5188 C C . ILE B 1 14 ? 4.285 21.031 14.242 1 32 14 ILE B C 1
ATOM 5190 O O . ILE B 1 14 ? 4.211 20.875 13.023 1 32 14 ILE B O 1
ATOM 5194 N N . ALA B 1 15 ? 3.867 22.141 14.648 1 33.19 15 ALA B N 1
ATOM 5195 C CA . ALA B 1 15 ? 4.426 23.281 13.938 1 33.19 15 ALA B CA 1
ATOM 5196 C C . ALA B 1 15 ? 5.816 22.953 13.391 1 33.19 15 ALA B C 1
ATOM 5198 O O . ALA B 1 15 ? 6.719 22.594 14.156 1 33.19 15 ALA B O 1
ATOM 5199 N N . ALA B 1 16 ? 5.828 22.5 12.258 1 33.16 16 ALA B N 1
ATOM 5200 C CA . ALA B 1 16 ? 7.086 22.281 11.547 1 33.16 16 ALA B CA 1
ATOM 5201 C C . ALA B 1 16 ? 7.992 23.516 11.656 1 33.16 16 ALA B C 1
ATOM 5203 O O . ALA B 1 16 ? 7.836 24.469 10.906 1 33.16 16 ALA B O 1
ATOM 5204 N N . CYS B 1 17 ? 8.25 23.844 12.75 1 30.58 17 CYS B N 1
ATOM 5205 C CA . CYS B 1 17 ? 9.422 24.719 12.688 1 30.58 17 CYS B CA 1
ATOM 5206 C C . CYS B 1 17 ? 10.516 24.094 11.82 1 30.58 17 CYS B C 1
ATOM 5208 O O . CYS B 1 17 ? 10.859 22.922 11.984 1 30.58 17 CYS B O 1
ATOM 5210 N N . LEU B 1 18 ? 10.609 24.516 10.656 1 30.77 18 LEU B N 1
ATOM 5211 C CA . LEU B 1 18 ? 11.82 24.219 9.898 1 30.77 18 LEU B CA 1
ATOM 5212 C C . LEU B 1 18 ? 13.008 23.984 10.836 1 30.77 18 LEU B C 1
ATOM 5214 O O . LEU B 1 18 ? 13.375 24.875 11.602 1 30.77 18 LEU B O 1
ATOM 5218 N N . LEU B 1 19 ? 13.211 22.797 11.094 1 30.03 19 LEU B N 1
ATOM 5219 C CA . LEU B 1 19 ? 14.484 22.484 11.734 1 30.03 19 LEU B CA 1
ATOM 5220 C C . LEU B 1 19 ? 15.641 23.188 11.016 1 30.03 19 LEU B C 1
ATOM 5222 O O . LEU B 1 19 ? 16.078 22.734 9.953 1 30.03 19 LEU B O 1
ATOM 5226 N N . CYS B 1 20 ? 15.586 24.453 10.875 1 29.28 20 CYS B N 1
ATOM 5227 C CA . CYS B 1 20 ? 16.953 24.953 10.766 1 29.28 20 CYS B CA 1
ATOM 5228 C C . CYS B 1 20 ? 17.875 24.266 11.758 1 29.28 20 CYS B C 1
ATOM 5230 O O . CYS B 1 20 ? 17.562 24.203 12.953 1 29.28 20 CYS B O 1
ATOM 5232 N N . LEU B 1 21 ? 18.562 23.359 11.25 1 30.47 21 LEU B N 1
ATOM 5233 C CA . LEU B 1 21 ? 19.703 22.812 11.977 1 30.47 21 LEU B CA 1
ATOM 5234 C C . LEU B 1 21 ? 20.406 23.906 12.781 1 30.47 21 LEU B C 1
ATOM 5236 O O . LEU B 1 21 ? 21.328 24.547 12.273 1 30.47 21 LEU B O 1
ATOM 5240 N N . VAL B 1 22 ? 19.734 24.75 13.398 1 30.33 22 VAL B N 1
ATOM 5241 C CA . VAL B 1 22 ? 20.562 25.547 14.297 1 30.33 22 VAL B CA 1
ATOM 5242 C C . VAL B 1 22 ? 21.312 24.609 15.25 1 30.33 22 VAL B C 1
ATOM 5244 O O . VAL B 1 22 ? 20.703 23.812 15.961 1 30.33 22 VAL B O 1
ATOM 5247 N N . THR B 1 23 ? 22.531 24.328 14.844 1 30.38 23 THR B N 1
ATOM 5248 C CA . THR B 1 23 ? 23.531 23.766 15.727 1 30.38 23 THR B CA 1
ATOM 5249 C C . THR B 1 23 ? 23.516 24.453 17.078 1 30.38 23 THR B C 1
ATOM 5251 O O . THR B 1 23 ? 23.766 25.656 17.172 1 30.38 23 THR B O 1
ATOM 5254 N N . ASN B 1 24 ? 22.781 24.125 17.922 1 30.33 24 ASN B N 1
ATOM 5255 C CA . ASN B 1 24 ? 23.047 24.547 19.297 1 30.33 24 ASN B CA 1
ATOM 5256 C C . ASN B 1 24 ? 24.469 24.219 19.719 1 30.33 24 ASN B C 1
ATOM 5258 O O . ASN B 1 24 ? 24.844 23.047 19.781 1 30.33 24 ASN B O 1
ATOM 5262 N N . ASN B 1 25 ? 25.484 25.062 19.531 1 30.84 25 ASN B N 1
ATOM 5263 C CA . ASN B 1 25 ? 26.828 25.047 20.078 1 30.84 25 ASN B CA 1
ATOM 5264 C C . ASN B 1 25 ? 26.875 24.438 21.469 1 30.84 25 ASN B C 1
ATOM 5266 O O . ASN B 1 25 ? 25.828 24.172 22.078 1 30.84 25 ASN B O 1
ATOM 5270 N N . TYR B 1 26 ? 27.953 25.219 22.438 1 29.52 26 TYR B N 1
ATOM 5271 C CA . TYR B 1 26 ? 28.906 25.062 23.531 1 29.52 26 TYR B CA 1
ATOM 5272 C C . TYR B 1 26 ? 28.203 24.656 24.828 1 29.52 26 TYR B C 1
ATOM 5274 O O . TYR B 1 26 ? 27.016 24.906 24.984 1 29.52 26 TYR B O 1
ATOM 5282 N N . ALA B 1 27 ? 29.141 24.141 25.797 1 35.81 27 ALA B N 1
ATOM 5283 C CA . ALA B 1 27 ? 29.031 23.875 27.234 1 35.81 27 ALA B CA 1
ATOM 5284 C C . ALA B 1 27 ? 28.5 25.109 27.984 1 35.81 27 ALA B C 1
ATOM 5286 O O . ALA B 1 27 ? 29.188 25.672 28.828 1 35.81 27 ALA B O 1
ATOM 5287 N N . GLN B 1 28 ? 28.094 26.156 27.359 1 34.31 28 GLN B N 1
ATOM 5288 C CA . GLN B 1 28 ? 27.781 27.312 28.188 1 34.31 28 GLN B CA 1
ATOM 5289 C C . GLN B 1 28 ? 26.844 26.938 29.328 1 34.31 28 GLN B C 1
ATOM 5291 O O . GLN 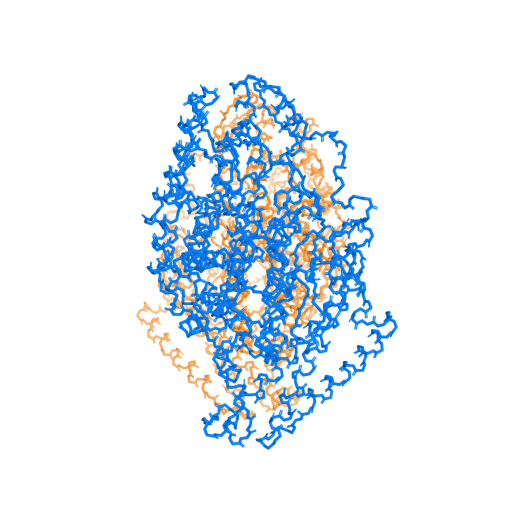B 1 28 ? 25.953 26.078 29.156 1 34.31 28 GLN B O 1
ATOM 5296 N N . GLN B 1 29 ? 27.016 27.344 30.531 1 43.62 29 GLN B N 1
ATOM 5297 C CA . GLN B 1 29 ? 26.156 27.297 31.719 1 43.62 29 GLN B CA 1
ATOM 5298 C C . GLN B 1 29 ? 24.688 27.391 31.344 1 43.62 29 GLN B C 1
ATOM 5300 O O . GLN B 1 29 ? 24.281 28.297 30.609 1 43.62 29 GLN B O 1
ATOM 5305 N N . GLN B 1 30 ? 23.859 26.281 31.219 1 64 30 GLN B N 1
ATOM 5306 C CA . GLN B 1 30 ? 22.469 26.062 30.844 1 64 30 GLN B CA 1
ATOM 5307 C C . GLN B 1 30 ? 21.594 27.234 31.266 1 64 30 GLN B C 1
ATOM 5309 O O . GLN B 1 30 ? 21.484 27.547 32.469 1 64 30 GLN B O 1
ATOM 5314 N N . PHE B 1 31 ? 21.438 28.328 30.438 1 87.12 31 PHE B N 1
ATOM 5315 C CA . PHE B 1 31 ? 20.562 29.453 30.703 1 87.12 31 PHE B CA 1
ATOM 5316 C C . PHE B 1 31 ? 19.234 29 31.312 1 87.12 31 PHE B C 1
ATOM 5318 O O . PHE B 1 31 ? 18.594 28.094 30.781 1 87.12 31 PHE B O 1
ATOM 5325 N N . ASP B 1 32 ? 19.094 29.391 32.531 1 93.12 32 ASP B N 1
ATOM 5326 C CA . ASP B 1 32 ? 17.828 29.094 33.188 1 93.12 32 ASP B CA 1
ATOM 5327 C C . ASP B 1 32 ? 16.828 30.219 33 1 93.12 32 ASP B C 1
ATOM 5329 O O . ASP B 1 32 ? 16.891 31.234 33.688 1 93.12 32 ASP B O 1
ATOM 5333 N N . PRO B 1 33 ? 15.914 30.062 32.125 1 96 33 PRO B N 1
ATOM 5334 C CA . PRO B 1 33 ? 14.977 31.141 31.828 1 96 33 PRO B CA 1
ATOM 5335 C C . PRO B 1 33 ? 14.008 31.406 33 1 96 33 PRO B C 1
ATOM 5337 O O . PRO B 1 33 ? 13.312 32.438 33 1 96 33 PRO B O 1
ATOM 5340 N N . PHE B 1 34 ? 14.047 30.562 34 1 96.38 34 PHE B N 1
ATOM 5341 C CA . PHE B 1 34 ? 13.07 30.688 35.094 1 96.38 34 PHE B CA 1
ATOM 5342 C C . PHE B 1 34 ? 13.727 31.234 36.344 1 96.38 34 PHE B C 1
ATOM 5344 O O . PHE B 1 34 ? 13.086 31.312 37.406 1 96.38 34 PHE B O 1
ATOM 5351 N N . GLU B 1 35 ? 14.891 31.516 36.312 1 94.69 35 GLU B N 1
ATOM 5352 C CA . GLU B 1 35 ? 15.641 32.156 37.375 1 94.69 35 GLU B CA 1
ATOM 5353 C C . GLU B 1 35 ? 15.5 31.375 38.688 1 94.69 35 GLU B C 1
ATOM 5355 O O . GLU B 1 35 ? 15.242 31.953 39.75 1 94.69 35 GLU B O 1
ATOM 5360 N N . GLY B 1 36 ? 15.562 30.125 38.562 1 93.38 36 GLY B N 1
ATOM 5361 C CA . GLY B 1 36 ? 15.555 29.234 39.719 1 93.38 36 GLY B CA 1
ATOM 5362 C C . GLY B 1 36 ? 14.164 28.875 40.188 1 93.38 36 GLY B C 1
ATOM 5363 O O . GLY B 1 36 ? 14 28.125 41.156 1 93.38 36 GLY B O 1
ATOM 5364 N N . ASN B 1 37 ? 13.133 29.281 39.531 1 94.88 37 ASN B N 1
ATOM 5365 C CA . ASN B 1 37 ? 11.758 29.047 39.938 1 94.88 37 ASN B CA 1
ATOM 5366 C C . ASN B 1 37 ? 10.977 28.219 38.906 1 94.88 37 ASN B C 1
ATOM 5368 O O . ASN B 1 37 ? 9.852 28.578 38.562 1 94.88 37 ASN B O 1
ATOM 5372 N N . ALA B 1 38 ? 11.57 27.203 38.406 1 94.12 38 ALA B N 1
ATOM 5373 C CA . ALA B 1 38 ? 10.969 26.359 37.375 1 94.12 38 ALA B CA 1
ATOM 5374 C C . ALA B 1 38 ? 9.664 25.75 37.875 1 94.12 38 ALA B C 1
ATOM 5376 O O . ALA B 1 38 ? 8.703 25.609 37.094 1 94.12 38 ALA B O 1
ATOM 5377 N N . PRO B 1 39 ? 9.5 25.438 39.125 1 93.94 39 PRO B N 1
ATOM 5378 C CA . PRO B 1 39 ? 8.281 24.781 39.594 1 93.94 39 PRO B CA 1
ATOM 5379 C C . PRO B 1 39 ? 7.039 25.656 39.469 1 93.94 39 PRO B C 1
ATOM 5381 O O . PRO B 1 39 ? 5.922 25.141 39.375 1 93.94 39 PRO B O 1
ATOM 5384 N N . ALA B 1 40 ? 7.23 26.922 39.406 1 95.75 40 ALA B N 1
ATOM 5385 C CA . ALA B 1 40 ? 6.105 27.844 39.312 1 95.75 40 ALA B CA 1
ATOM 5386 C C . ALA B 1 40 ? 5.473 27.781 37.938 1 95.75 40 ALA B C 1
ATOM 5388 O O . ALA B 1 40 ? 4.367 28.297 37.719 1 95.75 40 ALA B O 1
ATOM 5389 N N . PHE B 1 41 ? 6.129 27.062 37.062 1 97.44 41 PHE B N 1
ATOM 5390 C CA . PHE B 1 41 ? 5.691 27.125 35.656 1 97.44 41 PHE B CA 1
ATOM 5391 C C . PHE B 1 41 ? 5.109 25.781 35.219 1 97.44 41 PHE B C 1
ATOM 5393 O O . PHE B 1 41 ? 5.246 25.375 34.062 1 97.44 41 PHE B O 1
ATOM 5400 N N . HIS B 1 42 ? 4.59 25.094 36.188 1 96.69 42 HIS B N 1
ATOM 5401 C CA . HIS B 1 42 ? 3.762 23.922 35.938 1 96.69 42 HIS B CA 1
ATOM 5402 C C . HIS B 1 42 ? 2.281 24.234 36.125 1 96.69 42 HIS B C 1
ATOM 5404 O O . HIS B 1 42 ? 1.909 25.016 37 1 96.69 42 HIS B O 1
ATOM 5410 N N . ALA B 1 43 ? 1.507 23.625 35.281 1 96.88 43 ALA B N 1
ATOM 5411 C CA . ALA B 1 43 ? 0.067 23.859 35.344 1 96.88 43 ALA B CA 1
ATOM 5412 C C . ALA B 1 43 ? -0.535 23.312 36.625 1 96.88 43 ALA B C 1
ATOM 5414 O O . ALA B 1 43 ? -0.127 22.25 37.094 1 96.88 43 ALA B O 1
ATOM 5415 N N . ASN B 1 44 ? -1.467 24.031 37.156 1 97.06 44 ASN B N 1
ATOM 5416 C CA . ASN B 1 44 ? -2.238 23.547 38.281 1 97.06 44 ASN B CA 1
ATOM 5417 C C . ASN B 1 44 ? -3.398 22.656 37.844 1 97.06 44 ASN B C 1
ATOM 5419 O O . ASN B 1 44 ? -4.441 23.156 37.406 1 97.06 44 ASN B O 1
ATOM 5423 N N . MET B 1 45 ? -3.262 21.406 38.094 1 96.44 45 MET B N 1
ATOM 5424 C CA . MET B 1 45 ? -4.23 20.438 37.594 1 96.44 45 MET B CA 1
ATOM 5425 C C . MET B 1 45 ? -5.543 20.531 38.375 1 96.44 45 MET B C 1
ATOM 5427 O O . MET B 1 45 ? -6.586 20.078 37.906 1 96.44 45 MET B O 1
ATOM 5431 N N . VAL B 1 46 ? -5.516 21.172 39.469 1 97.19 46 VAL B N 1
ATOM 5432 C CA . VAL B 1 46 ? -6.707 21.281 40.281 1 97.19 46 VAL B CA 1
ATOM 5433 C C . VAL B 1 46 ? -7.719 22.203 39.625 1 97.19 46 VAL B C 1
ATOM 5435 O O . VAL B 1 46 ? -8.906 22.188 39.969 1 97.19 46 VAL B O 1
ATOM 5438 N N . ARG B 1 47 ? -7.219 23 38.688 1 96.69 47 ARG B N 1
ATOM 5439 C CA . ARG B 1 47 ? -8.117 23.859 37.938 1 96.69 47 ARG B CA 1
ATOM 5440 C C . ARG B 1 47 ? -9.133 23.031 37.156 1 96.69 47 ARG B C 1
ATOM 5442 O O . ARG B 1 47 ? -10.219 23.516 36.812 1 96.69 47 ARG B O 1
ATOM 5449 N N . TYR B 1 48 ? -8.789 21.75 36.875 1 97.44 48 TYR B N 1
ATOM 5450 C CA . TYR B 1 48 ? -9.664 20.875 36.125 1 97.44 48 TYR B CA 1
ATOM 5451 C C . TYR B 1 48 ? -10.516 20.016 37.031 1 97.44 48 TYR B C 1
ATOM 5453 O O . TYR B 1 48 ? -11.742 19.984 36.906 1 97.44 48 TYR B O 1
ATOM 5461 N N . PHE B 1 49 ? -9.773 19.375 37.906 1 97.94 49 PHE B N 1
ATOM 5462 C CA . PHE B 1 49 ? -10.414 18.5 38.875 1 97.94 49 PHE B CA 1
ATOM 5463 C C . PHE B 1 49 ? -9.68 18.562 40.219 1 97.94 49 PHE B C 1
ATOM 5465 O O . PHE B 1 49 ? -8.445 18.641 40.25 1 97.94 49 PHE B O 1
ATOM 5472 N N . LYS B 1 50 ? -10.375 18.359 41.281 1 97.62 50 LYS B N 1
ATOM 5473 C CA . LYS B 1 50 ? -9.812 18.484 42.594 1 97.62 50 LYS B CA 1
ATOM 5474 C C . LYS B 1 50 ? -8.742 17.422 42.844 1 97.62 50 LYS B C 1
ATOM 5476 O O . LYS B 1 50 ? -7.793 17.656 43.594 1 97.62 50 LYS B O 1
ATOM 5481 N N . SER B 1 51 ? -9 16.234 42.344 1 96.31 51 SER B N 1
ATOM 5482 C CA . SER B 1 51 ? -8.086 15.102 42.469 1 96.31 51 SER B CA 1
ATOM 5483 C C . SER B 1 51 ? -8.305 14.094 41.344 1 96.31 51 SER B C 1
ATOM 5485 O O . SER B 1 51 ? -9.32 14.141 40.656 1 96.31 51 SER B O 1
ATOM 5487 N N . PRO B 1 52 ? -7.27 13.219 41.156 1 95.69 52 PRO B N 1
ATOM 5488 C CA . PRO B 1 52 ? -7.496 12.148 40.188 1 95.69 52 PRO B CA 1
ATOM 5489 C C . PRO B 1 52 ? -8.742 11.32 40.469 1 95.69 52 PRO B C 1
ATOM 5491 O O . PRO B 1 52 ? -9.438 10.875 39.562 1 95.69 52 PRO B O 1
ATOM 5494 N N . ALA B 1 53 ? -9.023 11.117 41.719 1 96.25 53 ALA B N 1
ATOM 5495 C CA . ALA B 1 53 ? -10.227 10.375 42.125 1 96.25 53 ALA B CA 1
ATOM 5496 C C . ALA B 1 53 ? -11.492 11.141 41.75 1 96.25 53 ALA B C 1
ATOM 5498 O O . ALA B 1 53 ? -12.469 10.539 41.281 1 96.25 53 ALA B O 1
ATOM 5499 N N . ASP B 1 54 ? -11.477 12.414 41.969 1 97.62 54 ASP B N 1
ATOM 5500 C CA . ASP B 1 54 ? -12.586 13.266 41.562 1 97.62 54 ASP B CA 1
ATOM 5501 C C . ASP B 1 54 ? -12.789 13.195 40.062 1 97.62 54 ASP B C 1
ATOM 5503 O O . ASP B 1 54 ? -13.922 13.133 39.562 1 97.62 54 ASP B O 1
ATOM 5507 N N . GLU B 1 55 ? -11.672 13.266 39.312 1 98.12 55 GLU B N 1
ATOM 5508 C CA . GLU B 1 55 ? -11.734 13.148 37.875 1 98.12 55 GLU B CA 1
ATOM 5509 C C . GLU B 1 55 ? -12.359 11.82 37.438 1 98.12 55 GLU B C 1
ATOM 5511 O O . GLU B 1 55 ? -13.273 11.797 36.625 1 98.12 55 GLU B O 1
ATOM 5516 N N . LEU B 1 56 ? -11.914 10.703 38 1 96.56 56 LEU B N 1
ATOM 5517 C CA . LEU B 1 56 ? -12.383 9.375 37.656 1 96.56 56 LEU B CA 1
ATOM 5518 C C . LEU B 1 56 ? -13.883 9.242 37.938 1 96.56 56 LEU B C 1
ATOM 5520 O O . LEU B 1 56 ? -14.617 8.711 37.094 1 96.56 56 LEU B O 1
ATOM 5524 N N . ASN B 1 57 ? -14.32 9.742 39.062 1 96.94 57 ASN B N 1
ATOM 5525 C CA . ASN B 1 57 ? -15.734 9.664 39.406 1 96.94 57 ASN B CA 1
ATOM 5526 C C . ASN B 1 57 ? -16.594 10.516 38.5 1 96.94 57 ASN B C 1
ATOM 5528 O O . ASN B 1 57 ? -17.656 10.086 38.062 1 96.94 57 ASN B O 1
ATOM 5532 N N . SER B 1 58 ? -16.109 11.672 38.312 1 97.69 58 SER B N 1
ATOM 5533 C CA . SER B 1 58 ? -16.828 12.578 37.406 1 97.69 58 SER B CA 1
ATOM 5534 C C . SER B 1 58 ? -16.922 12.016 36 1 97.69 58 SER B C 1
ATOM 5536 O O . SER B 1 58 ? -17.938 12.188 35.312 1 97.69 58 SER B O 1
ATOM 5538 N N . ARG B 1 59 ? -15.828 11.422 35.5 1 97.75 59 ARG B N 1
ATOM 5539 C CA . ARG B 1 59 ? -15.812 10.852 34.156 1 97.75 59 ARG B CA 1
ATOM 5540 C C . ARG B 1 59 ? -16.797 9.695 34.031 1 97.75 59 ARG B C 1
ATOM 5542 O O . ARG B 1 59 ? -17.5 9.57 33.031 1 97.75 59 ARG B O 1
ATOM 5549 N N . LYS B 1 60 ? -16.875 8.867 35 1 96.12 60 LYS B N 1
ATOM 5550 C CA . LYS B 1 60 ? -17.844 7.762 35 1 96.12 60 LYS B CA 1
ATOM 5551 C C . LYS B 1 60 ? -19.266 8.273 34.875 1 96.12 60 LYS B C 1
ATOM 5553 O O . LYS B 1 60 ? -20.062 7.758 34.094 1 96.12 60 LYS B O 1
ATOM 5558 N N . LEU B 1 61 ? -19.547 9.266 35.719 1 97.31 61 LEU B N 1
ATOM 5559 C CA . LEU B 1 61 ? -20.891 9.852 35.688 1 97.31 61 LEU B CA 1
ATOM 5560 C C . LEU B 1 61 ? -21.172 10.477 34.312 1 97.31 61 LEU B C 1
ATOM 5562 O O . LEU B 1 61 ? -22.297 10.383 33.812 1 97.31 61 LEU B O 1
ATOM 5566 N N . LEU B 1 62 ? -20.172 11.125 33.812 1 97.94 62 LEU B N 1
ATOM 5567 C CA . LEU B 1 62 ? -20.328 11.75 32.5 1 97.94 62 LEU B CA 1
ATOM 5568 C C . LEU B 1 62 ? -20.609 10.711 31.422 1 97.94 62 LEU B C 1
ATOM 5570 O O . LEU B 1 62 ? -21.484 10.906 30.578 1 97.94 62 LEU B O 1
ATOM 5574 N N . LEU B 1 63 ? -19.859 9.609 31.422 1 96.19 63 LEU B N 1
ATOM 5575 C CA . LEU B 1 63 ? -20.016 8.562 30.422 1 96.19 63 LEU B CA 1
ATOM 5576 C C . LEU B 1 63 ? -21.422 7.953 30.484 1 96.19 63 LEU B C 1
ATOM 5578 O O . LEU B 1 63 ? -22.016 7.656 29.453 1 96.19 63 LEU B O 1
ATOM 5582 N N . ASP B 1 64 ? -21.938 7.852 31.672 1 95.75 64 ASP B N 1
ATOM 5583 C CA . ASP B 1 64 ? -23.312 7.379 31.844 1 95.75 64 ASP B CA 1
ATOM 5584 C C . ASP B 1 64 ? -24.312 8.383 31.281 1 95.75 64 ASP B C 1
ATOM 5586 O O . ASP B 1 64 ? -25.297 8 30.656 1 95.75 64 ASP B O 1
ATOM 5590 N N . SER B 1 65 ? -24.031 9.562 31.562 1 97.06 65 SER B N 1
ATOM 5591 C CA . SER B 1 65 ? -24.906 10.625 31.062 1 97.06 65 SER B CA 1
ATOM 5592 C C . SER B 1 65 ? -24.906 10.664 29.531 1 97.06 65 SER B C 1
ATOM 5594 O O . SER B 1 65 ? -25.938 10.898 28.922 1 97.06 65 SER B O 1
ATOM 5596 N N . VAL B 1 66 ? -23.734 10.539 28.938 1 97.5 66 VAL B N 1
ATOM 5597 C CA . VAL B 1 66 ? -23.609 10.523 27.484 1 97.5 66 VAL B CA 1
ATOM 5598 C C . VAL B 1 66 ? -24.391 9.344 26.906 1 97.5 66 VAL B C 1
ATOM 5600 O O . VAL B 1 66 ? -25.125 9.492 25.922 1 97.5 66 VAL B O 1
ATOM 5603 N N . LYS B 1 67 ? -24.266 8.195 27.516 1 95.12 67 LYS B N 1
ATOM 5604 C CA . LYS B 1 67 ? -24.984 7.004 27.062 1 95.12 67 LYS B CA 1
ATOM 5605 C C . LYS B 1 67 ? -26.5 7.219 27.125 1 95.12 67 LYS B C 1
ATOM 5607 O O . LYS B 1 67 ? -27.219 6.844 26.188 1 95.12 67 LYS B O 1
ATOM 5612 N N . THR B 1 68 ? -26.938 7.797 28.172 1 96.19 68 THR B N 1
ATOM 5613 C CA . THR B 1 68 ? -28.359 8.094 28.344 1 96.19 68 THR B CA 1
ATOM 5614 C C . THR B 1 68 ? -28.828 9.047 27.25 1 96.19 68 THR B C 1
ATOM 5616 O O . THR B 1 68 ? -29.906 8.852 26.672 1 96.19 68 THR B O 1
ATOM 5619 N N . PHE B 1 69 ? -28.031 10.008 27 1 96.94 69 PHE B N 1
ATOM 5620 C CA . PHE B 1 69 ? -28.375 10.977 25.953 1 96.94 69 PHE B CA 1
ATOM 5621 C C . PHE B 1 69 ? -28.422 10.305 24.594 1 96.94 69 PHE B C 1
ATOM 5623 O O . PHE B 1 69 ? -29.328 10.555 23.797 1 96.94 69 PHE B O 1
ATOM 5630 N N . GLN B 1 70 ? -27.484 9.453 24.281 1 93.69 70 GLN B N 1
ATOM 5631 C CA . GLN B 1 70 ? -27.406 8.773 23 1 93.69 70 GLN B CA 1
ATOM 5632 C C . GLN B 1 70 ? -28.578 7.832 22.781 1 93.69 70 GLN B C 1
ATOM 5634 O O . GLN B 1 70 ? -29.016 7.617 21.656 1 93.69 70 GLN B O 1
ATOM 5639 N N . ASN B 1 71 ? -29.094 7.336 23.875 1 92.38 71 ASN B N 1
ATOM 5640 C CA . ASN B 1 71 ? -30.188 6.375 23.797 1 92.38 71 ASN B CA 1
ATOM 5641 C C . ASN B 1 71 ? -31.547 7.07 23.781 1 92.38 71 ASN B C 1
ATOM 5643 O O . ASN B 1 71 ? -32.594 6.426 23.594 1 92.38 71 ASN B O 1
ATOM 5647 N N . ASP B 1 72 ? -31.5 8.328 24.047 1 92 72 ASP B N 1
ATOM 5648 C CA . ASP B 1 72 ? -32.75 9.086 23.984 1 92 72 ASP B CA 1
ATOM 5649 C C . ASP B 1 72 ? -33.25 9.195 22.547 1 92 72 ASP B C 1
ATOM 5651 O O . ASP B 1 72 ? -32.656 9.898 21.719 1 92 72 ASP B O 1
ATOM 5655 N N . SER B 1 73 ? -34.344 8.57 22.234 1 86.38 73 SER B N 1
ATOM 5656 C CA . SER B 1 73 ? -34.875 8.508 20.875 1 86.38 73 SER B CA 1
ATOM 5657 C C . SER B 1 73 ? -36.031 9.477 20.703 1 86.38 73 SER B C 1
ATOM 5659 O O . SER B 1 73 ? -36.625 9.578 19.625 1 86.38 73 SER B O 1
ATOM 5661 N N . VAL B 1 74 ? -36.344 10.211 21.734 1 91.12 74 VAL B N 1
ATOM 5662 C CA . VAL B 1 74 ? -37.531 11.07 21.672 1 91.12 74 VAL B CA 1
ATOM 5663 C C . VAL B 1 74 ? -37.094 12.516 21.406 1 91.12 74 VAL B C 1
ATOM 5665 O O . VAL B 1 74 ? -36.938 13.305 22.359 1 91.12 74 VAL B O 1
ATOM 5668 N N . TRP B 1 75 ? -36.781 12.938 20.234 1 94.25 75 TRP B N 1
ATOM 5669 C CA . TRP B 1 75 ? -36.469 14.297 19.797 1 94.25 75 TRP B CA 1
ATOM 5670 C C . TRP B 1 75 ? -37.625 14.914 19.031 1 94.25 75 TRP B C 1
ATOM 5672 O O . TRP B 1 75 ? -38.094 14.359 18.031 1 94.25 75 TRP B O 1
ATOM 5682 N N . THR B 1 76 ? -38.156 15.969 19.594 1 93 76 THR B N 1
ATOM 5683 C CA . THR B 1 76 ? -39.219 16.734 18.953 1 93 76 THR B CA 1
ATOM 5684 C C . THR B 1 76 ? -38.844 18.219 18.859 1 93 76 THR B C 1
ATOM 5686 O O . THR B 1 76 ? -37.844 18.641 19.422 1 93 76 THR B O 1
ATOM 5689 N N . MET B 1 77 ? -39.688 18.984 18.156 1 92 77 MET B N 1
ATOM 5690 C CA . MET B 1 77 ? -39.438 20.406 18.047 1 92 77 MET B CA 1
ATOM 5691 C C . MET B 1 77 ? -39.5 21.078 19.406 1 92 77 MET B C 1
ATOM 5693 O O . MET B 1 77 ? -38.719 21.984 19.703 1 92 77 MET B O 1
ATOM 5697 N N . ALA B 1 78 ? -40.312 20.594 20.219 1 91.81 78 ALA B N 1
ATOM 5698 C CA . ALA B 1 78 ? -40.562 21.203 21.516 1 91.81 78 ALA B CA 1
ATOM 5699 C C . ALA B 1 78 ? -39.375 21 22.453 1 91.81 78 ALA B C 1
ATOM 5701 O O . ALA B 1 78 ? -39.094 21.844 23.312 1 91.81 78 ALA B O 1
ATOM 5702 N N . ASN B 1 79 ? -38.688 19.984 22.25 1 95.31 79 ASN B N 1
ATOM 5703 C CA . ASN B 1 79 ? -37.562 19.734 23.172 1 95.31 79 ASN B CA 1
ATOM 5704 C C . ASN B 1 79 ? -36.219 19.859 22.484 1 95.31 79 ASN B C 1
ATOM 5706 O O . ASN B 1 79 ? -35.188 19.422 23 1 95.31 79 ASN B O 1
ATOM 5710 N N . LEU B 1 80 ? -36.219 20.438 21.312 1 95.81 80 LEU B N 1
ATOM 5711 C CA . LEU B 1 80 ? -34.969 20.562 20.562 1 95.81 80 LEU B CA 1
ATOM 5712 C C . LEU B 1 80 ? -33.969 21.438 21.328 1 95.81 80 LEU B C 1
ATOM 5714 O O . LEU B 1 80 ? -32.812 21.062 21.469 1 95.81 80 LEU B O 1
ATOM 5718 N N . LEU B 1 81 ? -34.406 22.516 21.812 1 96.06 81 LEU B N 1
ATOM 5719 C CA . LEU B 1 81 ? -33.531 23.438 22.516 1 96.06 81 LEU B CA 1
ATOM 5720 C C . LEU B 1 81 ? -32.938 22.797 23.766 1 96.06 81 LEU B C 1
ATOM 5722 O O . LEU B 1 81 ? -31.719 22.797 23.969 1 96.06 81 LEU B O 1
ATOM 5726 N N . PRO B 1 82 ? -33.719 22.156 24.625 1 96.62 82 PRO B N 1
ATOM 5727 C CA . PRO B 1 82 ? -33.125 21.516 25.797 1 96.62 82 PRO B CA 1
ATOM 5728 C C . PRO B 1 82 ? -32.125 20.406 25.422 1 96.62 82 PRO B C 1
ATOM 5730 O O . PRO B 1 82 ? -31.125 20.219 26.109 1 96.62 82 PRO B O 1
ATOM 5733 N N . HIS B 1 83 ? -32.438 19.719 24.359 1 97.06 83 HIS B N 1
ATOM 5734 C CA . HIS B 1 83 ? -31.531 18.656 23.938 1 97.06 83 HIS B CA 1
ATOM 5735 C C . HIS B 1 83 ? -30.219 19.234 23.438 1 97.06 83 HIS B C 1
ATOM 5737 O O . HIS B 1 83 ? -29.141 18.703 23.734 1 97.06 83 HIS B O 1
ATOM 5743 N N . LEU B 1 84 ? -30.297 20.312 22.703 1 96.88 84 LEU B N 1
ATOM 5744 C CA . LEU B 1 84 ? -29.094 20.938 22.188 1 96.88 84 LEU B CA 1
ATOM 5745 C C . LEU B 1 84 ? -28.281 21.562 23.312 1 96.88 84 LEU B C 1
ATOM 5747 O O . LEU B 1 84 ? -27.047 21.516 23.312 1 96.88 84 LEU B O 1
ATOM 5751 N N . ASN B 1 85 ? -29 22.125 24.25 1 96.44 85 ASN B N 1
ATOM 5752 C CA . ASN B 1 85 ? -28.312 22.656 25.438 1 96.44 85 ASN B CA 1
ATOM 5753 C C . ASN B 1 85 ? -27.594 21.547 26.203 1 96.44 85 ASN B C 1
ATOM 5755 O O . ASN B 1 85 ? -26.453 21.734 26.641 1 96.44 85 ASN B O 1
ATOM 5759 N N . ARG B 1 86 ? -28.266 20.5 26.297 1 97.19 86 ARG B N 1
ATOM 5760 C CA . ARG B 1 86 ? -27.656 19.359 26.984 1 97.19 86 ARG B CA 1
ATOM 5761 C C . ARG B 1 86 ? -26.453 18.828 26.188 1 97.19 86 ARG B C 1
ATOM 5763 O O . ARG B 1 86 ? -25.438 18.469 26.781 1 97.19 86 ARG B O 1
ATOM 5770 N N . TYR B 1 87 ? -26.609 18.75 24.906 1 96.88 87 TYR B N 1
ATOM 5771 C CA . TYR B 1 87 ? -25.516 18.344 24.031 1 96.88 87 TYR B CA 1
ATOM 5772 C C . TYR B 1 87 ? -24.281 19.219 24.266 1 96.88 87 TYR B C 1
ATOM 5774 O O . TYR B 1 87 ? -23.172 18.703 24.438 1 96.88 87 TYR B O 1
ATOM 5782 N N . GLU B 1 88 ? -24.469 20.469 24.375 1 96.44 88 GLU B N 1
ATOM 5783 C CA . GLU B 1 88 ? -23.359 21.406 24.594 1 96.44 88 GLU B CA 1
ATOM 5784 C C . GLU B 1 88 ? -22.703 21.188 25.953 1 96.44 88 GLU B C 1
ATOM 5786 O O . GLU B 1 88 ? -21.484 21.266 26.078 1 96.44 88 GLU B O 1
ATOM 5791 N N . LYS B 1 89 ? -23.5 20.953 26.922 1 96.81 89 LYS B N 1
ATOM 5792 C CA . LYS B 1 89 ? -22.969 20.719 28.25 1 96.81 89 LYS B CA 1
ATOM 5793 C C . LYS B 1 89 ? -22.109 19.438 28.281 1 96.81 89 LYS B C 1
ATOM 5795 O O . LYS B 1 89 ? -21.078 19.391 28.953 1 96.81 89 LYS B O 1
ATOM 5800 N N . LEU B 1 90 ? -22.609 18.469 27.578 1 97.88 90 LEU B N 1
ATOM 5801 C CA . LEU B 1 90 ? -21.844 17.219 27.5 1 97.88 90 LEU B CA 1
ATOM 5802 C C . LEU B 1 90 ? -20.531 17.438 26.781 1 97.88 90 LEU B C 1
ATOM 5804 O O . LEU B 1 90 ? -19.5 16.891 27.172 1 97.88 90 LEU B O 1
ATOM 5808 N N . LEU B 1 91 ? -20.531 18.234 25.703 1 96.56 91 LEU B N 1
ATOM 5809 C CA . LEU B 1 91 ? -19.312 18.516 24.953 1 96.56 91 LEU B CA 1
ATOM 5810 C C . LEU B 1 91 ? -18.281 19.203 25.844 1 96.56 91 LEU B C 1
ATOM 5812 O O . LEU B 1 91 ? -17.109 18.844 25.828 1 96.56 91 LEU B O 1
ATOM 5816 N N . ILE B 1 92 ? -18.734 20.125 26.594 1 96.94 92 ILE B N 1
ATOM 5817 C CA . ILE B 1 92 ? -17.859 20.875 27.484 1 96.94 92 ILE B CA 1
ATOM 5818 C C . ILE B 1 92 ? -17.234 19.922 28.5 1 96.94 92 ILE B C 1
ATOM 5820 O O . ILE B 1 92 ? -16.031 19.969 28.75 1 96.94 92 ILE B O 1
ATOM 5824 N N . SER B 1 93 ? -18.062 19.094 29.031 1 97.81 93 SER B N 1
ATOM 5825 C CA . SER B 1 93 ? -17.578 18.172 30.047 1 97.81 93 SER B CA 1
ATOM 5826 C C . SER B 1 93 ? -16.594 17.156 29.453 1 97.81 93 SER B C 1
ATOM 5828 O O . SER B 1 93 ? -15.578 16.844 30.062 1 97.81 93 SER B O 1
ATOM 5830 N N . LEU B 1 94 ? -16.922 16.656 28.328 1 97.69 94 LEU B N 1
ATOM 5831 C CA . LEU B 1 94 ? -16.016 15.727 27.656 1 97.69 94 LEU B CA 1
ATOM 5832 C C . LEU B 1 94 ? -14.672 16.391 27.359 1 97.69 94 LEU B C 1
ATOM 5834 O O . LEU B 1 94 ? -13.617 15.789 27.578 1 97.69 94 LEU B O 1
ATOM 5838 N N . GLN B 1 95 ? -14.742 17.609 26.922 1 96.94 95 GLN B N 1
ATOM 5839 C CA . GLN B 1 95 ? -13.523 18.328 26.594 1 96.94 95 GLN B CA 1
ATOM 5840 C C . GLN B 1 95 ? -12.688 18.609 27.828 1 96.94 95 GLN B C 1
ATOM 5842 O O . GLN B 1 95 ? -11.453 18.625 27.766 1 96.94 95 GLN B O 1
ATOM 5847 N N . LYS B 1 96 ? -13.344 18.859 28.906 1 97.75 96 LYS B N 1
ATOM 5848 C CA . LYS B 1 96 ? -12.609 19.062 30.156 1 97.75 96 LYS B CA 1
ATOM 5849 C C . LYS B 1 96 ? -11.773 17.844 30.516 1 97.75 96 LYS B C 1
ATOM 5851 O O . LYS B 1 96 ? -10.594 17.953 30.859 1 97.75 96 LYS B O 1
ATOM 5856 N N . HIS B 1 97 ? -12.383 16.688 30.406 1 98.25 97 HIS B N 1
ATOM 5857 C CA . HIS B 1 97 ? -11.672 15.438 30.672 1 98.25 97 HIS B CA 1
ATOM 5858 C C . HIS B 1 97 ? -10.586 15.188 29.641 1 98.25 97 HIS B C 1
ATOM 5860 O O . HIS B 1 97 ? -9.477 14.773 29.984 1 98.25 97 HIS B O 1
ATOM 5866 N N . TYR B 1 98 ? -10.938 15.391 28.422 1 97 98 TYR B N 1
ATOM 5867 C CA . TYR B 1 98 ? -9.984 15.18 27.328 1 97 98 TYR B CA 1
ATOM 5868 C C . TYR B 1 98 ? -8.727 16.031 27.547 1 97 98 TYR B C 1
ATOM 5870 O O . TYR B 1 98 ? -7.609 15.516 27.484 1 97 98 TYR B O 1
ATOM 5878 N N . GLN B 1 99 ? -8.914 17.281 27.797 1 96.56 99 GLN B N 1
ATOM 5879 C CA . GLN B 1 99 ? -7.785 18.203 27.938 1 96.56 99 GLN B CA 1
ATOM 5880 C C . GLN B 1 99 ? -6.965 17.891 29.188 1 96.56 99 GLN B C 1
ATOM 5882 O O . GLN B 1 99 ? -5.738 18 29.172 1 96.56 99 GLN B O 1
ATOM 5887 N N . TYR B 1 100 ? -7.641 17.516 30.203 1 97.69 100 TYR B N 1
ATOM 5888 C CA . TYR B 1 100 ? -6.965 17.094 31.422 1 97.69 100 TYR B CA 1
ATOM 5889 C C . TYR B 1 100 ? -6.023 15.93 31.156 1 97.69 100 TYR B C 1
ATOM 5891 O O . TYR B 1 100 ? -4.84 15.992 31.5 1 97.69 100 TYR B O 1
ATOM 5899 N N . HIS B 1 101 ? -6.512 14.953 30.469 1 97.75 101 HIS B N 1
ATOM 5900 C CA . HIS B 1 101 ? -5.715 13.758 30.219 1 97.75 101 HIS B CA 1
ATOM 5901 C C . HIS B 1 101 ? -4.68 14 29.141 1 97.75 101 HIS B C 1
ATOM 5903 O O . HIS B 1 101 ? -3.582 13.43 29.172 1 97.75 101 HIS B O 1
ATOM 5909 N N . ARG B 1 102 ? -5.008 14.773 28.219 1 95.5 102 ARG B N 1
ATOM 5910 C CA . ARG B 1 102 ? -4.016 15.148 27.203 1 95.5 102 ARG B CA 1
ATOM 5911 C C . ARG B 1 102 ? -2.82 15.844 27.844 1 95.5 102 ARG B C 1
ATOM 5913 O O . ARG B 1 102 ? -1.672 15.547 27.516 1 95.5 102 ARG B O 1
ATOM 5920 N N . LEU B 1 103 ? -3.094 16.719 28.734 1 96.81 103 LEU B N 1
ATOM 5921 C CA . LEU B 1 103 ? -2.02 17.438 29.406 1 96.81 103 LEU B CA 1
ATOM 5922 C C . LEU B 1 103 ? -1.157 16.469 30.219 1 96.81 103 LEU B C 1
ATOM 5924 O O . LEU B 1 103 ? 0.073 16.547 30.188 1 96.81 103 LEU B O 1
ATOM 5928 N N . LEU B 1 104 ? -1.8 15.562 30.891 1 96.94 104 LEU B N 1
ATOM 5929 C CA . LEU B 1 104 ? -1.063 14.562 31.656 1 96.94 104 LEU B CA 1
ATOM 5930 C C . LEU B 1 104 ? -0.182 13.719 30.734 1 96.94 104 LEU B C 1
ATOM 5932 O O . LEU B 1 104 ? 0.976 13.445 31.062 1 96.94 104 LEU B O 1
ATOM 5936 N N . ALA B 1 105 ? -0.743 13.391 29.672 1 95.31 105 ALA B N 1
ATOM 5937 C CA . ALA B 1 105 ? 0.013 12.578 28.719 1 95.31 105 ALA B CA 1
ATOM 5938 C C . ALA B 1 105 ? 1.173 13.367 28.125 1 95.31 105 ALA B C 1
ATOM 5940 O O . ALA B 1 105 ? 2.227 12.805 27.828 1 95.31 105 ALA B O 1
ATOM 5941 N N . TYR B 1 106 ? 1 14.633 27.938 1 94.69 106 TYR B N 1
ATOM 5942 C CA . TYR B 1 106 ? 2.041 15.477 27.375 1 94.69 106 TYR B CA 1
ATOM 5943 C C . TYR B 1 106 ? 3.164 15.711 28.375 1 94.69 106 TYR B C 1
ATOM 5945 O O . TYR B 1 106 ? 4.336 15.766 28 1 94.69 106 TYR B O 1
ATOM 5953 N N . ILE B 1 107 ? 2.801 15.789 29.609 1 96.12 107 ILE B N 1
ATOM 5954 C CA . ILE B 1 107 ? 3.766 15.977 30.688 1 96.12 107 ILE B CA 1
ATOM 5955 C C . ILE B 1 107 ? 4.629 14.719 30.828 1 96.12 107 ILE B C 1
ATOM 5957 O O . ILE B 1 107 ? 5.836 14.812 31.078 1 96.12 107 ILE B O 1
ATOM 5961 N N . ASN B 1 108 ? 3.992 13.633 30.703 1 95.25 108 ASN B N 1
ATOM 5962 C CA . ASN B 1 108 ? 4.672 12.344 30.75 1 95.25 108 ASN B CA 1
ATOM 5963 C C . ASN B 1 108 ? 4.184 11.422 29.625 1 95.25 108 ASN B C 1
ATOM 5965 O O . ASN B 1 108 ? 3.152 10.758 29.766 1 95.25 108 ASN B O 1
ATOM 5969 N N . ASN B 1 109 ? 4.965 11.289 28.641 1 91.38 109 ASN B N 1
ATOM 5970 C CA . ASN B 1 109 ? 4.547 10.547 27.453 1 91.38 109 ASN B CA 1
ATOM 5971 C C . ASN B 1 109 ? 4.508 9.047 27.719 1 91.38 109 ASN B C 1
ATOM 5973 O O . ASN B 1 109 ? 4.07 8.273 26.859 1 91.38 109 ASN B O 1
ATOM 5977 N N . LYS B 1 110 ? 4.902 8.539 28.938 1 92 110 LYS B N 1
ATOM 5978 C CA . LYS B 1 110 ? 4.84 7.133 29.312 1 92 110 LYS B CA 1
ATOM 5979 C C . LYS B 1 110 ? 3.553 6.82 30.078 1 92 110 LYS B C 1
ATOM 5981 O O . LYS B 1 110 ? 3.279 5.664 30.391 1 92 110 LYS B O 1
ATOM 5986 N N . ASP B 1 111 ? 2.848 7.887 30.297 1 94.62 111 ASP B N 1
ATOM 5987 C CA . ASP B 1 111 ? 1.578 7.699 31 1 94.62 111 ASP B CA 1
ATOM 5988 C C . ASP B 1 111 ? 0.521 7.117 30.062 1 94.62 111 ASP B C 1
ATOM 5990 O O . ASP B 1 111 ? -0.336 7.848 29.547 1 94.62 111 ASP B O 1
ATOM 5994 N N . THR B 1 112 ? 0.485 5.828 29.922 1 91.69 112 THR B N 1
ATOM 5995 C CA . THR B 1 112 ? -0.397 5.129 29 1 91.69 112 THR B CA 1
ATOM 5996 C C . THR B 1 112 ? -1.849 5.219 29.469 1 91.69 112 THR B C 1
ATOM 5998 O O . THR B 1 112 ? -2.77 5.199 28.641 1 91.69 112 THR B O 1
ATOM 6001 N N . LEU B 1 113 ? -2.031 5.289 30.688 1 92.94 113 LEU B N 1
ATOM 6002 C CA . LEU B 1 113 ? -3.389 5.391 31.219 1 92.94 113 LEU B CA 1
ATOM 6003 C C . LEU B 1 113 ? -4.023 6.723 30.812 1 92.94 113 LEU B C 1
ATOM 6005 O O . LEU B 1 113 ? -5.188 6.766 30.422 1 92.94 113 LEU B O 1
ATOM 6009 N N . ALA B 1 114 ? -3.246 7.809 30.969 1 95.19 114 ALA B N 1
ATOM 6010 C CA . ALA B 1 114 ? -3.734 9.125 30.547 1 95.19 114 ALA B CA 1
ATOM 6011 C C . ALA B 1 114 ? -4.027 9.148 29.047 1 95.19 114 ALA B C 1
ATOM 6013 O O . ALA B 1 114 ? -5.039 9.711 28.625 1 95.19 114 ALA B O 1
ATOM 6014 N N . ARG B 1 115 ? -3.178 8.625 28.359 1 93.25 115 ARG B N 1
ATOM 6015 C CA . ARG B 1 115 ? -3.373 8.57 26.906 1 93.25 115 ARG B CA 1
ATOM 6016 C C . ARG B 1 115 ? -4.637 7.785 26.562 1 93.25 115 ARG B C 1
ATOM 6018 O O . ARG B 1 115 ? -5.41 8.203 25.688 1 93.25 115 ARG B O 1
ATOM 6025 N N . LYS B 1 116 ? -4.805 6.645 27.156 1 90.88 116 LYS B N 1
ATOM 6026 C CA . LYS B 1 116 ? -5.988 5.824 26.922 1 90.88 116 LYS B CA 1
ATOM 6027 C C . LYS B 1 116 ? -7.266 6.586 27.266 1 90.88 116 LYS B C 1
ATOM 6029 O O . LYS B 1 116 ? -8.25 6.527 26.531 1 90.88 116 LYS B O 1
ATOM 6034 N N . ALA B 1 117 ? -7.219 7.223 28.344 1 94 117 ALA B N 1
ATOM 6035 C CA . ALA B 1 117 ? -8.383 7.984 28.781 1 94 117 ALA B CA 1
ATOM 6036 C C . ALA B 1 117 ? -8.695 9.117 27.812 1 94 117 ALA B C 1
ATOM 6038 O O . ALA B 1 117 ? -9.859 9.375 27.5 1 94 117 ALA B O 1
ATOM 6039 N N . SER B 1 118 ? -7.676 9.82 27.422 1 94.5 118 SER B N 1
ATOM 6040 C CA . SER B 1 118 ? -7.855 10.898 26.453 1 94.5 118 SER B CA 1
ATOM 6041 C C . SER B 1 118 ? -8.445 10.383 25.156 1 94.5 118 SER B C 1
ATOM 6043 O O . SER B 1 118 ? -9.398 10.961 24.625 1 94.5 118 SER B O 1
ATOM 6045 N N . ASN B 1 119 ? -7.938 9.312 24.75 1 88.5 119 ASN B N 1
ATOM 6046 C CA . ASN B 1 119 ? -8.43 8.711 23.516 1 88.5 119 ASN B CA 1
ATOM 6047 C C . ASN B 1 119 ? -9.883 8.258 23.641 1 88.5 119 ASN B C 1
ATOM 6049 O O . ASN B 1 119 ? -10.68 8.453 22.719 1 88.5 119 ASN B O 1
ATOM 6053 N N . GLN B 1 120 ? -10.109 7.641 24.688 1 90 120 GLN B N 1
ATOM 6054 C CA . GLN B 1 120 ? -11.469 7.168 24.938 1 90 120 GLN B CA 1
ATOM 6055 C C . GLN B 1 120 ? -12.461 8.328 24.938 1 90 120 GLN B C 1
ATOM 6057 O O . GLN B 1 120 ? -13.539 8.227 24.344 1 90 120 GLN B O 1
ATOM 6062 N N . THR B 1 121 ? -12.117 9.344 25.578 1 94.31 121 THR B N 1
ATOM 6063 C CA . THR B 1 121 ? -13 10.508 25.656 1 94.31 121 THR B CA 1
ATOM 6064 C C . THR B 1 121 ? -13.188 11.125 24.281 1 94.31 121 THR B C 1
ATOM 6066 O O . THR B 1 121 ? -14.289 11.57 23.938 1 94.31 121 THR B O 1
ATOM 6069 N N . ASP B 1 122 ? -12.156 11.188 23.562 1 90.81 122 ASP B N 1
ATOM 6070 C CA . ASP B 1 122 ? -12.227 11.703 22.203 1 90.81 122 ASP B CA 1
ATOM 6071 C C . ASP B 1 122 ? -13.148 10.852 21.328 1 90.81 122 ASP B C 1
ATOM 6073 O O . ASP B 1 122 ? -13.945 11.383 20.547 1 90.81 122 ASP B O 1
ATOM 6077 N N . GLU B 1 123 ? -13.055 9.594 21.5 1 86.69 123 GLU B N 1
ATOM 6078 C CA . GLU B 1 123 ? -13.898 8.656 20.766 1 86.69 123 GLU B CA 1
ATOM 6079 C C . GLU B 1 123 ? -15.367 8.836 21.125 1 86.69 123 GLU B C 1
ATOM 6081 O O . GLU B 1 123 ? -16.234 8.844 20.234 1 86.69 123 GLU B O 1
ATOM 6086 N N . ILE B 1 124 ? -15.578 8.93 22.312 1 92.69 124 ILE B N 1
ATOM 6087 C CA . ILE B 1 124 ? -16.938 9.086 22.812 1 92.69 124 ILE B CA 1
ATOM 6088 C C . ILE B 1 124 ? -17.531 10.398 22.297 1 92.69 124 ILE B C 1
ATOM 6090 O O . ILE B 1 124 ? -18.703 10.461 21.938 1 92.69 124 ILE B O 1
ATOM 6094 N N . GLN B 1 125 ? -16.734 11.43 22.281 1 94.56 125 GLN B N 1
ATOM 6095 C CA . GLN B 1 125 ? -17.188 12.703 21.734 1 94.56 125 GLN B CA 1
ATOM 6096 C C . GLN B 1 125 ? -17.547 12.555 20.25 1 94.56 125 GLN B C 1
ATOM 6098 O O . GLN B 1 125 ? -18.547 13.102 19.781 1 94.56 125 GLN B O 1
ATOM 6103 N N . GLY B 1 126 ? -16.719 11.898 19.516 1 88.69 126 GLY B N 1
ATOM 6104 C CA . GLY B 1 126 ? -17.016 11.641 18.125 1 88.69 126 GLY B CA 1
ATOM 6105 C C . GLY B 1 126 ? -18.344 10.922 17.906 1 88.69 126 GLY B C 1
ATOM 6106 O O . GLY B 1 126 ? -19.109 11.305 17.031 1 88.69 126 GLY B O 1
ATOM 6107 N N . GLU B 1 127 ? -18.578 9.953 18.734 1 87.56 127 GLU B N 1
ATOM 6108 C CA . GLU B 1 127 ? -19.844 9.211 18.672 1 87.56 127 GLU B CA 1
ATOM 6109 C C . GLU B 1 127 ? -21.031 10.102 18.984 1 87.56 127 GLU B C 1
ATOM 6111 O O . GLU B 1 127 ? -22.078 10.016 18.344 1 87.56 127 GLU B O 1
ATOM 6116 N N . LEU B 1 128 ? -20.812 10.828 19.969 1 93.88 128 LEU B N 1
ATOM 6117 C CA . LEU B 1 128 ? -21.859 11.766 20.375 1 93.88 128 LEU B CA 1
ATOM 6118 C C . LEU B 1 128 ? -22.188 12.734 19.234 1 93.88 128 LEU B C 1
ATOM 6120 O O . LEU B 1 128 ? -23.359 12.945 18.922 1 93.88 128 LEU B O 1
ATOM 6124 N N . ASN B 1 129 ? -21.188 13.32 18.641 1 92.38 129 ASN B N 1
ATOM 6125 C CA . ASN B 1 129 ? -21.359 14.227 17.516 1 92.38 129 ASN B CA 1
ATOM 6126 C C . ASN B 1 129 ? -22.109 13.539 16.359 1 92.38 129 ASN B C 1
ATOM 6128 O O . ASN B 1 129 ? -23.031 14.109 15.781 1 92.38 129 ASN B O 1
ATOM 6132 N N . SER B 1 130 ? -21.703 12.352 16.125 1 87.69 130 SER B N 1
ATOM 6133 C CA . SER B 1 130 ? -22.312 11.586 15.039 1 87.69 130 SER B CA 1
ATOM 6134 C C . SER B 1 130 ? -23.797 11.336 15.312 1 87.69 130 SER B C 1
ATOM 6136 O O . SER B 1 130 ? -24.625 11.422 14.398 1 87.69 130 SER B O 1
ATOM 6138 N N . ARG B 1 131 ? -24.094 11.008 16.5 1 91.06 131 ARG B N 1
ATOM 6139 C CA . ARG B 1 131 ? -25.484 10.758 16.875 1 91.06 131 ARG B CA 1
ATOM 6140 C C . ARG B 1 131 ? -26.328 12.008 16.703 1 91.06 131 ARG B C 1
ATOM 6142 O O . ARG B 1 131 ? -27.438 11.938 16.156 1 91.06 131 ARG B O 1
ATOM 6149 N N . VAL B 1 132 ? -25.844 13.047 17.125 1 94.25 132 VAL B N 1
ATOM 6150 C CA . VAL B 1 132 ? -26.578 14.305 17.031 1 94.25 132 VAL B CA 1
ATOM 6151 C C . VAL B 1 132 ? -26.734 14.711 15.57 1 94.25 132 VAL B C 1
ATOM 6153 O O . VAL B 1 132 ? -27.812 15.141 15.148 1 94.25 132 VAL B O 1
ATOM 6156 N N . ASP B 1 133 ? -25.688 14.609 14.805 1 91.75 133 ASP B N 1
ATOM 6157 C CA . ASP B 1 133 ? -25.766 14.906 13.383 1 91.75 133 ASP B CA 1
ATOM 6158 C C . ASP B 1 133 ? -26.875 14.102 12.703 1 91.75 133 ASP B C 1
ATOM 6160 O O . ASP B 1 133 ? -27.656 14.648 11.922 1 91.75 133 ASP B O 1
ATOM 6164 N N . LYS B 1 134 ? -26.953 12.859 13.055 1 89.31 134 LYS B N 1
ATOM 6165 C CA . LYS B 1 134 ? -27.969 11.992 12.469 1 89.31 134 LYS B CA 1
ATOM 6166 C C . LYS B 1 134 ? -29.375 12.469 12.828 1 89.31 134 LYS B C 1
ATOM 6168 O O . LYS B 1 134 ? -30.281 12.445 11.984 1 89.31 134 LYS B O 1
ATOM 6173 N N . ILE B 1 135 ? -29.547 12.844 13.992 1 93.5 135 ILE B N 1
ATOM 6174 C CA . ILE B 1 135 ? -30.844 13.336 14.453 1 93.5 135 ILE B CA 1
ATOM 6175 C C . ILE B 1 135 ? -31.188 14.625 13.719 1 93.5 135 ILE B C 1
ATOM 6177 O O . ILE B 1 135 ? -32.312 14.781 13.219 1 93.5 135 ILE B O 1
ATOM 6181 N N . LEU B 1 136 ? -30.203 15.5 13.625 1 94.25 136 LEU B N 1
ATOM 6182 C CA . LEU B 1 136 ? -30.422 16.812 13.039 1 94.25 136 LEU B CA 1
ATOM 6183 C C . LEU B 1 136 ? -30.703 16.703 11.547 1 94.25 136 LEU B C 1
ATOM 6185 O O . LEU B 1 136 ? -31.266 17.625 10.938 1 94.25 136 LEU B O 1
ATOM 6189 N N . LEU B 1 137 ? -30.391 15.602 10.945 1 92.81 137 LEU B N 1
ATOM 6190 C CA . LEU B 1 137 ? -30.609 15.383 9.523 1 92.81 137 LEU B CA 1
ATOM 6191 C C . LEU B 1 137 ? -32.031 14.875 9.258 1 92.81 137 LEU B C 1
ATOM 6193 O O . LEU B 1 137 ? -32.469 14.82 8.109 1 92.81 137 LEU B O 1
ATOM 6197 N N . GLN B 1 138 ? -32.719 14.547 10.297 1 91.81 138 GLN B N 1
ATOM 6198 C CA . GLN B 1 138 ? -34.094 14.125 10.117 1 91.81 138 GLN B CA 1
ATOM 6199 C C . GLN B 1 138 ? -34.938 15.25 9.516 1 91.81 138 GLN B C 1
ATOM 6201 O O . GLN B 1 138 ? -34.75 16.422 9.828 1 91.81 138 GLN B O 1
ATOM 6206 N N . PRO B 1 139 ? -35.969 14.922 8.703 1 90.44 139 PRO B N 1
ATOM 6207 C CA . PRO B 1 139 ? -36.719 15.906 7.941 1 90.44 139 PRO B CA 1
ATOM 6208 C C . PRO B 1 139 ? -37.344 17 8.828 1 90.44 139 PRO B C 1
ATOM 6210 O O . PRO B 1 139 ? -37.375 18.172 8.445 1 90.44 139 PRO B O 1
ATOM 6213 N N . GLN B 1 140 ? -37.719 16.641 9.984 1 90.81 140 GLN B N 1
ATOM 6214 C CA . GLN B 1 140 ? -38.375 17.609 10.852 1 90.81 140 GLN B CA 1
ATOM 6215 C C . GLN B 1 140 ? -37.406 18.688 11.32 1 90.81 140 GLN B C 1
ATOM 6217 O O . GLN B 1 140 ? -37.812 19.812 11.617 1 90.81 140 GLN B O 1
ATOM 6222 N N . PHE B 1 141 ? -36.156 18.406 11.391 1 92.75 141 PHE B N 1
ATOM 6223 C CA . PHE B 1 141 ? -35.156 19.359 11.844 1 92.75 141 PHE B CA 1
ATOM 6224 C C . PHE B 1 141 ? -34.406 19.984 10.664 1 92.75 141 PHE B C 1
ATOM 6226 O O . PHE B 1 141 ? -34.031 21.156 10.695 1 92.75 141 PHE B O 1
ATOM 6233 N N . ALA B 1 142 ? -34.25 19.234 9.586 1 88.56 142 ALA B N 1
ATOM 6234 C CA . ALA B 1 142 ? -33.469 19.656 8.422 1 88.56 142 ALA B CA 1
ATOM 6235 C C . ALA B 1 142 ? -34.188 20.75 7.648 1 88.56 142 ALA B C 1
ATOM 6237 O O . ALA B 1 142 ? -33.562 21.531 6.926 1 88.56 142 ALA B O 1
ATOM 6238 N N . SER B 1 143 ? -35.5 20.875 7.895 1 89 143 SER B N 1
ATOM 6239 C CA . SER B 1 143 ? -36.281 21.797 7.082 1 89 143 SER B CA 1
ATOM 6240 C C . SER B 1 143 ? -36.75 22.984 7.906 1 89 143 SER B C 1
ATOM 6242 O O . SER B 1 143 ? -37.75 23.641 7.547 1 89 143 SER B O 1
ATOM 6244 N N . LEU B 1 144 ? -36.031 23.25 8.914 1 91.81 144 LEU B N 1
ATOM 6245 C CA . LEU B 1 144 ? -36.438 24.344 9.773 1 91.81 144 LEU B CA 1
ATOM 6246 C C . LEU B 1 144 ? -36.281 25.688 9.047 1 91.81 144 LEU B C 1
ATOM 6248 O O . LEU B 1 144 ? -35.281 25.938 8.398 1 91.81 144 LEU B O 1
ATOM 6252 N N . THR B 1 145 ? -37.344 26.531 9.156 1 91.38 145 THR B N 1
ATOM 6253 C CA . THR B 1 145 ? -37.312 27.891 8.609 1 91.38 145 THR B CA 1
ATOM 6254 C C . THR B 1 145 ? -36.75 28.875 9.625 1 91.38 145 THR B C 1
ATOM 6256 O O . THR B 1 145 ? -36.656 28.562 10.82 1 91.38 145 THR B O 1
ATOM 6259 N N . ASP B 1 146 ? -36.438 30.047 9.188 1 90.88 146 ASP B N 1
ATOM 6260 C CA . ASP B 1 146 ? -35.938 31.078 10.078 1 90.88 146 ASP B CA 1
ATOM 6261 C C . ASP B 1 146 ? -36.938 31.391 11.18 1 90.88 146 ASP B C 1
ATOM 6263 O O . ASP B 1 146 ? -36.562 31.625 12.328 1 90.88 146 ASP B O 1
ATOM 6267 N N . GLN B 1 147 ? -38.125 31.359 10.773 1 92.81 147 GLN B N 1
ATOM 6268 C CA . GLN B 1 147 ? -39.219 31.625 11.734 1 92.81 147 GLN B CA 1
ATOM 6269 C C . GLN B 1 147 ? -39.281 30.547 12.805 1 92.81 147 GLN B C 1
ATOM 6271 O O . GLN B 1 147 ? -39.438 30.844 13.984 1 92.81 147 GLN B O 1
ATOM 6276 N N . GLN B 1 148 ? -39.062 29.375 12.383 1 92 148 GLN B N 1
ATOM 6277 C CA . GLN B 1 148 ? -39.156 28.266 13.312 1 92 148 GLN B CA 1
ATOM 6278 C C . GLN B 1 148 ? -37.938 28.25 14.258 1 92 148 GLN B C 1
ATOM 6280 O O . GLN B 1 148 ? -38.062 27.906 15.43 1 92 148 GLN B O 1
ATOM 6285 N N . PHE B 1 149 ? -36.781 28.672 13.758 1 93.31 149 PHE B N 1
ATOM 6286 C CA . PHE B 1 149 ? -35.594 28.781 14.625 1 93.31 149 PHE B CA 1
ATOM 6287 C C . PHE B 1 149 ? -35.875 29.75 15.773 1 93.31 149 PHE B C 1
ATOM 6289 O O . PHE B 1 149 ? -35.531 29.469 16.922 1 93.31 149 PHE B O 1
ATOM 6296 N N . SER B 1 150 ? -36.5 30.797 15.391 1 93.81 150 SER B N 1
ATOM 6297 C CA . SER B 1 150 ? -36.812 31.797 16.391 1 93.81 150 SER B CA 1
ATOM 6298 C C . SER B 1 150 ? -37.938 31.328 17.312 1 93.81 150 SER B C 1
ATOM 6300 O O . SER B 1 150 ? -37.875 31.516 18.516 1 93.81 150 SER B O 1
ATOM 6302 N N . GLN B 1 151 ? -38.906 30.734 16.734 1 93.88 151 GLN B N 1
ATOM 6303 C CA . GLN B 1 151 ? -40.062 30.266 17.469 1 93.88 151 GLN B CA 1
ATOM 6304 C C . GLN B 1 151 ? -39.688 29.266 18.547 1 93.88 151 GLN B C 1
ATOM 6306 O O . GLN B 1 151 ? -40.219 29.312 19.656 1 93.88 151 GLN B O 1
ATOM 6311 N N . TYR B 1 152 ? -38.781 28.484 18.25 1 93.81 152 TYR B N 1
ATOM 6312 C CA . TYR B 1 152 ? -38.438 27.406 19.172 1 93.81 152 TYR B CA 1
ATOM 6313 C C . TYR B 1 152 ? -37.188 27.75 19.953 1 93.81 152 TYR B C 1
ATOM 6315 O O . TYR B 1 152 ? -36.656 26.906 20.672 1 93.81 152 TYR B O 1
ATOM 6323 N N . GLY B 1 153 ? -36.625 28.969 19.75 1 93.44 153 GLY B N 1
ATOM 6324 C CA . GLY B 1 153 ? -35.5 29.469 20.531 1 93.44 153 GLY B CA 1
ATOM 6325 C C . GLY B 1 153 ? -34.188 28.797 20.156 1 93.44 153 GLY B C 1
ATOM 6326 O O . GLY B 1 153 ? -33.281 28.719 20.984 1 93.44 153 GLY B O 1
ATOM 6327 N N . VAL B 1 154 ? -34.031 28.281 18.969 1 95.25 154 VAL B N 1
ATOM 6328 C CA . VAL B 1 154 ? -32.844 27.547 18.594 1 95.25 154 VAL B CA 1
ATOM 6329 C C . VAL B 1 154 ? -32.062 28.328 17.531 1 95.25 154 VAL B C 1
ATOM 6331 O O . VAL B 1 154 ? -31.297 27.75 16.766 1 95.25 154 VAL B O 1
ATOM 6334 N N . SER B 1 155 ? -32.156 29.656 17.531 1 94.38 155 SER B N 1
ATOM 6335 C CA . SER B 1 155 ? -31.516 30.484 16.516 1 94.38 155 SER B CA 1
ATOM 6336 C C . SER B 1 155 ? -30 30.391 16.594 1 94.38 155 SER B C 1
ATOM 6338 O O . SER B 1 155 ? -29.312 30.453 15.562 1 94.38 155 SER B O 1
ATOM 6340 N N . LYS B 1 156 ? -29.453 30.266 17.75 1 93.88 156 LYS B N 1
ATOM 6341 C CA . LYS B 1 156 ? -28 30.25 17.906 1 93.88 156 LYS B CA 1
ATOM 6342 C C . LYS B 1 156 ? -27.406 28.984 17.297 1 93.88 156 LYS B C 1
ATOM 6344 O O . LYS B 1 156 ? -26.188 28.891 17.094 1 93.88 156 LYS B O 1
ATOM 6349 N N . TYR B 1 157 ? -28.25 28.016 16.938 1 95.44 157 TYR B N 1
ATOM 6350 C CA . TYR B 1 157 ? -27.75 26.75 16.406 1 95.44 157 TYR B CA 1
ATOM 6351 C C . TYR B 1 157 ? -27.984 26.672 14.906 1 95.44 157 TYR B C 1
ATOM 6353 O O . TYR B 1 157 ? -27.828 25.609 14.305 1 95.44 157 TYR B O 1
ATOM 6361 N N . LYS B 1 158 ? -28.359 27.75 14.32 1 94.19 158 LYS B N 1
ATOM 6362 C CA . LYS B 1 158 ? -28.656 27.766 12.891 1 94.19 158 LYS B CA 1
ATOM 6363 C C . LYS B 1 158 ? -27.469 27.281 12.078 1 94.19 158 LYS B C 1
ATOM 6365 O O . LYS B 1 158 ? -27.625 26.469 11.156 1 94.19 158 LYS B O 1
ATOM 6370 N N . TYR B 1 159 ? -26.297 27.75 12.367 1 94.19 159 TYR B N 1
ATOM 6371 C CA . TYR B 1 159 ? -25.109 27.375 11.609 1 94.19 159 TYR B CA 1
ATOM 6372 C C . TYR B 1 159 ? -24.766 25.906 11.828 1 94.19 159 TYR B C 1
ATOM 6374 O O . TYR B 1 159 ? -24.297 25.219 10.914 1 94.19 159 TYR B O 1
ATOM 6382 N N . LEU B 1 160 ? -24.969 25.406 13.016 1 94.38 160 LEU B N 1
ATOM 6383 C CA . LEU B 1 160 ? -24.75 24 13.305 1 94.38 160 LEU B CA 1
ATOM 6384 C C . LEU B 1 160 ? -25.594 23.109 12.406 1 94.38 160 LEU B C 1
ATOM 6386 O O . LEU B 1 160 ? -25.094 22.141 11.828 1 94.38 160 LEU B O 1
ATOM 6390 N N . LEU B 1 161 ? -26.859 23.438 12.336 1 93.25 161 LEU B N 1
ATOM 6391 C CA . LEU B 1 161 ? -27.766 22.656 11.5 1 93.25 161 LEU B CA 1
ATOM 6392 C C . LEU B 1 161 ? -27.375 22.766 10.031 1 93.25 161 LEU B C 1
ATOM 6394 O O . LEU B 1 161 ? -27.375 21.75 9.305 1 93.25 161 LEU B O 1
ATOM 6398 N N . LYS B 1 162 ? -27.078 23.969 9.625 1 90.75 162 LYS B N 1
ATOM 6399 C CA . LYS B 1 162 ? -26.672 24.172 8.234 1 90.75 162 LYS B CA 1
ATOM 6400 C C . LYS B 1 162 ? -25.422 23.375 7.898 1 90.75 162 LYS B C 1
ATOM 6402 O O . LYS B 1 162 ? -25.359 22.734 6.848 1 90.75 162 LYS B O 1
ATOM 6407 N N . ASN B 1 163 ? -24.469 23.453 8.711 1 90.69 163 ASN B N 1
ATOM 6408 C CA . ASN B 1 163 ? -23.219 22.734 8.5 1 90.69 163 ASN B CA 1
ATOM 6409 C C . ASN B 1 163 ? -23.453 21.219 8.477 1 90.69 163 ASN B C 1
ATOM 6411 O O . ASN B 1 163 ? -22.828 20.516 7.684 1 90.69 163 ASN B O 1
ATOM 6415 N N . THR B 1 164 ? -24.25 20.734 9.352 1 91.75 164 THR B N 1
ATOM 6416 C CA . THR B 1 164 ? -24.594 19.312 9.398 1 91.75 164 THR B CA 1
ATOM 6417 C C . THR B 1 164 ? -25.203 18.859 8.078 1 91.75 164 THR B C 1
ATOM 6419 O O . THR B 1 164 ? -24.844 17.797 7.555 1 91.75 164 THR B O 1
ATOM 6422 N N . GLN B 1 165 ? -26.062 19.625 7.586 1 89.81 165 GLN B N 1
ATOM 6423 C CA . GLN B 1 165 ? -26.719 19.297 6.324 1 89.81 165 GLN B CA 1
ATOM 6424 C C . GLN B 1 165 ? -25.734 19.297 5.168 1 89.81 165 GLN B C 1
ATOM 6426 O O . GLN B 1 165 ? -25.75 18.406 4.32 1 89.81 165 GLN B O 1
ATOM 6431 N N . GLN B 1 166 ? -24.875 20.25 5.168 1 87.69 166 GLN B N 1
ATOM 6432 C CA . GLN B 1 166 ? -23.906 20.359 4.094 1 87.69 166 GLN B CA 1
ATOM 6433 C C . GLN B 1 166 ? -22.922 19.188 4.105 1 87.69 166 GLN B C 1
ATOM 6435 O O . GLN B 1 166 ? -22.531 18.688 3.049 1 87.69 166 GLN B O 1
ATOM 6440 N N . ASN B 1 167 ? -22.609 18.75 5.219 1 89.5 167 ASN B N 1
ATOM 6441 C CA . ASN B 1 167 ? -21.609 17.703 5.355 1 89.5 167 ASN B CA 1
ATOM 6442 C C . ASN B 1 167 ? -22.219 16.312 5.125 1 89.5 167 ASN B C 1
ATOM 6444 O O . ASN B 1 167 ? -21.5 15.359 4.824 1 89.5 167 ASN B O 1
ATOM 6448 N N . ALA B 1 168 ? -23.5 16.203 5.254 1 88.88 168 ALA B N 1
ATOM 6449 C CA . ALA B 1 168 ? -24.188 14.922 5.184 1 88.88 168 ALA B CA 1
ATOM 6450 C C . ALA B 1 168 ? -24 14.266 3.818 1 88.88 168 ALA B C 1
ATOM 6452 O O . ALA B 1 168 ? -23.922 13.039 3.717 1 88.88 168 ALA B O 1
ATOM 6453 N N . ALA B 1 169 ? -23.922 15.109 2.85 1 88.25 169 ALA B N 1
ATOM 6454 C CA . ALA B 1 169 ? -23.797 14.594 1.488 1 88.25 169 ALA B CA 1
ATOM 6455 C C . ALA B 1 169 ? -22.469 13.844 1.307 1 88.25 169 ALA B C 1
ATOM 6457 O O . ALA B 1 169 ? -22.328 13.039 0.381 1 88.25 169 ALA B O 1
ATOM 6458 N N . HIS B 1 170 ? -21.547 14.055 2.154 1 92.62 170 HIS B N 1
ATOM 6459 C CA . HIS B 1 170 ? -20.219 13.484 1.995 1 92.62 170 HIS B CA 1
ATOM 6460 C C . HIS B 1 170 ? -19.922 12.477 3.098 1 92.62 170 HIS B C 1
ATOM 6462 O O . HIS B 1 170 ? -18.797 11.984 3.205 1 92.62 170 HIS B O 1
ATOM 6468 N N . ASN B 1 171 ? -20.875 12.234 3.912 1 89.56 171 ASN B N 1
ATOM 6469 C CA . ASN B 1 171 ? -20.656 11.281 5 1 89.56 171 ASN B CA 1
ATOM 6470 C C . ASN B 1 171 ? -21.016 9.859 4.582 1 89.56 171 ASN B C 1
ATOM 6472 O O . ASN B 1 171 ? -22 9.648 3.863 1 89.56 171 ASN B O 1
ATOM 6476 N N . LEU B 1 172 ? -20.219 8.898 5.02 1 89.06 172 LEU B N 1
ATOM 6477 C CA . LEU B 1 172 ? -20.531 7.484 4.805 1 89.06 172 LEU B CA 1
ATOM 6478 C C . LEU B 1 172 ? -21.484 6.965 5.867 1 89.06 172 LEU B C 1
ATOM 6480 O O . LEU B 1 172 ? -21.562 7.512 6.969 1 89.06 172 LEU B O 1
ATOM 6484 N N . SER B 1 173 ? -22.266 5.926 5.449 1 86.38 173 SER B N 1
ATOM 6485 C CA . SER B 1 173 ? -23.031 5.219 6.473 1 86.38 173 SER B CA 1
ATOM 6486 C C . SER B 1 173 ? -22.109 4.605 7.52 1 86.38 173 SER B C 1
ATOM 6488 O O . SER B 1 173 ? -20.922 4.383 7.262 1 86.38 173 SER B O 1
ATOM 6490 N N . PRO B 1 174 ? -22.625 4.453 8.695 1 82.5 174 PRO B N 1
ATOM 6491 C CA . PRO B 1 174 ? -21.797 3.826 9.727 1 82.5 174 PRO B CA 1
ATOM 6492 C C . PRO B 1 174 ? -21.188 2.504 9.266 1 82.5 174 PRO B C 1
ATOM 6494 O O . PRO B 1 174 ? -20.031 2.213 9.57 1 82.5 174 PRO B O 1
ATOM 6497 N N . HIS B 1 175 ? -21.969 1.795 8.555 1 88.56 175 HIS B N 1
ATOM 6498 C CA . HIS B 1 175 ? -21.5 0.523 8.023 1 88.56 175 HIS B CA 1
ATOM 6499 C C . HIS B 1 175 ? -20.344 0.733 7.043 1 88.56 175 HIS B C 1
ATOM 6501 O O . HIS B 1 175 ? -19.312 0.076 7.152 1 88.56 175 HIS B O 1
ATOM 6507 N N . ASP B 1 176 ? -20.547 1.668 6.141 1 90.75 176 ASP B N 1
ATOM 6508 C CA . ASP B 1 176 ? -19.516 1.929 5.137 1 90.75 176 ASP B CA 1
ATOM 6509 C C . ASP B 1 176 ? -18.25 2.508 5.777 1 90.75 176 ASP B C 1
ATOM 6511 O O . ASP B 1 176 ? -17.141 2.219 5.344 1 90.75 176 ASP B O 1
ATOM 6515 N N . GLU B 1 177 ? -18.453 3.258 6.805 1 89.44 177 GLU B N 1
ATOM 6516 C CA . GLU B 1 177 ? -17.328 3.82 7.531 1 89.44 177 GLU B CA 1
ATOM 6517 C C . GLU B 1 177 ? -16.484 2.723 8.188 1 89.44 177 GLU B C 1
ATOM 6519 O O . GLU B 1 177 ? -15.258 2.76 8.148 1 89.44 177 GLU B O 1
ATOM 6524 N N . LYS B 1 178 ? -17.188 1.87 8.789 1 88.25 178 LYS B N 1
ATOM 6525 C CA . LYS B 1 178 ? -16.5 0.752 9.43 1 88.25 178 LYS B CA 1
ATOM 6526 C C . LYS B 1 178 ? -15.711 -0.066 8.406 1 88.25 178 LYS B C 1
ATOM 6528 O O . LYS B 1 178 ? -14.555 -0.418 8.648 1 88.25 178 LYS B O 1
ATOM 6533 N N . LEU B 1 179 ? -16.344 -0.327 7.305 1 92.25 179 LEU B N 1
ATOM 6534 C CA . LEU B 1 179 ? -15.695 -1.094 6.25 1 92.25 179 LEU B CA 1
ATOM 6535 C C . LEU B 1 179 ? -14.492 -0.339 5.695 1 92.25 179 LEU B C 1
ATOM 6537 O O . LEU B 1 179 ? -13.422 -0.922 5.508 1 92.25 179 LEU B O 1
ATOM 6541 N N . ALA B 1 180 ? -14.641 0.9 5.457 1 92.69 180 ALA B N 1
ATOM 6542 C CA . ALA B 1 180 ? -13.555 1.73 4.934 1 92.69 180 ALA B CA 1
ATOM 6543 C C . ALA B 1 180 ? -12.375 1.767 5.906 1 92.69 180 ALA B C 1
ATOM 6545 O O . ALA B 1 180 ? -11.219 1.713 5.488 1 92.69 180 ALA B O 1
ATOM 6546 N N . ASN B 1 181 ? -12.641 1.86 7.152 1 89.62 181 ASN B N 1
ATOM 6547 C CA . ASN B 1 181 ? -11.586 1.88 8.156 1 89.62 181 ASN B CA 1
ATOM 6548 C C . ASN B 1 181 ? -10.82 0.561 8.195 1 89.62 181 ASN B C 1
ATOM 6550 O O . ASN B 1 181 ? -9.602 0.551 8.344 1 89.62 181 ASN B O 1
ATOM 6554 N N . GLN B 1 182 ? -11.523 -0.469 8.055 1 89 182 GLN B N 1
ATOM 6555 C CA . GLN B 1 182 ? -10.914 -1.794 8.086 1 89 182 GLN B CA 1
ATOM 6556 C C . GLN B 1 182 ? -10.016 -2.014 6.871 1 89 182 GLN B C 1
ATOM 6558 O O . GLN B 1 182 ? -8.961 -2.643 6.98 1 89 182 GLN B O 1
ATOM 6563 N N . LEU B 1 183 ? -10.391 -1.493 5.777 1 92 183 LEU B N 1
ATOM 6564 C CA . LEU B 1 183 ? -9.695 -1.78 4.527 1 92 183 LEU B CA 1
ATOM 6565 C C . LEU B 1 183 ? -8.625 -0.729 4.242 1 92 183 LEU B C 1
ATOM 6567 O O . LEU B 1 183 ? -7.535 -1.059 3.781 1 92 183 LEU B O 1
ATOM 6571 N N . THR B 1 184 ? -8.93 0.526 4.504 1 89.56 184 THR B N 1
ATOM 6572 C CA . THR B 1 184 ? -8.07 1.619 4.066 1 89.56 184 THR B CA 1
ATOM 6573 C C . THR B 1 184 ? -7.477 2.352 5.266 1 89.56 184 THR B C 1
ATOM 6575 O O . THR B 1 184 ? -6.305 2.742 5.242 1 89.56 184 THR B O 1
ATOM 6578 N N . GLY B 1 185 ? -8.211 2.553 6.34 1 83.81 185 GLY B N 1
ATOM 6579 C CA . GLY B 1 185 ? -7.711 3.268 7.504 1 83.81 185 GLY B CA 1
ATOM 6580 C C . GLY B 1 185 ? -6.484 2.623 8.125 1 83.81 185 GLY B C 1
ATOM 6581 O O . GLY B 1 185 ? -5.469 3.287 8.336 1 83.81 185 GLY B O 1
ATOM 6582 N N . ASN B 1 186 ? -6.555 1.439 8.305 1 84.44 186 ASN B N 1
ATOM 6583 C CA . ASN B 1 186 ? -5.441 0.68 8.867 1 84.44 186 ASN B CA 1
ATOM 6584 C C . ASN B 1 186 ? -4.227 0.699 7.941 1 84.44 186 ASN B C 1
ATOM 6586 O O . ASN B 1 186 ? -3.09 0.794 8.406 1 84.44 186 ASN B O 1
ATOM 6590 N N . MET B 1 187 ? -4.516 0.655 6.68 1 91.62 187 MET B N 1
ATOM 6591 C CA . MET B 1 187 ? -3.432 0.679 5.703 1 91.62 187 MET B CA 1
ATOM 6592 C C . MET B 1 187 ? -2.705 2.02 5.73 1 91.62 187 MET B C 1
ATOM 6594 O O . MET B 1 187 ? -1.474 2.062 5.742 1 91.62 187 MET B O 1
ATOM 6598 N N . ILE B 1 188 ? -3.4 3.105 5.766 1 93.5 188 ILE B N 1
ATOM 6599 C CA . ILE B 1 188 ? -2.803 4.438 5.801 1 93.5 188 ILE B CA 1
ATOM 6600 C C . ILE B 1 188 ? -1.945 4.586 7.055 1 93.5 188 ILE B C 1
ATOM 6602 O O . ILE B 1 188 ? -0.828 5.102 6.992 1 93.5 188 ILE B O 1
ATOM 6606 N N . ASP B 1 189 ? -2.43 4.109 8.18 1 90.31 189 ASP B N 1
ATOM 6607 C CA . ASP B 1 189 ? -1.677 4.16 9.43 1 90.31 189 ASP B CA 1
ATOM 6608 C C . ASP B 1 189 ? -0.361 3.393 9.305 1 90.31 189 ASP B C 1
ATOM 6610 O O . ASP B 1 189 ? 0.686 3.873 9.742 1 90.31 189 ASP B O 1
ATOM 6614 N N . GLN B 1 190 ? -0.435 2.305 8.711 1 91.31 190 GLN B N 1
ATOM 6615 C CA . GLN B 1 190 ? 0.755 1.473 8.562 1 91.31 190 GLN B CA 1
ATOM 6616 C C . GLN B 1 190 ? 1.766 2.121 7.625 1 91.31 190 GLN B C 1
ATOM 6618 O O . GLN B 1 190 ? 2.977 2.016 7.836 1 91.31 190 GLN B O 1
ATOM 6623 N N . LEU B 1 191 ? 1.287 2.699 6.566 1 96.12 191 LEU B N 1
ATOM 6624 C CA . LEU B 1 191 ? 2.168 3.408 5.645 1 96.12 191 LEU B CA 1
ATOM 6625 C C . LEU B 1 191 ? 2.85 4.582 6.34 1 96.12 191 LEU B C 1
ATOM 6627 O O . LEU B 1 191 ? 4.051 4.801 6.164 1 96.12 191 LEU B O 1
ATOM 6631 N N . THR B 1 192 ? 2.125 5.285 7.137 1 94.62 192 THR B N 1
ATOM 6632 C CA . THR B 1 192 ? 2.688 6.395 7.902 1 94.62 192 THR B CA 1
ATOM 6633 C C . THR B 1 192 ? 3.703 5.891 8.922 1 94.62 192 THR B C 1
ATOM 6635 O O . THR B 1 192 ? 4.762 6.492 9.102 1 94.62 192 THR B O 1
ATOM 6638 N N . ASP B 1 193 ? 3.43 4.773 9.547 1 91.88 193 ASP B N 1
ATOM 6639 C CA . ASP B 1 193 ? 4.367 4.148 10.469 1 91.88 193 ASP B CA 1
ATOM 6640 C C . ASP B 1 193 ? 5.66 3.754 9.758 1 91.88 193 ASP B C 1
ATOM 6642 O O . ASP B 1 193 ? 6.754 3.904 10.312 1 91.88 193 ASP B O 1
ATOM 6646 N N . ARG B 1 194 ? 5.5 3.221 8.594 1 94.81 194 ARG B N 1
ATOM 6647 C CA . ARG B 1 194 ? 6.688 2.877 7.82 1 94.81 194 ARG B CA 1
ATOM 6648 C C . ARG B 1 194 ? 7.578 4.098 7.613 1 94.81 194 ARG B C 1
ATOM 6650 O O . ARG B 1 194 ? 8.797 4.02 7.793 1 94.81 194 ARG B O 1
ATOM 6657 N N . TYR B 1 195 ? 6.945 5.191 7.203 1 96.94 195 TYR B N 1
ATOM 6658 C CA . TYR B 1 195 ? 7.695 6.434 7.043 1 96.94 195 TYR B CA 1
ATOM 6659 C C . TYR B 1 195 ? 8.43 6.797 8.328 1 96.94 195 TYR B C 1
ATOM 6661 O O . TYR B 1 195 ? 9.648 7.012 8.312 1 96.94 195 TYR B O 1
ATOM 6669 N N . ASP B 1 196 ? 7.754 6.801 9.422 1 93.19 196 ASP B N 1
ATOM 6670 C CA . ASP B 1 196 ? 8.328 7.203 10.695 1 93.19 196 ASP B CA 1
ATOM 6671 C C . ASP B 1 196 ? 9.469 6.27 11.109 1 93.19 196 ASP B C 1
ATOM 6673 O O . ASP B 1 196 ? 10.523 6.727 11.539 1 93.19 196 ASP B O 1
ATOM 6677 N N . ASN B 1 197 ? 9.211 5.008 10.898 1 91.56 197 ASN B N 1
ATOM 6678 C CA . ASN B 1 197 ? 10.219 4.023 11.281 1 91.56 197 ASN B CA 1
ATOM 6679 C C . ASN B 1 197 ? 11.484 4.16 10.445 1 91.56 197 ASN B C 1
ATOM 6681 O O . ASN B 1 197 ? 12.594 4.105 10.969 1 91.56 197 ASN B O 1
ATOM 6685 N N . LEU B 1 198 ? 11.273 4.336 9.18 1 94.12 198 LEU B N 1
ATOM 6686 C CA . LEU B 1 198 ? 12.422 4.477 8.297 1 94.12 198 LEU B CA 1
ATOM 6687 C C . LEU B 1 198 ? 13.188 5.762 8.594 1 94.12 198 LEU B C 1
ATOM 6689 O O . LEU B 1 198 ? 14.422 5.766 8.609 1 94.12 198 LEU B O 1
ATOM 6693 N N . MET B 1 199 ? 12.469 6.844 8.828 1 93.69 199 MET B N 1
ATOM 6694 C CA . MET B 1 199 ? 13.094 8.109 9.203 1 93.69 199 MET B CA 1
ATOM 6695 C C . MET B 1 199 ? 13.93 7.945 10.469 1 93.69 199 MET B C 1
ATOM 6697 O O . MET B 1 199 ? 15.023 8.508 10.57 1 93.69 199 MET B O 1
ATOM 6701 N N . ASN B 1 200 ? 13.477 7.18 11.359 1 89.62 200 ASN B N 1
ATOM 6702 C CA . ASN B 1 200 ? 14.172 6.953 12.617 1 89.62 200 ASN B CA 1
ATOM 6703 C C . ASN B 1 200 ? 15.391 6.055 12.422 1 89.62 200 ASN B C 1
ATOM 6705 O O . ASN B 1 200 ? 16.375 6.156 13.172 1 89.62 200 ASN B O 1
ATOM 6709 N N . GLU B 1 201 ? 15.32 5.246 11.477 1 90.44 201 GLU B N 1
ATOM 6710 C CA . GLU B 1 201 ? 16.391 4.281 11.242 1 90.44 201 GLU B CA 1
ATOM 6711 C C . GLU B 1 201 ? 17.547 4.91 10.477 1 90.44 201 GLU B C 1
ATOM 6713 O O . GLU B 1 201 ? 18.703 4.508 10.633 1 90.44 201 GLU B O 1
ATOM 6718 N N . ILE B 1 202 ? 17.281 5.793 9.617 1 92.06 202 ILE B N 1
ATOM 6719 C CA . ILE B 1 202 ? 18.297 6.434 8.812 1 92.06 202 ILE B CA 1
ATOM 6720 C C . ILE B 1 202 ? 19.266 7.211 9.711 1 92.06 202 ILE B C 1
ATOM 6722 O O . ILE B 1 202 ? 18.828 8.031 10.523 1 92.06 202 ILE B O 1
ATOM 6726 N N . LYS B 1 203 ? 20.531 6.82 9.609 1 88.38 203 LYS B N 1
ATOM 6727 C CA . LYS B 1 203 ? 21.578 7.496 10.359 1 88.38 203 LYS B CA 1
ATOM 6728 C C . LYS B 1 203 ? 22.719 7.93 9.43 1 88.38 203 LYS B C 1
ATOM 6730 O O . LYS B 1 203 ? 23.109 7.184 8.523 1 88.38 203 LYS B O 1
ATOM 6735 N N . VAL B 1 204 ? 22.938 9.164 9.5 1 88.5 204 VAL B N 1
ATOM 6736 C CA . VAL B 1 204 ? 24.156 9.641 8.844 1 88.5 204 VAL B CA 1
ATOM 6737 C C . VAL B 1 204 ? 25.344 9.508 9.797 1 88.5 204 VAL B C 1
ATOM 6739 O O . VAL B 1 204 ? 25.391 10.18 10.828 1 88.5 204 VAL B O 1
ATOM 6742 N N . THR B 1 205 ? 26.266 8.641 9.477 1 84.56 205 THR B N 1
ATOM 6743 C CA . THR B 1 205 ? 27.297 8.352 10.469 1 84.56 205 THR B CA 1
ATOM 6744 C C . THR B 1 205 ? 28.641 8.922 10.039 1 84.56 205 THR B C 1
ATOM 6746 O O . THR B 1 205 ? 29.484 9.25 10.875 1 84.56 205 THR B O 1
ATOM 6749 N N . GLU B 1 206 ? 28.766 9.031 8.734 1 90.31 206 GLU B N 1
ATOM 6750 C CA . GLU B 1 206 ? 30.094 9.422 8.281 1 90.31 206 GLU B CA 1
ATOM 6751 C C . GLU B 1 206 ? 30.016 10.438 7.148 1 90.31 206 GLU B C 1
ATOM 6753 O O . GLU B 1 206 ? 29 10.531 6.453 1 90.31 206 GLU B O 1
ATOM 6758 N N . ILE B 1 207 ? 30.969 11.258 7.156 1 91.06 207 ILE B N 1
ATOM 6759 C CA . ILE B 1 207 ? 31.188 12.234 6.094 1 91.06 207 ILE B CA 1
ATOM 6760 C C . ILE B 1 207 ? 32.594 12.023 5.488 1 91.06 207 ILE B C 1
ATOM 6762 O O . ILE B 1 207 ? 33.531 11.727 6.211 1 91.06 207 ILE B O 1
ATOM 6766 N N . SER B 1 208 ? 32.656 12.039 4.23 1 87.75 208 SER B N 1
ATOM 6767 C CA . SER B 1 208 ? 33.938 11.914 3.551 1 87.75 208 SER B CA 1
ATOM 6768 C C . SER B 1 208 ? 34.375 13.227 2.914 1 87.75 208 SER B C 1
ATOM 6770 O O . SER B 1 208 ? 33.625 13.797 2.104 1 87.75 208 SER B O 1
ATOM 6772 N N . ILE B 1 209 ? 35.469 13.773 3.291 1 88.19 209 ILE B N 1
ATOM 6773 C CA . ILE B 1 209 ? 36.062 14.984 2.729 1 88.19 209 ILE B CA 1
ATOM 6774 C C . ILE B 1 209 ? 37.5 14.695 2.266 1 88.19 209 ILE B C 1
ATOM 6776 O O . ILE B 1 209 ? 38.375 14.383 3.08 1 88.19 209 ILE B O 1
ATOM 6780 N N . ASP B 1 210 ? 37.719 14.82 0.973 1 83.25 210 ASP B N 1
ATOM 6781 C CA . ASP B 1 210 ? 39.031 14.609 0.362 1 83.25 210 ASP B CA 1
ATOM 6782 C C . ASP B 1 210 ? 39.625 13.266 0.787 1 83.25 210 ASP B C 1
ATOM 6784 O O . ASP B 1 210 ? 40.75 13.203 1.246 1 83.25 210 ASP B O 1
ATOM 6788 N N . GLY B 1 211 ? 38.812 12.242 0.791 1 83.38 211 GLY B N 1
ATOM 6789 C CA . GLY B 1 211 ? 39.25 10.883 1.055 1 83.38 211 GLY B CA 1
ATOM 6790 C C . GLY B 1 211 ? 39.312 10.555 2.533 1 83.38 211 GLY B C 1
ATOM 6791 O O . GLY B 1 211 ? 39.594 9.406 2.906 1 83.38 211 GLY B O 1
ATOM 6792 N N . LYS B 1 212 ? 39.156 11.523 3.42 1 89.06 212 LYS B N 1
ATOM 6793 C CA . LYS B 1 212 ? 39.156 11.297 4.863 1 89.06 212 LYS B CA 1
ATOM 6794 C C . LYS B 1 212 ? 37.719 11.203 5.375 1 89.06 212 LYS B C 1
ATOM 6796 O O . LYS B 1 212 ? 36.844 11.953 4.93 1 89.06 212 LYS B O 1
ATOM 6801 N N . THR B 1 213 ? 37.5 10.234 6.301 1 91.81 213 THR B N 1
ATOM 6802 C CA . THR B 1 213 ? 36.156 10.008 6.871 1 91.81 213 THR B CA 1
ATOM 6803 C C . THR B 1 213 ? 36.031 10.656 8.242 1 91.81 213 THR B C 1
ATOM 6805 O O . THR B 1 213 ? 36.938 10.531 9.078 1 91.81 213 THR B O 1
ATOM 6808 N N . TYR B 1 214 ? 35.031 11.477 8.445 1 91.44 214 TYR B N 1
ATOM 6809 C CA . TYR B 1 214 ? 34.719 12.117 9.711 1 91.44 214 TYR B CA 1
ATOM 6810 C C . TYR B 1 214 ? 33.406 11.609 10.266 1 91.44 214 TYR B C 1
ATOM 6812 O O . TYR B 1 214 ? 32.531 11.141 9.516 1 91.44 214 TYR B O 1
ATOM 6820 N N . ASN B 1 215 ? 33.375 11.695 11.547 1 91.56 215 ASN B N 1
ATOM 6821 C CA . ASN B 1 215 ? 32.094 11.406 12.18 1 91.56 215 ASN B CA 1
ATOM 6822 C C . ASN B 1 215 ? 31.094 12.539 11.953 1 91.56 215 ASN B C 1
ATOM 6824 O O . ASN B 1 215 ? 31.391 13.703 12.203 1 91.56 215 ASN B O 1
ATOM 6828 N N . TRP B 1 216 ? 29.891 12.227 11.539 1 89.81 216 TRP B N 1
ATOM 6829 C CA . TRP B 1 216 ? 28.875 13.203 11.156 1 89.81 216 TRP B CA 1
ATOM 6830 C C . TRP B 1 216 ? 28.484 14.07 12.344 1 89.81 216 TRP B C 1
ATOM 6832 O O . TRP B 1 216 ? 28.453 15.305 12.242 1 89.81 216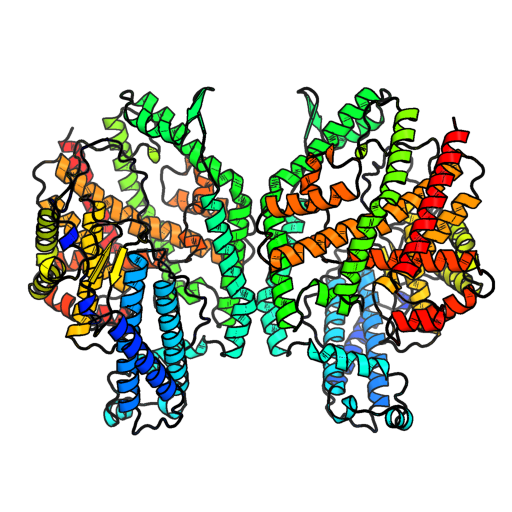 TRP B O 1
ATOM 6842 N N . ALA B 1 217 ? 28.234 13.523 13.492 1 83.12 217 ALA B N 1
ATOM 6843 C CA . ALA B 1 217 ? 27.703 14.234 14.648 1 83.12 217 ALA B CA 1
ATOM 6844 C C . ALA B 1 217 ? 28.75 15.195 15.227 1 83.12 217 ALA B C 1
ATOM 6846 O O . ALA B 1 217 ? 28.406 16.297 15.672 1 83.12 217 ALA B O 1
ATOM 6847 N N . SER B 1 218 ? 30 14.844 15.102 1 85.94 218 SER B N 1
ATOM 6848 C CA . SER B 1 218 ? 31.047 15.648 15.727 1 85.94 218 SER B CA 1
ATOM 6849 C C . SER B 1 218 ? 31.609 16.672 14.742 1 85.94 218 SER B C 1
ATOM 6851 O O . SER B 1 218 ? 32.312 17.609 15.133 1 85.94 218 SER B O 1
ATOM 6853 N N . TYR B 1 219 ? 31.25 16.484 13.523 1 86.06 219 TYR B N 1
ATOM 6854 C CA . TYR B 1 219 ? 31.906 17.312 12.523 1 86.06 219 TYR B CA 1
ATOM 6855 C C . TYR B 1 219 ? 31.328 18.719 12.508 1 86.06 219 TYR B C 1
ATOM 6857 O O . TYR B 1 219 ? 32.062 19.703 12.305 1 86.06 219 TYR B O 1
ATOM 6865 N N . LYS B 1 220 ? 30.078 18.906 12.703 1 82.06 220 LYS B N 1
ATOM 6866 C CA . LYS B 1 220 ? 29.453 20.219 12.602 1 82.06 220 LYS B CA 1
ATOM 6867 C C . LYS B 1 220 ? 30 21.188 13.648 1 82.06 220 LYS B C 1
ATOM 6869 O O . LYS B 1 220 ? 30.406 22.297 13.328 1 82.06 220 LYS B O 1
ATOM 6874 N N . PRO B 1 221 ? 30.078 20.688 14.898 1 79.38 221 PRO B N 1
ATOM 6875 C CA . PRO B 1 221 ? 30.75 21.547 15.875 1 79.38 221 PRO B CA 1
ATOM 6876 C C . PRO B 1 221 ? 32.188 21.891 15.484 1 79.38 221 PRO B C 1
ATOM 6878 O O . PRO B 1 221 ? 32.656 23 15.727 1 79.38 221 PRO B O 1
ATOM 6881 N N . GLU B 1 222 ? 32.812 20.969 14.898 1 82.06 222 GLU B N 1
ATOM 6882 C CA . GLU B 1 222 ? 34.156 21.219 14.453 1 82.06 222 GLU B CA 1
ATOM 6883 C C . GLU B 1 222 ? 34.188 22.25 13.328 1 82.06 222 GLU B C 1
ATOM 6885 O O . GLU B 1 222 ? 35.062 23.109 13.289 1 82.06 222 GLU B O 1
ATOM 6890 N N . LEU B 1 223 ? 33.281 22.141 12.508 1 85.12 223 LEU B N 1
ATOM 6891 C CA . LEU B 1 223 ? 33.156 23.078 11.391 1 85.12 223 LEU B CA 1
ATOM 6892 C C . LEU B 1 223 ? 32.938 24.5 11.898 1 85.12 223 LEU B C 1
ATOM 6894 O O . LEU B 1 223 ? 33.438 25.469 11.312 1 85.12 223 LEU B O 1
ATOM 6898 N N . ALA B 1 224 ? 32.125 24.656 12.906 1 78.06 224 ALA B N 1
ATOM 6899 C CA . ALA B 1 224 ? 31.797 25.953 13.469 1 78.06 224 ALA B CA 1
ATOM 6900 C C . ALA B 1 224 ? 33.031 26.672 13.969 1 78.06 224 ALA B C 1
ATOM 6902 O O . ALA B 1 224 ? 33.062 27.906 14.094 1 78.06 224 ALA B O 1
ATOM 6903 N N . LYS B 1 225 ? 34.188 25.969 14.141 1 80.06 225 LYS B N 1
ATOM 6904 C CA . LYS B 1 225 ? 35.406 26.531 14.68 1 80.06 225 LYS B CA 1
ATOM 6905 C C . LYS B 1 225 ? 36.344 26.984 13.555 1 80.06 225 LYS B C 1
ATOM 6907 O O . LYS B 1 225 ? 37.281 27.734 13.789 1 80.06 225 LYS B O 1
ATOM 6912 N N . THR B 1 226 ? 35.938 26.578 12.477 1 83.75 226 THR B N 1
ATOM 6913 C CA . THR B 1 226 ? 36.781 26.922 11.344 1 83.75 226 THR B CA 1
ATOM 6914 C C . THR B 1 226 ? 36.656 28.406 11 1 83.75 226 THR B C 1
ATOM 6916 O O . THR B 1 226 ? 35.531 28.906 10.797 1 83.75 226 THR B O 1
ATOM 6919 N N . THR B 1 227 ? 37.844 29.078 10.891 1 81.19 227 THR B N 1
ATOM 6920 C CA . THR B 1 227 ? 37.844 30.516 10.586 1 81.19 227 THR B CA 1
ATOM 6921 C C . THR B 1 227 ? 38.094 30.75 9.102 1 81.19 227 THR B C 1
ATOM 6923 O O . THR B 1 227 ? 37.844 31.844 8.586 1 81.19 227 THR B O 1
ATOM 6926 N N . ASP B 1 228 ? 38.531 29.75 8.461 1 84.56 228 ASP B N 1
ATOM 6927 C CA . ASP B 1 228 ? 38.719 29.828 7.02 1 84.56 228 ASP B CA 1
ATOM 6928 C C . ASP B 1 228 ? 37.406 29.625 6.27 1 84.56 228 ASP B C 1
ATOM 6930 O O . ASP B 1 228 ? 36.844 28.531 6.262 1 84.56 228 ASP B O 1
ATOM 6934 N N . ALA B 1 229 ? 37.031 30.672 5.605 1 83.12 229 ALA B N 1
ATOM 6935 C CA . ALA B 1 229 ? 35.75 30.672 4.949 1 83.12 229 ALA B CA 1
ATOM 6936 C C . ALA B 1 229 ? 35.656 29.594 3.877 1 83.12 229 ALA B C 1
ATOM 6938 O O . ALA B 1 229 ? 34.625 28.953 3.703 1 83.12 229 ALA B O 1
ATOM 6939 N N . LYS B 1 230 ? 36.688 29.359 3.156 1 84.69 230 LYS B N 1
ATOM 6940 C CA . LYS B 1 230 ? 36.719 28.359 2.09 1 84.69 230 LYS B CA 1
ATOM 6941 C C . LYS B 1 230 ? 36.625 26.953 2.662 1 84.69 230 LYS B C 1
ATOM 6943 O O . LYS B 1 230 ? 35.875 26.109 2.168 1 84.69 230 LYS B O 1
ATOM 6948 N N . ALA B 1 231 ? 37.406 26.766 3.648 1 86.88 231 ALA B N 1
ATOM 6949 C CA . ALA B 1 231 ? 37.406 25.469 4.305 1 86.88 231 ALA B CA 1
ATOM 6950 C C . ALA B 1 231 ? 36.031 25.188 4.941 1 86.88 231 ALA B C 1
ATOM 6952 O O . ALA B 1 231 ? 35.531 24.047 4.91 1 86.88 231 ALA B O 1
ATOM 6953 N N . HIS B 1 232 ? 35.469 26.219 5.488 1 87.5 232 HIS B N 1
ATOM 6954 C CA . HIS B 1 232 ? 34.156 26.094 6.094 1 87.5 232 HIS B CA 1
ATOM 6955 C C . HIS B 1 232 ? 33.125 25.719 5.055 1 87.5 232 HIS B C 1
ATOM 6957 O O . HIS B 1 232 ? 32.281 24.828 5.289 1 87.5 232 HIS B O 1
ATOM 6963 N N . ALA B 1 233 ? 33.281 26.281 3.916 1 88.56 233 ALA B N 1
ATOM 6964 C CA . ALA B 1 233 ? 32.312 26.031 2.846 1 88.56 233 ALA B CA 1
ATOM 6965 C C . ALA B 1 233 ? 32.438 24.609 2.316 1 88.56 233 ALA B C 1
ATOM 6967 O O . ALA B 1 233 ? 31.406 23.953 2.039 1 88.56 233 ALA B O 1
ATOM 6968 N N . VAL B 1 234 ? 33.594 24.156 2.152 1 89.75 234 VAL B N 1
ATOM 6969 C CA . VAL B 1 234 ? 33.844 22.797 1.676 1 89.75 234 VAL B CA 1
ATOM 6970 C C . VAL B 1 234 ? 33.281 21.797 2.688 1 89.75 234 VAL B C 1
ATOM 6972 O O . VAL B 1 234 ? 32.625 20.812 2.311 1 89.75 234 VAL B O 1
ATOM 6975 N N . GLY B 1 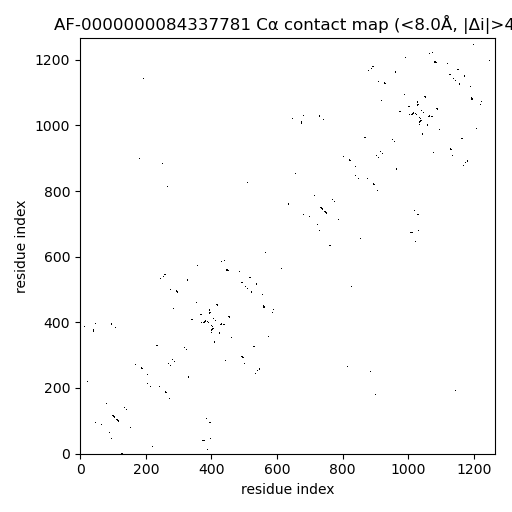235 ? 33.531 22.062 3.904 1 90.38 235 GLY B N 1
ATOM 6976 C CA . GLY B 1 235 ? 33.031 21.203 4.961 1 90.38 235 GLY B CA 1
ATOM 6977 C C . GLY B 1 235 ? 31.516 21.156 5.027 1 90.38 235 GLY B C 1
ATOM 6978 O O . GLY B 1 235 ? 30.922 20.094 5.184 1 90.38 235 GLY B O 1
ATOM 6979 N N . LEU B 1 236 ? 30.891 22.312 4.922 1 90.81 236 LEU B N 1
ATOM 6980 C CA . LEU B 1 236 ? 29.438 22.406 4.965 1 90.81 236 LEU B CA 1
ATOM 6981 C C . LEU B 1 236 ? 28.812 21.656 3.803 1 90.81 236 LEU B C 1
ATOM 6983 O O . LEU B 1 236 ? 27.812 20.953 3.98 1 90.81 236 LEU B O 1
ATOM 6987 N N . LYS B 1 237 ? 29.422 21.781 2.686 1 91.44 237 LYS B N 1
ATOM 6988 C CA . LYS B 1 237 ? 28.922 21.078 1.509 1 91.44 237 LYS B CA 1
ATOM 6989 C C . LYS B 1 237 ? 28.984 19.562 1.718 1 91.44 237 LYS B C 1
ATOM 6991 O O . LYS B 1 237 ? 28.016 18.844 1.43 1 91.44 237 LYS B O 1
ATOM 6996 N N . ALA B 1 238 ? 30.094 19.094 2.197 1 92.31 238 ALA B N 1
ATOM 6997 C CA . ALA B 1 238 ? 30.25 17.656 2.467 1 92.31 238 ALA B CA 1
ATOM 6998 C C . ALA B 1 238 ? 29.234 17.188 3.5 1 92.31 238 ALA B C 1
ATOM 7000 O O . ALA B 1 238 ? 28.672 16.094 3.379 1 92.31 238 ALA B O 1
ATOM 7001 N N . TYR B 1 239 ? 29.078 18.031 4.438 1 92.19 239 TYR B N 1
ATOM 7002 C CA . TYR B 1 239 ? 28.141 17.719 5.512 1 92.19 239 TYR B CA 1
ATOM 7003 C C . TYR B 1 239 ? 26.734 17.562 4.969 1 92.19 239 TYR B C 1
ATOM 7005 O O . TYR B 1 239 ? 26.078 16.562 5.223 1 92.19 239 TYR B O 1
ATOM 7013 N N . TYR B 1 240 ? 26.297 18.469 4.203 1 91.81 240 TYR B N 1
ATOM 7014 C CA . TYR B 1 240 ? 24.922 18.438 3.713 1 91.81 240 TYR B CA 1
ATOM 7015 C C . TYR B 1 240 ? 24.75 17.406 2.609 1 91.81 240 TYR B C 1
ATOM 7017 O O . TYR B 1 240 ? 23.703 16.797 2.486 1 91.81 240 TYR B O 1
ATOM 7025 N N . ASN B 1 241 ? 25.797 17.172 1.859 1 92.31 241 ASN B N 1
ATOM 7026 C CA . ASN B 1 241 ? 25.734 16.078 0.88 1 92.31 241 ASN B CA 1
ATOM 7027 C C . ASN B 1 241 ? 25.516 14.734 1.551 1 92.31 241 ASN B C 1
ATOM 7029 O O . ASN B 1 241 ? 24.703 13.922 1.087 1 92.31 241 ASN B O 1
ATOM 7033 N N . ALA B 1 242 ? 26.281 14.523 2.604 1 93.25 242 ALA B N 1
ATOM 7034 C CA . ALA B 1 242 ? 26.125 13.273 3.344 1 93.25 242 ALA B CA 1
ATOM 7035 C C . ALA B 1 242 ? 24.719 13.141 3.889 1 93.25 242 ALA B C 1
ATOM 7037 O O . ALA B 1 242 ? 24.125 12.047 3.854 1 93.25 242 ALA B O 1
ATOM 7038 N N . TYR B 1 243 ? 24.172 14.242 4.34 1 92.5 243 TYR B N 1
ATOM 7039 C CA . TYR B 1 243 ? 22.812 14.281 4.875 1 92.5 243 TYR B CA 1
ATOM 7040 C C . TYR B 1 243 ? 21.797 13.906 3.805 1 92.5 243 TYR B C 1
ATOM 7042 O O . TYR B 1 243 ? 20.984 13 4.008 1 92.5 243 TYR B O 1
ATOM 7050 N N . TYR B 1 244 ? 21.844 14.508 2.662 1 93.94 244 TYR B N 1
ATOM 7051 C CA . TYR B 1 244 ? 20.859 14.258 1.603 1 93.94 244 TYR B CA 1
ATOM 7052 C C . TYR B 1 244 ? 21.031 12.859 1.021 1 93.94 244 TYR B C 1
ATOM 7054 O O . TYR B 1 244 ? 20.047 12.203 0.677 1 93.94 244 TYR B O 1
ATOM 7062 N N . ASP B 1 245 ? 22.25 12.414 0.976 1 93.25 245 ASP B N 1
ATOM 7063 C CA . ASP B 1 245 ? 22.547 11.102 0.421 1 93.25 245 ASP B CA 1
ATOM 7064 C C . ASP B 1 245 ? 21.953 9.992 1.293 1 93.25 245 ASP B C 1
ATOM 7066 O O . ASP B 1 245 ? 21.469 8.977 0.78 1 93.25 245 ASP B O 1
ATOM 7070 N N . ALA B 1 246 ? 22.047 10.195 2.553 1 93.75 246 ALA B N 1
ATOM 7071 C CA . ALA B 1 246 ? 21.516 9.195 3.477 1 93.75 246 ALA B CA 1
ATOM 7072 C C . ALA B 1 246 ? 20.031 8.961 3.236 1 93.75 246 ALA B C 1
ATOM 7074 O O . ALA B 1 246 ? 19.578 7.812 3.223 1 93.75 246 ALA B O 1
ATOM 7075 N N . TYR B 1 247 ? 19.281 9.969 2.994 1 94.12 247 TYR B N 1
ATOM 7076 C CA . TYR B 1 247 ? 17.859 9.836 2.768 1 94.12 247 TYR B CA 1
ATOM 7077 C C . TYR B 1 247 ? 17.562 9.367 1.346 1 94.12 247 TYR B C 1
ATOM 7079 O O . TYR B 1 247 ? 16.672 8.547 1.125 1 94.12 247 TYR B O 1
ATOM 7087 N N . SER B 1 248 ? 18.375 9.805 0.407 1 94.06 248 SER B N 1
ATOM 7088 C CA . SER B 1 248 ? 18.172 9.477 -1 1 94.06 248 SER B CA 1
ATOM 7089 C C . SER B 1 248 ? 18.359 7.98 -1.25 1 94.06 248 SER B C 1
ATOM 7091 O O . SER B 1 248 ? 17.75 7.418 -2.162 1 94.06 248 SER B O 1
ATOM 7093 N N . SER B 1 249 ? 19.156 7.355 -0.405 1 93.56 249 SER B N 1
ATOM 7094 C CA . SER B 1 249 ? 19.406 5.926 -0.544 1 93.56 249 SER B CA 1
ATOM 7095 C C . SER B 1 249 ? 18.141 5.113 -0.277 1 93.56 249 SER B C 1
ATOM 7097 O O . SER B 1 249 ? 18.062 3.938 -0.636 1 93.56 249 SER B O 1
ATOM 7099 N N . HIS B 1 250 ? 17.156 5.723 0.286 1 96.06 250 HIS B N 1
ATOM 7100 C CA . HIS B 1 250 ? 15.875 5.074 0.589 1 96.06 250 HIS B CA 1
ATOM 7101 C C . HIS B 1 250 ? 14.734 5.723 -0.178 1 96.06 250 HIS B C 1
ATOM 7103 O O . HIS B 1 250 ? 13.562 5.5 0.14 1 96.06 250 HIS B O 1
ATOM 7109 N N . ALA B 1 251 ? 15.047 6.527 -1.198 1 96.88 251 ALA B N 1
ATOM 7110 C CA . ALA B 1 251 ? 14.047 7.379 -1.841 1 96.88 251 ALA B CA 1
ATOM 7111 C C . ALA B 1 251 ? 12.984 6.543 -2.549 1 96.88 251 ALA B C 1
ATOM 7113 O O . ALA B 1 251 ? 11.82 6.945 -2.627 1 96.88 251 ALA B O 1
ATOM 7114 N N . GLU B 1 252 ? 13.391 5.363 -2.998 1 96.38 252 GLU B N 1
ATOM 7115 C CA . GLU B 1 252 ? 12.445 4.527 -3.727 1 96.38 252 GLU B CA 1
ATOM 7116 C C . GLU B 1 252 ? 11.305 4.07 -2.822 1 96.38 252 GLU B C 1
ATOM 7118 O O . GLU B 1 252 ? 10.133 4.125 -3.209 1 96.38 252 GLU B O 1
ATOM 7123 N N . VAL B 1 253 ? 11.641 3.656 -1.623 1 97.56 253 VAL B N 1
ATOM 7124 C CA . VAL B 1 253 ? 10.609 3.16 -0.717 1 97.56 253 VAL B CA 1
ATOM 7125 C C . VAL B 1 253 ? 9.812 4.332 -0.15 1 97.56 253 VAL B C 1
ATOM 7127 O O . VAL B 1 253 ? 8.609 4.215 0.079 1 97.56 253 VAL B O 1
ATOM 7130 N N . PHE B 1 254 ? 10.43 5.512 0.091 1 98.19 254 PHE B N 1
ATOM 7131 C CA . PHE B 1 254 ? 9.695 6.691 0.522 1 98.19 254 PHE B CA 1
ATOM 7132 C C . PHE B 1 254 ? 8.695 7.125 -0.541 1 98.19 254 PHE B C 1
ATOM 7134 O O . PHE B 1 254 ? 7.551 7.465 -0.224 1 98.19 254 PHE B O 1
ATOM 7141 N N . ALA B 1 255 ? 9.172 7.094 -1.788 1 98.44 255 ALA B N 1
ATOM 7142 C CA . ALA B 1 255 ? 8.289 7.477 -2.889 1 98.44 255 ALA B CA 1
ATOM 7143 C C . ALA B 1 255 ? 7.105 6.523 -3.004 1 98.44 255 ALA B C 1
ATOM 7145 O O . ALA B 1 255 ? 5.961 6.961 -3.139 1 98.44 255 ALA B O 1
ATOM 7146 N N . ALA B 1 256 ? 7.402 5.234 -2.947 1 97.88 256 ALA B N 1
ATOM 7147 C CA . ALA B 1 256 ? 6.332 4.242 -3 1 97.88 256 ALA B CA 1
ATOM 7148 C C . ALA B 1 256 ? 5.328 4.457 -1.868 1 97.88 256 ALA B C 1
ATOM 7150 O O . ALA B 1 256 ? 4.117 4.402 -2.088 1 97.88 256 ALA B O 1
ATOM 7151 N N . THR B 1 257 ? 5.832 4.699 -0.675 1 98.12 257 THR B N 1
ATOM 7152 C CA . THR B 1 257 ? 4.992 4.93 0.496 1 98.12 257 THR B CA 1
ATOM 7153 C C . THR B 1 257 ? 4.105 6.156 0.291 1 98.12 257 THR B C 1
ATOM 7155 O O . THR B 1 257 ? 2.898 6.102 0.543 1 98.12 257 THR B O 1
ATOM 7158 N N . LEU B 1 258 ? 4.684 7.207 -0.164 1 98.56 258 LEU B N 1
ATOM 7159 C CA . LEU B 1 258 ? 3.945 8.445 -0.377 1 98.56 258 LEU B CA 1
ATOM 7160 C C . LEU B 1 258 ? 2.877 8.266 -1.451 1 98.56 258 LEU B C 1
ATOM 7162 O O . LEU B 1 258 ? 1.745 8.727 -1.29 1 98.56 258 LEU B O 1
ATOM 7166 N N . ILE B 1 259 ? 3.209 7.605 -2.533 1 98.19 259 ILE B N 1
ATOM 7167 C CA . ILE B 1 259 ? 2.27 7.336 -3.617 1 98.19 259 ILE B CA 1
ATOM 7168 C C . ILE B 1 259 ? 1.102 6.504 -3.092 1 98.19 259 ILE B C 1
ATOM 7170 O O . ILE B 1 259 ? -0.058 6.785 -3.402 1 98.19 259 ILE B O 1
ATOM 7174 N N . ASP B 1 260 ? 1.423 5.531 -2.297 1 97.62 260 ASP B N 1
ATOM 7175 C CA . ASP B 1 260 ? 0.381 4.648 -1.777 1 97.62 260 ASP B CA 1
ATOM 7176 C C . ASP B 1 260 ? -0.531 5.391 -0.804 1 97.62 260 ASP B C 1
ATOM 7178 O O . ASP B 1 260 ? -1.747 5.188 -0.808 1 97.62 260 ASP B O 1
ATOM 7182 N N . ILE B 1 261 ? 0.018 6.246 0.069 1 97.62 261 ILE B N 1
ATOM 7183 C CA . ILE B 1 261 ? -0.797 7.094 0.935 1 97.62 261 ILE B CA 1
ATOM 7184 C C . ILE B 1 261 ? -1.74 7.941 0.086 1 97.62 261 ILE B C 1
ATOM 7186 O O . ILE B 1 261 ? -2.941 8.016 0.362 1 97.62 261 ILE B O 1
ATOM 7190 N N . THR B 1 262 ? -1.19 8.531 -0.948 1 97.94 262 THR B N 1
ATOM 7191 C CA . THR B 1 262 ? -1.948 9.414 -1.826 1 97.94 262 THR B CA 1
ATOM 7192 C C . THR B 1 262 ? -3.086 8.656 -2.506 1 97.94 262 THR B C 1
ATOM 7194 O O . THR B 1 262 ? -4.219 9.133 -2.551 1 97.94 262 THR B O 1
ATOM 7197 N N . ARG B 1 263 ? -2.812 7.445 -2.955 1 96.25 263 ARG B N 1
ATOM 7198 C CA . ARG B 1 263 ? -3.818 6.629 -3.627 1 96.25 263 ARG B CA 1
ATOM 7199 C C . ARG B 1 263 ? -4.941 6.246 -2.668 1 96.25 263 ARG B C 1
ATOM 7201 O O . ARG B 1 263 ? -6.121 6.344 -3.016 1 96.25 263 ARG B O 1
ATOM 7208 N N . GLN B 1 264 ? -4.543 5.828 -1.486 1 96.06 264 GLN B N 1
ATOM 7209 C CA . GLN B 1 264 ? -5.523 5.406 -0.491 1 96.06 264 GLN B CA 1
ATOM 7210 C C . GLN B 1 264 ? -6.414 6.57 -0.07 1 96.06 264 GLN B C 1
ATOM 7212 O O . GLN B 1 264 ? -7.633 6.418 0.041 1 96.06 264 GLN B O 1
ATOM 7217 N N . LYS B 1 265 ? -5.816 7.672 0.123 1 96.44 265 LYS B N 1
ATOM 7218 C CA . LYS B 1 265 ? -6.59 8.836 0.538 1 96.44 265 LYS B CA 1
ATOM 7219 C C . LYS B 1 265 ? -7.52 9.305 -0.578 1 96.44 265 LYS B C 1
ATOM 7221 O O . LYS B 1 265 ? -8.656 9.695 -0.318 1 96.44 265 LYS B O 1
ATOM 7226 N N . ASN B 1 266 ? -7.078 9.242 -1.836 1 96.31 266 ASN B N 1
ATOM 7227 C CA . ASN B 1 266 ? -7.941 9.578 -2.959 1 96.31 266 ASN B CA 1
ATOM 7228 C C . ASN B 1 266 ? -9.117 8.617 -3.074 1 96.31 266 ASN B C 1
ATOM 7230 O O . ASN B 1 266 ? -10.242 9.031 -3.357 1 96.31 266 ASN B O 1
ATOM 7234 N N . ALA B 1 267 ? -8.852 7.348 -2.867 1 94.44 267 ALA B N 1
ATOM 7235 C CA . ALA B 1 267 ? -9.93 6.363 -2.92 1 94.44 267 ALA B CA 1
ATOM 7236 C C . ALA B 1 267 ? -10.977 6.645 -1.851 1 94.44 267 ALA B C 1
ATOM 7238 O O . ALA B 1 267 ? -12.18 6.586 -2.123 1 94.44 267 ALA B O 1
ATOM 7239 N N . LEU B 1 268 ? -10.57 6.961 -0.686 1 94.38 268 LEU B N 1
ATOM 7240 C CA . LEU B 1 268 ? -11.477 7.27 0.409 1 94.38 268 LEU B CA 1
ATOM 7241 C C . LEU B 1 268 ? -12.273 8.539 0.115 1 94.38 268 LEU B C 1
ATOM 7243 O O . LEU B 1 268 ? -13.477 8.594 0.362 1 94.38 268 LEU B O 1
ATOM 7247 N N . ALA B 1 269 ? -11.539 9.57 -0.375 1 96.38 269 ALA B N 1
ATOM 7248 C CA . ALA B 1 269 ? -12.219 10.82 -0.717 1 96.38 269 ALA B CA 1
ATOM 7249 C C . ALA B 1 269 ? -13.312 10.586 -1.755 1 96.38 269 ALA B C 1
ATOM 7251 O O . ALA B 1 269 ? -14.422 11.109 -1.626 1 96.38 269 ALA B O 1
ATOM 7252 N N . LYS B 1 270 ? -13.023 9.766 -2.686 1 95 270 LYS B N 1
ATOM 7253 C CA . LYS B 1 270 ? -14 9.469 -3.73 1 95 270 LYS B CA 1
ATOM 7254 C C . LYS B 1 270 ? -15.188 8.703 -3.168 1 95 270 LYS B C 1
ATOM 7256 O O . LYS B 1 270 ? -16.328 8.945 -3.557 1 95 270 LYS B O 1
ATOM 7261 N N . LEU B 1 271 ? -14.898 7.785 -2.305 1 93.62 271 LEU B N 1
ATOM 7262 C CA . LEU B 1 271 ? -15.969 7.047 -1.65 1 93.62 271 LEU B CA 1
ATOM 7263 C C . LEU B 1 271 ? -16.891 7.992 -0.896 1 93.62 271 LEU B C 1
ATOM 7265 O O . LEU B 1 271 ? -18.109 7.754 -0.815 1 93.62 271 LEU B O 1
ATOM 7269 N N . GLN B 1 272 ? -16.344 9.102 -0.412 1 94.56 272 GLN B N 1
ATOM 7270 C CA . GLN B 1 272 ? -17.109 10.078 0.353 1 94.56 272 GLN B CA 1
ATOM 7271 C C . GLN B 1 272 ? -17.781 11.086 -0.569 1 94.56 272 GLN B C 1
ATOM 7273 O O . GLN B 1 272 ? -18.391 12.055 -0.101 1 94.56 272 GLN B O 1
ATOM 7278 N N . GLY B 1 273 ? -17.625 10.93 -1.872 1 94.69 273 GLY B N 1
ATOM 7279 C CA . GLY B 1 273 ? -18.328 11.758 -2.834 1 94.69 273 GLY B CA 1
ATOM 7280 C C . GLY B 1 273 ? -17.516 12.953 -3.301 1 94.69 273 GLY B C 1
ATOM 7281 O O . GLY B 1 273 ? -18.047 13.844 -3.977 1 94.69 273 GLY B O 1
ATOM 7282 N N . PHE B 1 274 ? -16.234 13 -2.883 1 96.75 274 PHE B N 1
ATOM 7283 C CA . PHE B 1 274 ? -15.359 14.039 -3.387 1 96.75 274 PHE B CA 1
ATOM 7284 C C . PHE B 1 274 ? -14.625 13.57 -4.641 1 96.75 274 PHE B C 1
ATOM 7286 O O . PHE B 1 274 ? -14.562 12.375 -4.914 1 96.75 274 PHE B O 1
ATOM 7293 N N . THR B 1 275 ? -14.109 14.531 -5.355 1 96.19 275 THR B N 1
ATOM 7294 C CA . THR B 1 275 ? -13.375 14.172 -6.562 1 96.19 275 THR B CA 1
ATOM 7295 C C . THR B 1 275 ? -11.922 13.852 -6.238 1 96.19 275 THR B C 1
ATOM 7297 O O . THR B 1 275 ? -11.25 13.148 -6.992 1 96.19 275 THR B O 1
ATOM 7300 N N . SER B 1 276 ? -11.422 14.43 -5.121 1 97 276 SER B N 1
ATOM 7301 C CA . SER B 1 276 ? -10.023 14.273 -4.742 1 97 276 SER B CA 1
ATOM 7302 C C . SER B 1 276 ? -9.82 14.516 -3.25 1 97 276 SER B C 1
ATOM 7304 O O . SER B 1 276 ? -10.695 15.07 -2.584 1 97 276 SER B O 1
ATOM 7306 N N . THR B 1 277 ? -8.719 14.078 -2.787 1 97.81 277 THR B N 1
ATOM 7307 C CA . THR B 1 277 ? -8.352 14.352 -1.4 1 97.81 277 THR B CA 1
ATOM 7308 C C . THR B 1 277 ? -8.188 15.844 -1.167 1 97.81 277 THR B C 1
ATOM 7310 O O . THR B 1 277 ? -8.672 16.375 -0.164 1 97.81 277 THR B O 1
ATOM 7313 N N . PRO B 1 278 ? -7.504 16.578 -2.096 1 98.31 278 PRO B N 1
ATOM 7314 C CA . PRO B 1 278 ? -7.426 18.031 -1.894 1 98.31 278 PRO B CA 1
ATOM 7315 C C . PRO B 1 278 ? -8.797 18.688 -1.776 1 98.31 278 PRO B C 1
ATOM 7317 O O . PRO B 1 278 ? -9.023 19.5 -0.877 1 98.31 278 PRO B O 1
ATOM 7320 N N . GLU B 1 279 ? -9.711 18.266 -2.602 1 97.88 279 GLU B N 1
ATOM 7321 C CA . GLU B 1 279 ? -11.055 18.828 -2.496 1 97.88 279 GLU B CA 1
ATOM 7322 C C . GLU B 1 279 ? -11.656 18.578 -1.117 1 97.88 279 GLU B C 1
ATOM 7324 O O . GLU B 1 279 ? -12.219 19.484 -0.499 1 97.88 279 GLU B O 1
ATOM 7329 N N . ARG B 1 280 ? -11.508 17.375 -0.669 1 97.19 280 ARG B N 1
ATOM 7330 C CA . ARG B 1 280 ? -12.039 17.016 0.637 1 97.19 280 ARG B CA 1
ATOM 7331 C C . ARG B 1 280 ? -11.406 17.844 1.745 1 97.19 280 ARG B C 1
ATOM 7333 O O . ARG B 1 280 ? -12.117 18.422 2.578 1 97.19 280 ARG B O 1
ATOM 7340 N N . ILE B 1 281 ? -10.125 17.969 1.744 1 97 281 ILE B N 1
ATOM 7341 C CA . ILE B 1 281 ? -9.391 18.625 2.826 1 97 281 ILE B CA 1
ATOM 7342 C C . ILE B 1 281 ? -9.648 20.125 2.793 1 97 281 ILE B C 1
ATOM 7344 O O . ILE B 1 281 ? -9.938 20.734 3.828 1 97 281 ILE B O 1
ATOM 7348 N N . TYR B 1 282 ? -9.578 20.703 1.599 1 96.81 282 TYR B N 1
ATOM 7349 C CA . TYR B 1 282 ? -9.781 22.141 1.485 1 96.81 282 TYR B CA 1
ATOM 7350 C C . TYR B 1 282 ? -11.195 22.531 1.895 1 96.81 282 TYR B C 1
ATOM 7352 O O . TYR B 1 282 ? -11.406 23.531 2.572 1 96.81 282 TYR B O 1
ATOM 7360 N N . GLN B 1 283 ? -12.102 21.672 1.536 1 94.62 283 GLN B N 1
ATOM 7361 C CA . GLN B 1 283 ? -13.484 21.969 1.884 1 94.62 283 GLN B CA 1
ATOM 7362 C C . GLN B 1 283 ? -13.734 21.75 3.373 1 94.62 283 GLN B C 1
ATOM 7364 O O . GLN B 1 283 ? -14.305 22.625 4.047 1 94.62 283 GLN B O 1
ATOM 7369 N N . ARG B 1 284 ? -13.281 20.688 3.873 1 91.81 284 ARG B N 1
ATOM 7370 C CA . ARG B 1 284 ? -13.648 20.297 5.23 1 91.81 284 ARG B CA 1
ATOM 7371 C C . ARG B 1 284 ? -12.812 21.047 6.262 1 91.81 284 ARG B C 1
ATOM 7373 O O . ARG B 1 284 ? -13.32 21.422 7.324 1 91.81 284 ARG B O 1
ATOM 7380 N N . ARG B 1 285 ? -11.609 21.297 5.965 1 91.56 285 ARG B N 1
ATOM 7381 C CA . ARG B 1 285 ? -10.711 21.859 6.969 1 91.56 285 ARG B CA 1
ATOM 7382 C C . ARG B 1 285 ? -10.57 23.359 6.797 1 91.56 285 ARG B C 1
ATOM 7384 O O . ARG B 1 285 ? -10.375 24.094 7.777 1 91.56 285 ARG B O 1
ATOM 7391 N N . LEU B 1 286 ? -10.711 23.781 5.516 1 94.62 286 LEU B N 1
ATOM 7392 C CA . LEU B 1 286 ? -10.367 25.172 5.25 1 94.62 286 LEU B CA 1
ATOM 7393 C C . LEU B 1 286 ? -11.578 25.953 4.746 1 94.62 286 LEU B C 1
ATOM 7395 O O . LEU B 1 286 ? -11.57 27.172 4.711 1 94.62 286 LEU B O 1
ATOM 7399 N N . GLN B 1 287 ? -12.633 25.234 4.375 1 94.38 287 GLN B N 1
ATOM 7400 C CA . GLN B 1 287 ? -13.82 25.844 3.783 1 94.38 287 GLN B CA 1
ATOM 7401 C C . GLN B 1 287 ? -13.461 26.609 2.514 1 94.38 287 GLN B C 1
ATOM 7403 O O . GLN B 1 287 ? -13.953 27.719 2.291 1 94.38 287 GLN B O 1
ATOM 7408 N N . LEU B 1 288 ? -12.531 25.984 1.744 1 95.12 288 LEU B N 1
ATOM 7409 C CA . LEU B 1 288 ? -12.094 26.531 0.467 1 95.12 288 LEU B CA 1
ATOM 7410 C C . LEU B 1 288 ? -12.344 25.547 -0.668 1 95.12 288 LEU B C 1
ATOM 7412 O O . LEU B 1 288 ? -12.414 24.344 -0.44 1 95.12 288 LEU B O 1
ATOM 7416 N N . SER B 1 289 ? -12.562 26.125 -1.856 1 95.31 289 SER B N 1
ATOM 7417 C CA . SER B 1 289 ? -12.672 25.25 -3.023 1 95.31 289 SER B CA 1
ATOM 7418 C C . SER B 1 289 ? -11.297 24.859 -3.551 1 95.31 289 SER B C 1
ATOM 7420 O O . SER B 1 289 ? -10.344 25.641 -3.453 1 95.31 289 SER B O 1
ATOM 7422 N N . GLU B 1 290 ? -11.188 23.688 -4.062 1 97 290 GLU B N 1
ATOM 7423 C CA . GLU B 1 290 ? -9.93 23.25 -4.66 1 97 290 GLU B CA 1
ATOM 7424 C C . GLU B 1 290 ? -9.508 24.188 -5.797 1 97 290 GLU B C 1
ATOM 7426 O O . GLU B 1 290 ? -8.328 24.516 -5.938 1 97 290 GLU B O 1
ATOM 7431 N N . THR B 1 291 ? -10.469 24.609 -6.57 1 96.75 291 THR B N 1
ATOM 7432 C CA . THR B 1 291 ? -10.195 25.531 -7.672 1 96.75 291 THR B CA 1
ATOM 7433 C C . THR B 1 291 ? -9.586 26.828 -7.152 1 96.75 291 THR B C 1
ATOM 7435 O O . THR B 1 291 ? -8.625 27.344 -7.73 1 96.75 291 THR B O 1
ATOM 7438 N N . GLY B 1 292 ? -10.172 27.328 -6.082 1 95.62 292 GLY B N 1
ATOM 7439 C CA . GLY B 1 292 ? -9.641 28.531 -5.484 1 95.62 292 GLY B CA 1
ATOM 7440 C C . GLY B 1 292 ? -8.227 28.391 -4.973 1 95.62 292 GLY B C 1
ATOM 7441 O O . GLY B 1 292 ? -7.383 29.266 -5.188 1 95.62 292 GLY B O 1
ATOM 7442 N N . VAL B 1 293 ? -7.91 27.25 -4.332 1 97.06 293 VAL B N 1
ATOM 7443 C CA . VAL B 1 293 ? -6.578 27 -3.793 1 97.06 293 VAL B CA 1
ATOM 7444 C C . VAL B 1 293 ? -5.574 26.844 -4.938 1 97.06 293 VAL B C 1
ATOM 7446 O O . VAL B 1 293 ? -4.473 27.391 -4.879 1 97.06 293 VAL B O 1
ATOM 7449 N N . LYS B 1 294 ? -5.973 26.141 -5.996 1 97.19 294 LYS B N 1
ATOM 7450 C CA . LYS B 1 294 ? -5.109 25.984 -7.16 1 97.19 294 LYS B CA 1
ATOM 7451 C C . LYS B 1 294 ? -4.758 27.344 -7.773 1 97.19 294 LYS B C 1
ATOM 7453 O O . LYS B 1 294 ? -3.617 27.562 -8.18 1 97.19 294 LYS B O 1
ATOM 7458 N N . GLN B 1 295 ? -5.695 28.219 -7.824 1 97.06 295 GLN B N 1
ATOM 7459 C CA . GLN B 1 295 ? -5.457 29.562 -8.344 1 97.06 295 GLN B CA 1
ATOM 7460 C C . GLN B 1 295 ? -4.48 30.328 -7.461 1 97.06 295 GLN B C 1
ATOM 7462 O O . GLN B 1 295 ? -3.598 31.016 -7.961 1 97.06 295 GLN B O 1
ATOM 7467 N N . MET B 1 296 ? -4.672 30.219 -6.172 1 96.88 296 MET B N 1
ATOM 7468 C CA . MET B 1 296 ? -3.756 30.875 -5.234 1 96.88 296 MET B CA 1
ATOM 7469 C C . MET B 1 296 ? -2.332 30.359 -5.43 1 96.88 296 MET B C 1
ATOM 7471 O O . MET B 1 296 ? -1.388 31.141 -5.496 1 96.88 296 MET B O 1
ATOM 7475 N N . LEU B 1 297 ? -2.176 29.062 -5.531 1 97.44 297 LEU B N 1
ATOM 7476 C CA . LEU B 1 297 ? -0.858 28.469 -5.691 1 97.44 297 LEU B CA 1
ATOM 7477 C C . LEU B 1 297 ? -0.211 28.906 -7 1 97.44 297 LEU B C 1
ATOM 7479 O O . LEU B 1 297 ? 0.993 29.172 -7.043 1 97.44 297 LEU B O 1
ATOM 7483 N N . GLN B 1 298 ? -0.979 29 -8.023 1 96.94 298 GLN B N 1
ATOM 7484 C CA . GLN B 1 298 ? -0.47 29.484 -9.305 1 96.94 298 GLN B CA 1
ATOM 7485 C C . GLN B 1 298 ? -0.025 30.938 -9.203 1 96.94 298 GLN B C 1
ATOM 7487 O O . GLN B 1 298 ? 1.021 31.312 -9.734 1 96.94 298 GLN B O 1
ATOM 7492 N N . GLN B 1 299 ? -0.82 31.719 -8.57 1 96.75 299 GLN B N 1
ATOM 7493 C CA . GLN B 1 299 ? -0.451 33.125 -8.375 1 96.75 299 GLN B CA 1
ATOM 7494 C C . GLN B 1 299 ? 0.841 33.25 -7.574 1 96.75 299 GLN B C 1
ATOM 7496 O O . GLN B 1 299 ? 1.691 34.094 -7.883 1 96.75 299 GLN B O 1
ATOM 7501 N N . MET B 1 300 ? 0.921 32.438 -6.582 1 97 300 MET B N 1
ATOM 7502 C CA . MET B 1 300 ? 2.137 32.469 -5.773 1 97 300 MET B CA 1
ATOM 7503 C C . MET B 1 300 ? 3.361 32.156 -6.629 1 97 300 MET B C 1
ATOM 7505 O O . MET B 1 300 ? 4.418 32.75 -6.457 1 97 300 MET B O 1
ATOM 7509 N N . THR B 1 301 ? 3.215 31.172 -7.523 1 96.44 301 THR B N 1
ATOM 7510 C CA . THR B 1 301 ? 4.309 30.844 -8.43 1 96.44 301 THR B CA 1
ATOM 7511 C C . THR B 1 301 ? 4.684 32.031 -9.297 1 96.44 301 THR B C 1
ATOM 7513 O O . THR B 1 301 ? 5.867 32.312 -9.516 1 96.44 301 THR B O 1
ATOM 7516 N N . ASN B 1 302 ? 3.713 32.812 -9.703 1 96.19 302 ASN B N 1
ATOM 7517 C CA . ASN B 1 302 ? 3.938 33.969 -10.531 1 96.19 302 ASN B CA 1
ATOM 7518 C C . ASN B 1 302 ? 4.68 35.094 -9.766 1 96.19 302 ASN B C 1
ATOM 7520 O O . ASN B 1 302 ? 5.375 35.906 -10.367 1 96.19 302 ASN B O 1
ATOM 7524 N N . HIS B 1 303 ? 4.539 35.031 -8.5 1 97.25 303 HIS B N 1
ATOM 7525 C CA . HIS B 1 303 ? 5.16 36.062 -7.68 1 97.25 303 HIS B CA 1
ATOM 7526 C C . HIS B 1 303 ? 6.41 35.562 -6.98 1 97.25 303 HIS B C 1
ATOM 7528 O O . HIS B 1 303 ? 6.875 36.156 -6.008 1 97.25 303 HIS B O 1
ATOM 7534 N N . ALA B 1 304 ? 6.938 34.469 -7.484 1 97.81 304 ALA B N 1
ATOM 7535 C CA . ALA B 1 304 ? 8.117 33.844 -6.883 1 97.81 304 ALA B CA 1
ATOM 7536 C C . ALA B 1 304 ? 9.297 34.812 -6.871 1 97.81 304 ALA B C 1
ATOM 7538 O O . ALA B 1 304 ? 10.227 34.656 -6.082 1 97.81 304 ALA B O 1
ATOM 7539 N N . GLY B 1 305 ? 9.242 35.812 -7.766 1 97.88 305 GLY B N 1
ATOM 7540 C CA . GLY B 1 305 ? 10.297 36.812 -7.844 1 97.88 305 GLY B CA 1
ATOM 7541 C C . GLY B 1 305 ? 10.5 37.562 -6.543 1 97.88 305 GLY B C 1
ATOM 7542 O O . GLY B 1 305 ? 11.617 38 -6.246 1 97.88 305 GLY B O 1
ATOM 7543 N N . VAL B 1 306 ? 9.477 37.688 -5.727 1 98.38 306 VAL B N 1
ATOM 7544 C CA . VAL B 1 306 ? 9.57 38.375 -4.445 1 98.38 306 VAL B CA 1
ATOM 7545 C C . VAL B 1 306 ? 10.477 37.594 -3.502 1 98.38 306 VAL B C 1
ATOM 7547 O O . VAL B 1 306 ? 11.344 38.188 -2.842 1 98.38 306 VAL B O 1
ATOM 7550 N N . LEU B 1 307 ? 10.297 36.281 -3.408 1 98.25 307 LEU B N 1
ATOM 7551 C CA . LEU B 1 307 ? 11.164 35.438 -2.607 1 98.25 307 LEU B CA 1
ATOM 7552 C C . LEU B 1 307 ? 12.594 35.438 -3.146 1 98.25 307 LEU B C 1
ATOM 7554 O O . LEU B 1 307 ? 13.547 35.531 -2.377 1 98.25 307 LEU B O 1
ATOM 7558 N N . LYS B 1 308 ? 12.719 35.375 -4.449 1 98.06 308 LYS B N 1
ATOM 7559 C CA . LYS B 1 308 ? 14.039 35.344 -5.082 1 98.06 308 LYS B CA 1
ATOM 7560 C C . LYS B 1 308 ? 14.82 36.625 -4.781 1 98.06 308 LYS B C 1
ATOM 7562 O O . LYS B 1 308 ? 16.031 36.562 -4.574 1 98.06 308 LYS B O 1
ATOM 7567 N N . ALA B 1 309 ? 14.172 37.719 -4.789 1 98.25 309 ALA B N 1
ATOM 7568 C CA . ALA B 1 309 ? 14.836 38.969 -4.461 1 98.25 309 ALA B CA 1
ATOM 7569 C C . ALA B 1 309 ? 15.398 38.938 -3.047 1 98.25 309 ALA B C 1
ATOM 7571 O O . ALA B 1 309 ? 16.516 39.406 -2.811 1 98.25 309 ALA B O 1
ATOM 7572 N N . TYR B 1 310 ? 14.664 38.469 -2.125 1 97.38 310 TYR B N 1
ATOM 7573 C CA . TYR B 1 310 ? 15.133 38.344 -0.75 1 97.38 310 TYR B CA 1
ATOM 7574 C C . TYR B 1 310 ? 16.312 37.375 -0.66 1 97.38 310 TYR B C 1
ATOM 7576 O O . TYR B 1 310 ? 17.328 37.688 -0.028 1 97.38 310 TYR B O 1
ATOM 7584 N N . LYS B 1 311 ? 16.188 36.219 -1.358 1 96.38 311 LYS B N 1
ATOM 7585 C CA . LYS B 1 311 ? 17.266 35.25 -1.346 1 96.38 311 LYS B CA 1
ATOM 7586 C C . LYS B 1 311 ? 18.516 35.781 -2.002 1 96.38 311 LYS B C 1
ATOM 7588 O O . LYS B 1 311 ? 19.641 35.5 -1.562 1 96.38 311 LYS B O 1
ATOM 7593 N N . GLN B 1 312 ? 18.359 36.562 -3.02 1 96.5 312 GLN B N 1
ATOM 7594 C CA . GLN B 1 312 ? 19.5 37.219 -3.676 1 96.5 312 GLN B CA 1
ATOM 7595 C C . GLN B 1 312 ? 20.203 38.188 -2.729 1 96.5 312 GLN B C 1
ATOM 7597 O O . GLN B 1 312 ? 21.438 38.25 -2.699 1 96.5 312 GLN B O 1
ATOM 7602 N N . LEU B 1 313 ? 19.422 38.938 -2.018 1 96.25 313 LEU B N 1
ATOM 7603 C CA . LEU B 1 313 ? 20 39.844 -1.032 1 96.25 313 LEU B CA 1
ATOM 7604 C C . LEU B 1 313 ? 20.828 39.094 -0.014 1 96.25 313 LEU B C 1
ATOM 7606 O O . LEU B 1 313 ? 21.938 39.5 0.327 1 96.25 313 LEU B O 1
ATOM 7610 N N . LEU B 1 314 ? 20.328 37.938 0.468 1 94.81 314 LEU B N 1
ATOM 7611 C CA . LEU B 1 314 ? 21.062 37.125 1.433 1 94.81 314 LEU B CA 1
ATOM 7612 C C . LEU B 1 314 ? 22.344 36.594 0.82 1 94.81 314 LEU B C 1
ATOM 7614 O O . LEU B 1 314 ? 23.391 36.531 1.484 1 94.81 314 LEU B O 1
ATOM 7618 N N . MET B 1 315 ? 22.219 36.156 -0.414 1 94.44 315 MET B N 1
ATOM 7619 C CA . MET B 1 315 ? 23.391 35.656 -1.127 1 94.44 315 MET B CA 1
ATOM 7620 C C . MET B 1 315 ? 24.469 36.719 -1.246 1 94.44 315 MET B C 1
ATOM 7622 O O . MET B 1 315 ? 25.641 36.469 -0.971 1 94.44 315 MET B O 1
ATOM 7626 N N . GLU B 1 316 ? 24.109 37.875 -1.606 1 93.56 316 GLU B N 1
ATOM 7627 C CA . GLU B 1 316 ? 25.047 39 -1.762 1 93.56 316 GLU B CA 1
ATOM 7628 C C . GLU B 1 316 ? 25.688 39.375 -0.429 1 93.56 316 GLU B C 1
ATOM 7630 O O . GLU B 1 316 ? 26.891 39.594 -0.362 1 93.56 316 GLU B O 1
ATOM 7635 N N . GLN B 1 317 ? 24.875 39.406 0.534 1 92.19 317 GLN B N 1
ATOM 7636 C CA . GLN B 1 317 ? 25.406 39.719 1.857 1 92.19 317 GLN B CA 1
ATOM 7637 C C . GLN B 1 317 ? 26.391 38.656 2.32 1 92.19 317 GLN B C 1
ATOM 7639 O O . GLN B 1 317 ? 27.422 38.969 2.91 1 92.19 317 GLN B O 1
ATOM 7644 N N . THR B 1 318 ? 26.078 37.406 2.08 1 91.19 318 THR B N 1
ATOM 7645 C CA . THR B 1 318 ? 26.969 36.281 2.439 1 91.19 318 THR B CA 1
ATOM 7646 C C . THR B 1 318 ? 28.281 36.375 1.662 1 91.19 318 THR B C 1
ATOM 7648 O O . THR B 1 318 ? 29.359 36.156 2.227 1 91.19 318 THR B O 1
ATOM 7651 N N . GLN B 1 319 ? 28.156 36.688 0.408 1 91.06 319 GLN B N 1
ATOM 7652 C CA . GLN B 1 319 ? 29.359 36.844 -0.404 1 91.06 319 GLN B CA 1
ATOM 7653 C C . GLN B 1 319 ? 30.234 37.969 0.141 1 91.06 319 GLN B C 1
ATOM 7655 O O . GLN B 1 319 ? 31.453 37.844 0.244 1 91.06 319 GLN B O 1
ATOM 7660 N N . HIS B 1 320 ? 29.609 38.969 0.469 1 88.81 320 HIS B N 1
ATOM 7661 C CA . HIS B 1 320 ? 30.312 40.125 0.967 1 88.81 320 HIS B CA 1
ATOM 7662 C C . HIS B 1 320 ? 31.031 39.844 2.285 1 88.81 320 HIS B C 1
ATOM 7664 O O . HIS B 1 320 ? 32.188 40.219 2.479 1 88.81 320 HIS B O 1
ATOM 7670 N N . THR B 1 321 ? 30.359 39.125 3.158 1 85.25 321 THR B N 1
ATOM 7671 C CA . THR B 1 321 ? 30.875 38.938 4.508 1 85.25 321 THR B CA 1
ATOM 7672 C C . THR B 1 321 ? 31.859 37.75 4.551 1 85.25 321 THR B C 1
ATOM 7674 O O . THR B 1 321 ? 32.75 37.719 5.395 1 85.25 321 THR B O 1
ATOM 7677 N N . THR B 1 322 ? 31.766 36.781 3.627 1 85.25 322 THR B N 1
ATOM 7678 C CA . THR B 1 322 ? 32.594 35.594 3.715 1 85.25 322 THR B CA 1
ATOM 7679 C C . THR B 1 322 ? 33.625 35.562 2.609 1 85.25 322 THR B C 1
ATOM 7681 O O . THR B 1 322 ? 34.594 34.812 2.688 1 85.25 322 THR B O 1
ATOM 7684 N N . GLY B 1 323 ? 33.406 36.25 1.531 1 87.94 323 GLY B N 1
ATOM 7685 C CA . GLY B 1 323 ? 34.312 36.219 0.388 1 87.94 323 GLY B CA 1
ATOM 7686 C C . GLY B 1 323 ? 34.125 35.031 -0.514 1 87.94 323 GLY B C 1
ATOM 7687 O O . GLY B 1 323 ? 34.875 34.812 -1.461 1 87.94 323 GLY B O 1
ATOM 7688 N N . LEU B 1 324 ? 33.062 34.312 -0.303 1 90.88 324 LEU B N 1
ATOM 7689 C CA . LEU B 1 324 ? 32.812 33.156 -1.127 1 90.88 324 LEU B CA 1
ATOM 7690 C C . LEU B 1 324 ? 32.406 33.562 -2.541 1 90.88 324 LEU B C 1
ATOM 7692 O O . LEU B 1 324 ? 31.625 34.5 -2.725 1 90.88 324 LEU B O 1
ATOM 7696 N N . SER B 1 325 ? 32.969 32.781 -3.527 1 89.94 325 SER B N 1
ATOM 7697 C CA . SER B 1 325 ? 32.625 33.062 -4.918 1 89.94 325 SER B CA 1
ATOM 7698 C C . SER B 1 325 ? 31.281 32.406 -5.281 1 89.94 325 SER B C 1
ATOM 7700 O O . SER B 1 325 ? 30.562 32.938 -6.148 1 89.94 325 SER B O 1
ATOM 7702 N N . LYS B 1 326 ? 30.969 31.281 -4.68 1 90.38 326 LYS B N 1
ATOM 7703 C CA . LYS B 1 326 ? 29.703 30.594 -4.859 1 90.38 326 LYS B CA 1
ATOM 7704 C C . LYS B 1 326 ? 29.016 30.328 -3.516 1 90.38 326 LYS B C 1
ATOM 7706 O O . LYS B 1 326 ? 29.656 29.875 -2.568 1 90.38 326 LYS B O 1
ATOM 7711 N N . VAL B 1 327 ? 27.781 30.781 -3.426 1 92.56 327 VAL B N 1
ATOM 7712 C CA . VAL B 1 327 ? 27.016 30.625 -2.195 1 92.56 327 VAL B CA 1
ATOM 7713 C C . VAL B 1 327 ? 25.906 29.594 -2.41 1 92.56 327 VAL B C 1
ATOM 7715 O O . VAL B 1 327 ? 25.141 29.688 -3.383 1 92.56 327 VAL B O 1
ATOM 7718 N N . TYR B 1 328 ? 25.891 28.562 -1.515 1 93.25 328 TYR B N 1
ATOM 7719 C CA . TYR B 1 328 ? 24.812 27.594 -1.499 1 93.25 328 TYR B CA 1
ATOM 7720 C C . TYR B 1 328 ? 23.828 27.891 -0.384 1 93.25 328 TYR B C 1
ATOM 7722 O O . TYR B 1 328 ? 24.078 28.75 0.465 1 93.25 328 TYR B O 1
ATOM 7730 N N . SER B 1 329 ? 22.672 27.203 -0.453 1 92.62 329 SER B N 1
ATOM 7731 C CA . SER B 1 329 ? 21.609 27.469 0.516 1 92.62 329 SER B CA 1
ATOM 7732 C C . SER B 1 329 ? 22.094 27.234 1.942 1 92.62 329 SER B C 1
ATOM 7734 O O . SER B 1 329 ? 21.672 27.922 2.871 1 92.62 329 SER B O 1
ATOM 7736 N N . TRP B 1 330 ? 23.031 26.359 2.137 1 89.69 330 TRP B N 1
ATOM 7737 C CA . TRP B 1 330 ? 23.484 26.016 3.482 1 89.69 330 TRP B CA 1
ATOM 7738 C C . TRP B 1 330 ? 24.531 27 3.975 1 89.69 330 TRP B C 1
ATOM 7740 O O . TRP B 1 330 ? 24.906 26.984 5.148 1 89.69 330 TRP B O 1
ATOM 7750 N N . ASP B 1 331 ? 24.984 27.969 3.15 1 89.19 331 ASP B N 1
ATOM 7751 C CA . ASP B 1 331 ? 25.969 28.969 3.527 1 89.19 331 ASP B CA 1
ATOM 7752 C C . ASP B 1 331 ? 25.297 30.188 4.16 1 89.19 331 ASP B C 1
ATOM 7754 O O . ASP B 1 331 ? 25.969 31.016 4.781 1 89.19 331 ASP B O 1
ATOM 7758 N N . ILE B 1 332 ? 23.938 30.344 3.967 1 84.75 332 ILE B N 1
ATOM 7759 C CA . ILE B 1 332 ? 23.203 31.562 4.328 1 84.75 332 ILE B CA 1
ATOM 7760 C C . ILE B 1 332 ? 22.984 31.594 5.836 1 84.75 332 ILE B C 1
ATOM 7762 O O . ILE B 1 332 ? 22.578 32.625 6.383 1 84.75 332 ILE B O 1
ATOM 7766 N N . THR B 1 333 ? 23.578 30.875 6.703 1 65.88 333 THR B N 1
ATOM 7767 C CA . THR B 1 333 ? 23.203 30.734 8.109 1 65.88 333 THR B CA 1
ATOM 7768 C C . THR B 1 333 ? 24.078 31.625 8.984 1 65.88 333 THR B C 1
ATOM 7770 O O . THR B 1 333 ? 23.812 31.781 10.18 1 65.88 333 THR B O 1
ATOM 7773 N N . ALA B 1 334 ? 24.906 32.5 8.5 1 57.97 334 ALA B N 1
ATOM 7774 C CA . ALA B 1 334 ? 25.891 33.125 9.391 1 57.97 334 ALA B CA 1
ATOM 7775 C C . ALA B 1 334 ? 25.359 34.438 9.977 1 57.97 334 ALA B C 1
ATOM 7777 O O . ALA B 1 334 ? 24.703 35.219 9.281 1 57.97 334 ALA B O 1
ATOM 7778 N N . PRO B 1 335 ? 25.5 34.438 11.367 1 60.12 335 PRO B N 1
ATOM 7779 C CA . PRO B 1 335 ? 25.031 35.688 12.031 1 60.12 335 PRO B CA 1
ATOM 7780 C C . PRO B 1 335 ? 25.734 36.938 11.516 1 60.12 335 PRO B C 1
ATOM 7782 O O . PRO B 1 335 ? 26.922 36.875 11.18 1 60.12 335 PRO B O 1
ATOM 7785 N N . ALA B 1 336 ? 24.953 37.906 11.133 1 62.44 336 ALA B N 1
ATOM 7786 C CA . ALA B 1 336 ? 25.453 39.188 10.633 1 62.44 336 ALA B CA 1
ATOM 7787 C C . ALA B 1 336 ? 25.922 40.094 11.781 1 62.44 336 ALA B C 1
ATOM 7789 O O . ALA B 1 336 ? 25.672 41.281 11.781 1 62.44 336 ALA B O 1
ATOM 7790 N N . GLY B 1 337 ? 26.469 39.5 12.812 1 73.44 337 GLY B N 1
ATOM 7791 C CA . GLY B 1 337 ? 27.031 40.344 13.836 1 73.44 337 GLY B CA 1
ATOM 7792 C C . GLY B 1 337 ? 26.125 40.531 15.039 1 73.44 337 GLY B C 1
ATOM 7793 O O . GLY B 1 337 ? 26.469 41.25 15.977 1 73.44 337 GLY B O 1
ATOM 7794 N N . TYR B 1 338 ? 24.906 40.156 15.055 1 84.5 338 TYR B N 1
ATOM 7795 C CA . TYR B 1 338 ? 24 40.188 16.188 1 84.5 338 TYR B CA 1
ATOM 7796 C C . TYR B 1 338 ? 23.469 38.812 16.516 1 84.5 338 TYR B C 1
ATOM 7798 O O . TYR B 1 338 ? 23.156 38.031 15.625 1 84.5 338 TYR B O 1
ATOM 7806 N N . THR B 1 339 ? 23.516 38.562 17.859 1 84.94 339 THR B N 1
ATOM 7807 C CA . THR B 1 339 ? 22.969 37.312 18.344 1 84.94 339 THR B CA 1
ATOM 7808 C C . THR B 1 339 ? 21.906 37.562 19.422 1 84.94 339 THR B C 1
ATOM 7810 O O . THR B 1 339 ? 22.109 38.375 20.312 1 84.94 339 THR B O 1
ATOM 7813 N N . TRP B 1 340 ? 20.781 36.906 19.266 1 89.06 340 TRP B N 1
ATOM 7814 C CA . TRP B 1 340 ? 19.734 36.969 20.281 1 89.06 340 TRP B CA 1
ATOM 7815 C C . TRP B 1 340 ? 20.266 36.531 21.641 1 89.06 340 TRP B C 1
ATOM 7817 O O . TRP B 1 340 ? 20.922 35.5 21.734 1 89.06 340 TRP B O 1
ATOM 7827 N N . GLN B 1 341 ? 20.094 37.438 22.562 1 88.44 341 GLN B N 1
ATOM 7828 C CA . GLN B 1 341 ? 20.406 37.031 23.938 1 88.44 341 GLN B CA 1
ATOM 7829 C C . GLN B 1 341 ? 19.188 36.406 24.609 1 88.44 341 GLN B C 1
ATOM 7831 O O . GLN B 1 341 ? 18.094 36.938 24.562 1 88.44 341 GLN B O 1
ATOM 7836 N N . SER B 1 342 ? 19.422 35.219 25.219 1 93.44 342 SER B N 1
ATOM 7837 C CA . SER B 1 342 ? 18.328 34.5 25.875 1 93.44 342 SER B CA 1
ATOM 7838 C C . SER B 1 342 ? 17.625 35.375 26.891 1 93.44 342 SER B C 1
ATOM 7840 O O . SER B 1 342 ? 18.266 36.125 27.656 1 93.44 342 SER B O 1
ATOM 7842 N N . HIS B 1 343 ? 16.328 35.281 26.844 1 94.44 343 HIS B N 1
ATOM 7843 C CA . HIS B 1 343 ? 15.492 36.031 27.766 1 94.44 343 HIS B CA 1
ATOM 7844 C C . HIS B 1 343 ? 15.008 35.156 28.922 1 94.44 343 HIS B C 1
ATOM 7846 O O . HIS B 1 343 ? 14.648 34 28.703 1 94.44 343 HIS B O 1
ATOM 7852 N N . THR B 1 344 ? 15.102 35.781 30.094 1 96.06 344 THR B N 1
ATOM 7853 C CA . THR B 1 344 ? 14.336 35.188 31.172 1 96.06 344 THR B CA 1
ATOM 7854 C C . THR B 1 344 ? 12.844 35.219 30.859 1 96.06 344 THR B C 1
ATOM 7856 O O . THR B 1 344 ? 12.398 35.938 29.984 1 96.06 344 THR B O 1
ATOM 7859 N N . TYR B 1 345 ? 12.164 34.438 31.609 1 97.19 345 TYR B N 1
ATOM 7860 C CA . TYR B 1 345 ? 10.719 34.438 31.406 1 97.19 345 TYR B CA 1
ATOM 7861 C C . TYR B 1 345 ? 10.125 35.812 31.656 1 97.19 345 TYR B C 1
ATOM 7863 O O . TYR B 1 345 ? 9.242 36.25 30.938 1 97.19 345 TYR B O 1
ATOM 7871 N N . ALA B 1 346 ? 10.641 36.469 32.656 1 96.94 346 ALA B N 1
ATOM 7872 C CA . ALA B 1 346 ? 10.148 37.781 32.969 1 96.94 346 ALA B CA 1
ATOM 7873 C C . ALA B 1 346 ? 10.367 38.781 31.828 1 96.94 346 ALA B C 1
ATOM 7875 O O . ALA B 1 346 ? 9.492 39.594 31.516 1 96.94 346 ALA B O 1
ATOM 7876 N N . GLN B 1 347 ? 11.492 38.688 31.234 1 96.44 347 GLN B N 1
ATOM 7877 C CA . GLN B 1 347 ? 11.805 39.531 30.109 1 96.44 347 GLN B CA 1
ATOM 7878 C C . GLN B 1 347 ? 10.906 39.219 28.906 1 96.44 347 GLN B C 1
ATOM 7880 O O . GLN B 1 347 ? 10.422 40.125 28.219 1 96.44 347 GLN B O 1
ATOM 7885 N N . ALA B 1 348 ? 10.734 37.938 28.703 1 97.56 348 ALA B N 1
ATOM 7886 C CA . ALA B 1 348 ? 9.883 37.5 27.609 1 97.56 348 ALA B CA 1
ATOM 7887 C C . ALA B 1 348 ? 8.445 37.938 27.797 1 97.56 348 ALA B C 1
ATOM 7889 O O . ALA B 1 348 ? 7.797 38.406 26.859 1 97.56 348 ALA B O 1
ATOM 7890 N N . ARG B 1 349 ? 7.98 37.781 29 1 97.88 349 ARG B N 1
ATOM 7891 C CA . ARG B 1 349 ? 6.629 38.219 29.328 1 97.88 349 ARG B CA 1
ATOM 7892 C C . ARG B 1 349 ? 6.441 39.688 29.031 1 97.88 349 ARG B C 1
ATOM 7894 O O . ARG B 1 349 ? 5.449 40.094 28.422 1 97.88 349 ARG B O 1
ATOM 7901 N N . GLN B 1 350 ? 7.367 40.469 29.422 1 97.69 350 GLN B N 1
ATOM 7902 C CA . GLN B 1 350 ? 7.297 41.906 29.188 1 97.69 350 GLN B CA 1
ATOM 7903 C C . GLN B 1 350 ? 7.309 42.25 27.703 1 97.69 350 GLN B C 1
ATOM 7905 O O . GLN B 1 350 ? 6.535 43.062 27.234 1 97.69 350 GLN B O 1
ATOM 7910 N N . LEU B 1 351 ? 8.148 41.594 27.047 1 97.44 351 LEU B N 1
ATOM 7911 C CA . LEU B 1 351 ? 8.266 41.812 25.609 1 97.44 351 LEU B CA 1
ATOM 7912 C C . LEU B 1 351 ? 6.969 41.438 24.906 1 97.44 351 LEU B C 1
ATOM 7914 O O . LEU B 1 351 ? 6.504 42.156 24.031 1 97.44 351 LEU B O 1
ATOM 7918 N N . ILE B 1 352 ? 6.383 40.312 25.266 1 98.56 352 ILE B N 1
ATOM 7919 C CA . ILE B 1 352 ? 5.156 39.844 24.641 1 98.56 352 ILE B CA 1
ATOM 7920 C C . ILE B 1 352 ? 4.023 40.812 24.891 1 98.56 352 ILE B C 1
ATOM 7922 O O . ILE B 1 352 ? 3.311 41.219 23.969 1 98.56 352 ILE B O 1
ATOM 7926 N N . LEU B 1 353 ? 3.912 41.25 26.125 1 98.5 353 LEU B N 1
ATOM 7927 C CA . LEU B 1 353 ? 2.82 42.125 26.469 1 98.5 353 LEU B CA 1
ATOM 7928 C C . LEU B 1 353 ? 2.977 43.469 25.766 1 98.5 353 LEU B C 1
ATOM 7930 O O . LEU B 1 353 ? 1.991 44.062 25.312 1 98.5 353 LEU B O 1
ATOM 7934 N N . LYS B 1 354 ? 4.191 43.938 25.672 1 98 354 LYS B N 1
ATOM 7935 C CA . LYS B 1 354 ? 4.438 45.188 24.938 1 98 354 LYS B CA 1
ATOM 7936 C C . LYS B 1 354 ? 4.086 45.031 23.469 1 98 354 LYS B C 1
ATOM 7938 O O . LYS B 1 354 ? 3.467 45.906 22.875 1 98 354 LYS B O 1
ATOM 7943 N N . ALA B 1 355 ? 4.445 43.938 22.906 1 98.19 355 ALA B N 1
ATOM 7944 C CA . ALA B 1 355 ? 4.223 43.688 21.484 1 98.19 355 ALA B CA 1
ATOM 7945 C C . ALA B 1 355 ? 2.732 43.562 21.172 1 98.19 355 ALA B C 1
ATOM 7947 O O . ALA B 1 355 ? 2.291 43.906 20.078 1 98.19 355 ALA B O 1
ATOM 7948 N N . LEU B 1 356 ? 1.917 43.125 22.156 1 98.19 356 LEU B N 1
ATOM 7949 C CA . LEU B 1 356 ? 0.511 42.812 21.906 1 98.19 356 LEU B CA 1
ATOM 7950 C C . LEU B 1 356 ? -0.379 43.969 22.375 1 98.19 356 LEU B C 1
ATOM 7952 O O . LEU B 1 356 ? -1.602 43.906 22.219 1 98.19 356 LEU B O 1
ATOM 7956 N N . ALA B 1 357 ? 0.23 45 22.844 1 96.56 357 ALA B N 1
ATOM 7957 C CA . ALA B 1 357 ? -0.495 46.156 23.344 1 96.56 357 ALA B CA 1
ATOM 7958 C C . ALA B 1 357 ? -1.44 46.719 22.297 1 96.56 357 ALA B C 1
ATOM 7960 O O . ALA B 1 357 ? -2.549 47.156 22.609 1 96.56 357 ALA B O 1
ATOM 7961 N N . PRO B 1 358 ? -1.097 46.688 21.031 1 96.69 358 PRO B N 1
ATOM 7962 C CA . PRO B 1 358 ? -1.979 47.219 20 1 96.69 358 PRO B CA 1
ATOM 7963 C C . PRO B 1 358 ? -3.281 46.438 19.859 1 96.69 358 PRO B C 1
ATOM 7965 O O . PRO B 1 358 ? -4.211 46.906 19.188 1 96.69 358 PRO B O 1
ATOM 7968 N N . LEU B 1 359 ? -3.404 45.312 20.516 1 97.88 359 LEU B N 1
ATOM 7969 C CA . LEU B 1 359 ? -4.602 44.5 20.391 1 97.88 359 LEU B CA 1
ATOM 7970 C C . LEU B 1 359 ? -5.629 44.875 21.469 1 97.88 359 LEU B C 1
ATOM 7972 O O . LEU B 1 359 ? -6.707 44.281 21.531 1 97.88 359 LEU B O 1
ATOM 7976 N N . GLY B 1 360 ? -5.289 45.844 22.297 1 96.62 360 GLY B N 1
ATOM 7977 C CA . GLY B 1 360 ? -6.25 46.438 23.219 1 96.62 360 GLY B CA 1
ATOM 7978 C C . GLY B 1 360 ? -6.094 45.938 24.641 1 96.62 360 GLY B C 1
ATOM 7979 O O . GLY B 1 360 ? -5.512 44.875 24.875 1 96.62 360 GLY B O 1
ATOM 7980 N N . ASP B 1 361 ? -6.746 46.625 25.547 1 96.06 361 ASP B N 1
ATOM 7981 C CA . ASP B 1 361 ? -6.59 46.406 26.984 1 96.06 361 ASP B CA 1
ATOM 7982 C C . ASP B 1 361 ? -7.113 45.031 27.391 1 96.06 361 ASP B C 1
ATOM 7984 O O . ASP B 1 361 ? -6.508 44.344 28.203 1 96.06 361 ASP B O 1
ATOM 7988 N N . GLU B 1 362 ? -8.125 44.688 26.797 1 95.81 362 GLU B N 1
ATOM 7989 C CA . GLU B 1 362 ? -8.719 43.406 27.172 1 95.81 362 GLU B CA 1
ATOM 7990 C C . GLU B 1 362 ? -7.805 42.25 26.781 1 95.81 362 GLU B C 1
ATOM 7992 O O . GLU B 1 362 ? -7.574 41.344 27.578 1 95.81 362 GLU B O 1
ATOM 7997 N N . TYR B 1 363 ? -7.348 42.281 25.516 1 97.75 363 TYR B N 1
ATOM 7998 C CA . TYR B 1 363 ? -6.449 41.25 25.047 1 97.75 363 TYR B CA 1
ATOM 7999 C C . TYR B 1 363 ? -5.184 41.188 25.891 1 97.75 363 TYR B C 1
ATOM 8001 O O . TYR B 1 363 ? -4.754 4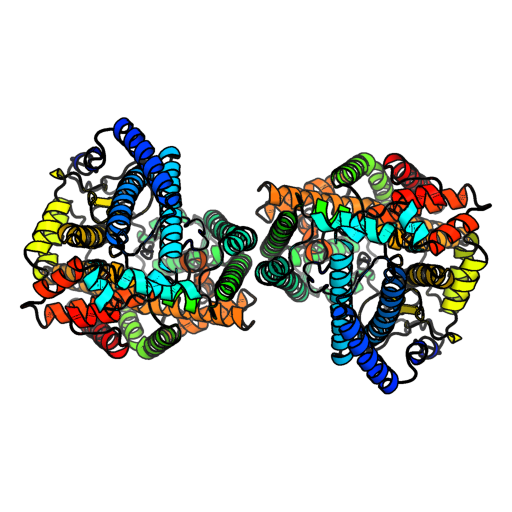0.094 26.297 1 97.75 363 TYR B O 1
ATOM 8009 N N . GLU B 1 364 ? -4.629 42.344 26.156 1 97.19 364 GLU B N 1
ATOM 8010 C CA . GLU B 1 364 ? -3.402 42.438 26.938 1 97.19 364 GLU B CA 1
ATOM 8011 C C . GLU B 1 364 ? -3.607 41.906 28.359 1 97.19 364 GLU B C 1
ATOM 8013 O O . GLU B 1 364 ? -2.768 41.188 28.875 1 97.19 364 GLU B O 1
ATOM 8018 N N . ARG B 1 365 ? -4.691 42.25 28.938 1 97.31 365 ARG B N 1
ATOM 8019 C CA . ARG B 1 365 ? -4.98 41.812 30.297 1 97.31 365 ARG B CA 1
ATOM 8020 C C . ARG B 1 365 ? -5.129 40.312 30.375 1 97.31 365 ARG B C 1
ATOM 8022 O O . ARG B 1 365 ? -4.602 39.656 31.297 1 97.31 365 ARG B O 1
ATOM 8029 N N . ASN B 1 366 ? -5.832 39.812 29.484 1 97.69 366 ASN B N 1
ATOM 8030 C CA . ASN B 1 366 ? -6.012 38.375 29.453 1 97.69 366 ASN B CA 1
ATOM 8031 C C . ASN B 1 366 ? -4.688 37.656 29.219 1 97.69 366 ASN B C 1
ATOM 8033 O O . ASN B 1 366 ? -4.422 36.594 29.828 1 97.69 366 ASN B O 1
ATOM 8037 N N . PHE B 1 367 ? -3.895 38.188 28.281 1 98.44 367 PHE B N 1
ATOM 8038 C CA . PHE B 1 367 ? -2.596 37.594 28.016 1 98.44 367 PHE B CA 1
ATOM 8039 C C . PHE B 1 367 ? -1.687 37.656 29.234 1 98.44 367 PHE B C 1
ATOM 8041 O O . PHE B 1 367 ? -0.953 36.719 29.531 1 98.44 367 PHE B O 1
ATOM 8048 N N . ALA B 1 368 ? -1.761 38.781 29.906 1 98.38 368 ALA B N 1
ATOM 8049 C CA . ALA B 1 368 ? -0.982 38.969 31.125 1 98.38 368 ALA B CA 1
ATOM 8050 C C . ALA B 1 368 ? -1.378 37.938 32.188 1 98.38 368 ALA B C 1
ATOM 8052 O O . ALA B 1 368 ? -0.518 37.375 32.875 1 98.38 368 ALA B O 1
ATOM 8053 N N . ASN B 1 369 ? -2.623 37.75 32.281 1 98 369 ASN B N 1
ATOM 8054 C CA . ASN B 1 369 ? -3.123 36.75 33.219 1 98 369 ASN B CA 1
ATOM 8055 C C . ASN B 1 369 ? -2.662 35.344 32.844 1 98 369 ASN B C 1
ATOM 8057 O O . ASN B 1 369 ? -2.334 34.531 33.75 1 98 369 ASN B O 1
ATOM 8061 N N . LEU B 1 370 ? -2.68 35.031 31.562 1 98.25 370 LEU B N 1
ATOM 8062 C CA . LEU B 1 370 ? -2.211 33.75 31.078 1 98.25 370 LEU B CA 1
ATOM 8063 C C . LEU B 1 370 ? -0.742 33.531 31.438 1 98.25 370 LEU B C 1
ATOM 8065 O O . LEU B 1 370 ? -0.35 32.438 31.844 1 98.25 370 LEU B O 1
ATOM 8069 N N . LEU B 1 371 ? 0.065 34.594 31.328 1 98.31 371 LEU B N 1
ATOM 8070 C CA . LEU B 1 371 ? 1.514 34.5 31.453 1 98.31 371 LEU B CA 1
ATOM 8071 C C . LEU B 1 371 ? 1.934 34.625 32.906 1 98.31 371 LEU B C 1
ATOM 8073 O O . LEU B 1 371 ? 3.117 34.5 33.25 1 98.31 371 LEU B O 1
ATOM 8077 N N . ASP B 1 372 ? 1.032 34.875 33.781 1 98.06 372 ASP B N 1
ATOM 8078 C CA . ASP B 1 372 ? 1.352 34.906 35.219 1 98.06 372 ASP B CA 1
ATOM 8079 C C . ASP B 1 372 ? 1.428 33.5 35.812 1 98.06 372 ASP B C 1
ATOM 8081 O O . ASP B 1 372 ? 0.405 32.812 35.938 1 98.06 372 ASP B O 1
ATOM 8085 N N . PRO B 1 373 ? 2.631 33.094 36.188 1 97.06 373 PRO B N 1
ATOM 8086 C CA . PRO B 1 373 ? 2.775 31.719 36.656 1 97.06 373 PRO B CA 1
ATOM 8087 C C . PRO B 1 373 ? 1.916 31.438 37.906 1 97.06 373 PRO B C 1
ATOM 8089 O O . PRO B 1 373 ? 1.548 30.281 38.156 1 97.06 373 PRO B O 1
ATOM 8092 N N . ALA B 1 374 ? 1.556 32.438 38.594 1 96.81 374 ALA B N 1
ATOM 8093 C CA . ALA B 1 374 ? 0.746 32.25 39.781 1 96.81 374 ALA B CA 1
ATOM 8094 C C . ALA B 1 374 ? -0.647 31.734 39.438 1 96.81 374 ALA B C 1
ATOM 8096 O O . ALA B 1 374 ? -1.338 31.172 40.312 1 96.81 374 ALA B O 1
ATOM 8097 N N . ASN B 1 375 ? -1.049 31.891 38.281 1 97.38 375 ASN B N 1
ATOM 8098 C CA . ASN B 1 375 ? -2.396 31.5 37.875 1 97.38 375 ASN B CA 1
ATOM 8099 C C . ASN B 1 375 ? -2.457 30.031 37.469 1 97.38 375 ASN B C 1
ATOM 8101 O O . ASN B 1 375 ? -3.535 29.5 37.188 1 97.38 375 ASN B O 1
ATOM 8105 N N . GLY B 1 376 ? -1.347 29.359 37.344 1 97.38 376 GLY B N 1
ATOM 8106 C CA . GLY B 1 376 ? -1.303 27.922 37.125 1 97.38 376 GLY B CA 1
ATOM 8107 C C . GLY B 1 376 ? -1.737 27.5 35.75 1 97.38 376 GLY B C 1
ATOM 8108 O O . GLY B 1 376 ? -2.311 26.438 35.562 1 97.38 376 GLY B O 1
ATOM 8109 N N . ARG B 1 377 ? -1.491 28.344 34.719 1 97.94 377 ARG B N 1
ATOM 8110 C CA . ARG B 1 377 ? -2.002 28.094 33.375 1 97.94 377 ARG B CA 1
ATOM 8111 C C . ARG B 1 377 ? -0.882 27.656 32.438 1 97.94 377 ARG B C 1
ATOM 8113 O O . ARG B 1 377 ? -1.134 27.312 31.266 1 97.94 377 ARG B O 1
ATOM 8120 N N . LEU B 1 378 ? 0.374 27.641 32.938 1 98.06 378 LEU B N 1
ATOM 8121 C CA . LEU B 1 378 ? 1.545 27.359 32.125 1 98.06 378 LEU B CA 1
ATOM 8122 C C . LEU B 1 378 ? 2.129 26 32.469 1 98.06 378 LEU B C 1
ATOM 8124 O O . LEU B 1 378 ? 2.266 25.656 33.656 1 98.06 378 LEU B O 1
ATOM 8128 N N . GLU B 1 379 ? 2.35 25.203 31.5 1 98 379 GLU B N 1
ATOM 8129 C CA . GLU B 1 379 ? 3.156 23.984 31.578 1 98 379 GLU B CA 1
ATOM 8130 C C . GLU B 1 379 ? 4.336 24.047 30.609 1 98 379 GLU B C 1
ATOM 8132 O O . GLU B 1 379 ? 4.281 23.469 29.531 1 98 379 GLU B O 1
ATOM 8137 N N . ILE B 1 380 ? 5.477 24.719 31.078 1 97.5 380 ILE B N 1
ATOM 8138 C CA . ILE B 1 380 ? 6.504 25.062 30.109 1 97.5 380 ILE B CA 1
ATOM 8139 C C . ILE B 1 380 ? 7.887 24.812 30.703 1 97.5 380 ILE B C 1
ATOM 8141 O O . ILE B 1 380 ? 8.906 25.094 30.062 1 97.5 380 ILE B O 1
ATOM 8145 N N . ALA B 1 381 ? 8.039 24.312 31.969 1 94.19 381 ALA B N 1
ATOM 8146 C CA . ALA B 1 381 ? 9.305 24.203 32.688 1 94.19 381 ALA B CA 1
ATOM 8147 C C . ALA B 1 381 ? 10.086 22.969 32.25 1 94.19 381 ALA B C 1
ATOM 8149 O O . ALA B 1 381 ? 11.234 22.766 32.656 1 94.19 381 ALA B O 1
ATOM 8150 N N . GLY B 1 382 ? 9.594 22.141 31.391 1 89.44 382 GLY B N 1
ATOM 8151 C CA . GLY B 1 382 ? 10.297 20.953 30.922 1 89.44 382 GLY B CA 1
ATOM 8152 C C . GLY B 1 382 ? 10.18 19.781 31.859 1 89.44 382 GLY B C 1
ATOM 8153 O O . GLY B 1 382 ? 9.352 19.781 32.781 1 89.44 382 GLY B O 1
ATOM 8154 N N . GLY B 1 383 ? 10.977 18.797 31.656 1 87.94 383 GLY B N 1
ATOM 8155 C CA . GLY B 1 383 ? 10.953 17.547 32.406 1 87.94 383 GLY B CA 1
ATOM 8156 C C . GLY B 1 383 ? 11.234 16.328 31.562 1 87.94 383 GLY B C 1
ATOM 8157 O O . GLY B 1 383 ? 11.375 16.438 30.344 1 87.94 383 GLY B O 1
ATOM 8158 N N . PRO B 1 384 ? 11.414 15.305 32.312 1 90.81 384 PRO B N 1
ATOM 8159 C CA . PRO B 1 384 ? 11.695 14.07 31.578 1 90.81 384 PRO B CA 1
ATOM 8160 C C . PRO B 1 384 ? 10.469 13.516 30.859 1 90.81 384 PRO B C 1
ATOM 8162 O O . PRO B 1 384 ? 9.336 13.773 31.266 1 90.81 384 PRO B O 1
ATOM 8165 N N . ASN B 1 385 ? 10.641 12.82 29.828 1 92.25 385 ASN B N 1
ATOM 8166 C CA . ASN B 1 385 ? 9.641 12.031 29.125 1 92.25 385 ASN B CA 1
ATOM 8167 C C . ASN B 1 385 ? 8.477 12.891 28.656 1 92.25 385 ASN B C 1
ATOM 8169 O O . ASN B 1 385 ? 7.316 12.477 28.734 1 92.25 385 ASN B O 1
ATOM 8173 N N . ARG B 1 386 ? 8.648 14.141 28.312 1 93.56 386 ARG B N 1
ATOM 8174 C CA . ARG B 1 386 ? 7.605 15.039 27.844 1 93.56 386 ARG B CA 1
ATOM 8175 C C . ARG B 1 386 ? 7.352 14.859 26.344 1 93.56 386 ARG B C 1
ATOM 8177 O O . ARG B 1 386 ? 8.258 14.492 25.594 1 93.56 386 ARG B O 1
ATOM 8184 N N . VAL B 1 387 ? 6.148 15.031 25.969 1 90.19 387 VAL B N 1
ATOM 8185 C CA . VAL B 1 387 ? 5.836 15.062 24.531 1 90.19 387 VAL B CA 1
ATOM 8186 C C . VAL B 1 387 ? 6.465 16.297 23.906 1 90.19 387 VAL B C 1
ATOM 8188 O O . VAL B 1 387 ? 6.438 17.391 24.484 1 90.19 387 VAL B O 1
ATOM 8191 N N . THR B 1 388 ? 7.082 16.109 22.766 1 85.94 388 THR B N 1
ATOM 8192 C CA . THR B 1 388 ? 7.711 17.203 22.047 1 85.94 388 THR B CA 1
ATOM 8193 C C . THR B 1 388 ? 6.68 17.969 21.203 1 85.94 388 THR B C 1
ATOM 8195 O O . THR B 1 388 ? 6.539 17.703 20 1 85.94 388 THR B O 1
ATOM 8198 N N . GLU B 1 389 ? 5.918 18.812 21.812 1 87.06 389 GLU B N 1
ATOM 8199 C CA . GLU B 1 389 ? 4.867 19.609 21.172 1 87.06 389 GLU B CA 1
ATOM 8200 C C . GLU B 1 389 ? 4.691 20.953 21.859 1 87.06 389 GLU B C 1
ATOM 8202 O O . GLU B 1 389 ? 5.27 21.188 22.922 1 87.06 389 GLU B O 1
ATOM 8207 N N . PHE B 1 390 ? 4.094 21.781 21.203 1 93.19 390 PHE B N 1
ATOM 8208 C CA . PHE B 1 390 ? 3.594 23.047 21.734 1 93.19 390 PHE B CA 1
ATOM 8209 C C . PHE B 1 390 ? 2.119 23.234 21.391 1 93.19 390 PHE B C 1
ATOM 8211 O O . PHE B 1 390 ? 1.688 22.906 20.281 1 93.19 390 PHE B O 1
ATOM 8218 N N . THR B 1 391 ? 1.418 23.516 22.406 1 94.5 391 THR B N 1
ATOM 8219 C CA . THR B 1 391 ? -0.009 23.641 22.125 1 94.5 391 THR B CA 1
ATOM 8220 C C . THR B 1 391 ? -0.703 24.453 23.234 1 94.5 391 THR B C 1
ATOM 8222 O O . THR B 1 391 ? -0.174 24.578 24.328 1 94.5 391 THR B O 1
ATOM 8225 N N . SER B 1 392 ? -1.808 25.031 22.891 1 95.19 392 SER B N 1
ATOM 8226 C CA . SER B 1 392 ? -2.74 25.516 23.891 1 95.19 392 SER B CA 1
ATOM 8227 C C . SER B 1 392 ? -3.576 24.391 24.469 1 95.19 392 SER B C 1
ATOM 8229 O O . SER B 1 392 ? -3.707 23.328 23.859 1 95.19 392 SER B O 1
ATOM 8231 N N . ILE B 1 393 ? -3.998 24.578 25.641 1 92.69 393 ILE B N 1
ATOM 8232 C CA . ILE B 1 393 ? -4.93 23.672 26.312 1 92.69 393 ILE B CA 1
ATOM 8233 C C . ILE B 1 393 ? -6.223 24.422 26.641 1 92.69 393 ILE B C 1
ATOM 8235 O O . ILE B 1 393 ? -6.23 25.328 27.484 1 92.69 393 ILE B O 1
ATOM 8239 N N . GLY B 1 394 ? -7.23 24.031 25.906 1 90.06 394 GLY B N 1
ATOM 8240 C CA . GLY B 1 394 ? -8.445 24.75 26.234 1 90.06 394 GLY B CA 1
ATOM 8241 C C . GLY B 1 394 ? -9.609 24.422 25.312 1 90.06 394 GLY B C 1
ATOM 8242 O O . GLY B 1 394 ? -9.453 23.641 24.375 1 90.06 394 GLY B O 1
ATOM 8243 N N . TYR B 1 395 ? -10.656 24.781 25.688 1 91.31 395 TYR B N 1
ATOM 8244 C CA . TYR B 1 395 ? -11.977 24.703 25.062 1 91.31 395 TYR B CA 1
ATOM 8245 C C . TYR B 1 395 ? -12.961 25.625 25.766 1 91.31 395 TYR B C 1
ATOM 8247 O O . TYR B 1 395 ? -12.812 25.922 26.953 1 91.31 395 TYR B O 1
ATOM 8255 N N . SER B 1 396 ? -13.922 26.141 25.031 1 89.88 396 SER B N 1
ATOM 8256 C CA . SER B 1 396 ? -14.914 26.984 25.688 1 89.88 396 SER B CA 1
ATOM 8257 C C . SER B 1 396 ? -15.523 26.297 26.906 1 89.88 396 SER B C 1
ATOM 8259 O O . SER B 1 396 ? -15.984 25.156 26.812 1 89.88 396 SER B O 1
ATOM 8261 N N . GLY B 1 397 ? -15.438 26.984 27.984 1 92.44 397 GLY B N 1
ATOM 8262 C CA . GLY B 1 397 ? -16.109 26.5 29.188 1 92.44 397 GLY B CA 1
ATOM 8263 C C . GLY B 1 397 ? -15.18 25.719 30.094 1 92.44 397 GLY B C 1
ATOM 8264 O O . GLY B 1 397 ? -15.594 25.266 31.172 1 92.44 397 GLY B O 1
ATOM 8265 N N . ILE B 1 398 ? -13.992 25.594 29.719 1 95.19 398 ILE B N 1
ATOM 8266 C CA . ILE B 1 398 ? -13.078 24.859 30.594 1 95.19 398 ILE B CA 1
ATOM 8267 C C . ILE B 1 398 ? -11.836 25.703 30.859 1 95.19 398 ILE B C 1
ATOM 8269 O O . ILE B 1 398 ? -11.625 26.734 30.219 1 95.19 398 ILE B O 1
ATOM 8273 N N . PRO B 1 399 ? -10.984 25.25 31.797 1 95.44 399 PRO B N 1
ATOM 8274 C CA . PRO B 1 399 ? -9.766 26.016 32.094 1 95.44 399 PRO B CA 1
ATOM 8275 C C . PRO B 1 399 ? -8.828 26.109 30.875 1 95.44 399 PRO B C 1
ATOM 8277 O O . PRO B 1 399 ? -8.664 25.125 30.141 1 95.44 399 PRO B O 1
ATOM 8280 N N . ILE B 1 400 ? -8.25 27.312 30.781 1 96.12 400 ILE B N 1
ATOM 8281 C CA . ILE B 1 400 ? -7.383 27.609 29.641 1 96.12 400 ILE B CA 1
ATOM 8282 C C . ILE B 1 400 ? -5.926 27.609 30.109 1 96.12 400 ILE B C 1
ATOM 8284 O O . ILE B 1 400 ? -5.617 28.062 31.203 1 96.12 400 ILE B O 1
ATOM 8288 N N . GLY B 1 401 ? -5.082 27.062 29.312 1 96.5 401 GLY B N 1
ATOM 8289 C CA . GLY B 1 401 ? -3.646 27.078 29.547 1 96.5 401 GLY B CA 1
ATOM 8290 C C . GLY B 1 401 ? -2.83 26.797 28.297 1 96.5 401 GLY B C 1
ATOM 8291 O O . GLY B 1 401 ? -3.344 26.875 27.188 1 96.5 401 GLY B O 1
ATOM 8292 N N . LEU B 1 402 ? -1.533 26.656 28.484 1 96.81 402 LEU B N 1
ATOM 8293 C CA . LEU B 1 402 ? -0.683 26.297 27.359 1 96.81 402 LEU B CA 1
ATOM 8294 C C . LEU B 1 402 ? 0.431 25.344 27.797 1 96.81 402 LEU B C 1
ATOM 8296 O O . LEU B 1 402 ? 0.803 25.328 28.969 1 96.81 402 LEU B O 1
ATOM 8300 N N . TYR B 1 403 ? 0.842 24.5 26.922 1 97.5 403 TYR B N 1
ATOM 8301 C CA . TYR B 1 403 ? 1.898 23.516 27.094 1 97.5 403 TYR B CA 1
ATOM 8302 C C . TYR B 1 403 ? 3.027 23.734 26.094 1 97.5 403 TYR B C 1
ATOM 8304 O O . TYR B 1 403 ? 2.777 23.938 24.906 1 97.5 403 TYR B O 1
ATOM 8312 N N . MET B 1 404 ? 4.18 23.797 26.547 1 96.25 404 MET B N 1
ATOM 8313 C CA . MET B 1 404 ? 5.398 23.688 25.766 1 96.25 404 MET B CA 1
ATOM 8314 C C . MET B 1 404 ? 6.312 22.594 26.312 1 96.25 404 MET B C 1
ATOM 8316 O O . MET B 1 404 ? 6.441 22.453 27.531 1 96.25 404 MET B O 1
ATOM 8320 N N . LYS B 1 405 ? 6.898 21.891 25.422 1 94.19 405 LYS B N 1
ATOM 8321 C CA . LYS B 1 405 ? 7.867 20.922 25.922 1 94.19 405 LYS B CA 1
ATOM 8322 C C . LYS B 1 405 ? 8.82 21.562 26.922 1 94.19 405 LYS B C 1
ATOM 8324 O O . LYS B 1 405 ? 9.133 20.969 27.969 1 94.19 405 LYS B O 1
ATOM 8329 N N . THR B 1 406 ? 9.336 22.719 26.5 1 92.94 406 THR B N 1
ATOM 8330 C CA . THR B 1 406 ? 10.164 23.547 27.375 1 92.94 406 THR B CA 1
ATOM 8331 C C . THR B 1 406 ? 10.281 24.969 26.828 1 92.94 406 THR B C 1
ATOM 8333 O O . THR B 1 406 ? 10.172 25.188 25.625 1 92.94 406 THR B O 1
ATOM 8336 N N . TYR B 1 407 ? 10.297 25.859 27.688 1 95.88 407 TYR B N 1
ATOM 8337 C CA . TYR B 1 407 ? 10.734 27.219 27.344 1 95.88 407 TYR B CA 1
ATOM 8338 C C . TYR B 1 407 ? 12.219 27.391 27.656 1 95.88 407 TYR B C 1
ATOM 8340 O O . TYR B 1 407 ? 12.641 27.219 28.812 1 95.88 407 TYR B O 1
ATOM 8348 N N . ASP B 1 408 ? 13.023 27.906 26.703 1 93.81 408 ASP B N 1
ATOM 8349 C CA . ASP B 1 408 ? 14.469 27.906 26.906 1 93.81 408 ASP B CA 1
ATOM 8350 C C . ASP B 1 408 ? 15.047 29.312 26.812 1 93.81 408 ASP B C 1
ATOM 8352 O O . ASP B 1 408 ? 16.266 29.5 26.875 1 93.81 408 ASP B O 1
ATOM 8356 N N . GLY B 1 409 ? 14.219 30.25 26.531 1 95.44 409 GLY B N 1
ATOM 8357 C CA . GLY B 1 409 ? 14.672 31.625 26.484 1 95.44 409 GLY B CA 1
ATOM 8358 C C . GLY B 1 409 ? 15.109 32.062 25.094 1 95.44 409 GLY B C 1
ATOM 8359 O O . GLY B 1 409 ? 15.328 33.25 24.844 1 95.44 409 GLY B O 1
ATOM 8360 N N . GLY B 1 410 ? 15.148 31.109 24.203 1 94.56 410 GLY B N 1
ATOM 8361 C CA . GLY B 1 410 ? 15.523 31.438 22.844 1 94.56 410 GLY B CA 1
ATOM 8362 C C . GLY B 1 410 ? 14.445 32.219 22.094 1 94.56 410 GLY B C 1
ATOM 8363 O O . GLY B 1 410 ? 13.297 32.281 22.547 1 94.56 410 GLY B O 1
ATOM 8364 N N . LEU B 1 411 ? 14.805 32.812 21 1 94.81 411 LEU B N 1
ATOM 8365 C CA . LEU B 1 411 ? 13.867 33.594 20.188 1 94.81 411 LEU B CA 1
ATOM 8366 C C . LEU B 1 411 ? 12.695 32.719 19.734 1 94.81 411 LEU B C 1
ATOM 8368 O O . LEU B 1 411 ? 11.539 33.125 19.859 1 94.81 411 LEU B O 1
ATOM 8372 N N . LYS B 1 412 ? 13.047 31.578 19.281 1 94.12 412 LYS B N 1
ATOM 8373 C CA . LYS B 1 412 ? 12 30.688 18.797 1 94.12 412 LYS B CA 1
ATOM 8374 C C . LYS B 1 412 ? 11.031 30.328 19.922 1 94.12 412 LYS B C 1
ATOM 8376 O O . LYS B 1 412 ? 9.82 30.328 19.719 1 94.12 412 LYS B O 1
ATOM 8381 N N . SER B 1 413 ? 11.57 29.969 20.984 1 95.38 413 SER B N 1
ATOM 8382 C CA . SER B 1 413 ? 10.742 29.609 22.141 1 95.38 413 SER B CA 1
ATOM 8383 C C . SER B 1 413 ? 9.852 30.766 22.562 1 95.38 413 SER B C 1
ATOM 8385 O O . SER B 1 413 ? 8.703 30.562 22.969 1 95.38 413 SER B O 1
ATOM 8387 N N . THR B 1 414 ? 10.375 31.938 22.453 1 97.12 414 THR B N 1
ATOM 8388 C CA . THR B 1 414 ? 9.617 33.125 22.828 1 97.12 414 THR B CA 1
ATOM 8389 C C . THR B 1 414 ? 8.484 33.375 21.844 1 97.12 414 THR B C 1
ATOM 8391 O O . THR B 1 414 ? 7.363 33.719 22.25 1 97.12 414 THR B O 1
ATOM 8394 N N . LEU B 1 415 ? 8.781 33.219 20.641 1 97.69 415 LEU B N 1
ATOM 8395 C CA . LEU B 1 415 ? 7.742 33.375 19.625 1 97.69 415 LEU B CA 1
ATOM 8396 C C . LEU B 1 415 ? 6.668 32.312 19.781 1 97.69 415 LEU B C 1
ATOM 8398 O O . LEU B 1 415 ? 5.477 32.594 19.625 1 97.69 415 LEU B O 1
ATOM 8402 N N . VAL B 1 416 ? 7.074 31.094 20.125 1 97.44 416 VAL B N 1
ATOM 8403 C CA . VAL B 1 416 ? 6.137 30 20.328 1 97.44 416 VAL B CA 1
ATOM 8404 C C . VAL B 1 416 ? 5.242 30.297 21.531 1 97.44 416 VAL B C 1
ATOM 8406 O O . VAL B 1 416 ? 4.039 30.016 21.5 1 97.44 416 VAL B O 1
ATOM 8409 N N . LEU B 1 417 ? 5.824 30.797 22.516 1 97.88 417 LEU B N 1
ATOM 8410 C CA . LEU B 1 417 ? 5.051 31.172 23.688 1 97.88 417 LEU B CA 1
ATOM 8411 C C . LEU B 1 417 ? 3.953 32.156 23.328 1 97.88 417 LEU B C 1
ATOM 8413 O O . LEU B 1 417 ? 2.809 32.031 23.766 1 97.88 417 LEU B O 1
ATOM 8417 N N . ALA B 1 418 ? 4.305 33.156 22.547 1 98.38 418 ALA B N 1
ATOM 8418 C CA . ALA B 1 418 ? 3.324 34.156 22.094 1 98.38 418 ALA B CA 1
ATOM 8419 C C . ALA B 1 418 ? 2.279 33.5 21.188 1 98.38 418 ALA B C 1
ATOM 8421 O O . ALA B 1 418 ? 1.096 33.844 21.25 1 98.38 418 ALA B O 1
ATOM 8422 N N . HIS B 1 419 ? 2.676 32.625 20.359 1 98.25 419 HIS B N 1
ATOM 8423 C CA . HIS B 1 419 ? 1.811 31.906 19.438 1 98.25 419 HIS B CA 1
ATOM 8424 C C . HIS B 1 419 ? 0.795 31.047 20.172 1 98.25 419 HIS B C 1
ATOM 8426 O O . HIS B 1 419 ? -0.414 31.203 20 1 98.25 419 HIS B O 1
ATOM 8432 N N . GLU B 1 420 ? 1.287 30.188 21.062 1 98.12 420 GLU B N 1
ATOM 8433 C CA . GLU B 1 420 ? 0.405 29.297 21.828 1 98.12 420 GLU B CA 1
ATOM 8434 C C . GLU B 1 420 ? -0.486 30.094 22.766 1 98.12 420 GLU B C 1
ATOM 8436 O O . GLU B 1 420 ? -1.629 29.719 23.031 1 98.12 420 GLU B O 1
ATOM 8441 N N . GLY B 1 421 ? 0.114 31.125 23.297 1 98.25 421 GLY B N 1
ATOM 8442 C CA . GLY B 1 421 ? -0.724 32.031 24.078 1 98.25 421 GLY B CA 1
ATOM 8443 C C . GLY B 1 421 ? -1.861 32.625 23.266 1 98.25 421 GLY B C 1
ATOM 8444 O O . GLY B 1 421 ? -2.949 32.844 23.797 1 98.25 421 GLY B O 1
ATOM 8445 N N . GLY B 1 422 ? -1.587 32.938 22.031 1 98.06 422 GLY B N 1
ATOM 8446 C CA . GLY B 1 422 ? -2.637 33.406 21.141 1 98.06 422 GLY B CA 1
ATOM 8447 C C . GLY B 1 422 ? -3.799 32.469 21 1 98.06 422 GLY B C 1
ATOM 8448 O O . GLY B 1 422 ? -4.961 32.875 21.047 1 98.06 422 GLY B O 1
ATOM 8449 N N . HIS B 1 423 ? -3.512 31.203 20.828 1 97.38 423 HIS B N 1
ATOM 8450 C CA . HIS B 1 423 ? -4.559 30.188 20.797 1 97.38 423 HIS B CA 1
ATOM 8451 C C . HIS B 1 423 ? -5.344 30.188 22.109 1 97.38 423 HIS B C 1
ATOM 8453 O O . HIS B 1 423 ? -6.578 30.156 22.094 1 97.38 423 HIS B O 1
ATOM 8459 N N . ALA B 1 424 ? -4.645 30.219 23.188 1 97.62 424 ALA B N 1
ATOM 8460 C CA . ALA B 1 424 ? -5.262 30.156 24.516 1 97.62 424 ALA B CA 1
ATOM 8461 C C . ALA B 1 424 ? -6.191 31.344 24.734 1 97.62 424 ALA B C 1
ATOM 8463 O O . ALA B 1 424 ? -7.316 31.172 25.219 1 97.62 424 ALA B O 1
ATOM 8464 N N . ILE B 1 425 ? -5.719 32.5 24.406 1 97.62 425 ILE B N 1
ATOM 8465 C CA . ILE B 1 425 ? -6.512 33.688 24.625 1 97.62 425 ILE B CA 1
ATOM 8466 C C . ILE B 1 425 ? -7.738 33.656 23.719 1 97.62 425 ILE B C 1
ATOM 8468 O O . ILE B 1 425 ? -8.828 34.094 24.125 1 97.62 425 ILE B O 1
ATOM 8472 N N . HIS B 1 426 ? -7.57 33.25 22.453 1 97.06 426 HIS B N 1
ATOM 8473 C CA . HIS B 1 426 ? -8.719 33.094 21.578 1 97.06 426 HIS B CA 1
ATOM 8474 C C . HIS B 1 426 ? -9.773 32.156 22.203 1 97.06 426 HIS B C 1
ATOM 8476 O O . HIS B 1 426 ? -10.961 32.5 22.219 1 97.06 426 HIS B O 1
ATOM 8482 N N . GLU B 1 427 ? -9.383 31.062 22.75 1 96.38 427 GLU B N 1
ATOM 8483 C CA . GLU B 1 427 ? -10.273 30.125 23.422 1 96.38 427 GLU B CA 1
ATOM 8484 C C . GLU B 1 427 ? -10.93 30.75 24.641 1 96.38 427 GLU B C 1
ATOM 8486 O O . GLU B 1 427 ? -12.125 30.547 24.891 1 96.38 427 GLU B O 1
ATOM 8491 N N . GLN B 1 428 ? -10.164 31.516 25.359 1 96.12 428 GLN B N 1
ATOM 8492 C CA . GLN B 1 428 ? -10.688 32.219 26.531 1 96.12 428 GLN B CA 1
ATOM 8493 C C . GLN B 1 428 ? -11.75 33.219 26.156 1 96.12 428 GLN B C 1
ATOM 8495 O O . GLN B 1 428 ? -12.805 33.312 26.781 1 96.12 428 GLN B O 1
ATOM 8500 N N . LEU B 1 429 ? -11.43 33.938 25.141 1 96.88 429 LEU B N 1
ATOM 8501 C CA . LEU B 1 429 ? -12.359 34.969 24.703 1 96.88 429 LEU B CA 1
ATOM 8502 C C . LEU B 1 429 ? -13.672 34.344 24.219 1 96.88 429 LEU B C 1
ATOM 8504 O O . LEU B 1 429 ? -14.75 34.875 24.5 1 96.88 429 LEU B O 1
ATOM 8508 N N . MET B 1 430 ? -13.617 33.312 23.531 1 96 430 MET B N 1
ATOM 8509 C CA . MET B 1 430 ? -14.828 32.594 23.125 1 96 430 MET B CA 1
ATOM 8510 C C . MET B 1 430 ? -15.602 32.094 24.344 1 96 430 MET B C 1
ATOM 8512 O O . MET B 1 430 ? -16.828 32.188 24.375 1 96 430 MET B O 1
ATOM 8516 N N . SER B 1 431 ? -14.875 31.578 25.266 1 94.69 431 SER B N 1
ATOM 8517 C CA . SER B 1 431 ? -15.484 31.078 26.484 1 94.69 431 SER B CA 1
ATOM 8518 C C . SER B 1 431 ? -16.203 32.188 27.25 1 94.69 431 SER B C 1
ATOM 8520 O O . SER B 1 431 ? -17.344 32.031 27.672 1 94.69 431 SER B O 1
ATOM 8522 N N . ASP B 1 432 ? -15.531 33.281 27.406 1 94.56 432 ASP B N 1
ATOM 8523 C CA . ASP B 1 432 ? -16.078 34.406 28.141 1 94.56 432 ASP B CA 1
ATOM 8524 C C . ASP B 1 432 ? -17.312 34.969 27.453 1 94.56 432 ASP B C 1
ATOM 8526 O O . ASP B 1 432 ? -18.219 35.5 28.109 1 94.56 432 ASP B O 1
ATOM 8530 N N . HIS B 1 433 ? -17.312 34.844 26.203 1 93.69 433 HIS B N 1
ATOM 8531 C CA . HIS B 1 433 ? -18.438 35.312 25.422 1 93.69 433 HIS B CA 1
ATOM 8532 C C . HIS B 1 433 ? -19.547 34.281 25.328 1 93.69 433 HIS B C 1
ATOM 8534 O O . HIS B 1 433 ? -20.547 34.469 24.625 1 93.69 433 HIS B O 1
ATOM 8540 N N . ALA B 1 434 ? -19.359 33.156 25.969 1 88.38 434 ALA B N 1
ATOM 8541 C CA . ALA B 1 434 ? -20.328 32.062 26 1 88.38 434 ALA B CA 1
ATOM 8542 C C . ALA B 1 434 ? -20.703 31.625 24.594 1 88.38 434 ALA B C 1
ATOM 8544 O O . ALA B 1 434 ? -21.891 31.422 24.297 1 88.38 434 ALA B O 1
ATOM 8545 N N . THR B 1 435 ? -19.75 31.562 23.75 1 88.94 435 THR B N 1
ATOM 8546 C CA . THR B 1 435 ? -19.938 31.031 22.422 1 88.94 435 THR B CA 1
ATOM 8547 C C . THR B 1 435 ? -20.469 29.594 22.469 1 88.94 435 THR B C 1
ATOM 8549 O O . THR B 1 435 ? -20.078 28.828 23.359 1 88.94 435 THR B O 1
ATOM 8552 N N . VAL B 1 436 ? -21.344 29.344 21.516 1 90.5 436 VAL B N 1
ATOM 8553 C CA . VAL B 1 436 ? -21.812 27.969 21.391 1 90.5 436 VAL B CA 1
ATOM 8554 C C . VAL B 1 436 ? -20.609 27.031 21.281 1 90.5 436 VAL B C 1
ATOM 8556 O O . VAL B 1 436 ? -19.75 27.219 20.422 1 90.5 436 VAL B O 1
ATOM 8559 N N . PRO B 1 437 ? -20.531 26.031 22.109 1 91.38 437 PRO B N 1
ATOM 8560 C CA . PRO B 1 437 ? -19.359 25.141 22.141 1 91.38 437 PRO B CA 1
ATOM 8561 C C . PRO B 1 437 ? -19.047 24.516 20.797 1 91.38 437 PRO B C 1
ATOM 8563 O O . PRO B 1 437 ? -17.875 24.391 20.422 1 91.38 437 PRO B O 1
ATOM 8566 N N . SER B 1 438 ? -20.031 24.266 20.031 1 91.62 438 SER B N 1
ATOM 8567 C CA . SER B 1 438 ? -19.828 23.688 18.703 1 91.62 438 SER B CA 1
ATOM 8568 C C . SER B 1 438 ? -19.156 24.672 17.766 1 91.62 438 SER B C 1
ATOM 8570 O O . SER B 1 438 ? -18.656 24.281 16.703 1 91.62 438 SER B O 1
ATOM 8572 N N . TYR B 1 439 ? -19.141 25.922 18.188 1 93.44 439 TYR B N 1
ATOM 8573 C CA . TYR B 1 439 ? -18.516 26.953 17.359 1 93.44 439 TYR B CA 1
ATOM 8574 C C . TYR B 1 439 ? -17.141 27.328 17.875 1 93.44 439 TYR B C 1
ATOM 8576 O O . TYR B 1 439 ? -16.531 28.281 17.406 1 93.44 439 TYR B O 1
ATOM 8584 N N . SER B 1 440 ? -16.625 26.5 18.781 1 91.75 440 SER B N 1
ATOM 8585 C CA . SER B 1 440 ? -15.305 26.766 19.344 1 91.75 440 SER B CA 1
ATOM 8586 C C . SER B 1 440 ? -14.188 26.328 18.406 1 91.75 440 SER B C 1
ATOM 8588 O O . SER B 1 440 ? -13.031 26.719 18.578 1 91.75 440 SER B O 1
ATOM 8590 N N . SER B 1 441 ? -14.609 25.594 17.484 1 88.38 441 SER B N 1
ATOM 8591 C CA . SER B 1 441 ? -13.656 25.172 16.469 1 88.38 441 SER B CA 1
ATOM 8592 C C . SER B 1 441 ? -14.109 25.609 15.078 1 88.38 441 SER B C 1
ATOM 8594 O O . SER B 1 441 ? -15.305 25.625 14.789 1 88.38 441 SER B O 1
ATOM 8596 N N . GLY B 1 442 ? -13.219 26 14.328 1 89.81 442 GLY B N 1
ATOM 8597 C CA . GLY B 1 442 ? -13.445 26.422 12.953 1 89.81 442 GLY B CA 1
ATOM 8598 C C . GLY B 1 442 ? -12.312 26.031 12.016 1 89.81 442 GLY B C 1
ATOM 8599 O O . GLY B 1 442 ? -11.547 25.109 12.312 1 89.81 442 GLY B O 1
ATOM 8600 N N . PRO B 1 443 ? -12.305 26.656 10.867 1 92.94 443 PRO B N 1
ATOM 8601 C CA . PRO B 1 443 ? -11.203 26.328 9.961 1 92.94 443 PRO B CA 1
ATOM 8602 C C . PRO B 1 443 ? -9.836 26.516 10.602 1 92.94 443 PRO B C 1
ATOM 8604 O O . PRO B 1 443 ? -9.578 27.547 11.234 1 92.94 443 PRO B O 1
ATOM 8607 N N . SER B 1 444 ? -9.023 25.641 10.352 1 92.31 444 SER B N 1
ATOM 8608 C CA . SER B 1 444 ? -7.734 25.578 11.031 1 92.31 444 SER B CA 1
ATOM 8609 C C . SER B 1 444 ? -6.867 26.781 10.672 1 92.31 444 SER B C 1
ATOM 8611 O O . SER B 1 444 ? -6.121 27.297 11.516 1 92.31 444 SER B O 1
ATOM 8613 N N . PHE B 1 445 ? -6.98 27.266 9.43 1 96.06 445 PHE B N 1
ATOM 8614 C CA . PHE B 1 445 ? -6.102 28.344 9.023 1 96.06 445 PHE B CA 1
ATOM 8615 C C . PHE B 1 445 ? -6.449 29.625 9.773 1 96.06 445 PHE B C 1
ATOM 8617 O O . PHE B 1 445 ? -5.574 30.469 10.031 1 96.06 445 PHE B O 1
ATOM 8624 N N . LEU B 1 446 ? -7.715 29.844 10.164 1 96 446 LEU B N 1
ATOM 8625 C CA . LEU B 1 446 ? -8.086 31.047 10.906 1 96 446 LEU B CA 1
ATOM 8626 C C . LEU B 1 446 ? -7.574 30.969 12.344 1 96 446 LEU B C 1
ATOM 8628 O O . LEU B 1 446 ? -7.113 31.984 12.891 1 96 446 LEU B O 1
ATOM 8632 N N . PHE B 1 447 ? -7.719 29.797 12.844 1 93.5 447 PHE B N 1
ATOM 8633 C CA . PHE B 1 447 ? -7.176 29.578 14.18 1 93.5 447 PHE B CA 1
ATOM 8634 C C . PHE B 1 447 ? -5.676 29.844 14.203 1 93.5 447 PHE B C 1
ATOM 8636 O O . PHE B 1 447 ? -5.168 30.516 15.109 1 93.5 447 PHE B O 1
ATOM 8643 N N . GLU B 1 448 ? -4.961 29.484 13.195 1 96.5 448 GLU B N 1
ATOM 8644 C CA . GLU B 1 448 ? -3.52 29.672 13.062 1 96.5 448 GLU B CA 1
ATOM 8645 C C . GLU B 1 448 ? -3.186 31.141 12.766 1 96.5 448 GLU B C 1
ATOM 8647 O O . GLU B 1 448 ? -2.182 31.656 13.25 1 96.5 448 GLU B O 1
ATOM 8652 N N . ALA B 1 449 ? -4.047 31.719 12.008 1 97.81 449 ALA B N 1
ATOM 8653 C CA . ALA B 1 449 ? -3.803 33.094 11.586 1 97.81 449 ALA B CA 1
ATOM 8654 C C . ALA B 1 449 ? -3.707 34.031 12.797 1 97.81 449 ALA B C 1
ATOM 8656 O O . ALA B 1 449 ? -2.811 34.875 12.867 1 97.81 449 ALA B O 1
ATOM 8657 N N . TYR B 1 450 ? -4.609 33.844 13.711 1 97.88 450 TYR B N 1
ATOM 8658 C CA . TYR B 1 450 ? -4.664 34.688 14.875 1 97.88 450 TYR B CA 1
ATOM 8659 C C . TYR B 1 450 ? -3.414 34.531 15.734 1 97.88 450 TYR B C 1
ATOM 8661 O O . TYR B 1 450 ? -2.881 35.531 16.25 1 97.88 450 TYR B O 1
ATOM 8669 N N . ALA B 1 451 ? -2.928 33.344 15.828 1 97.88 451 ALA B N 1
ATOM 8670 C CA . ALA B 1 451 ? -1.719 33.094 16.609 1 97.88 451 ALA B CA 1
ATOM 8671 C C . ALA B 1 451 ? -0.479 33.594 15.875 1 97.88 451 ALA B C 1
ATOM 8673 O O . ALA B 1 451 ? 0.419 34.188 16.5 1 97.88 451 ALA B O 1
ATOM 8674 N N . MET B 1 452 ? -0.405 33.438 14.586 1 98.12 452 MET B N 1
ATOM 8675 C CA . MET B 1 452 ? 0.729 33.906 13.789 1 98.12 452 MET B CA 1
ATOM 8676 C C . MET B 1 452 ? 0.809 35.406 13.789 1 98.12 452 MET B C 1
ATOM 8678 O O . MET B 1 452 ? 1.9 36 13.734 1 98.12 452 MET B O 1
ATOM 8682 N N . PHE B 1 453 ? -0.345 36.062 13.875 1 98.44 453 PHE B N 1
ATOM 8683 C CA . PHE B 1 453 ? -0.39 37.531 13.961 1 98.44 453 PHE B CA 1
ATOM 8684 C C . PHE B 1 453 ? 0.392 38 15.172 1 98.44 453 PHE B C 1
ATOM 8686 O O . PHE B 1 453 ? 1.107 39 15.094 1 98.44 453 PHE B O 1
ATOM 8693 N N . ASN B 1 454 ? 0.317 37.25 16.297 1 98.62 454 ASN B N 1
ATOM 8694 C CA . ASN B 1 454 ? 1.112 37.594 17.469 1 98.62 454 ASN B CA 1
ATOM 8695 C C . ASN B 1 454 ? 2.607 37.562 17.156 1 98.62 454 ASN B C 1
ATOM 8697 O O . ASN B 1 454 ? 3.357 38.406 17.625 1 98.62 454 ASN B O 1
ATOM 8701 N N . GLU B 1 455 ? 3.021 36.625 16.422 1 98.5 455 GLU B N 1
ATOM 8702 C CA . GLU B 1 455 ? 4.438 36.5 16.078 1 98.5 455 GLU B CA 1
ATOM 8703 C C . GLU B 1 455 ? 4.91 37.688 15.242 1 98.5 455 GLU B C 1
ATOM 8705 O O . GLU B 1 455 ? 6.004 38.188 15.461 1 98.5 455 GLU B O 1
ATOM 8710 N N . LEU B 1 456 ? 4.082 38.094 14.312 1 98.31 456 LEU B N 1
ATOM 8711 C CA . LEU B 1 456 ? 4.438 39.25 13.477 1 98.31 456 LEU B CA 1
ATOM 8712 C C . LEU B 1 456 ? 4.559 40.5 14.32 1 98.31 456 LEU B C 1
ATOM 8714 O O . LEU B 1 456 ? 5.496 41.281 14.141 1 98.31 456 LEU B O 1
ATOM 8718 N N . LEU B 1 457 ? 3.637 40.688 15.234 1 98.44 457 LEU B N 1
ATOM 8719 C CA . LEU B 1 457 ? 3.682 41.844 16.109 1 98.44 457 LEU B CA 1
ATOM 8720 C C . LEU B 1 457 ? 4.918 41.812 17 1 98.44 457 LEU B C 1
ATOM 8722 O O . LEU B 1 457 ? 5.539 42.844 17.25 1 98.44 457 LEU B O 1
ATOM 8726 N N . MET B 1 458 ? 5.301 40.656 17.422 1 98.38 458 MET B N 1
ATOM 8727 C CA . MET B 1 458 ? 6.484 40.5 18.266 1 98.38 458 MET B CA 1
ATOM 8728 C C . MET B 1 458 ? 7.75 40.875 17.5 1 98.38 458 MET B C 1
ATOM 8730 O O . MET B 1 458 ? 8.578 41.625 17.984 1 98.38 458 MET B O 1
ATOM 8734 N N . LEU B 1 459 ? 7.875 40.344 16.344 1 97.69 459 LEU B N 1
ATOM 8735 C CA . LEU B 1 459 ? 9.055 40.625 15.531 1 97.69 459 LEU B CA 1
ATOM 8736 C C . LEU B 1 459 ? 9.133 42.125 15.195 1 97.69 459 LEU B C 1
ATOM 8738 O O . LEU B 1 459 ? 10.219 42.688 15.188 1 97.69 459 LEU B O 1
ATOM 8742 N N . ASP B 1 460 ? 7.996 42.656 14.906 1 96.31 460 ASP B N 1
ATOM 8743 C CA . ASP B 1 460 ? 7.922 44.094 14.625 1 96.31 460 ASP B CA 1
ATOM 8744 C C . ASP B 1 460 ? 8.359 44.906 15.836 1 96.31 460 ASP B C 1
ATOM 8746 O O . ASP B 1 460 ? 9.141 45.875 15.711 1 96.31 460 ASP B O 1
ATOM 8750 N N . GLU B 1 461 ? 7.895 44.625 16.984 1 97 461 GLU B N 1
ATOM 8751 C CA . GLU B 1 461 ? 8.234 45.312 18.219 1 97 461 GLU B CA 1
ATOM 8752 C C . GLU B 1 461 ? 9.727 45.188 18.547 1 97 461 GLU B C 1
ATOM 8754 O O . GLU B 1 461 ? 10.367 46.156 18.969 1 97 461 GLU B O 1
ATOM 8759 N N . MET B 1 462 ? 10.25 44.031 18.359 1 96.81 462 MET B N 1
ATOM 8760 C CA . MET B 1 462 ? 11.672 43.812 18.609 1 96.81 462 MET B CA 1
ATOM 8761 C C . MET B 1 462 ? 12.539 44.625 17.688 1 96.81 462 MET B C 1
ATOM 8763 O O . MET B 1 462 ? 13.547 45.219 18.109 1 96.81 462 MET B O 1
ATOM 8767 N N . ARG B 1 463 ? 12.148 44.719 16.469 1 96.44 463 ARG B N 1
ATOM 8768 C CA . ARG B 1 463 ? 12.875 45.562 15.523 1 96.44 463 ARG B CA 1
ATOM 8769 C C . ARG B 1 463 ? 12.812 47.031 15.945 1 96.44 463 ARG B C 1
ATOM 8771 O O . ARG B 1 463 ? 13.812 47.75 15.875 1 96.44 463 ARG B O 1
ATOM 8778 N N . LYS B 1 464 ? 11.672 47.469 16.375 1 95.56 464 LYS B N 1
ATOM 8779 C CA . LYS B 1 464 ? 11.477 48.844 16.812 1 95.56 464 LYS B CA 1
ATOM 8780 C C . LYS B 1 464 ? 12.344 49.188 18.016 1 95.56 464 LYS B C 1
ATOM 8782 O O . LYS B 1 464 ? 12.867 50.281 18.125 1 95.56 464 LYS B O 1
ATOM 8787 N N . GLN B 1 465 ? 12.539 48.219 18.828 1 94.75 465 GLN B N 1
ATOM 8788 C CA . GLN B 1 465 ? 13.273 48.438 20.062 1 94.75 465 GLN B CA 1
ATOM 8789 C C . GLN B 1 465 ? 14.773 48.375 19.844 1 94.75 465 GLN B C 1
ATOM 8791 O O . GLN B 1 465 ? 15.562 48.812 20.672 1 94.75 465 GLN B O 1
ATOM 8796 N N . ALA B 1 466 ? 15.102 47.781 18.734 1 94.88 466 ALA B N 1
ATOM 8797 C CA . ALA B 1 466 ? 16.531 47.625 18.453 1 94.88 466 ALA B CA 1
ATOM 8798 C C . ALA B 1 466 ? 17.203 49 18.25 1 94.88 466 ALA B C 1
ATOM 8800 O O . ALA B 1 466 ? 16.625 49.875 17.625 1 94.88 466 ALA B O 1
ATOM 8801 N N . SER B 1 467 ? 18.438 49.094 18.844 1 92.62 467 SER B N 1
ATOM 8802 C CA . SER B 1 467 ? 19.109 50.375 18.828 1 92.62 467 SER B CA 1
ATOM 8803 C C . SER B 1 467 ? 20.234 50.406 17.797 1 92.62 467 SER B C 1
ATOM 8805 O O . SER B 1 467 ? 20.672 51.469 17.375 1 92.62 467 SER B O 1
ATOM 8807 N N . THR B 1 468 ? 20.734 49.219 17.438 1 93.31 468 THR B N 1
ATOM 8808 C CA . THR B 1 468 ? 21.844 49.156 16.516 1 93.31 468 THR B CA 1
ATOM 8809 C C . THR B 1 468 ? 21.375 48.656 15.141 1 93.31 468 THR B C 1
ATOM 8811 O O . THR B 1 468 ? 20.391 47.906 15.047 1 93.31 468 THR B O 1
ATOM 8814 N N . PRO B 1 469 ? 22.078 49.094 14.125 1 93 469 PRO B N 1
ATOM 8815 C CA . PRO B 1 469 ? 21.734 48.562 12.797 1 93 469 PRO B CA 1
ATOM 8816 C C . PRO B 1 469 ? 21.828 47.062 12.711 1 93 469 PRO B C 1
ATOM 8818 O O . PRO B 1 469 ? 21.047 46.438 12.008 1 93 469 PRO B O 1
ATOM 8821 N N . GLN B 1 470 ? 22.766 46.5 13.453 1 92.88 470 GLN B N 1
ATOM 8822 C CA . GLN B 1 470 ? 22.938 45.062 13.445 1 92.88 470 GLN B CA 1
ATOM 8823 C C . GLN B 1 470 ? 21.719 44.344 14.047 1 92.88 470 GLN B C 1
ATOM 8825 O O . GLN B 1 470 ? 21.234 43.375 13.5 1 92.88 470 GLN B O 1
ATOM 8830 N N . ALA B 1 471 ? 21.219 44.938 15.102 1 93.88 471 ALA B N 1
ATOM 8831 C CA . ALA B 1 471 ? 20.047 44.344 15.758 1 93.88 471 ALA B CA 1
ATOM 8832 C C . ALA B 1 471 ? 18.797 44.531 14.898 1 93.88 471 ALA B C 1
ATOM 8834 O O . ALA B 1 471 ? 17.984 43.625 14.781 1 93.88 471 ALA B O 1
ATOM 8835 N N . LYS B 1 472 ? 18.703 45.688 14.281 1 95.31 472 LYS B N 1
ATOM 8836 C CA . LYS B 1 472 ? 17.578 45.938 13.391 1 95.31 472 LYS B CA 1
ATOM 8837 C C . LYS B 1 472 ? 17.578 45 12.195 1 95.31 472 LYS B C 1
ATOM 8839 O O . LYS B 1 472 ? 16.547 44.469 11.805 1 95.31 472 LYS B O 1
ATOM 8844 N N . ALA B 1 473 ? 18.797 44.781 11.633 1 94.69 473 ALA B N 1
ATOM 8845 C CA . ALA B 1 473 ? 18.938 43.875 10.508 1 94.69 473 ALA B CA 1
ATOM 8846 C C . ALA B 1 473 ? 18.562 42.438 10.922 1 94.69 473 ALA B C 1
ATOM 8848 O O . ALA B 1 473 ? 17.922 41.719 10.156 1 94.69 473 ALA B O 1
ATOM 8849 N N . PHE B 1 474 ? 18.938 42.062 12.133 1 94 474 PHE B N 1
ATOM 8850 C CA . PHE B 1 474 ? 18.656 40.719 12.633 1 94 474 PHE B CA 1
ATOM 8851 C C . PHE B 1 474 ? 17.156 40.5 12.719 1 94 474 PHE B C 1
ATOM 8853 O O . PHE B 1 474 ? 16.656 39.5 12.203 1 94 474 PHE B O 1
ATOM 8860 N N . PHE B 1 475 ? 16.438 41.375 13.273 1 95.44 475 PHE B N 1
ATOM 8861 C CA . PHE B 1 475 ? 15.008 41.156 13.484 1 95.44 475 PHE B CA 1
ATOM 8862 C C . PHE B 1 475 ? 14.242 41.344 12.18 1 95.44 475 PHE B C 1
ATOM 8864 O O . PHE B 1 475 ? 13.227 40.688 11.961 1 95.44 475 PHE B O 1
ATOM 8871 N N . THR B 1 476 ? 14.727 42.25 11.32 1 96.31 476 THR B N 1
ATOM 8872 C CA . THR B 1 476 ? 14.125 42.375 9.992 1 96.31 476 THR B CA 1
ATOM 8873 C C . THR B 1 476 ? 14.289 41.062 9.211 1 96.31 476 THR B C 1
ATOM 8875 O O . THR B 1 476 ? 13.352 40.594 8.562 1 96.31 476 THR B O 1
ATOM 8878 N N . LYS B 1 477 ? 15.438 40.469 9.328 1 95.5 477 LYS B N 1
ATOM 8879 C CA . LYS B 1 477 ? 15.68 39.188 8.672 1 95.5 477 LYS B CA 1
ATOM 8880 C C . LYS B 1 477 ? 14.781 38.094 9.25 1 95.5 477 LYS B C 1
ATOM 8882 O O . LYS B 1 477 ? 14.258 37.25 8.508 1 95.5 477 LYS B O 1
ATOM 8887 N N . GLN B 1 478 ? 14.617 38.125 10.586 1 94.88 478 GLN B N 1
ATOM 8888 C CA . GLN B 1 478 ? 13.75 37.125 11.219 1 94.88 478 GLN B CA 1
ATOM 8889 C C . GLN B 1 478 ? 12.32 37.25 10.703 1 94.88 478 GLN B C 1
ATOM 8891 O O . GLN B 1 478 ? 11.648 36.219 10.492 1 94.88 478 GLN B O 1
ATOM 8896 N N . PHE B 1 479 ? 11.883 38.469 10.547 1 96.88 479 PHE B N 1
ATOM 8897 C CA . PHE B 1 479 ? 10.555 38.719 10.008 1 96.88 479 PHE B CA 1
ATOM 8898 C C . PHE B 1 479 ? 10.445 38.188 8.578 1 96.88 479 PHE B C 1
ATOM 8900 O O . PHE B 1 479 ? 9.477 37.5 8.242 1 96.88 479 PHE B O 1
ATOM 8907 N N . LEU B 1 480 ? 11.477 38.438 7.812 1 96.94 480 LEU B N 1
ATOM 8908 C CA . LEU B 1 480 ? 11.5 38 6.418 1 96.94 480 LEU B CA 1
ATOM 8909 C C . LEU B 1 480 ? 11.633 36.5 6.324 1 96.94 480 LEU B C 1
ATOM 8911 O O . LEU B 1 480 ? 11.039 35.875 5.441 1 96.94 480 LEU B O 1
ATOM 8915 N N . ASP B 1 481 ? 12.398 35.906 7.215 1 95.31 481 ASP B N 1
ATOM 8916 C CA . ASP B 1 481 ? 12.516 34.469 7.25 1 95.31 481 ASP B CA 1
ATOM 8917 C C . ASP B 1 481 ? 11.172 33.812 7.547 1 95.31 481 ASP B C 1
ATOM 8919 O O . ASP B 1 481 ? 10.836 32.781 6.961 1 95.31 481 ASP B O 1
ATOM 8923 N N . LYS B 1 482 ? 10.469 34.375 8.406 1 96.19 482 LYS B N 1
ATOM 8924 C CA . LYS B 1 482 ? 9.141 33.875 8.734 1 96.19 482 LYS B CA 1
ATOM 8925 C C . LYS B 1 482 ? 8.211 33.938 7.52 1 96.19 482 LYS B C 1
ATOM 8927 O O . LYS B 1 482 ? 7.527 32.969 7.199 1 96.19 482 LYS B O 1
ATOM 8932 N N . LEU B 1 483 ? 8.219 35.094 6.895 1 97.44 483 LEU B N 1
ATOM 8933 C CA . LEU B 1 483 ? 7.375 35.219 5.711 1 97.44 483 LEU B CA 1
ATOM 8934 C C . LEU B 1 483 ? 7.828 34.25 4.609 1 97.44 483 LEU B C 1
ATOM 8936 O O . LEU B 1 483 ? 7 33.656 3.914 1 97.44 483 LEU B O 1
ATOM 8940 N N . SER B 1 484 ? 9.156 34.156 4.453 1 96.69 484 SER B N 1
ATOM 8941 C CA . SER B 1 484 ? 9.688 33.25 3.469 1 96.69 484 SER B CA 1
ATOM 8942 C C . SER B 1 484 ? 9.188 31.812 3.719 1 96.69 484 SER B C 1
ATOM 8944 O O . SER B 1 484 ? 8.781 31.125 2.785 1 96.69 484 SER B O 1
ATOM 8946 N N . LEU B 1 485 ? 9.172 31.438 4.922 1 95.69 485 LEU B N 1
ATOM 8947 C CA . LEU B 1 485 ? 8.758 30.094 5.312 1 95.69 485 LEU B CA 1
ATOM 8948 C C . LEU B 1 485 ? 7.246 29.922 5.16 1 95.69 485 LEU B C 1
ATOM 8950 O O . LEU B 1 485 ? 6.785 29.031 4.449 1 95.69 485 LEU B O 1
ATOM 8954 N N . GLU B 1 486 ? 6.496 30.797 5.734 1 97.06 486 GLU B N 1
ATOM 8955 C CA . GLU B 1 486 ? 5.059 30.594 5.867 1 97.06 486 GLU B CA 1
ATOM 8956 C C . GLU B 1 486 ? 4.328 30.938 4.574 1 97.06 486 GLU B C 1
ATOM 8958 O O . GLU B 1 486 ? 3.275 30.375 4.277 1 97.06 486 GLU B O 1
ATOM 8963 N N . VAL B 1 487 ? 4.891 31.859 3.816 1 97.5 487 VAL B N 1
ATOM 8964 C CA . VAL B 1 487 ? 4.227 32.25 2.574 1 97.5 487 VAL B CA 1
ATOM 8965 C C . VAL B 1 487 ? 4.723 31.359 1.43 1 97.5 487 VAL B C 1
ATOM 8967 O O . VAL B 1 487 ? 3.945 30.625 0.824 1 97.5 487 VAL B O 1
ATOM 8970 N N . PHE B 1 488 ? 5.996 31.391 1.238 1 97.75 488 PHE B N 1
ATOM 8971 C CA . PHE B 1 488 ? 6.496 30.812 -0.005 1 97.75 488 PHE B CA 1
ATOM 8972 C C . PHE B 1 488 ? 6.82 29.328 0.175 1 97.75 488 PHE B C 1
ATOM 8974 O O . PHE B 1 488 ? 6.562 28.516 -0.716 1 97.75 488 PHE B O 1
ATOM 8981 N N . THR B 1 489 ? 7.391 28.922 1.3 1 96.88 489 THR B N 1
ATOM 8982 C CA . THR B 1 489 ? 7.59 27.5 1.503 1 96.88 489 THR B CA 1
ATOM 8983 C C . THR B 1 489 ? 6.254 26.766 1.544 1 96.88 489 THR B C 1
ATOM 8985 O O . THR B 1 489 ? 6.113 25.688 0.977 1 96.88 489 THR B O 1
ATOM 8988 N N . SER B 1 490 ? 5.305 27.375 2.213 1 97.25 490 SER B N 1
ATOM 8989 C CA . SER B 1 490 ? 3.969 26.781 2.234 1 97.25 490 SER B CA 1
ATOM 8990 C C . SER B 1 490 ? 3.391 26.672 0.827 1 97.25 490 SER B C 1
ATOM 8992 O O . SER B 1 490 ? 2.758 25.672 0.487 1 97.25 490 SER B O 1
ATOM 8994 N N . ALA B 1 491 ? 3.596 27.688 0.024 1 97.56 491 ALA B N 1
ATOM 8995 C CA . ALA B 1 491 ? 3.105 27.672 -1.353 1 97.56 491 ALA B CA 1
ATOM 8996 C C . ALA B 1 491 ? 3.822 26.594 -2.172 1 97.56 491 ALA B C 1
ATOM 8998 O O . ALA B 1 491 ? 3.195 25.891 -2.963 1 97.56 491 ALA B O 1
ATOM 8999 N N . GLU B 1 492 ? 5.129 26.516 -2.002 1 97.62 492 GLU B N 1
ATOM 9000 C CA . GLU B 1 492 ? 5.926 25.484 -2.662 1 97.62 492 GLU B CA 1
ATOM 9001 C C . GLU B 1 492 ? 5.418 24.094 -2.318 1 97.62 492 GLU B C 1
ATOM 9003 O O . GLU B 1 492 ? 5.16 23.281 -3.211 1 97.62 492 GLU B O 1
ATOM 9008 N N . GLU B 1 493 ? 5.27 23.891 -1.054 1 97.38 493 GLU B N 1
ATOM 9009 C CA . GLU B 1 493 ? 4.855 22.578 -0.587 1 97.38 493 GLU B CA 1
ATOM 9010 C C . GLU B 1 493 ? 3.398 22.297 -0.938 1 97.38 493 GLU B C 1
ATOM 9012 O O . GLU B 1 493 ? 3.033 21.156 -1.25 1 97.38 493 GLU B O 1
ATOM 9017 N N . GLY B 1 494 ? 2.568 23.375 -0.831 1 98 494 GLY B N 1
ATOM 9018 C CA . GLY B 1 494 ? 1.197 23.219 -1.292 1 98 494 GLY B CA 1
ATOM 9019 C C . GLY B 1 494 ? 1.101 22.844 -2.76 1 98 494 GLY B C 1
ATOM 9020 O O . GLY B 1 494 ? 0.292 21.984 -3.137 1 98 494 GLY B O 1
ATOM 9021 N N . THR B 1 495 ? 1.941 23.438 -3.602 1 98.19 495 THR B N 1
ATOM 9022 C CA . THR B 1 495 ? 1.983 23.141 -5.027 1 98.19 495 THR B CA 1
ATOM 9023 C C . THR B 1 495 ? 2.469 21.719 -5.27 1 98.19 495 THR B C 1
ATOM 9025 O O . THR B 1 495 ? 1.936 21.016 -6.133 1 98.19 495 THR B O 1
ATOM 9028 N N . PHE B 1 496 ? 3.434 21.375 -4.5 1 98.25 496 PHE B N 1
ATOM 9029 C CA . PHE B 1 496 ? 3.963 20.016 -4.598 1 98.25 496 PHE B CA 1
ATOM 9030 C C . PHE B 1 496 ? 2.885 19 -4.273 1 98.25 496 PHE B C 1
ATOM 9032 O O . PHE B 1 496 ? 2.67 18.047 -5.035 1 98.25 496 PHE B O 1
ATOM 9039 N N . GLU B 1 497 ? 2.195 19.188 -3.141 1 98.44 497 GLU B N 1
ATOM 9040 C CA . GLU B 1 497 ? 1.183 18.234 -2.709 1 98.44 497 GLU B CA 1
ATOM 9041 C C . GLU B 1 497 ? 0.014 18.188 -3.689 1 98.44 497 GLU B C 1
ATOM 9043 O O . GLU B 1 497 ? -0.468 17.109 -4.035 1 98.44 497 GLU B O 1
ATOM 9048 N N . GLN B 1 498 ? -0.409 19.391 -4.121 1 98.25 498 GLN B N 1
ATOM 9049 C CA . GLN B 1 498 ? -1.46 19.422 -5.137 1 98.25 498 GLN B CA 1
ATOM 9050 C C . GLN B 1 498 ? -1.045 18.656 -6.383 1 98.25 498 GLN B C 1
ATOM 9052 O O . GLN B 1 498 ? -1.825 17.859 -6.914 1 98.25 498 GLN B O 1
ATOM 9057 N N . GLY B 1 499 ? 0.164 18.906 -6.848 1 98.31 499 GLY B N 1
ATOM 9058 C CA . GLY B 1 499 ? 0.679 18.219 -8.016 1 98.31 499 GLY B CA 1
ATOM 9059 C C . GLY B 1 499 ? 0.789 16.719 -7.812 1 98.31 499 GLY B C 1
ATOM 9060 O O . GLY B 1 499 ? 0.528 15.938 -8.734 1 98.31 499 GLY B O 1
ATOM 9061 N N . LEU B 1 500 ? 1.211 16.312 -6.613 1 98.62 500 LEU B N 1
ATOM 9062 C CA . LEU B 1 500 ? 1.332 14.891 -6.281 1 98.62 500 LEU B CA 1
ATOM 9063 C C . LEU B 1 500 ? -0.02 14.195 -6.375 1 98.62 500 LEU B C 1
ATOM 9065 O O . LEU B 1 500 ? -0.141 13.148 -7.027 1 98.62 500 LEU B O 1
ATOM 9069 N N . TYR B 1 501 ? -1.056 14.75 -5.719 1 98.56 501 TYR B N 1
ATOM 9070 C CA . TYR B 1 501 ? -2.383 14.141 -5.715 1 98.56 501 TYR B CA 1
ATOM 9071 C C . TYR B 1 501 ? -2.977 14.117 -7.117 1 98.56 501 TYR B C 1
ATOM 9073 O O . TYR B 1 501 ? -3.572 13.117 -7.531 1 98.56 501 TYR B O 1
ATOM 9081 N N . ASP B 1 502 ? -2.779 15.211 -7.922 1 98 502 ASP B N 1
ATOM 9082 C CA . ASP B 1 502 ? -3.236 15.234 -9.305 1 98 502 ASP B CA 1
ATOM 9083 C C . ASP B 1 502 ? -2.514 14.18 -10.141 1 98 502 ASP B C 1
ATOM 9085 O O . ASP B 1 502 ? -3.141 13.469 -10.93 1 98 502 ASP B O 1
ATOM 9089 N N . GLY B 1 503 ? -1.204 14.172 -9.961 1 98.19 503 GLY B N 1
ATOM 9090 C CA . GLY B 1 503 ? -0.389 13.258 -10.75 1 98.19 503 GLY B CA 1
ATOM 9091 C C . GLY B 1 503 ? -0.698 11.797 -10.477 1 98.19 503 GLY B C 1
ATOM 9092 O O . GLY B 1 503 ? -0.755 10.992 -11.406 1 98.19 503 GLY B O 1
ATOM 9093 N N . VAL B 1 504 ? -0.882 11.43 -9.211 1 97.31 504 VAL B N 1
ATOM 9094 C CA . VAL B 1 504 ? -1.215 10.047 -8.859 1 97.31 504 VAL B CA 1
ATOM 9095 C C . VAL B 1 504 ? -2.602 9.703 -9.398 1 97.31 504 VAL B C 1
ATOM 9097 O O . VAL B 1 504 ? -2.805 8.609 -9.938 1 97.31 504 VAL B O 1
ATOM 9100 N N . ALA B 1 505 ? -3.576 10.625 -9.289 1 95.81 505 ALA B N 1
ATOM 9101 C CA . ALA B 1 505 ? -4.941 10.398 -9.758 1 95.81 505 ALA B CA 1
ATOM 9102 C C . ALA B 1 505 ? -4.977 10.164 -11.266 1 95.81 505 ALA B C 1
ATOM 9104 O O . ALA B 1 505 ? -5.777 9.367 -11.758 1 95.81 505 ALA B O 1
ATOM 9105 N N . THR B 1 506 ? -4.086 10.859 -12.031 1 95.56 506 THR B N 1
ATOM 9106 C CA . THR B 1 506 ? -4.102 10.773 -13.484 1 95.56 506 THR B CA 1
ATOM 9107 C C . THR B 1 506 ? -3.127 9.703 -13.977 1 95.56 506 THR B C 1
ATOM 9109 O O . THR B 1 506 ? -3.006 9.469 -15.18 1 95.56 506 THR B O 1
ATOM 9112 N N . GLY B 1 507 ? -2.342 9.102 -13.086 1 93.62 507 GLY B N 1
ATOM 9113 C CA . GLY B 1 507 ? -1.399 8.062 -13.453 1 93.62 507 GLY B CA 1
ATOM 9114 C C . GLY B 1 507 ? -0.072 8.602 -13.945 1 93.62 507 GLY B C 1
ATOM 9115 O O . GLY B 1 507 ? 0.742 7.852 -14.5 1 93.62 507 GLY B O 1
ATOM 9116 N N . LYS B 1 508 ? 0.192 9.828 -13.758 1 96.06 508 LYS B N 1
ATOM 9117 C CA . LYS B 1 508 ? 1.432 10.445 -14.219 1 96.06 508 LYS B CA 1
ATOM 9118 C C . LYS B 1 508 ? 2.557 10.242 -13.211 1 96.06 508 LYS B C 1
ATOM 9120 O O . LYS B 1 508 ? 3.734 10.344 -13.555 1 96.06 508 LYS B O 1
ATOM 9125 N N . ILE B 1 509 ? 2.242 10.055 -11.953 1 97.62 509 ILE B N 1
ATOM 9126 C CA . ILE B 1 509 ? 3.232 9.812 -10.914 1 97.62 509 ILE B CA 1
ATOM 9127 C C . ILE B 1 509 ? 3.117 8.375 -10.414 1 97.62 509 ILE B C 1
ATOM 9129 O O . ILE B 1 509 ? 2.102 7.996 -9.828 1 97.62 509 ILE B O 1
ATOM 9133 N N . ASN B 1 510 ? 4.191 7.605 -10.672 1 95 510 ASN B N 1
ATOM 9134 C CA . ASN B 1 510 ? 4.184 6.195 -10.297 1 95 510 ASN B CA 1
ATOM 9135 C C . ASN B 1 510 ? 5.496 5.781 -9.641 1 95 510 ASN B C 1
ATOM 9137 O O . ASN B 1 510 ? 5.59 4.707 -9.047 1 95 510 ASN B O 1
ATOM 9141 N N . THR B 1 511 ? 6.512 6.633 -9.75 1 95.12 511 THR B N 1
ATOM 9142 C CA . THR B 1 511 ? 7.844 6.25 -9.297 1 95.12 511 THR B CA 1
ATOM 9143 C C . THR B 1 511 ? 8.516 7.41 -8.562 1 95.12 511 THR B C 1
ATOM 9145 O O . THR B 1 511 ? 8 8.531 -8.555 1 95.12 511 THR B O 1
ATOM 9148 N N . ARG B 1 512 ? 9.695 7.133 -7.957 1 96.75 512 ARG B N 1
ATOM 9149 C CA . ARG B 1 512 ? 10.531 8.156 -7.344 1 96.75 512 ARG B CA 1
ATOM 9150 C C . ARG B 1 512 ? 10.93 9.219 -8.359 1 96.75 512 ARG B C 1
ATOM 9152 O O . ARG B 1 512 ? 10.93 10.414 -8.055 1 96.75 512 ARG B O 1
ATOM 9159 N N . ARG B 1 513 ? 11.266 8.781 -9.586 1 96.62 513 ARG B N 1
ATOM 9160 C CA . ARG B 1 513 ? 11.688 9.703 -10.633 1 96.62 513 ARG B CA 1
ATOM 9161 C C . ARG B 1 513 ? 10.594 10.719 -10.938 1 96.62 513 ARG B C 1
ATOM 9163 O O . ARG B 1 513 ? 10.875 11.906 -11.148 1 96.62 513 ARG B O 1
ATOM 9170 N N . ASP B 1 514 ? 9.336 10.227 -10.938 1 98.12 514 ASP B N 1
ATOM 9171 C CA . ASP B 1 514 ? 8.203 11.125 -11.188 1 98.12 514 ASP B CA 1
ATOM 9172 C C . ASP B 1 514 ? 8.078 12.172 -10.094 1 98.12 514 ASP B C 1
ATOM 9174 O O . ASP B 1 514 ? 7.863 13.352 -10.375 1 98.12 514 ASP B O 1
ATOM 9178 N N . ILE B 1 515 ? 8.266 11.789 -8.82 1 98.62 515 ILE B N 1
ATOM 9179 C CA . ILE B 1 515 ? 8.125 12.711 -7.695 1 98.62 515 ILE B CA 1
ATOM 9180 C C . ILE B 1 515 ? 9.281 13.703 -7.691 1 98.62 515 ILE B C 1
ATOM 9182 O O . ILE B 1 515 ? 9.078 14.906 -7.5 1 98.62 515 ILE B O 1
ATOM 9186 N N . ASP B 1 516 ? 10.508 13.188 -7.938 1 98.44 516 ASP B N 1
ATOM 9187 C CA . ASP B 1 516 ? 11.672 14.055 -8.023 1 98.44 516 ASP B CA 1
ATOM 9188 C C . ASP B 1 516 ? 11.484 15.125 -9.102 1 98.44 516 ASP B C 1
ATOM 9190 O O . ASP B 1 516 ? 11.852 16.281 -8.906 1 98.44 516 ASP B O 1
ATOM 9194 N N . SER B 1 517 ? 10.938 14.664 -10.195 1 98.38 517 SER B N 1
ATOM 9195 C CA . SER B 1 517 ? 10.727 15.586 -11.305 1 98.38 517 SER B CA 1
ATOM 9196 C C . SER B 1 517 ? 9.719 16.672 -10.945 1 98.38 517 SER B C 1
ATOM 9198 O O . SER B 1 517 ? 9.93 17.844 -11.242 1 98.38 517 SER B O 1
ATOM 9200 N N . LEU B 1 518 ? 8.633 16.281 -10.312 1 98.56 518 LEU B N 1
ATOM 9201 C CA . LEU B 1 518 ? 7.641 17.25 -9.859 1 98.56 518 LEU B CA 1
ATOM 9202 C C . LEU B 1 518 ? 8.25 18.234 -8.875 1 98.56 518 LEU B C 1
ATOM 9204 O O . LEU B 1 518 ? 8.102 19.453 -9.039 1 98.56 518 LEU B O 1
ATOM 9208 N N . TYR B 1 519 ? 8.961 17.719 -7.891 1 98.31 519 TYR B N 1
ATOM 9209 C CA . TYR B 1 519 ? 9.555 18.547 -6.844 1 98.31 519 TYR B CA 1
ATOM 9210 C C . TYR B 1 519 ? 10.578 19.5 -7.426 1 98.31 519 TYR B C 1
ATOM 9212 O O . TYR B 1 519 ? 10.562 20.703 -7.117 1 98.31 519 TYR B O 1
ATOM 9220 N N . THR B 1 520 ? 11.422 19 -8.305 1 98.12 520 THR B N 1
ATOM 9221 C CA . THR B 1 520 ? 12.469 19.797 -8.93 1 98.12 520 THR B CA 1
ATOM 9222 C C . THR B 1 520 ? 11.859 20.938 -9.75 1 98.12 520 THR B C 1
ATOM 9224 O O . THR B 1 520 ? 12.32 22.078 -9.688 1 98.12 520 THR B O 1
ATOM 9227 N N . GLY B 1 521 ? 10.836 20.594 -10.5 1 97.88 521 GLY B N 1
ATOM 9228 C CA . GLY B 1 521 ? 10.172 21.594 -11.305 1 97.88 521 GLY B CA 1
ATOM 9229 C C . GLY B 1 521 ? 9.617 22.75 -10.477 1 97.88 521 GLY B C 1
ATOM 9230 O O . GLY B 1 521 ? 9.727 23.906 -10.859 1 97.88 521 GLY B O 1
ATOM 9231 N N . ILE B 1 522 ? 9.133 22.484 -9.32 1 98.19 522 ILE B N 1
ATOM 9232 C CA . ILE B 1 522 ? 8.508 23.469 -8.453 1 98.19 522 ILE B CA 1
ATOM 9233 C C . ILE B 1 522 ? 9.586 24.281 -7.738 1 98.19 522 ILE B C 1
ATOM 9235 O O . ILE B 1 522 ? 9.547 25.516 -7.727 1 98.19 522 ILE B O 1
ATOM 9239 N N . MET B 1 523 ? 10.555 23.578 -7.152 1 97.56 523 MET B N 1
ATOM 9240 C CA . MET B 1 523 ? 11.609 24.25 -6.395 1 97.56 523 MET B CA 1
ATOM 9241 C C . MET B 1 523 ? 12.391 25.203 -7.285 1 97.56 523 MET B C 1
ATOM 9243 O O . MET B 1 523 ? 12.789 26.281 -6.84 1 97.56 523 MET B O 1
ATOM 9247 N N . ASN B 1 524 ? 12.57 24.844 -8.516 1 97.31 524 ASN B N 1
ATOM 9248 C CA . ASN B 1 524 ? 13.328 25.688 -9.445 1 97.31 524 ASN B CA 1
ATOM 9249 C C . ASN B 1 524 ? 12.602 27 -9.727 1 97.31 524 ASN B C 1
ATOM 9251 O O . ASN B 1 524 ? 13.227 27.984 -10.125 1 97.31 524 ASN B O 1
ATOM 9255 N N . GLN B 1 525 ? 11.344 27.016 -9.492 1 97.19 525 GLN B N 1
ATOM 9256 C CA . GLN B 1 525 ? 10.578 28.25 -9.695 1 97.19 525 GLN B CA 1
ATOM 9257 C C . GLN B 1 525 ? 10.75 29.203 -8.523 1 97.19 525 GLN B C 1
ATOM 9259 O O . GLN B 1 525 ? 10.633 30.422 -8.688 1 97.19 525 GLN B O 1
ATOM 9264 N N . TYR B 1 526 ? 11.062 28.688 -7.336 1 96.94 526 TYR B N 1
ATOM 9265 C CA . TYR B 1 526 ? 11.062 29.5 -6.125 1 96.94 526 TYR B CA 1
ATOM 9266 C C . TYR B 1 526 ? 12.477 29.719 -5.609 1 96.94 526 TYR B C 1
ATOM 9268 O O . TYR B 1 526 ? 12.828 30.812 -5.168 1 96.94 526 TYR B O 1
ATOM 9276 N N . ASP B 1 527 ? 13.273 28.672 -5.613 1 96.44 527 ASP B N 1
ATOM 9277 C CA . ASP B 1 527 ? 14.547 28.625 -4.906 1 96.44 527 ASP B CA 1
ATOM 9278 C C . ASP B 1 527 ? 15.719 28.859 -5.863 1 96.44 527 ASP B C 1
ATOM 9280 O O . ASP B 1 527 ? 16.016 28.016 -6.707 1 96.44 527 ASP B O 1
ATOM 9284 N N . ILE B 1 528 ? 16.484 29.906 -5.707 1 96.12 528 ILE B N 1
ATOM 9285 C CA . ILE B 1 528 ? 17.531 30.297 -6.637 1 96.12 528 ILE B CA 1
ATOM 9286 C C . ILE B 1 528 ? 18.734 29.375 -6.477 1 96.12 528 ILE B C 1
ATOM 9288 O O . ILE B 1 528 ? 19.625 29.344 -7.344 1 96.12 528 ILE B O 1
ATOM 9292 N N . TYR B 1 529 ? 18.797 28.594 -5.391 1 95.12 529 TYR B N 1
ATOM 9293 C CA . TYR B 1 529 ? 19.953 27.734 -5.129 1 95.12 529 TYR B CA 1
ATOM 9294 C C . TYR B 1 529 ? 19.734 26.344 -5.715 1 95.12 529 TYR B C 1
ATOM 9296 O O . TYR B 1 529 ? 20.688 25.594 -5.898 1 95.12 529 TYR B O 1
ATOM 9304 N N . PHE B 1 530 ? 18.531 25.953 -5.941 1 96.5 530 PHE B N 1
ATOM 9305 C CA . PHE B 1 530 ? 18.125 24.562 -6.109 1 96.5 530 PHE B CA 1
ATOM 9306 C C . PHE B 1 530 ? 18.797 23.938 -7.332 1 96.5 530 PHE B C 1
ATOM 9308 O O . PHE B 1 530 ? 19.266 22.812 -7.281 1 96.5 530 PHE B O 1
ATOM 9315 N N . ALA B 1 531 ? 18.922 24.672 -8.422 1 95.25 531 ALA B N 1
ATOM 9316 C CA . ALA B 1 531 ? 19.5 24.156 -9.656 1 95.25 531 ALA B CA 1
ATOM 9317 C C . ALA B 1 531 ? 20.953 23.75 -9.445 1 95.25 531 ALA B C 1
ATOM 9319 O O . ALA B 1 531 ? 21.438 22.812 -10.086 1 95.25 531 ALA B O 1
ATOM 9320 N N . GLY B 1 532 ? 21.641 24.453 -8.523 1 95.19 532 GLY B N 1
ATOM 9321 C CA . GLY B 1 532 ? 23.031 24.156 -8.227 1 95.19 532 GLY B CA 1
ATOM 9322 C C . GLY B 1 532 ? 23.219 23.125 -7.133 1 95.19 532 GLY B C 1
ATOM 9323 O O . GLY B 1 532 ? 24.344 22.766 -6.785 1 95.19 532 GLY B O 1
ATOM 9324 N N . GLU B 1 533 ? 22.109 22.625 -6.605 1 96.31 533 GLU B N 1
ATOM 9325 C CA . GLU B 1 533 ? 22.125 21.672 -5.504 1 96.31 533 GLU B CA 1
ATOM 9326 C C . GLU B 1 533 ? 21.312 20.422 -5.832 1 96.31 533 GLU B C 1
ATOM 9328 O O . GLU B 1 533 ? 20.328 20.125 -5.145 1 96.31 533 GLU B O 1
ATOM 9333 N N . PRO B 1 534 ? 21.766 19.609 -6.797 1 94.62 534 PRO B N 1
ATOM 9334 C CA . PRO B 1 534 ? 20.953 18.5 -7.297 1 94.62 534 PRO B CA 1
ATOM 9335 C C . PRO B 1 534 ? 20.703 17.438 -6.23 1 94.62 534 PRO B C 1
ATOM 9337 O O . PRO B 1 534 ? 19.75 16.656 -6.336 1 94.62 534 PRO B O 1
ATOM 9340 N N . GLN B 1 535 ? 21.562 17.391 -5.172 1 94.06 535 GLN B N 1
ATOM 9341 C CA . GLN B 1 535 ? 21.375 16.422 -4.094 1 94.06 535 GLN B CA 1
ATOM 9342 C C . GLN B 1 535 ? 20.078 16.672 -3.344 1 94.06 535 GLN B C 1
ATOM 9344 O O . GLN B 1 535 ? 19.609 15.82 -2.586 1 94.06 535 GLN B O 1
ATOM 9349 N N . ARG B 1 536 ? 19.422 17.828 -3.582 1 96.44 536 ARG B N 1
ATOM 9350 C CA . ARG B 1 536 ? 18.188 18.203 -2.881 1 96.44 536 ARG B CA 1
ATOM 9351 C C . ARG B 1 536 ? 16.953 17.719 -3.631 1 96.44 536 ARG B C 1
ATOM 9353 O O . ARG B 1 536 ? 15.828 17.938 -3.188 1 96.44 536 ARG B O 1
ATOM 9360 N N . ARG B 1 537 ? 17.125 16.969 -4.703 1 96.25 537 ARG B N 1
ATOM 9361 C CA . ARG B 1 537 ? 16.016 16.594 -5.574 1 96.25 537 ARG B CA 1
ATOM 9362 C C . ARG B 1 537 ? 14.984 15.758 -4.82 1 96.25 537 ARG B C 1
ATOM 9364 O O . ARG B 1 537 ? 13.797 15.766 -5.156 1 96.25 537 ARG B O 1
ATOM 9371 N N . SER B 1 538 ? 15.492 14.984 -3.742 1 96.94 538 SER B N 1
ATOM 9372 C CA . SER B 1 538 ? 14.578 14.156 -2.967 1 96.94 538 SER B CA 1
ATOM 9373 C C . SER B 1 538 ? 14.336 14.742 -1.58 1 96.94 538 SER B C 1
ATOM 9375 O O . SER B 1 538 ? 14.016 14.008 -0.638 1 96.94 538 SER B O 1
ATOM 9377 N N . GLU B 1 539 ? 14.461 16.062 -1.429 1 96.25 539 GLU B N 1
ATOM 9378 C CA . GLU B 1 539 ? 14.281 16.734 -0.144 1 96.25 539 GLU B CA 1
ATOM 9379 C C . GLU B 1 539 ? 12.844 16.594 0.357 1 96.25 539 GLU B C 1
ATOM 9381 O O . GLU B 1 539 ? 12.578 16.766 1.547 1 96.25 539 GLU B O 1
ATOM 9386 N N . TRP B 1 540 ? 11.914 16.188 -0.539 1 97.56 540 TRP B N 1
ATOM 9387 C CA . TRP B 1 540 ? 10.523 15.969 -0.163 1 97.56 540 TRP B CA 1
ATOM 9388 C C . TRP B 1 540 ? 10.414 14.867 0.885 1 97.56 540 TRP B C 1
ATOM 9390 O O . TRP B 1 540 ? 9.453 14.82 1.652 1 97.56 540 TRP B O 1
ATOM 9400 N N . ILE B 1 541 ? 11.398 13.992 1.032 1 97.56 541 ILE B N 1
ATOM 9401 C CA . ILE B 1 541 ? 11.438 12.898 2.004 1 97.56 541 ILE B CA 1
ATOM 9402 C C . ILE B 1 541 ? 11.375 13.469 3.418 1 97.56 541 ILE B C 1
ATOM 9404 O O . ILE B 1 541 ? 10.742 12.891 4.301 1 97.56 541 ILE B O 1
ATOM 9408 N N . ASN B 1 542 ? 11.93 14.625 3.586 1 94.44 542 ASN B N 1
ATOM 9409 C CA . ASN B 1 542 ? 12.078 15.188 4.922 1 94.44 542 ASN B CA 1
ATOM 9410 C C . ASN B 1 542 ? 10.891 16.062 5.297 1 94.44 542 ASN B C 1
ATOM 9412 O O . ASN B 1 542 ? 10.867 16.672 6.367 1 94.44 542 ASN B O 1
ATOM 9416 N N . LYS B 1 543 ? 9.945 16.156 4.465 1 95.19 543 LYS B N 1
ATOM 9417 C CA . LYS B 1 543 ? 8.719 16.891 4.75 1 95.19 543 LYS B CA 1
ATOM 9418 C C . LYS B 1 543 ? 7.66 15.977 5.359 1 95.19 543 LYS B C 1
ATOM 9420 O O . LYS B 1 543 ? 6.754 15.516 4.66 1 95.19 543 LYS B O 1
ATOM 9425 N N . ARG B 1 544 ? 7.703 15.844 6.582 1 93.81 544 ARG B N 1
ATOM 9426 C CA . ARG B 1 544 ? 6.934 14.844 7.32 1 93.81 544 ARG B CA 1
ATOM 9427 C C . ARG B 1 544 ? 5.438 15.031 7.094 1 93.81 544 ARG B C 1
ATOM 9429 O O . ARG B 1 544 ? 4.695 14.055 6.992 1 93.81 544 ARG B O 1
ATOM 9436 N N . LEU B 1 545 ? 4.965 16.234 6.945 1 93.94 545 LEU B N 1
ATOM 9437 C CA . LEU B 1 545 ? 3.537 16.516 6.852 1 93.94 545 LEU B CA 1
ATOM 9438 C C . LEU B 1 545 ? 2.955 15.961 5.555 1 93.94 545 LEU B C 1
ATOM 9440 O O . LEU B 1 545 ? 1.768 15.633 5.488 1 93.94 545 LEU B O 1
ATOM 9444 N N . VAL B 1 546 ? 3.814 15.852 4.578 1 96.44 546 VAL B N 1
ATOM 9445 C CA . VAL B 1 546 ? 3.328 15.336 3.303 1 96.44 546 VAL B CA 1
ATOM 9446 C C . VAL B 1 546 ? 2.902 13.875 3.467 1 96.44 546 VAL B C 1
ATOM 9448 O O . VAL B 1 546 ? 2.051 13.383 2.723 1 96.44 546 VAL B O 1
ATOM 9451 N N . PHE B 1 547 ? 3.449 13.188 4.5 1 96.38 547 PHE B N 1
ATOM 9452 C CA . PHE B 1 547 ? 3.133 11.797 4.781 1 96.38 547 PHE B CA 1
ATOM 9453 C C . PHE B 1 547 ? 2.076 11.688 5.875 1 96.38 547 PHE B C 1
ATOM 9455 O O . PHE B 1 547 ? 1.098 10.953 5.73 1 96.38 547 PHE B O 1
ATOM 9462 N N . ASP B 1 548 ? 2.176 12.547 6.957 1 91.75 548 ASP B N 1
ATOM 9463 C CA . ASP B 1 548 ? 1.426 12.359 8.195 1 91.75 548 ASP B CA 1
ATOM 9464 C C . ASP B 1 548 ? 0.095 13.109 8.148 1 91.75 548 ASP B C 1
ATOM 9466 O O . ASP B 1 548 ? -0.914 12.625 8.664 1 91.75 548 ASP B O 1
ATOM 9470 N N . ASP B 1 549 ? 0.144 14.289 7.645 1 92.38 549 ASP B N 1
ATOM 9471 C CA . ASP B 1 549 ? -1.022 15.156 7.547 1 92.38 549 ASP B CA 1
ATOM 9472 C C . ASP B 1 549 ? -1.002 15.961 6.246 1 92.38 549 ASP B C 1
ATOM 9474 O O . ASP B 1 549 ? -0.832 17.172 6.266 1 92.38 549 ASP B O 1
ATOM 9478 N N . PRO B 1 550 ? -1.27 15.266 5.234 1 93.56 550 PRO B N 1
ATOM 9479 C CA . PRO B 1 550 ? -1.117 15.875 3.912 1 93.56 550 PRO B CA 1
ATOM 9480 C C . PRO B 1 550 ? -1.984 17.109 3.73 1 93.56 550 PRO B C 1
ATOM 9482 O O . PRO B 1 550 ? -3.076 17.203 4.297 1 93.56 550 PRO B O 1
ATOM 9485 N N . LEU B 1 551 ? -1.452 18.094 3.023 1 94.31 551 LEU B N 1
ATOM 9486 C CA . LEU B 1 551 ? -2.102 19.312 2.547 1 94.31 551 LEU B CA 1
ATOM 9487 C C . LEU B 1 551 ? -2.281 20.312 3.684 1 94.31 551 LEU B C 1
ATOM 9489 O O . LEU B 1 551 ? -3.09 21.234 3.578 1 94.31 551 LEU B O 1
ATOM 9493 N N . TYR B 1 552 ? -1.577 20.078 4.734 1 93.38 552 TYR B N 1
ATOM 9494 C CA . TYR B 1 552 ? -1.633 21 5.859 1 93.38 552 TYR B CA 1
ATOM 9495 C C . TYR B 1 552 ? -0.894 22.297 5.539 1 93.38 552 TYR B C 1
ATOM 9497 O O . TYR B 1 552 ? -1.148 23.328 6.156 1 93.38 552 TYR B O 1
ATOM 9505 N N . ASN B 1 553 ? 0.021 22.281 4.574 1 94.56 553 ASN B N 1
ATOM 9506 C CA . ASN B 1 553 ? 0.812 23.453 4.234 1 94.56 553 ASN B CA 1
ATOM 9507 C C . ASN B 1 553 ? -0.054 24.562 3.629 1 94.56 553 ASN B C 1
ATOM 9509 O O . ASN B 1 553 ? 0.218 25.75 3.824 1 94.56 553 ASN B O 1
ATOM 9513 N N . VAL B 1 554 ? -1.078 24.203 3.012 1 96.62 554 VAL B N 1
ATOM 9514 C CA . VAL B 1 554 ? -2.02 25.203 2.504 1 96.62 554 VAL B CA 1
ATOM 9515 C C . VAL B 1 554 ? -2.725 25.891 3.67 1 96.62 554 VAL B C 1
ATOM 9517 O O . VAL B 1 554 ? -3.047 27.078 3.596 1 96.62 554 VAL B O 1
ATOM 9520 N N . ASN B 1 555 ? -2.91 25.109 4.684 1 96.25 555 ASN B N 1
ATOM 9521 C CA . ASN B 1 555 ? -3.428 25.703 5.91 1 96.25 555 ASN B CA 1
ATOM 9522 C C . ASN B 1 555 ? -2.537 26.844 6.402 1 96.25 555 ASN B C 1
ATOM 9524 O O . ASN B 1 555 ? -3.027 27.938 6.711 1 96.25 555 ASN B O 1
ATOM 9528 N N . TYR B 1 556 ? -1.253 26.641 6.375 1 96.25 556 TYR B N 1
ATOM 9529 C CA . TYR B 1 556 ? -0.299 27.656 6.828 1 96.25 556 TYR B CA 1
ATOM 9530 C C . TYR B 1 556 ? -0.255 28.828 5.867 1 96.25 556 TYR B C 1
ATOM 9532 O O . TYR B 1 556 ? -0.102 29.984 6.289 1 96.25 556 TYR B O 1
ATOM 9540 N N . LEU B 1 557 ? -0.384 28.516 4.629 1 97.44 557 LEU B N 1
ATOM 9541 C CA . LEU B 1 557 ? -0.368 29.578 3.629 1 97.44 557 LEU B CA 1
ATOM 9542 C C . LEU B 1 557 ? -1.501 30.578 3.873 1 97.44 557 LEU B C 1
ATOM 9544 O O . LEU B 1 557 ? -1.262 31.781 3.99 1 97.44 557 LEU B O 1
ATOM 9548 N N . TYR B 1 558 ? -2.67 30.062 4.004 1 97.31 558 TYR B N 1
ATOM 9549 C CA . TYR B 1 558 ? -3.807 30.953 4.211 1 97.31 558 TYR B CA 1
ATOM 9550 C C . TYR B 1 558 ? -3.742 31.609 5.586 1 97.31 558 TYR B C 1
ATOM 9552 O O . TYR B 1 558 ? -4.16 32.75 5.75 1 97.31 558 TYR B O 1
ATOM 9560 N N . ALA B 1 559 ? -3.221 30.906 6.52 1 97.75 559 ALA B N 1
ATOM 9561 C CA . ALA B 1 559 ? -3.07 31.469 7.855 1 97.75 559 ALA B CA 1
ATOM 9562 C C . ALA B 1 559 ? -2.178 32.719 7.824 1 97.75 559 ALA B C 1
ATOM 9564 O O . ALA B 1 559 ? -2.547 33.75 8.352 1 97.75 559 ALA B O 1
ATOM 9565 N N . ILE B 1 560 ? -1.04 32.594 7.148 1 98.06 560 ILE B N 1
ATOM 9566 C CA . ILE B 1 560 ? -0.089 33.688 7.152 1 98.06 560 ILE B CA 1
ATOM 9567 C C . ILE B 1 560 ? -0.623 34.844 6.293 1 98.06 560 ILE B C 1
ATOM 9569 O O . ILE B 1 560 ? -0.39 36 6.594 1 98.06 560 ILE B O 1
ATOM 9573 N N . LEU B 1 561 ? -1.355 34.562 5.254 1 98 561 LEU B N 1
ATOM 9574 C CA . LEU B 1 561 ? -1.948 35.594 4.422 1 98 561 LEU B CA 1
ATOM 9575 C C . LEU B 1 561 ? -2.963 36.406 5.215 1 98 561 LEU B C 1
ATOM 9577 O O . LEU B 1 561 ? -2.965 37.656 5.141 1 98 561 LEU B O 1
ATOM 9581 N N . VAL B 1 562 ? -3.771 35.719 5.949 1 97.81 562 VAL B N 1
ATOM 9582 C CA . VAL B 1 562 ? -4.738 36.406 6.793 1 97.81 562 VAL B CA 1
ATOM 9583 C C . VAL B 1 562 ? -4.008 37.188 7.883 1 97.81 562 VAL B C 1
ATOM 9585 O O . VAL B 1 562 ? -4.363 38.344 8.188 1 97.81 562 VAL B O 1
ATOM 9588 N N . SER B 1 563 ? -2.982 36.625 8.445 1 98 563 SER B N 1
ATOM 9589 C CA . SER B 1 563 ? -2.193 37.312 9.469 1 98 563 SER B CA 1
ATOM 9590 C C . SER B 1 563 ? -1.599 38.594 8.938 1 98 563 SER B C 1
ATOM 9592 O O . SER B 1 563 ? -1.609 39.625 9.633 1 98 563 SER B O 1
ATOM 9594 N N . CYS B 1 564 ? -1.065 38.531 7.738 1 98 564 CYS B N 1
ATOM 9595 C CA . CYS B 1 564 ? -0.467 39.719 7.125 1 98 564 CYS B CA 1
ATOM 9596 C C . CYS B 1 564 ? -1.522 40.781 6.844 1 98 564 CYS B C 1
ATOM 9598 O O . CYS B 1 564 ? -1.254 41.969 6.969 1 98 564 CYS B O 1
ATOM 9600 N N . LYS B 1 565 ? -2.688 40.344 6.449 1 97.19 565 LYS B N 1
ATOM 9601 C CA . LYS B 1 565 ? -3.783 41.281 6.258 1 97.19 565 LYS B CA 1
ATOM 9602 C C . LYS B 1 565 ? -4.137 42 7.566 1 97.19 565 LYS B C 1
ATOM 9604 O O . LYS B 1 565 ? -4.332 43.188 7.594 1 97.19 565 LYS B O 1
ATOM 9609 N N . LEU B 1 566 ? -4.23 41.25 8.617 1 97.56 566 LEU B N 1
ATOM 9610 C CA . LEU B 1 566 ? -4.496 41.812 9.938 1 97.56 566 LEU B CA 1
ATOM 9611 C C . LEU B 1 566 ? -3.383 42.781 10.352 1 97.56 566 LEU B C 1
ATOM 9613 O O . LEU B 1 566 ? -3.648 43.844 10.898 1 97.56 566 LEU B O 1
ATOM 9617 N N . TYR B 1 567 ? -2.131 42.375 10.102 1 97.62 567 TYR B N 1
ATOM 9618 C CA . TYR B 1 567 ? -0.965 43.188 10.398 1 97.62 567 TYR B CA 1
ATOM 9619 C C . TYR B 1 567 ? -1.056 44.531 9.695 1 97.62 567 TYR B C 1
ATOM 9621 O O . TYR B 1 567 ? -0.853 45.594 10.32 1 97.62 567 TYR B O 1
ATOM 9629 N N . ASN B 1 568 ? -1.421 44.531 8.43 1 96.19 568 ASN B N 1
ATOM 9630 C CA . ASN B 1 568 ? -1.567 45.75 7.656 1 96.19 568 ASN B CA 1
ATOM 9631 C C . ASN B 1 568 ? -2.699 46.625 8.188 1 96.19 568 ASN B C 1
ATOM 9633 O O . ASN B 1 568 ? -2.559 47.844 8.281 1 96.19 568 ASN B O 1
ATOM 9637 N N . MET B 1 569 ? -3.785 46 8.5 1 95.94 569 MET B N 1
ATOM 9638 C CA . MET B 1 569 ? -4.941 46.719 9.008 1 95.94 569 MET B CA 1
ATOM 9639 C C . MET B 1 569 ? -4.625 47.375 10.344 1 95.94 569 MET B C 1
ATOM 9641 O O . MET B 1 569 ? -4.996 48.531 10.57 1 95.94 569 MET B O 1
ATOM 9645 N N . GLN B 1 570 ? -3.947 46.656 11.18 1 96.94 570 GLN B N 1
ATOM 9646 C CA . GLN B 1 570 ? -3.586 47.219 12.484 1 96.94 570 GLN B CA 1
ATOM 9647 C C . GLN B 1 570 ? -2.686 48.438 12.336 1 96.94 570 GLN B C 1
ATOM 9649 O O . GLN B 1 570 ? -2.826 49.406 13.086 1 96.94 570 GLN B O 1
ATOM 9654 N N . HIS B 1 571 ? -1.76 48.438 11.414 1 94.25 571 HIS B N 1
ATOM 9655 C CA . HIS B 1 571 ? -0.835 49.562 11.211 1 94.25 571 HIS B CA 1
ATOM 9656 C C . HIS B 1 571 ? -1.526 50.719 10.516 1 94.25 571 HIS B C 1
ATOM 9658 O O . HIS B 1 571 ? -1.241 51.875 10.82 1 94.25 571 HIS B O 1
ATOM 9664 N N . ALA B 1 572 ? -2.436 50.375 9.688 1 93.69 572 ALA B N 1
ATOM 9665 C CA . ALA B 1 572 ? -3.107 51.438 8.906 1 93.69 572 ALA B CA 1
ATOM 9666 C C . ALA B 1 572 ? -4.188 52.125 9.734 1 93.69 572 ALA B C 1
ATOM 9668 O O . ALA B 1 572 ? -4.398 53.312 9.609 1 93.69 572 ALA B O 1
ATOM 9669 N N . TYR B 1 573 ? -4.824 51.281 10.523 1 92.75 573 TYR B N 1
ATOM 9670 C CA . TYR B 1 573 ? -5.941 51.781 11.297 1 92.75 573 TYR B CA 1
ATOM 9671 C C . TYR B 1 573 ? -5.879 51.312 12.742 1 92.75 573 TYR B C 1
ATOM 9673 O O . TYR B 1 573 ? -6.758 50.594 13.195 1 92.75 573 TYR B O 1
ATOM 9681 N N . PRO B 1 574 ? -5.023 51.844 13.438 1 90.62 574 PRO B N 1
ATOM 9682 C CA . PRO B 1 574 ? -4.836 51.344 14.805 1 90.62 574 PRO B CA 1
ATOM 9683 C C . PRO B 1 574 ? -6.027 51.656 15.703 1 90.62 574 PRO B C 1
ATOM 9685 O O . PRO B 1 574 ? -6.332 50.875 16.609 1 90.62 574 PRO B O 1
ATOM 9688 N N . LYS B 1 575 ? -6.656 52.844 15.25 1 88.69 575 LYS B N 1
ATOM 9689 C CA . LYS B 1 575 ? -7.816 53.188 16.062 1 88.69 575 LYS B CA 1
ATOM 9690 C C . LYS B 1 575 ? -8.992 52.25 15.789 1 88.69 575 LYS B C 1
ATOM 9692 O O . LYS B 1 575 ? -9.414 52.094 14.641 1 88.69 575 LYS B O 1
ATOM 9697 N N . GLY B 1 576 ? -9.391 51.531 16.641 1 92 576 GLY B N 1
ATOM 9698 C CA . GLY B 1 576 ? -10.562 50.688 16.531 1 92 576 GLY B CA 1
ATOM 9699 C C . GLY B 1 576 ? -10.219 49.25 16.188 1 92 576 GLY B C 1
ATOM 9700 O O . GLY B 1 576 ? -11.062 48.344 16.312 1 92 576 GLY B O 1
ATOM 9701 N N . PHE B 1 577 ? -9.016 49.031 15.594 1 96.81 577 PHE B N 1
ATOM 9702 C CA . PHE B 1 577 ? -8.617 47.688 15.195 1 96.81 577 PHE B CA 1
ATOM 9703 C C . PHE B 1 577 ? -8.828 46.719 16.344 1 96.81 577 PHE B C 1
ATOM 9705 O O . PHE B 1 577 ? -9.391 45.625 16.141 1 96.81 577 PHE B O 1
ATOM 9712 N N . ALA B 1 578 ? -8.398 47.094 17.469 1 97 578 ALA B N 1
ATOM 9713 C CA . ALA B 1 578 ? -8.445 46.188 18.641 1 97 578 ALA B CA 1
ATOM 9714 C C . ALA B 1 578 ? -9.875 45.781 18.938 1 97 578 ALA B C 1
ATOM 9716 O O . ALA B 1 578 ? -10.117 44.594 19.25 1 97 578 ALA B O 1
ATOM 9717 N N . MET B 1 579 ? -10.742 46.688 18.859 1 96.12 579 MET B N 1
ATOM 9718 C CA . MET B 1 579 ? -12.141 46.375 19.156 1 96.12 579 MET B CA 1
ATOM 9719 C C . MET B 1 579 ? -12.703 45.375 18.172 1 96.12 579 MET B C 1
ATOM 9721 O O . MET B 1 579 ? -13.305 44.375 18.562 1 96.12 579 MET B O 1
ATOM 9725 N N . LYS B 1 580 ? -12.508 45.656 16.906 1 96.81 580 LYS B N 1
ATOM 9726 C CA . LYS B 1 580 ? -13.008 44.75 15.867 1 96.81 580 LYS B CA 1
ATOM 9727 C C . LYS B 1 580 ? -12.375 43.375 15.984 1 96.81 580 LYS B C 1
ATOM 9729 O O . LYS B 1 580 ? -13.055 42.344 15.836 1 96.81 580 LYS B O 1
ATOM 9734 N N . TYR 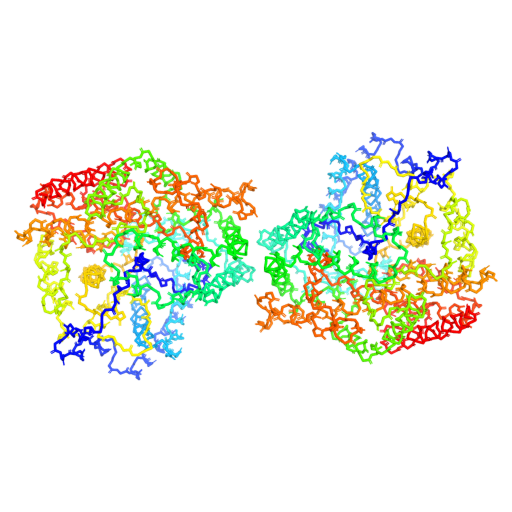B 1 581 ? -11.086 43.438 16.203 1 97.62 581 TYR B N 1
ATOM 9735 C CA . TYR B 1 581 ? -10.344 42.188 16.312 1 97.62 581 TYR B CA 1
ATOM 9736 C C . TYR B 1 581 ? -10.836 41.375 17.484 1 97.62 581 TYR B C 1
ATOM 9738 O O . TYR B 1 581 ? -11.008 40.156 17.375 1 97.62 581 TYR B O 1
ATOM 9746 N N . ASN B 1 582 ? -11.07 41.969 18.609 1 97.31 582 ASN B N 1
ATOM 9747 C CA . ASN B 1 582 ? -11.547 41.25 19.781 1 97.31 582 ASN B CA 1
ATOM 9748 C C . ASN B 1 582 ? -12.961 40.719 19.578 1 97.31 582 ASN B C 1
ATOM 9750 O O . ASN B 1 582 ? -13.297 39.625 20.078 1 97.31 582 ASN B O 1
ATOM 9754 N N . VAL B 1 583 ? -13.766 41.438 18.844 1 97.06 583 VAL B N 1
ATOM 9755 C CA . VAL B 1 583 ? -15.102 40.969 18.531 1 97.06 583 VAL B CA 1
ATOM 9756 C C . VAL B 1 583 ? -15.008 39.719 17.672 1 97.06 583 VAL B C 1
ATOM 9758 O O . VAL B 1 583 ? -15.75 38.75 17.875 1 97.06 583 VAL B O 1
ATOM 9761 N N . LEU B 1 584 ? -14.109 39.781 16.688 1 97.25 584 LEU B N 1
ATOM 9762 C CA . LEU B 1 584 ? -13.883 38.625 15.828 1 97.25 584 LEU B CA 1
ATOM 9763 C C . LEU B 1 584 ? -13.492 37.406 16.656 1 97.25 584 LEU B C 1
ATOM 9765 O O . LEU B 1 584 ? -14.055 36.312 16.469 1 97.25 584 LEU B O 1
ATOM 9769 N N . LEU B 1 585 ? -12.562 37.531 17.594 1 97.25 585 LEU B N 1
ATOM 9770 C CA . LEU B 1 585 ? -12.078 36.406 18.422 1 97.25 585 LEU B CA 1
ATOM 9771 C C . LEU B 1 585 ? -13.18 35.875 19.328 1 97.25 585 LEU B C 1
ATOM 9773 O O . LEU B 1 585 ? -13.352 34.688 19.469 1 97.25 585 LEU B O 1
ATOM 9777 N N . LYS B 1 586 ? -13.977 36.75 19.891 1 96.19 586 LYS B N 1
ATOM 9778 C CA . LYS B 1 586 ? -15.039 36.375 20.812 1 96.19 586 LYS B CA 1
ATOM 9779 C C . LYS B 1 586 ? -16.172 35.656 20.109 1 96.19 586 LYS B C 1
ATOM 9781 O O . LYS B 1 586 ? -16.812 34.781 20.688 1 96.19 586 LYS B O 1
ATOM 9786 N N . ASN B 1 587 ? -16.375 36.031 18.938 1 94.69 587 ASN B N 1
ATOM 9787 C CA . ASN B 1 587 ? -17.5 35.531 18.172 1 94.69 587 ASN B CA 1
ATOM 9788 C C . ASN B 1 587 ? -17.406 34 17.984 1 94.69 587 ASN B C 1
ATOM 9790 O O . ASN B 1 587 ? -18.438 33.312 17.906 1 94.69 587 ASN B O 1
ATOM 9794 N N . GLY B 1 588 ? -16.188 33.531 17.859 1 94.38 588 GLY B N 1
ATOM 9795 C CA . GLY B 1 588 ? -16.016 32.125 17.5 1 94.38 588 GLY B CA 1
ATOM 9796 C C . GLY B 1 588 ? -16.344 31.875 16.031 1 94.38 588 GLY B C 1
ATOM 9797 O O . GLY B 1 588 ? -16.203 32.75 15.188 1 94.38 588 GLY B O 1
ATOM 9798 N N . PHE B 1 589 ? -16.734 30.609 15.695 1 95.25 589 PHE B N 1
ATOM 9799 C CA . PHE B 1 589 ? -16.875 30.188 14.305 1 95.25 589 PHE B CA 1
ATOM 9800 C C . PHE B 1 589 ? -18.312 29.812 13.992 1 95.25 589 PHE B C 1
ATOM 9802 O O . PHE B 1 589 ? -18.609 28.672 13.641 1 95.25 589 PHE B O 1
ATOM 9809 N N . ASP B 1 590 ? -19.172 30.844 14.016 1 94.88 590 ASP B N 1
ATOM 9810 C CA . ASP B 1 590 ? -20.609 30.625 13.844 1 94.88 590 ASP B CA 1
ATOM 9811 C C . ASP B 1 590 ? -21.047 30.906 12.406 1 94.88 590 ASP B C 1
ATOM 9813 O O . ASP B 1 590 ? -22.234 31.062 12.133 1 94.88 590 ASP B O 1
ATOM 9817 N N . ALA B 1 591 ? -20.094 31.062 11.547 1 94.56 591 ALA B N 1
ATOM 9818 C CA . ALA B 1 591 ? -20.312 31.266 10.117 1 94.56 591 ALA B CA 1
ATOM 9819 C C . ALA B 1 591 ? -19.078 30.828 9.32 1 94.56 591 ALA B C 1
ATOM 9821 O O . ALA B 1 591 ? -18.031 30.547 9.891 1 94.56 591 ALA B O 1
ATOM 9822 N N . PRO B 1 592 ? -19.266 30.734 7.961 1 94 592 PRO B N 1
ATOM 9823 C CA . PRO B 1 592 ? -18.078 30.453 7.148 1 94 592 PRO B CA 1
ATOM 9824 C C . PRO B 1 592 ? -16.969 31.5 7.332 1 94 592 PRO B C 1
ATOM 9826 O O . PRO B 1 592 ? -17.266 32.688 7.555 1 94 592 PRO B O 1
ATOM 9829 N N . ALA B 1 593 ? -15.805 31.062 7.184 1 94.88 593 ALA B N 1
ATOM 9830 C CA . ALA B 1 593 ? -14.633 31.891 7.426 1 94.88 593 ALA B CA 1
ATOM 9831 C C . ALA B 1 593 ? -14.719 33.188 6.648 1 94.88 593 ALA B C 1
ATOM 9833 O O . ALA B 1 593 ? -14.453 34.281 7.191 1 94.88 593 ALA B O 1
ATOM 9834 N N . GLU B 1 594 ? -15.062 33.125 5.387 1 94.75 594 GLU B N 1
ATOM 9835 C CA . GLU B 1 594 ? -15.148 34.312 4.543 1 94.75 594 GLU B CA 1
ATOM 9836 C C . GLU B 1 594 ? -16.172 35.312 5.09 1 94.75 594 GLU B C 1
ATOM 9838 O O . GLU B 1 594 ? -15.914 36.531 5.129 1 94.75 594 GLU B O 1
ATOM 9843 N N . ASP B 1 595 ? -17.266 34.781 5.531 1 95.56 595 ASP B N 1
ATOM 9844 C CA . ASP B 1 595 ? -18.328 35.625 6.059 1 95.56 595 ASP B CA 1
ATOM 9845 C C . ASP B 1 595 ? -17.922 36.281 7.383 1 95.56 595 ASP B C 1
ATOM 9847 O O . ASP B 1 595 ? -18.234 37.438 7.641 1 95.56 595 ASP B O 1
ATOM 9851 N N . LEU B 1 596 ? -17.266 35.5 8.195 1 95.94 596 LEU B N 1
ATOM 9852 C CA . LEU B 1 596 ? -16.812 36 9.484 1 95.94 596 LEU B CA 1
ATOM 9853 C C . LEU B 1 596 ? -15.844 37.156 9.305 1 95.94 596 LEU B C 1
ATOM 9855 O O . LEU B 1 596 ? -15.984 38.219 9.953 1 95.94 596 LEU B O 1
ATOM 9859 N N . LEU B 1 597 ? -14.883 37.031 8.414 1 96.62 597 LEU B N 1
ATOM 9860 C CA . LEU B 1 597 ? -13.875 38.062 8.172 1 96.62 597 LEU B CA 1
ATOM 9861 C C . LEU B 1 597 ? -14.5 39.312 7.535 1 96.62 597 LEU B C 1
ATOM 9863 O O . LEU B 1 597 ? -14.164 40.438 7.898 1 96.62 597 LEU B O 1
ATOM 9867 N N . LYS B 1 598 ? -15.445 39.062 6.633 1 96.12 598 LYS B N 1
ATOM 9868 C CA . LYS B 1 598 ? -16.109 40.188 5.992 1 96.12 598 LYS B CA 1
ATOM 9869 C C . LYS B 1 598 ? -16.938 41 7 1 96.12 598 LYS B C 1
ATOM 9871 O O . LYS B 1 598 ? -16.891 42.219 7.012 1 96.12 598 LYS B O 1
ATOM 9876 N N . LYS B 1 599 ? -17.594 40.25 7.766 1 96.56 599 LYS B N 1
ATOM 9877 C CA . LYS B 1 599 ? -18.484 40.875 8.727 1 96.56 599 LYS B CA 1
ATOM 9878 C C . LYS B 1 599 ? -17.703 41.656 9.781 1 96.56 599 LYS B C 1
ATOM 9880 O O . LYS B 1 599 ? -18.047 42.781 10.117 1 96.56 599 LYS B O 1
ATOM 9885 N N . GLN B 1 600 ? -16.656 41.062 10.32 1 96 600 GLN B N 1
ATOM 9886 C CA . GLN B 1 600 ? -16.016 41.625 11.5 1 96 600 GLN B CA 1
ATOM 9887 C C . GLN B 1 600 ? -14.844 42.5 11.125 1 96 600 GLN B C 1
ATOM 9889 O O . GLN B 1 600 ? -14.508 43.438 11.852 1 96 600 GLN B O 1
ATOM 9894 N N . MET B 1 601 ? -14.211 42.219 10.023 1 95.88 601 MET B N 1
ATOM 9895 C CA . MET B 1 601 ? -12.961 42.938 9.727 1 95.88 601 MET B CA 1
ATOM 9896 C C . MET B 1 601 ? -13.055 43.656 8.383 1 95.88 601 MET B C 1
ATOM 9898 O O . MET B 1 601 ? -12.172 44.469 8.047 1 95.88 601 MET B O 1
ATOM 9902 N N . GLY B 1 602 ? -14.055 43.312 7.57 1 94.56 602 GLY B N 1
ATOM 9903 C CA . GLY B 1 602 ? -14.297 44.094 6.359 1 94.56 602 GLY B CA 1
ATOM 9904 C C . GLY B 1 602 ? -13.539 43.562 5.156 1 94.56 602 GLY B C 1
ATOM 9905 O O . GLY B 1 602 ? -13.406 44.281 4.145 1 94.56 602 GLY B O 1
ATOM 9906 N N . PHE B 1 603 ? -13.008 42.344 5.211 1 93.88 603 PHE B N 1
ATOM 9907 C CA . PHE B 1 603 ? -12.344 41.75 4.051 1 93.88 603 PHE B CA 1
ATOM 9908 C C . PHE B 1 603 ? -12.672 40.281 3.928 1 93.88 603 PHE B C 1
ATOM 9910 O O . PHE B 1 603 ? -13.109 39.656 4.895 1 93.88 603 PHE B O 1
ATOM 9917 N N . GLY B 1 604 ? -12.562 39.812 2.709 1 92.56 604 GLY B N 1
ATOM 9918 C CA . GLY B 1 604 ? -12.812 38.406 2.445 1 92.56 604 GLY B CA 1
ATOM 9919 C C . GLY B 1 604 ? -11.555 37.625 2.137 1 92.56 604 GLY B C 1
ATOM 9920 O O . GLY B 1 604 ? -10.453 38.031 2.498 1 92.56 604 GLY B O 1
ATOM 9921 N N . LEU B 1 605 ? -11.734 36.469 1.592 1 92.56 605 LEU B N 1
ATOM 9922 C CA . LEU B 1 605 ? -10.625 35.562 1.307 1 92.56 605 LEU B CA 1
ATOM 9923 C C . LEU B 1 605 ? -10.242 35.625 -0.169 1 92.56 605 LEU B C 1
ATOM 9925 O O . LEU B 1 605 ? -9.727 34.656 -0.72 1 92.56 605 LEU B O 1
ATOM 9929 N N . ASP B 1 606 ? -10.531 36.781 -0.673 1 88.44 606 ASP B N 1
ATOM 9930 C CA . ASP B 1 606 ? -10.125 37 -2.057 1 88.44 606 ASP B CA 1
ATOM 9931 C C . ASP B 1 606 ? -8.609 36.938 -2.205 1 88.44 606 ASP B C 1
ATOM 9933 O O . ASP B 1 606 ? -7.875 37.562 -1.439 1 88.44 606 ASP B O 1
ATOM 9937 N N . ASN B 1 607 ? -8.148 36.281 -3.258 1 84.19 607 ASN B N 1
ATOM 9938 C CA . ASN B 1 607 ? -6.723 36.031 -3.445 1 84.19 607 ASN B CA 1
ATOM 9939 C C . ASN B 1 607 ? -5.938 37.312 -3.598 1 84.19 607 ASN B C 1
ATOM 9941 O O . ASN B 1 607 ? -4.934 37.531 -2.916 1 84.19 607 ASN B O 1
ATOM 9945 N N . ASN B 1 608 ? -6.395 38.125 -4.414 1 85.75 608 ASN B N 1
ATOM 9946 C CA . ASN B 1 608 ? -5.656 39.344 -4.707 1 85.75 608 ASN B CA 1
ATOM 9947 C C . ASN B 1 608 ? -5.531 40.219 -3.471 1 85.75 608 ASN B C 1
ATOM 9949 O O . ASN B 1 608 ? -4.465 40.781 -3.203 1 85.75 608 ASN B O 1
ATOM 9953 N N . ALA B 1 609 ? -6.594 40.312 -2.756 1 84.94 609 ALA B N 1
ATOM 9954 C CA . ALA B 1 609 ? -6.582 41.156 -1.566 1 84.94 609 ALA B CA 1
ATOM 9955 C C . ALA B 1 609 ? -5.629 40.594 -0.51 1 84.94 609 ALA B C 1
ATOM 9957 O O . ALA B 1 609 ? -4.918 41.375 0.151 1 84.94 609 ALA B O 1
ATOM 9958 N N . LEU B 1 610 ? -5.633 39.375 -0.372 1 91.94 610 LEU B N 1
ATOM 9959 C CA . LEU B 1 610 ? -4.777 38.75 0.622 1 91.94 610 LEU B CA 1
ATOM 9960 C C . LEU B 1 610 ? -3.318 38.781 0.182 1 91.94 610 LEU B C 1
ATOM 9962 O O . LEU B 1 610 ? -2.428 39.062 0.985 1 91.94 610 LEU B O 1
ATOM 9966 N N . LEU B 1 611 ? -3.078 38.562 -1.059 1 94.06 611 LEU B N 1
ATOM 9967 C CA . LEU B 1 611 ? -1.727 38.406 -1.577 1 94.06 611 LEU B CA 1
ATOM 9968 C C . LEU B 1 611 ? -1.008 39.719 -1.694 1 94.06 611 LEU B C 1
ATOM 9970 O O . LEU B 1 611 ? 0.161 39.844 -1.317 1 94.06 611 LEU B O 1
ATOM 9974 N N . ASN B 1 612 ? -1.665 40.719 -2.158 1 92.31 612 ASN B N 1
ATOM 9975 C CA . ASN B 1 612 ? -1.011 42 -2.457 1 92.31 612 ASN B CA 1
ATOM 9976 C C . ASN B 1 612 ? -0.405 42.625 -1.203 1 92.31 612 ASN B C 1
ATOM 9978 O O . ASN B 1 612 ? 0.741 43.062 -1.222 1 92.31 612 ASN B O 1
ATOM 9982 N N . GLY B 1 613 ? -1.179 42.594 -0.18 1 92.88 613 GLY B N 1
ATOM 9983 C CA . GLY B 1 613 ? -0.661 43.156 1.058 1 92.88 613 GLY B CA 1
ATOM 9984 C C . GLY B 1 613 ? 0.54 42.406 1.598 1 92.88 613 GLY B C 1
ATOM 9985 O O . GLY B 1 613 ? 1.512 43 2.049 1 92.88 613 GLY B O 1
ATOM 9986 N N . THR B 1 614 ? 0.484 41.125 1.512 1 97.12 614 THR B N 1
ATOM 9987 C CA . THR B 1 614 ? 1.551 40.281 2.012 1 97.12 614 THR B CA 1
ATOM 9988 C C . THR B 1 614 ? 2.824 40.469 1.189 1 97.12 614 THR B C 1
ATOM 9990 O O . THR B 1 614 ? 3.914 40.594 1.746 1 97.12 614 THR B O 1
ATOM 9993 N N . LEU B 1 615 ? 2.705 40.5 -0.123 1 97.62 615 LEU B N 1
ATOM 9994 C CA . LEU B 1 615 ? 3.85 40.688 -1.011 1 97.62 615 LEU B CA 1
ATOM 9995 C C . LEU B 1 615 ? 4.5 42.031 -0.8 1 97.62 615 LEU B C 1
ATOM 9997 O O . LEU B 1 615 ? 5.727 42.156 -0.826 1 97.62 615 LEU B O 1
ATOM 10001 N N . GLN B 1 616 ? 3.656 43 -0.587 1 97 616 GLN B N 1
ATOM 10002 C CA . GLN B 1 616 ? 4.188 44.344 -0.365 1 97 616 GLN B CA 1
ATOM 10003 C C . GLN B 1 616 ? 4.969 44.406 0.944 1 97 616 GLN B C 1
ATOM 10005 O O . GLN B 1 616 ? 6.016 45.062 1.015 1 97 616 GLN B O 1
ATOM 10010 N N . ILE B 1 617 ? 4.477 43.781 1.975 1 97.56 617 ILE B N 1
ATOM 10011 C CA . ILE B 1 617 ? 5.215 43.719 3.232 1 97.56 617 ILE B CA 1
ATOM 10012 C C . ILE B 1 617 ? 6.602 43.125 2.992 1 97.56 617 ILE B C 1
ATOM 10014 O O . ILE B 1 617 ? 7.605 43.656 3.469 1 97.56 617 ILE B O 1
ATOM 10018 N N . MET B 1 618 ? 6.664 42.031 2.297 1 98.12 618 MET B N 1
ATOM 10019 C CA . MET B 1 618 ? 7.934 41.344 2.07 1 98.12 618 MET B CA 1
ATOM 10020 C C . MET B 1 618 ? 8.875 42.219 1.24 1 98.12 618 MET B C 1
ATOM 10022 O O . MET B 1 618 ? 10.07 42.281 1.534 1 98.12 618 MET B O 1
ATOM 10026 N N . LYS B 1 619 ? 8.344 42.875 0.223 1 98.12 619 LYS B N 1
ATOM 10027 C CA . LYS B 1 619 ? 9.164 43.781 -0.6 1 98.12 619 LYS B CA 1
ATOM 10028 C C . LYS B 1 619 ? 9.742 44.906 0.23 1 98.12 619 LYS B C 1
ATOM 10030 O O . LYS B 1 619 ? 10.93 45.219 0.144 1 98.12 619 LYS B O 1
ATOM 10035 N N . ASP B 1 620 ? 8.898 45.531 1.001 1 98.06 620 ASP B N 1
ATOM 10036 C CA . ASP B 1 620 ? 9.32 46.656 1.821 1 98.06 620 ASP B CA 1
ATOM 10037 C C . ASP B 1 620 ? 10.383 46.25 2.832 1 98.06 620 ASP B C 1
ATOM 10039 O O . ASP B 1 620 ? 11.383 46.938 3.012 1 98.06 620 ASP B O 1
ATOM 10043 N N . LYS B 1 621 ? 10.172 45.156 3.439 1 98.12 621 LYS B N 1
ATOM 10044 C CA . LYS B 1 621 ? 11.117 44.719 4.457 1 98.12 621 LYS B CA 1
ATOM 10045 C C . LYS B 1 621 ? 12.422 44.25 3.82 1 98.12 621 LYS B C 1
ATOM 10047 O O . LYS B 1 621 ? 13.492 44.344 4.426 1 98.12 621 LYS B O 1
ATOM 10052 N N . THR B 1 622 ? 12.352 43.656 2.65 1 98.25 622 THR B N 1
ATOM 10053 C CA . THR B 1 622 ? 13.57 43.312 1.926 1 98.25 622 THR B CA 1
ATOM 10054 C C . THR B 1 622 ? 14.398 44.531 1.62 1 98.25 622 THR B C 1
ATOM 10056 O O . THR B 1 622 ? 15.617 44.531 1.806 1 98.25 622 THR B O 1
ATOM 10059 N N . GLU B 1 623 ? 13.742 45.594 1.201 1 98.31 623 GLU B N 1
ATOM 10060 C CA . GLU B 1 623 ? 14.43 46.844 0.937 1 98.31 623 GLU B CA 1
ATOM 10061 C C . GLU B 1 623 ? 15.008 47.438 2.219 1 98.31 623 GLU B C 1
ATOM 10063 O O . GLU B 1 623 ? 16.094 48.031 2.209 1 98.31 623 GLU B O 1
ATOM 10068 N N . GLU B 1 624 ? 14.25 47.375 3.197 1 97.88 624 GLU B N 1
ATOM 10069 C CA . GLU B 1 624 ? 14.742 47.844 4.488 1 97.88 624 GLU B CA 1
ATOM 10070 C C . GLU B 1 624 ? 16.016 47.094 4.895 1 97.88 624 GLU B C 1
ATOM 10072 O O . GLU B 1 624 ? 16.984 47.688 5.34 1 97.88 624 GLU B O 1
ATOM 10077 N N . LEU B 1 625 ? 15.977 45.781 4.75 1 96.81 625 LEU B N 1
ATOM 10078 C CA . LEU B 1 625 ? 17.141 44.969 5.098 1 96.81 625 LEU B CA 1
ATOM 10079 C C . LEU B 1 625 ? 18.344 45.344 4.234 1 96.81 625 LEU B C 1
ATOM 10081 O O . LEU B 1 625 ? 19.469 45.375 4.727 1 96.81 625 LEU B O 1
ATOM 10085 N N . ARG B 1 626 ? 18.078 45.594 2.99 1 97.06 626 ARG B N 1
ATOM 10086 C CA . ARG B 1 626 ? 19.141 46 2.086 1 97.06 626 ARG B CA 1
ATOM 10087 C C . ARG B 1 626 ? 19.812 47.281 2.598 1 97.06 626 ARG B C 1
ATOM 10089 O O . ARG B 1 626 ? 21.047 47.344 2.631 1 97.06 626 ARG B O 1
ATOM 10096 N N . HIS B 1 627 ? 19.062 48.188 2.984 1 97.25 627 HIS B N 1
ATOM 10097 C CA . HIS B 1 627 ? 19.594 49.469 3.484 1 97.25 627 HIS B CA 1
ATOM 10098 C C . HIS B 1 627 ? 20.375 49.25 4.77 1 97.25 627 HIS B C 1
ATOM 10100 O O . HIS B 1 627 ? 21.406 49.906 4.977 1 97.25 627 HIS B O 1
ATOM 10106 N N . LEU B 1 628 ? 19.859 48.406 5.602 1 95.56 628 LEU B N 1
ATOM 10107 C CA . LEU B 1 628 ? 20.562 48.125 6.852 1 95.56 628 LEU B CA 1
ATOM 10108 C C . LEU B 1 628 ? 21.906 47.469 6.582 1 95.56 628 LEU B C 1
ATOM 10110 O O . LEU B 1 628 ? 22.906 47.781 7.23 1 95.56 628 LEU B O 1
ATOM 10114 N N . TYR B 1 629 ? 21.922 46.562 5.621 1 93.44 629 TYR B N 1
ATOM 10115 C CA . TYR B 1 629 ? 23.172 45.906 5.258 1 93.44 629 TYR B CA 1
ATOM 10116 C C . TYR B 1 629 ? 24.172 46.938 4.688 1 93.44 629 TYR B C 1
ATOM 10118 O O . TYR B 1 629 ? 25.375 46.844 4.949 1 93.44 629 TYR B O 1
ATOM 10126 N N . GLU B 1 630 ? 23.734 47.906 3.959 1 93.69 630 GLU B N 1
ATOM 10127 C CA . GLU B 1 630 ? 24.594 48.938 3.395 1 93.69 630 GLU B CA 1
ATOM 10128 C C . GLU B 1 630 ? 25.188 49.844 4.488 1 93.69 630 GLU B C 1
ATOM 10130 O O . GLU B 1 630 ? 26.344 50.25 4.402 1 93.69 630 GLU B O 1
ATOM 10135 N N . LYS B 1 631 ? 24.438 50.031 5.469 1 91.75 631 LYS B N 1
ATOM 10136 C CA . LYS B 1 631 ? 24.891 50.875 6.582 1 91.75 631 LYS B CA 1
ATOM 10137 C C . LYS B 1 631 ? 25.953 50.156 7.41 1 91.75 631 LYS B C 1
ATOM 10139 O O . LYS B 1 631 ? 26.75 50.781 8.094 1 91.75 631 LYS B O 1
ATOM 10144 N N . MET B 1 632 ? 25.906 48.938 7.41 1 88.38 632 MET B N 1
ATOM 10145 C CA . MET B 1 632 ? 26.844 48.125 8.203 1 88.38 632 MET B CA 1
ATOM 10146 C C . MET B 1 632 ? 28.172 47.969 7.477 1 88.38 632 MET B C 1
ATOM 10148 O O . MET B 1 632 ? 29.125 47.438 8.047 1 88.38 632 MET B O 1
ATOM 10152 N N . LYS B 1 633 ? 28.188 48.281 6.199 1 81 633 LYS B N 1
ATOM 10153 C CA . LYS B 1 633 ? 29.438 48.219 5.441 1 81 633 LYS B CA 1
ATOM 10154 C C . LYS B 1 633 ? 30.297 49.438 5.715 1 81 633 LYS B C 1
ATOM 10156 O O . LYS B 1 633 ? 29.781 50.531 5.957 1 81 633 LYS B O 1
#

Solvent-accessible surface area (backbone atoms only — not comparable to full-atom values): 66367 Å² total; per-residue (Å²): 84,62,56,67,70,52,73,66,66,71,72,66,60,54,74,72,62,75,73,66,78,69,74,80,73,78,87,60,81,79,71,60,25,49,76,88,47,45,76,49,28,41,50,46,62,55,71,78,33,85,38,74,66,52,42,53,53,51,49,53,54,46,53,52,50,51,52,53,55,72,65,55,82,84,81,47,75,88,47,41,41,64,50,52,52,49,50,43,53,51,51,37,52,44,48,45,53,24,48,53,21,45,50,49,18,37,54,27,60,78,39,58,66,33,44,49,50,19,50,51,40,51,50,50,50,44,50,51,45,18,54,50,36,56,56,49,59,35,70,84,55,58,66,62,45,74,65,50,28,57,72,54,65,39,54,92,44,49,48,59,54,51,52,47,56,66,48,50,75,42,56,58,54,72,68,52,27,52,51,45,38,60,57,44,41,53,49,47,52,50,44,41,46,49,52,54,52,50,62,67,64,61,69,65,61,58,27,66,57,95,90,42,77,38,51,42,83,64,38,56,63,53,45,72,66,50,82,48,54,67,62,35,48,56,50,51,51,37,50,50,48,36,52,39,47,52,55,51,77,46,34,56,39,52,34,51,41,48,52,50,46,47,50,50,45,31,40,52,23,39,74,28,69,32,92,27,40,62,40,43,46,30,37,73,44,54,72,38,54,45,70,58,50,53,51,47,40,52,51,49,59,72,49,20,62,61,57,34,52,47,51,48,51,48,48,51,51,44,28,70,76,56,65,49,92,74,79,52,76,86,62,64,74,67,71,78,82,47,75,89,71,70,32,38,50,69,54,44,51,51,49,49,47,62,31,40,44,74,46,30,70,65,53,34,50,52,50,50,52,52,70,32,45,89,68,24,22,30,31,28,62,48,70,71,60,43,38,88,46,62,38,49,36,66,45,41,82,43,69,57,25,33,39,31,41,51,56,62,25,40,68,66,42,50,41,45,50,45,24,28,46,35,46,22,48,38,35,46,38,16,28,75,58,63,37,60,55,84,21,67,55,62,41,55,24,59,58,45,12,59,13,51,33,43,38,52,36,38,38,52,42,50,28,69,67,37,87,43,61,42,44,29,37,49,31,46,48,50,49,48,50,49,47,48,45,35,47,50,47,16,37,52,50,31,46,44,47,52,49,49,51,51,25,47,75,73,63,69,39,86,48,40,68,42,50,29,49,54,44,42,60,54,42,57,60,47,38,88,46,45,81,82,39,67,73,52,42,60,52,68,74,74,41,57,45,70,63,74,47,58,71,49,38,45,35,43,25,54,7,46,29,51,18,38,43,51,53,51,46,41,71,73,36,52,79,59,37,20,59,38,51,50,49,46,41,24,57,47,38,67,54,58,68,48,56,47,36,33,71,47,72,68,44,64,78,49,59,66,70,32,45,52,53,38,53,48,52,52,52,52,48,43,52,50,39,51,53,35,54,59,72,72,103,82,59,55,67,70,52,75,63,69,69,70,66,59,54,75,73,61,74,75,64,80,68,74,76,80,79,91,60,81,80,72,59,24,49,76,87,46,46,77,50,27,41,51,45,63,54,70,78,32,85,37,73,65,52,41,52,53,50,49,52,54,47,54,52,50,51,51,53,55,71,65,58,81,85,82,47,77,87,47,42,42,63,50,52,53,48,50,43,51,50,50,37,53,45,46,44,53,26,48,52,21,45,49,51,18,36,56,28,59,80,39,56,66,32,43,50,49,20,49,50,38,49,49,51,50,42,49,50,44,16,53,50,36,55,57,48,58,35,70,83,56,60,65,60,47,75,66,51,26,56,71,54,66,40,52,92,45,49,49,58,55,51,49,45,56,64,47,50,75,43,54,58,53,71,67,53,26,53,51,45,38,60,56,42,41,53,49,45,52,51,45,39,47,50,52,53,51,50,61,67,63,61,68,65,61,58,28,66,56,94,89,41,76,41,50,40,83,62,40,56,67,52,44,73,67,49,83,48,53,67,61,35,50,55,49,51,49,37,50,50,49,37,52,39,47,52,54,51,75,45,37,56,39,54,34,51,42,49,51,49,44,47,50,51,45,32,38,52,23,38,75,28,69,32,91,27,40,64,40,43,48,30,38,72,43,56,72,36,54,47,70,59,50,53,51,46,39,51,52,50,59,72,48,20,62,62,56,34,52,48,52,49,52,49,46,52,52,44,29,69,76,56,66,49,92,74,80,53,76,84,63,64,76,66,72,75,82,47,74,89,73,69,32,37,49,70,55,45,51,50,50,49,48,61,31,40,43,72,46,30,69,67,54,36,51,53,50,50,53,52,70,32,45,88,67,26,22,30,31,29,60,49,68,72,60,42,36,87,46,63,37,49,36,64,44,40,81,45,70,56,24,34,39,32,42,52,58,60,26,39,70,66,42,49,42,47,50,45,22,28,45,35,46,24,49,39,34,46,37,15,28,75,59,64,38,62,57,85,19,67,55,61,43,54,24,60,58,45,10,58,12,51,33,44,38,53,35,40,38,51,43,53,28,69,68,38,86,44,61,44,45,28,36,49,31,46,46,51,47,48,48,49,47,47,44,35,44,50,46,16,37,52,50,31,45,44,47,53,48,48,52,51,25,45,76,73,63,68,38,85,47,41,68,41,50,31,50,54,43,42,61,52,42,56,58,45,38,90,45,46,82,81,38,68,69,53,42,59,52,68,75,74,41,58,46,69,64,74,46,61,70,48,37,44,36,43,25,54,7,44,30,50,16,37,45,50,53,52,46,40,72,75,36,52,80,59,36,21,59,37,51,50,49,46,42,23,56,46,38,70,56,58,68,48,56,47,35,33,71,45,72,68,42,63,78,47,59,66,70,32,46,52,54,39,53,49,51,52,52,52,49,43,52,50,40,51,53,35,55,57,67,74,100

Nearest PDB structures (foldseek):
  3ce2-assembly1_A  TM=7.943E-01  e=3.672E-19  Chlamydia abortus S26/3
  2qr4-assembly1_A  TM=7.204E-01  e=5.948E-14  Enterococcus faecium DO
  2qr4-assembly1_B  TM=7.433E-01  e=8.028E-13  Enterococcus faecium DO
  3aho-assembly2_B  TM=6.970E-01  e=1.025E-12  Geobacillus sp. MO-1
  2h1j-assembly1_A  TM=7.098E-01  e=2.311E-12  Geobacillus stearothermophilus

Secondary structure (DSSP, 8-state):
--------------------------------TTTT-GGGGS--GGGT-S-HHHHHHHHHHHHHHHHHHHH-----STTHHHHHHHHHHHHHHHHHHHHHHHHHHHH-TT-HHHHHHHHHHHHHHHHHHHHHHHHHTSHHHHT--HHHHHHTT-GGGHHHHHHHHHHHTTPPPHHHHHHHIIIIIHHHHHHHHHHHHHHHH----EEEETTEEEEHHHHHHHHHT---HHHHHHHHHHHHHHHHHHHHTTHHHHHHHHHHHHHHHHHHHHHTT-S-HHHHHIIIII---HHHHHHHHHHHHHTHHHHHHHHHHHHHHHHHHH--SS--GGGTT---S--PPPPPHHHHHHHHHHHHGGG-HHHHHHHHHHH-GGGS-EE-S--TT--S-EEEE--TTS--EEEES---SSHHHHHHHHHHHHHHHHHHHHHHTT--GGGS---HHHHHHHHHHHHHHHHHHHHHH--SHHHHHHHHHHHHHHHIIIIIIHHHHHHHHHHHHHHHHHT---SHHHHHHHHHHHHHHH-TTGGG-GGGGGGGGG-HHHHHSTTHHHHHHHHHHHHHHHHHHHHH-HHHHHHHHHHHHHH-SSS-HHHHHHHHHS----HHHHHHHHHHHHHHHHHHHHHHHHHT-/--------------------------------TTTT-GGGGS--GGGT-S-HHHHHHHHHHHHHHHHHHHH-----STTHHHHHHHHHHHHHHHHHHHHHHHHHHHH-TT-HHHHHHHHHHHHHHHHHHHHHHHHHTSHHHHT--HHHHHHTT-GGGHHHHHHHHHHHTTPPPHHHHHHHIIIIIHHHHHHHHHHHHHHHH----EEEETTEEEEHHHHHHHHHT---HHHHHHHHHHHHHHHHHHHHTTHHHHHHHHHHHHHHHHHHHHHTT-S-HHHHHIIIII---HHHHHHHHHHHHHTHHHHHHHHHHHHHHHHHHH--SS--GGGTT---S--PPPPPHHHHHHHHHHHHGGG-HHHHHHHHHHH-GGGS-EE-S--TT--S-EEEE--TTS--EEEES---SSHHHHHHHHHHHHHHHHHHHHHHTT--GGGS---HHHHHHHHHHHHHHHHHHHHHH--SHHHHHHHHHHHHHHHIIIIIIHHHHHHHHHHHHHHHHHT---SHHHHHHHHHHHHHHH-TTGGG-GGGGGGGGG-HHHHHSTTHHHHHHHHHHHHHHHHHHHHH-HHHHHHHHHHHHHH-SSS-HHHHHHHHHS----HHHHHHHHHHHHHHHHHHHHHHHHHT-

Organism: NCBI:txid1302689

Radius of gyration: 37.37 Å; Cα contacts (8 Å, |Δi|>4): 1660; chains: 2; bounding box: 81×107×86 Å

Foldseek 3Di:
DLALPLVPPPCLVFPCPVPPVPVPDDPPDQDDLAVPPLVLFFFDLVLLPVDPVRLVVLVVVLLVVLVVLLPDPDDDLQCPVVNLVVLLVSLLNLQSLLLSLVVVCQQFVPPVVSVVSNSVSVVSNSVSLVSVLVVCLPPNNLPDDCVSCVVNVNNLCVLVSVVSNVQVLLDDDPVVSVVLCVPQSVVLVVLLVVLVVVVVVQDLAWFADPNDIDGLVPVVSVLVPDPQLVVSVSSLVRNVLSVLVSLVVCLFSLLQSLLSSLVSQQVSSVVSVHNGNLQVCCCPQVVDGPVQLVVLLVVLLVLLVLLVLLVVLLVVLLCVVNVDPDDFPSSSPDQPPDDDDFHRLVRLLVLLLVLCVLLDDVLSVLLNCQSRSNNSQGAASADPNGHQHWAWRAFQPGDTHIHHNHQRRHPVSSLSSQLRSQLRSLRVLQNVLVRRRVLQDDRLLQSNLSSVLSSLSSLVSQLVPDDALSSNLVSLVVNLVVLCCLANVLSLLLQLLVCSSVCSVVVNRDGSVSSLVSSLVSCVSNPVNPVVPVSCSSVVSVVSCSSSPNNCSSSSNLSNLSSLLLVVCCVVPSVCSSVLVSCLSNNGRSDHPQVSCCVRPNGGSDSCSSPVSSSVVSNVSSVVSSVSSVVVD/DLFLCLVCPVCLVFPCPPPPVPPPDDPPDQDDLAVPPLVLFFFDLVLLPVDPVRLVVLVVVLLVVLVVLLPDPDDDLQCPVVNLVVLLVSLLNLQSLLLSLVVVCQQFVPPVVSVVSNSVSVVSNSVSLVSVLVVCLPPNNLPDDPVSCVVSVNNLCVLVSVVSNVQVLLGDDPVVSVVLCVPQSVVLVVLLVVLVVVVVVQDLAWFDDPNDIDGLVPVVNVLVPDPQLVVSVSSLLRNVLSVLVSLVVCLFSLLQSLLSSLVSQQVSSVVSVHNGNLQVCCCPQVVDGPVQLVVLLVVLLVLLVLLVLLVVLLVVLLCVVRVDPDDFPSSSPDQPPDDDDFHRLVRLLVLLLVLCVLLDDVLSVLLNCQSPSNNSQGAASADPNGHQHWAWRAFQPGDTHIHHNHQRRDPVSSLSSQLRSQLRSLRVLQNVLVRRRVLQDDRLLQSNLRSVLSSLSSLVSQLVPDDALSSNLVSLVVNLVVLCCLANVLSLLLQLLVCSSVCSVVVNRDGSVSSLVSSLVSCVSNPVNPVVPVSCSSVVSVVSCSSSPNNCSSSSNLSNLSSLLLVVCCVVPSVCSSVLVSCLSNNGRSDHPQVSCCVRPNGGSDSCSSPVSSSVSSNVSSVVSSVSSVVVD